Protein AF-A0AAV5S4E2-F1 (afdb_monomer)

Solvent-accessible surface area (backbone atoms only — not comparable to full-atom values): 51949 Å² total; per-residue (Å²): 134,86,86,81,71,77,62,58,62,45,56,47,41,71,68,62,41,45,55,89,54,76,78,53,89,58,90,81,35,42,43,43,52,42,36,33,56,82,84,68,98,81,70,82,84,75,89,74,95,70,59,86,61,48,67,49,74,45,70,17,78,45,73,65,52,38,49,52,53,42,41,76,73,70,52,75,87,80,59,80,82,68,71,47,86,80,34,68,69,59,52,52,50,50,53,57,74,32,44,63,43,75,67,48,48,54,52,50,57,47,51,57,46,53,70,68,73,47,63,91,88,56,83,52,55,38,62,50,51,54,49,30,51,55,49,24,51,52,38,46,56,45,59,77,77,42,55,67,65,62,48,30,50,46,32,49,57,47,53,51,60,60,63,78,73,47,89,86,52,73,70,40,51,52,51,51,53,53,50,57,61,73,47,78,50,70,90,65,62,56,46,58,43,44,54,49,43,46,50,51,44,48,55,52,69,72,40,91,83,68,44,52,83,86,46,61,48,49,60,66,58,39,51,52,44,29,58,52,17,71,64,37,85,54,65,68,63,17,36,49,27,26,33,37,31,42,51,56,47,51,71,60,74,78,61,79,74,57,74,70,60,44,50,54,32,34,54,21,27,54,74,69,62,41,41,65,62,31,46,52,58,46,59,76,40,59,88,79,51,94,49,68,48,59,52,51,50,46,41,44,46,21,60,70,60,46,22,44,34,55,27,54,53,50,50,54,53,45,48,70,73,40,55,90,50,59,75,66,68,63,56,68,54,51,56,51,47,39,53,52,33,50,63,47,66,40,60,66,63,27,50,52,52,50,49,39,51,53,50,44,39,72,75,67,42,62,34,72,69,84,75,79,79,64,70,85,78,81,66,94,46,70,67,58,44,49,52,61,60,61,52,85,75,67,48,35,58,67,58,56,50,50,54,43,51,52,32,38,74,69,59,39,60,72,60,36,45,51,50,54,37,52,60,43,60,45,82,71,91,45,64,59,62,65,63,51,34,64,77,66,50,55,67,45,42,67,53,63,65,47,54,48,60,54,56,58,79,59,94,76,50,75,67,30,54,52,42,48,48,56,47,47,54,52,46,51,55,59,43,65,73,46,69,65,84,41,67,68,54,50,68,67,33,25,82,35,67,69,55,45,40,71,41,48,72,59,47,53,51,48,45,62,63,52,50,50,63,53,48,66,74,73,50,97,78,70,85,76,73,52,66,67,64,49,40,54,49,55,37,46,51,40,46,50,31,51,73,70,71,37,55,69,61,32,50,53,55,48,50,56,25,51,60,46,54,76,48,94,62,95,59,97,64,44,62,64,52,36,67,52,58,27,45,56,43,45,49,54,39,51,51,44,72,71,39,94,59,70,76,61,66,70,61,56,52,55,54,48,49,53,51,50,54,39,58,76,67,67,53,67,87,39,36,69,28,51,27,32,50,42,48,37,33,51,77,67,59,38,52,31,64,37,30,53,54,52,35,69,75,53,77,59,86,85,59,83,58,93,73,65,82,90,68,94,61,89,69,80,55,79,66,45,78,71,52,50,60,67,49,70,41,66,66,29,52,52,43,52,48,46,52,53,28,53,52,27,47,35,56,43,51,62,75,70,60,81,60,92,43,75,68,54,45,55,53,38,54,52,37,43,52,44,57,70,60,38,85,56,73,56,91,72,53,75,65,55,55,48,31,44,40,50,64,72,54,56,43,80,69,32,65,72,49,46,55,44,51,54,48,27,35,61,45,67,63,46,65,50,47,45,56,41,55,52,44,46,38,37,62,31,51,48,46,75,62,46,55,68,58,46,31,52,50,43,50,48,49,53,52,52,51,31,50,55,38,26,51,50,46,39,70,77,38,77,82,61,53,72,68,58,33,43,52,51,23,50,50,52,51,53,49,37,35,74,71,64,76,42,82,63,47,66,71,65,71,55,78,43,92,78,79,56,69,78,85,60,50,64,65,61,55,46,44,55,54,50,49,52,49,35,70,75,38,73,84,56,81,80,43,61,65,36,52,51,36,17,54,73,62,74,44,82,63,71,85,45,52,65,50,52,54,50,44,53,67,65,54,77,79,113

Radius of gyration: 33.55 Å; Cα contacts (8 Å, |Δi|>4): 856; chains: 1; bounding box: 80×98×74 Å

Secondary structure (DSSP, 8-state):
-----SHHHHHHHTTT--EEE-----SS-EEEEEE----STTS---SSS--TT-EEEEEESSHHHHHHHHHHTT-----GGGGSTT-HHHHHHHHHHTTT-HHHHHHHHHHHHHHHHS-TTS--HHHHHHHHHHHHHHHHHHHHHS-HHHHHHHHHHHHHHHHTT--S-HHHHHHHHHHHHHTS-TTSTTSHHHHHHHHHHHHHHT-TT--TTTSSS-HHHHHHHHHHHHH-SSHHHHHHHHHHHHHHHHHTSS----HHHHHHHHHHHHHTT-HHHHHHHHHHHHTT---HHHHHHHHHHHHHTT-HHHHHHHHHHHHHH-GGGTT---HHHHHHHHHHHHHTT-HHHHHHHHHHHHHHHHHH--BS--GGG---PPPSSHHHHHHHHT--PPPBHHHHHHHHHHHHHTT-HHHHHHHHHHHHHS-GGG--HHHHHHHTTGGGBS-SHHHHHHHSSSPPPHHHHHHHHHHHHHHHHHHHTS-TTSHHHHHHSBSSHHHHHHTHHHHHHHHHHHHHHHHHHH-TT-----HHHHHHHHHHHHHHHHHTT-HHHHHHHHHHHHHHHS--S--SSPPP-HHHHHHHHHHHHHHHHH-S-TT-SHHHHHHHHHHHHHHHTTPPP-HHHHHHHHHHHHHTT-HHHHHHHHHHHS--TT--S----S---SS--HHHHHHGGGSS-HHHHHHHHHHHHHHHHHHHHHHH----SHHHHHHHHHHHHHHHT-----SS-HHHHHHIIIIIS-----HHHHHHHHHHHHHHT-TTTHHHHHHIIIIIS-----HHHHHHHHHHHHHHHHHHHHHHHHHH-TTS-HHHHHHHHHHHHHHHHHTTSS--TTTTTSPPTTSS-----HHHHHHHHHHHHHHH-TT-SS-HHHHHHHHHTT--GGGGHHHHHHHHHHHTT-

Structure (mmCIF, N/CA/C/O backbone):
data_AF-A0AAV5S4E2-F1
#
_entry.id   AF-A0AAV5S4E2-F1
#
loop_
_atom_site.group_PDB
_atom_site.id
_atom_site.type_symbol
_atom_site.label_atom_id
_atom_site.label_alt_id
_atom_site.label_comp_id
_atom_site.label_asym_id
_atom_site.label_entity_id
_atom_site.label_seq_id
_atom_site.pdbx_PDB_ins_code
_atom_site.Cartn_x
_atom_site.Cartn_y
_atom_site.Cartn_z
_atom_site.occupancy
_atom_site.B_iso_or_equiv
_atom_site.auth_seq_id
_atom_site.auth_comp_id
_atom_site.auth_asym_id
_atom_site.auth_atom_id
_atom_site.pdbx_PDB_model_num
ATOM 1 N N . MET A 1 1 ? 26.839 -37.043 15.439 1.00 21.19 1 MET A N 1
ATOM 2 C CA . MET A 1 1 ? 26.049 -38.052 16.176 1.00 21.19 1 MET A CA 1
ATOM 3 C C . MET A 1 1 ? 24.711 -38.191 15.480 1.00 21.19 1 MET A C 1
ATOM 5 O O . MET A 1 1 ? 24.064 -37.178 15.251 1.00 21.19 1 MET A O 1
ATOM 9 N N . GLY A 1 2 ? 24.405 -39.407 15.029 1.00 21.52 2 GLY A N 1
ATOM 10 C CA . GLY A 1 2 ? 23.417 -39.700 13.992 1.00 21.52 2 GLY A CA 1
ATOM 11 C C . GLY A 1 2 ? 21.989 -39.297 14.348 1.00 21.52 2 GLY A C 1
ATOM 12 O O . GLY A 1 2 ? 21.433 -39.737 15.350 1.00 21.52 2 GLY A O 1
ATOM 13 N N . ILE A 1 3 ? 21.404 -38.477 13.479 1.00 23.69 3 ILE A N 1
ATOM 14 C CA . ILE A 1 3 ? 19.978 -38.171 13.435 1.00 23.69 3 ILE A CA 1
ATOM 15 C C . ILE A 1 3 ? 19.310 -39.372 12.754 1.00 23.69 3 ILE A C 1
ATOM 17 O O . ILE A 1 3 ? 19.273 -39.459 11.531 1.00 23.69 3 ILE A O 1
ATOM 21 N N . LEU A 1 4 ? 18.852 -40.343 13.545 1.00 21.78 4 LEU A N 1
ATOM 22 C CA . LEU A 1 4 ? 18.107 -41.499 13.045 1.00 21.78 4 LEU A CA 1
ATOM 23 C C . LEU A 1 4 ? 16.629 -41.129 12.800 1.00 21.78 4 LEU A C 1
ATOM 25 O O . LEU A 1 4 ? 15.895 -40.775 13.719 1.00 21.78 4 LEU A O 1
ATOM 29 N N . ASN A 1 5 ? 16.254 -41.206 11.519 1.00 27.94 5 ASN A N 1
ATOM 30 C CA . ASN A 1 5 ? 14.957 -41.499 10.892 1.00 27.94 5 ASN A CA 1
ATOM 31 C C . ASN A 1 5 ? 13.654 -40.914 11.477 1.00 27.94 5 ASN A C 1
ATOM 33 O O . ASN A 1 5 ? 12.935 -41.524 12.264 1.00 27.94 5 ASN A O 1
ATOM 37 N N . SER A 1 6 ? 13.252 -39.782 10.889 1.00 29.53 6 SER A N 1
ATOM 38 C CA . SER A 1 6 ? 11.929 -39.147 10.980 1.00 29.53 6 SER A CA 1
ATOM 39 C C . SER A 1 6 ? 10.834 -39.803 10.109 1.00 29.53 6 SER A C 1
ATOM 41 O O . SER A 1 6 ? 9.699 -39.322 10.095 1.00 29.53 6 SER A O 1
ATOM 43 N N . SER A 1 7 ? 11.137 -40.886 9.379 1.00 28.62 7 SER A N 1
ATOM 44 C CA . SER A 1 7 ? 10.218 -41.502 8.403 1.00 28.62 7 SER A CA 1
ATOM 45 C C . SER A 1 7 ? 9.237 -42.518 9.011 1.00 28.62 7 SER A C 1
ATOM 47 O O . SER A 1 7 ? 8.111 -42.640 8.535 1.00 28.62 7 SER A O 1
ATOM 49 N N . GLN A 1 8 ? 9.597 -43.187 10.111 1.00 31.80 8 GLN A N 1
ATOM 50 C CA . GLN A 1 8 ? 8.744 -44.214 10.738 1.00 31.80 8 GLN A CA 1
ATOM 51 C C . GLN A 1 8 ? 7.649 -43.622 11.629 1.00 31.80 8 GLN A C 1
ATOM 53 O O . GLN A 1 8 ? 6.510 -44.080 11.602 1.00 31.80 8 GLN A O 1
ATOM 58 N N . ALA A 1 9 ? 7.941 -42.519 12.325 1.00 30.23 9 ALA A N 1
ATOM 59 C CA . ALA A 1 9 ? 6.919 -41.744 13.031 1.00 30.23 9 ALA A CA 1
ATOM 60 C C . ALA A 1 9 ? 5.942 -41.056 12.059 1.00 30.23 9 ALA A C 1
ATOM 62 O O . ALA A 1 9 ? 4.775 -40.868 12.394 1.00 30.23 9 ALA A O 1
ATOM 63 N N . LYS A 1 10 ? 6.402 -40.725 10.839 1.00 32.44 10 LYS A N 1
ATOM 64 C CA . LYS A 1 10 ? 5.538 -40.227 9.763 1.00 32.44 10 LYS A CA 1
ATOM 65 C C . LYS A 1 10 ? 4.538 -41.296 9.331 1.00 32.44 10 LYS A C 1
ATOM 67 O O . LYS A 1 10 ? 3.357 -40.999 9.354 1.00 32.44 10 LYS A O 1
ATOM 72 N N . ARG A 1 11 ? 4.951 -42.541 9.063 1.00 31.02 11 ARG A N 1
ATOM 73 C CA . ARG A 1 11 ? 4.005 -43.624 8.713 1.00 31.02 11 ARG A CA 1
ATOM 74 C C . ARG A 1 11 ? 2.972 -43.924 9.812 1.00 31.02 11 ARG A C 1
ATOM 76 O O . ARG A 1 11 ? 1.813 -44.155 9.499 1.00 31.02 11 ARG A O 1
ATOM 83 N N . ALA A 1 12 ? 3.349 -43.843 11.089 1.00 30.33 12 ALA A N 1
ATOM 84 C CA . ALA A 1 12 ? 2.431 -44.104 12.203 1.00 30.33 12 ALA A CA 1
ATOM 85 C C . ALA A 1 12 ? 1.429 -42.954 12.468 1.00 30.33 12 ALA A C 1
ATOM 87 O O . ALA A 1 12 ? 0.270 -43.201 12.800 1.00 30.33 12 ALA A O 1
ATOM 88 N N . ALA A 1 13 ? 1.846 -41.697 12.266 1.00 30.14 13 ALA A N 1
ATOM 89 C CA . ALA A 1 13 ? 0.947 -40.537 12.273 1.00 30.14 13 ALA A CA 1
ATOM 90 C C . ALA A 1 13 ? 0.055 -40.484 11.012 1.00 30.14 13 ALA A C 1
ATOM 92 O O . ALA A 1 13 ? -1.091 -40.049 11.087 1.00 30.14 13 ALA A O 1
ATOM 93 N N . MET A 1 14 ? 0.552 -40.992 9.878 1.00 32.03 14 MET A N 1
ATOM 94 C CA . MET A 1 14 ? -0.181 -41.143 8.612 1.00 32.03 14 MET A CA 1
ATOM 95 C C . MET A 1 14 ? -1.263 -42.244 8.653 1.00 32.03 14 MET A C 1
ATOM 97 O O . MET A 1 14 ? -2.122 -42.269 7.789 1.00 32.03 14 MET A O 1
ATOM 101 N N . LEU A 1 15 ? -1.301 -43.121 9.661 1.00 30.95 15 LEU A N 1
ATOM 102 C CA . LEU A 1 15 ? -2.371 -44.125 9.821 1.00 30.95 15 LEU A CA 1
ATOM 103 C C . LEU A 1 15 ? -3.511 -43.673 10.758 1.00 30.95 15 LEU A C 1
ATOM 105 O O . LEU A 1 15 ? -4.390 -44.463 11.084 1.00 30.95 15 LEU A O 1
ATOM 109 N N . GLY A 1 16 ? -3.526 -42.411 11.212 1.00 31.41 16 GLY A N 1
ATOM 110 C CA . GLY A 1 16 ? -4.605 -41.880 12.060 1.00 31.41 16 GLY A CA 1
ATOM 111 C C . GLY A 1 16 ? -4.628 -42.426 13.495 1.00 31.41 16 GLY A C 1
ATOM 112 O O . GLY A 1 16 ? -5.639 -42.308 14.185 1.00 31.41 16 GLY A O 1
ATOM 113 N N . VAL A 1 17 ? -3.518 -43.007 13.961 1.00 34.06 17 VAL A N 1
ATOM 114 C CA . VAL A 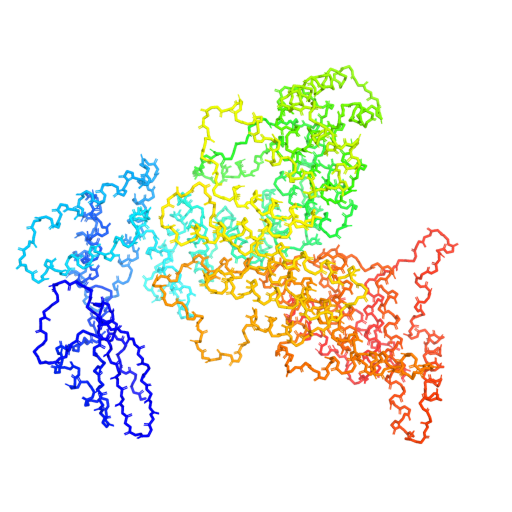1 17 ? -3.426 -43.669 15.273 1.00 34.06 17 VAL A CA 1
ATOM 115 C C . VAL A 1 17 ? -2.584 -42.868 16.279 1.00 34.06 17 VAL A C 1
ATOM 117 O O . VAL A 1 17 ? -2.474 -43.277 17.425 1.00 34.06 17 VAL A O 1
ATOM 120 N N . LEU A 1 18 ? -2.006 -41.712 15.927 1.00 31.20 18 LEU A N 1
ATOM 121 C CA . LEU A 1 18 ? -0.985 -41.085 16.777 1.00 31.20 18 LEU A CA 1
ATOM 122 C C . LEU A 1 18 ? -0.973 -39.548 16.799 1.00 31.20 18 LEU A C 1
ATOM 124 O O . LEU A 1 18 ? -0.667 -38.909 15.796 1.00 31.20 18 LEU A O 1
ATOM 128 N N . GLU A 1 19 ? -1.195 -38.960 17.981 1.00 32.97 19 GLU A N 1
ATOM 129 C CA . GLU A 1 19 ? -0.878 -37.554 18.289 1.00 32.97 19 GLU A CA 1
ATOM 130 C C . GLU A 1 19 ? 0.534 -37.468 18.913 1.00 32.97 19 GLU A C 1
ATOM 132 O O . GLU A 1 19 ? 0.843 -38.173 19.876 1.00 32.97 19 GLU A O 1
ATOM 137 N N . ARG A 1 20 ? 1.430 -36.639 18.353 1.00 34.19 20 ARG A N 1
ATOM 138 C CA . ARG A 1 20 ? 2.840 -36.532 18.783 1.00 34.19 20 ARG A CA 1
ATOM 139 C C . ARG A 1 20 ? 2.975 -35.614 20.005 1.00 34.19 20 ARG A C 1
ATOM 141 O O . ARG A 1 20 ? 2.672 -34.429 19.913 1.00 34.19 20 ARG A O 1
ATOM 148 N N . ARG A 1 21 ? 3.582 -36.096 21.098 1.00 31.56 21 ARG A N 1
ATOM 149 C CA . ARG A 1 21 ? 4.269 -35.235 22.084 1.00 31.56 21 ARG A CA 1
ATOM 150 C C . ARG A 1 21 ? 5.774 -35.520 22.100 1.00 31.56 21 ARG A C 1
ATOM 152 O O . ARG A 1 21 ? 6.224 -36.648 21.938 1.00 31.56 21 ARG A O 1
ATOM 159 N N . VAL A 1 22 ? 6.530 -34.430 22.197 1.00 32.72 22 VAL A N 1
ATOM 160 C CA . VAL A 1 22 ? 7.982 -34.267 21.999 1.00 32.72 22 VAL A CA 1
ATOM 161 C C . VAL A 1 22 ? 8.839 -35.345 22.692 1.00 32.72 22 VAL A C 1
ATOM 163 O O . VAL A 1 22 ? 8.600 -35.674 23.851 1.00 32.72 22 VAL A O 1
ATOM 166 N N . MET A 1 23 ? 9.900 -35.824 22.017 1.00 33.72 23 MET A N 1
ATOM 167 C CA . MET A 1 23 ? 11.026 -36.503 22.681 1.00 33.72 23 MET A CA 1
ATOM 168 C C . MET A 1 23 ? 11.745 -35.487 23.571 1.00 33.72 23 MET A C 1
ATOM 170 O O . MET A 1 23 ? 12.460 -34.622 23.069 1.00 33.72 23 MET A O 1
ATOM 174 N N . VAL A 1 24 ? 11.560 -35.574 24.886 1.00 35.94 24 VAL A N 1
ATOM 175 C CA . VAL A 1 24 ? 12.278 -34.721 25.840 1.00 35.94 24 VAL A CA 1
ATOM 176 C C . VAL A 1 24 ? 13.417 -35.525 26.454 1.00 35.94 24 VAL A C 1
ATOM 178 O O . VAL A 1 24 ? 13.184 -36.461 27.218 1.00 35.94 24 VAL A O 1
ATOM 181 N N . ALA A 1 25 ? 14.658 -35.142 26.150 1.00 36.12 25 ALA A N 1
ATOM 182 C CA . ALA A 1 25 ? 15.826 -35.608 26.887 1.00 36.12 25 ALA A CA 1
ATOM 183 C C . ALA A 1 25 ? 15.843 -34.922 28.263 1.00 36.12 25 ALA A C 1
ATOM 185 O O . ALA A 1 25 ? 16.375 -33.829 28.432 1.00 36.12 25 ALA A O 1
ATOM 186 N N . GLY A 1 26 ? 15.211 -35.549 29.254 1.00 36.84 26 GLY A N 1
ATOM 187 C CA . GLY A 1 26 ? 15.205 -35.082 30.638 1.00 36.84 26 GLY A CA 1
ATOM 188 C C . GLY A 1 26 ? 15.738 -36.161 31.573 1.00 36.84 26 GLY A C 1
ATOM 189 O O . GLY A 1 26 ? 15.101 -37.196 31.741 1.00 36.84 26 GLY A O 1
ATOM 190 N N . ARG A 1 27 ? 16.889 -35.909 32.215 1.00 39.75 27 ARG A N 1
ATOM 191 C CA . ARG A 1 27 ? 17.503 -36.772 33.252 1.00 39.75 27 ARG A CA 1
ATOM 192 C C . ARG A 1 27 ? 17.800 -38.222 32.808 1.00 39.75 27 ARG A C 1
ATOM 194 O O . ARG A 1 27 ? 17.419 -39.169 33.491 1.00 39.75 27 ARG A O 1
ATOM 201 N N . GLY A 1 28 ? 18.491 -38.404 31.680 1.00 41.38 28 GLY A N 1
ATOM 202 C CA . GLY A 1 28 ? 19.087 -39.701 31.305 1.00 41.38 28 GLY A CA 1
ATOM 203 C C . GLY A 1 28 ? 18.100 -40.821 30.940 1.00 41.38 28 GLY A C 1
ATOM 204 O O . GLY A 1 28 ? 18.446 -41.993 31.064 1.00 41.38 28 GLY A O 1
ATOM 205 N N . LYS A 1 29 ? 16.871 -40.486 30.521 1.00 45.72 29 LYS A N 1
ATOM 206 C CA . LYS A 1 29 ? 15.878 -41.444 30.007 1.00 45.72 29 LYS A CA 1
ATOM 207 C C . LYS A 1 29 ? 15.198 -40.894 28.754 1.00 45.72 29 LYS A C 1
ATOM 209 O O . LYS A 1 29 ? 14.803 -39.730 28.733 1.00 45.72 29 LYS A O 1
ATOM 214 N N . TRP A 1 30 ? 15.027 -41.747 27.750 1.00 44.38 30 TRP A N 1
ATOM 215 C CA . TRP A 1 30 ? 14.264 -41.482 26.532 1.00 44.38 30 TRP A CA 1
ATOM 216 C C . TRP A 1 30 ? 12.804 -41.868 26.763 1.00 44.38 30 TRP A C 1
ATOM 218 O O . TRP A 1 30 ? 12.528 -42.934 27.313 1.00 44.38 30 TRP A O 1
ATOM 228 N N . ARG A 1 31 ? 11.864 -40.995 26.389 1.00 48.47 31 ARG A N 1
ATOM 229 C CA . ARG A 1 31 ? 10.422 -41.247 26.516 1.00 48.47 31 ARG A CA 1
ATOM 230 C C . ARG A 1 31 ? 9.691 -40.854 25.239 1.00 48.47 31 ARG A C 1
ATOM 232 O O . ARG A 1 31 ? 9.937 -39.772 24.707 1.00 48.47 31 ARG A O 1
ATOM 239 N N . LEU A 1 32 ? 8.772 -41.710 24.805 1.00 42.84 32 LEU A N 1
ATOM 240 C CA . LEU A 1 32 ? 7.829 -41.457 23.722 1.00 42.84 32 LEU A CA 1
ATOM 241 C C . LEU A 1 32 ? 6.406 -41.709 24.236 1.00 42.84 32 LEU A C 1
ATOM 243 O O . LEU A 1 32 ? 6.106 -42.812 24.691 1.00 42.84 32 LEU A O 1
ATOM 247 N N . GLY A 1 33 ? 5.556 -40.682 24.182 1.00 39.75 33 GLY A N 1
ATOM 248 C CA . GLY A 1 33 ? 4.124 -40.796 24.461 1.00 39.75 33 GLY A CA 1
ATOM 249 C C . GLY A 1 33 ? 3.349 -40.997 23.163 1.00 39.75 33 GLY A C 1
ATOM 250 O O . GLY A 1 33 ? 3.493 -40.203 22.232 1.00 39.75 33 GLY A O 1
ATOM 251 N N . VAL A 1 34 ? 2.565 -42.071 23.102 1.00 43.47 34 VAL A N 1
ATOM 252 C CA . VAL A 1 34 ? 1.756 -42.477 21.946 1.00 43.47 34 VAL A CA 1
ATOM 253 C C . VAL A 1 34 ? 0.289 -42.443 22.370 1.00 43.47 34 VAL A C 1
ATOM 255 O O . VAL A 1 34 ? -0.125 -43.273 23.177 1.00 43.47 34 VAL A O 1
ATOM 258 N N . ARG A 1 35 ? -0.507 -41.500 21.849 1.00 36.81 35 ARG A N 1
ATOM 259 C CA . ARG A 1 35 ? -1.954 -41.429 22.119 1.00 36.81 35 ARG A CA 1
ATOM 260 C C . ARG A 1 35 ? -2.752 -41.932 20.920 1.00 36.81 35 ARG A C 1
ATOM 262 O O . ARG A 1 35 ? -2.645 -41.340 19.848 1.00 36.81 35 ARG A O 1
ATOM 269 N N . MET A 1 36 ? -3.555 -42.983 21.118 1.00 43.16 36 MET A N 1
ATOM 270 C CA . MET A 1 36 ? -4.347 -43.603 20.049 1.00 43.16 36 MET A CA 1
ATOM 271 C C . MET A 1 36 ? -5.818 -43.180 20.050 1.00 43.16 36 MET A C 1
ATOM 273 O O . MET A 1 36 ? -6.499 -43.274 21.073 1.00 43.16 36 MET A O 1
ATOM 277 N N . TYR A 1 37 ? -6.329 -42.776 18.882 1.00 39.88 37 TYR A N 1
ATOM 278 C CA . TYR A 1 37 ? -7.743 -42.462 18.665 1.00 39.88 37 TYR A CA 1
ATOM 279 C C . TYR A 1 37 ? -8.432 -43.549 17.838 1.00 39.88 37 TYR A C 1
ATOM 281 O O . TYR A 1 37 ? -7.941 -43.978 16.799 1.00 39.88 37 TYR A O 1
ATOM 289 N N . ARG A 1 38 ? -9.620 -43.969 18.283 1.00 35.72 38 ARG A N 1
ATOM 290 C CA . ARG A 1 38 ? -10.481 -44.901 17.549 1.00 35.72 38 ARG A CA 1
ATOM 291 C C . ARG A 1 38 ? -11.335 -44.101 16.560 1.00 35.72 38 ARG A C 1
ATOM 293 O O . ARG A 1 38 ? -12.368 -43.560 16.946 1.00 35.72 38 ARG A O 1
ATOM 300 N N . ARG A 1 39 ? -10.921 -44.000 15.295 1.00 33.25 39 ARG A N 1
ATOM 301 C CA . ARG A 1 39 ? -11.796 -43.541 14.200 1.00 33.25 39 ARG A CA 1
ATOM 302 C C . ARG A 1 39 ? -11.965 -44.672 13.189 1.00 33.25 39 ARG A C 1
ATOM 304 O O . ARG A 1 39 ? -11.147 -44.840 12.300 1.00 33.25 39 ARG A O 1
ATOM 311 N N . GLY A 1 40 ? -13.035 -45.443 13.371 1.00 33.88 40 GLY A N 1
ATOM 312 C CA . GLY A 1 40 ? -13.475 -46.492 12.446 1.00 33.88 40 GLY A CA 1
ATOM 313 C C . GLY A 1 40 ? -13.525 -47.896 13.078 1.00 33.88 40 GLY A C 1
ATOM 314 O O . GLY A 1 40 ? -12.628 -48.250 13.844 1.00 33.88 40 GLY A O 1
ATOM 315 N N . PRO A 1 41 ? -14.558 -48.713 12.793 1.00 31.98 41 PRO A N 1
ATOM 316 C CA . PRO A 1 41 ? -14.681 -50.095 13.281 1.00 31.98 41 PRO A CA 1
ATOM 317 C C . PRO A 1 41 ? -13.705 -51.120 12.656 1.00 31.98 41 PRO A C 1
ATOM 319 O O . PRO A 1 41 ? -13.833 -52.303 12.949 1.00 31.98 41 PRO A O 1
ATOM 322 N N . HIS A 1 42 ? -12.745 -50.701 11.823 1.00 38.69 42 HIS A N 1
ATOM 323 C CA . HIS A 1 42 ? -11.963 -51.574 10.921 1.00 38.69 42 HIS A CA 1
ATOM 324 C C . HIS A 1 42 ? -10.448 -51.663 11.217 1.00 38.69 42 HIS A C 1
ATOM 326 O O . HIS A 1 42 ? -9.704 -52.216 10.415 1.00 38.69 42 HIS A O 1
ATOM 332 N N . LEU A 1 43 ? -9.967 -51.158 12.359 1.00 33.84 43 LEU A N 1
ATOM 333 C CA . LEU A 1 43 ? -8.570 -51.353 12.789 1.00 33.84 43 LEU A CA 1
ATOM 334 C C . LEU A 1 43 ? -8.400 -52.711 13.515 1.00 33.84 43 LEU A C 1
ATOM 336 O O . LEU A 1 43 ? -9.230 -53.017 14.379 1.00 33.84 43 LEU A O 1
ATOM 340 N N . PRO A 1 44 ? -7.3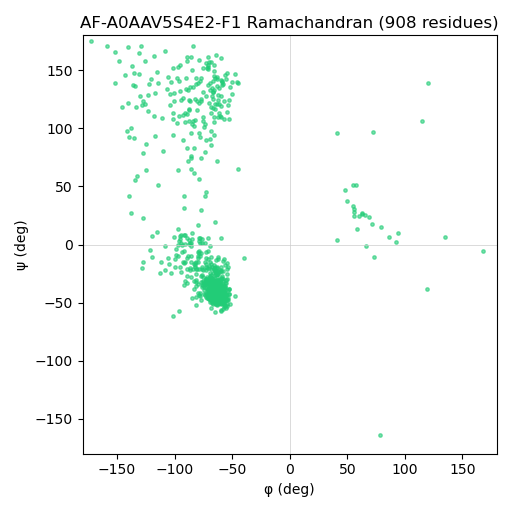47 -53.510 13.227 1.00 34.12 44 PRO A N 1
ATOM 341 C CA . PRO A 1 44 ? -7.087 -54.776 13.915 1.00 34.12 44 PRO A CA 1
ATOM 342 C C . PRO A 1 44 ? -6.922 -54.582 15.428 1.00 34.12 44 PRO A C 1
ATOM 344 O O . PRO A 1 44 ? -6.298 -53.620 15.880 1.00 34.12 44 PRO A O 1
ATOM 347 N N . GLN A 1 45 ? -7.465 -55.507 16.223 1.00 35.78 45 GLN A N 1
ATOM 348 C CA . GLN A 1 45 ? -7.252 -55.533 17.670 1.00 35.78 45 GLN A CA 1
ATOM 349 C C . GLN A 1 45 ? -5.774 -55.828 17.963 1.00 35.78 45 GLN A C 1
ATOM 351 O O . GLN A 1 45 ? -5.313 -56.952 17.771 1.00 35.78 45 GLN A O 1
ATOM 356 N N . LEU A 1 46 ? -5.030 -54.834 18.452 1.00 39.56 46 LEU A N 1
ATOM 357 C CA . LEU A 1 46 ? -3.751 -55.087 19.113 1.00 39.56 46 LEU A CA 1
ATOM 358 C C . LEU A 1 46 ? -4.037 -55.836 20.423 1.00 39.56 46 LEU A C 1
ATOM 360 O O . LEU A 1 46 ? -4.852 -55.395 21.234 1.00 39.56 46 LEU A O 1
ATOM 364 N N . GLY A 1 47 ? -3.408 -56.997 20.602 1.00 37.12 47 GLY A N 1
ATOM 365 C CA . GLY A 1 47 ? -3.604 -57.840 21.778 1.00 37.12 47 GLY A CA 1
ATOM 366 C C . GLY A 1 47 ? -3.154 -57.149 23.070 1.00 37.12 47 GLY A C 1
ATOM 367 O O . GLY A 1 47 ? -1.979 -56.819 23.212 1.00 37.12 47 GLY A O 1
ATOM 368 N N . GLY A 1 48 ? -4.087 -56.992 24.016 1.00 38.53 48 GLY A N 1
ATOM 369 C CA . GLY A 1 48 ? -3.829 -56.647 25.421 1.00 38.53 48 GLY A CA 1
ATOM 370 C C . GLY A 1 48 ? -4.361 -55.279 25.880 1.00 38.53 48 GLY A C 1
ATOM 371 O O . GLY A 1 48 ? -3.773 -54.252 25.563 1.00 38.53 48 GLY A O 1
ATOM 372 N N . ASP A 1 49 ? -5.450 -55.303 26.664 1.00 39.22 49 ASP A N 1
ATOM 373 C CA . ASP A 1 49 ? -5.954 -54.367 27.702 1.00 39.22 49 ASP A CA 1
ATOM 374 C C . ASP A 1 49 ? -5.912 -52.826 27.548 1.00 39.22 49 ASP A C 1
ATOM 376 O O . ASP A 1 49 ? -6.353 -52.112 28.452 1.00 39.22 49 ASP A O 1
ATOM 380 N N . ALA A 1 50 ? -5.475 -52.254 26.427 1.00 40.62 50 ALA A N 1
ATOM 381 C CA . ALA A 1 50 ? -5.492 -50.803 26.234 1.00 40.62 50 ALA A CA 1
ATOM 382 C C . ALA A 1 50 ? -6.809 -50.330 25.587 1.00 40.62 50 ALA A C 1
ATOM 384 O O . ALA A 1 50 ? -7.040 -50.497 24.390 1.00 40.62 50 ALA A O 1
ATOM 385 N N . GLY A 1 51 ? -7.687 -49.713 26.385 1.00 42.16 51 GLY A N 1
ATOM 386 C CA . GLY A 1 51 ? -8.911 -49.069 25.896 1.00 42.16 51 GLY A CA 1
ATOM 387 C C . GLY A 1 51 ? -8.653 -47.867 24.961 1.00 42.16 51 GLY A C 1
ATOM 388 O O . GLY A 1 51 ? -7.551 -47.310 24.938 1.00 42.16 51 GLY A O 1
ATOM 389 N N . PRO A 1 52 ? -9.667 -47.422 24.190 1.00 41.19 52 PRO A N 1
ATOM 390 C CA . PRO A 1 52 ? -9.543 -46.279 23.284 1.00 41.19 52 PRO A CA 1
ATOM 391 C C . PRO A 1 52 ? -9.163 -44.999 24.047 1.00 41.19 52 PRO A C 1
ATOM 393 O O . PRO A 1 52 ? -9.826 -44.630 25.013 1.00 41.19 52 PRO A O 1
ATOM 396 N N . GLY A 1 53 ? -8.103 -44.314 23.605 1.00 44.81 53 GLY A N 1
ATOM 397 C CA . GLY A 1 53 ? -7.574 -43.108 24.254 1.00 44.81 53 GLY A CA 1
ATOM 398 C C . GLY A 1 53 ? -6.466 -43.344 25.288 1.00 44.81 53 GLY A C 1
ATOM 399 O O . GLY A 1 53 ? -5.999 -42.368 25.880 1.00 44.81 53 GLY A O 1
ATOM 400 N N . ALA A 1 54 ? -6.027 -44.592 25.498 1.00 41.78 54 ALA A N 1
ATOM 401 C CA . ALA A 1 54 ? -4.892 -44.900 26.363 1.00 41.78 54 ALA A CA 1
ATOM 402 C C . ALA A 1 54 ? -3.577 -44.351 25.779 1.00 41.78 54 ALA A C 1
ATOM 404 O O . ALA A 1 54 ? -3.267 -44.533 24.600 1.00 41.78 54 ALA A O 1
ATOM 405 N N . GLU A 1 55 ? -2.809 -43.655 26.617 1.00 47.00 55 GLU A N 1
ATOM 406 C CA . GLU A 1 55 ? -1.486 -43.135 26.276 1.00 47.00 55 GLU A CA 1
ATOM 407 C C . GLU A 1 55 ? -0.442 -44.210 26.613 1.00 47.00 55 GLU A C 1
ATOM 409 O O . GLU A 1 55 ? -0.237 -44.547 27.781 1.00 47.00 55 GLU A O 1
ATOM 414 N N . ILE A 1 56 ? 0.199 -44.785 25.594 1.00 51.31 56 ILE A N 1
ATOM 415 C CA . ILE A 1 56 ? 1.271 -45.765 25.786 1.00 51.31 56 ILE A CA 1
ATOM 416 C C . ILE A 1 56 ? 2.582 -44.996 25.912 1.00 51.31 56 ILE A C 1
ATOM 418 O O . ILE A 1 56 ? 3.026 -44.323 24.980 1.00 51.31 56 ILE A O 1
ATOM 422 N N . MET A 1 57 ? 3.202 -45.094 27.085 1.00 51.78 57 MET A N 1
ATOM 423 C CA . MET A 1 57 ? 4.484 -44.461 27.379 1.00 51.78 57 MET A CA 1
ATOM 424 C C . MET A 1 57 ? 5.609 -45.477 27.199 1.00 51.78 57 MET A C 1
ATOM 426 O O . MET A 1 57 ? 5.822 -46.339 28.052 1.00 51.78 57 MET A O 1
ATOM 430 N N . LEU A 1 58 ? 6.358 -45.358 26.104 1.00 55.56 58 LEU A N 1
ATOM 431 C CA . LEU A 1 58 ? 7.574 -46.139 25.887 1.00 55.56 58 LEU A CA 1
ATOM 432 C C . LEU A 1 58 ? 8.756 -45.393 26.510 1.00 55.56 58 LEU A C 1
ATOM 434 O O . LEU A 1 58 ? 9.076 -44.275 26.108 1.00 55.56 58 LEU A O 1
ATOM 438 N N . GLY A 1 59 ? 9.383 -45.998 27.518 1.00 53.12 59 GLY A N 1
ATOM 439 C CA . GLY A 1 59 ? 10.571 -45.467 28.181 1.00 53.12 59 GLY A CA 1
ATOM 440 C C . GLY A 1 59 ? 11.771 -46.390 27.994 1.00 53.12 59 GLY A C 1
ATOM 441 O O . GLY A 1 59 ? 11.658 -47.578 28.277 1.00 53.12 59 GLY A O 1
ATOM 442 N N . GLY A 1 60 ? 12.910 -45.841 27.573 1.00 59.81 60 GLY A N 1
ATOM 443 C CA . GLY A 1 60 ? 14.175 -46.567 27.415 1.00 59.81 60 GLY A CA 1
ATOM 444 C C . GLY A 1 60 ? 15.360 -45.767 27.952 1.00 59.81 60 GLY A C 1
ATOM 445 O O . GLY A 1 60 ? 15.311 -44.535 28.036 1.00 59.81 60 GLY A O 1
ATOM 446 N N . LYS A 1 61 ? 16.427 -46.448 28.370 1.00 54.53 61 LYS A N 1
ATOM 447 C CA . LYS A 1 61 ? 17.697 -45.800 28.745 1.00 54.53 61 LYS A CA 1
ATOM 448 C C . LYS A 1 61 ? 18.485 -45.361 27.513 1.00 54.53 61 LYS A C 1
ATOM 450 O O . LYS A 1 61 ? 19.217 -44.376 27.586 1.00 54.53 61 LYS A O 1
ATOM 455 N N . ASP A 1 62 ? 18.267 -46.024 26.383 1.00 56.69 62 ASP A N 1
ATOM 456 C CA . ASP A 1 62 ? 18.828 -45.680 25.084 1.00 56.69 62 ASP A CA 1
ATOM 457 C C . ASP A 1 62 ? 17.735 -45.650 23.985 1.00 56.69 62 ASP A C 1
ATOM 459 O O . ASP A 1 62 ? 16.610 -46.121 24.195 1.00 56.69 62 ASP A O 1
ATOM 463 N N . PRO A 1 63 ? 18.027 -45.059 22.813 1.00 50.62 63 PRO A N 1
ATOM 464 C CA . PRO A 1 63 ? 17.102 -45.038 21.680 1.00 50.62 63 PRO A CA 1
ATOM 465 C C . PRO A 1 63 ? 16.762 -46.433 21.131 1.00 50.62 63 PRO A C 1
ATOM 467 O O . PRO A 1 63 ? 15.686 -46.614 20.564 1.00 50.62 63 PRO A O 1
ATOM 470 N N . GLN A 1 64 ? 17.646 -47.419 21.315 1.00 61.09 64 GLN A N 1
ATOM 471 C CA . GLN A 1 64 ? 17.468 -48.778 20.799 1.00 61.09 64 GLN A CA 1
ATOM 472 C C . GLN A 1 64 ? 16.409 -49.555 21.595 1.00 61.09 64 GLN A C 1
ATOM 474 O O . GLN A 1 64 ? 15.654 -50.332 21.018 1.00 61.09 64 GLN A O 1
ATOM 479 N N . GLU A 1 65 ? 16.281 -49.316 22.901 1.00 57.97 65 GLU A N 1
ATOM 480 C CA . GLU A 1 65 ? 15.215 -49.862 23.745 1.00 57.97 65 GLU A CA 1
ATOM 481 C C . GLU A 1 65 ? 13.843 -49.302 23.355 1.00 57.97 65 GLU A C 1
ATOM 483 O O . GLU A 1 65 ? 12.860 -50.047 23.317 1.00 57.97 65 GLU A O 1
ATOM 488 N N . VAL A 1 66 ? 13.773 -48.009 23.014 1.00 58.03 66 VAL A N 1
ATOM 489 C CA . VAL A 1 66 ? 12.539 -47.382 22.512 1.00 58.03 66 VAL A CA 1
ATOM 490 C C . VAL A 1 66 ? 12.177 -47.946 21.134 1.00 58.03 66 VAL A C 1
ATOM 492 O O . VAL A 1 66 ? 11.018 -48.287 20.903 1.00 58.03 66 VAL A O 1
ATOM 495 N N . GLU A 1 67 ? 13.160 -48.134 20.249 1.00 54.81 67 GLU A N 1
ATOM 496 C CA . GLU A 1 67 ? 12.970 -48.772 18.940 1.00 54.81 67 GLU A CA 1
ATOM 497 C C . GLU A 1 67 ? 12.499 -50.229 19.071 1.00 54.81 67 GLU A C 1
ATOM 499 O O . GLU A 1 67 ? 11.566 -50.654 18.393 1.00 54.81 67 GLU A O 1
ATOM 504 N N . LYS A 1 68 ? 13.070 -50.994 20.005 1.00 64.31 68 LYS A N 1
ATOM 505 C CA . LYS A 1 68 ? 12.646 -52.369 20.300 1.00 64.31 68 LYS A CA 1
ATOM 506 C C . LYS A 1 68 ? 11.222 -52.417 20.868 1.00 64.31 68 LYS A C 1
ATOM 508 O O . LYS A 1 68 ? 10.480 -53.355 20.579 1.00 64.31 68 LYS A O 1
ATOM 513 N N . GLY A 1 69 ? 10.830 -51.400 21.640 1.00 60.88 69 GLY A N 1
ATOM 514 C CA . GLY A 1 69 ? 9.457 -51.192 22.108 1.00 60.88 69 GLY A CA 1
ATOM 515 C C . GLY A 1 69 ? 8.476 -50.899 20.970 1.00 60.88 69 GLY A C 1
ATOM 516 O O . GLY A 1 69 ? 7.387 -51.463 20.949 1.00 60.88 69 GLY A O 1
ATOM 517 N N . LEU A 1 70 ? 8.887 -50.097 19.985 1.00 53.88 70 LEU A N 1
ATOM 518 C CA . LEU A 1 70 ? 8.107 -49.832 18.772 1.00 53.88 70 LEU A CA 1
ATOM 519 C C . LEU A 1 70 ? 7.979 -51.082 17.887 1.00 53.88 70 LEU A C 1
ATOM 521 O O . LEU A 1 70 ? 6.881 -51.398 17.439 1.00 53.88 70 LEU A O 1
ATOM 525 N N . ARG A 1 71 ? 9.052 -51.864 17.716 1.00 59.00 71 ARG A N 1
ATOM 526 C CA . ARG A 1 71 ? 8.997 -53.141 16.980 1.00 59.00 71 ARG A CA 1
ATOM 527 C C . ARG A 1 71 ? 8.059 -54.157 17.632 1.00 59.00 71 ARG A C 1
ATOM 529 O O . ARG A 1 71 ? 7.337 -54.858 16.936 1.00 59.00 71 ARG A O 1
ATOM 536 N N . ARG A 1 72 ? 8.005 -54.206 18.969 1.00 58.03 72 ARG A N 1
ATOM 537 C CA . ARG A 1 72 ? 7.036 -55.044 19.706 1.00 58.03 72 ARG A CA 1
ATOM 538 C C . ARG A 1 72 ? 5.578 -54.627 19.494 1.00 58.03 72 ARG A C 1
ATOM 540 O O . ARG A 1 72 ? 4.702 -55.465 19.659 1.00 58.03 72 ARG A O 1
ATOM 547 N N . LEU A 1 73 ? 5.328 -53.369 19.133 1.00 52.28 73 LEU A N 1
ATOM 548 C CA . LEU A 1 73 ? 4.000 -52.857 18.777 1.00 52.28 73 LEU A CA 1
ATOM 549 C C . LEU A 1 73 ? 3.665 -53.050 17.284 1.00 52.28 73 LEU A C 1
ATOM 551 O O . LEU A 1 73 ? 2.612 -52.597 16.848 1.00 52.28 73 LEU A O 1
ATOM 555 N N . GLY A 1 74 ? 4.539 -53.712 16.513 1.00 41.22 74 GLY A N 1
ATOM 556 C CA . GLY A 1 74 ? 4.322 -54.026 15.097 1.00 41.22 74 GLY A CA 1
ATOM 557 C C . GLY A 1 74 ? 4.903 -53.015 14.104 1.00 41.22 74 GLY A C 1
ATOM 558 O O . GLY A 1 74 ? 4.604 -53.102 12.919 1.00 41.22 74 GLY A O 1
ATOM 559 N N . PHE A 1 75 ? 5.726 -52.054 14.541 1.00 45.31 75 PHE A N 1
ATOM 560 C CA . PHE A 1 75 ? 6.349 -51.080 13.635 1.00 45.31 75 PHE A CA 1
ATOM 561 C C . PHE A 1 75 ? 7.677 -51.601 13.064 1.00 45.31 75 PHE A C 1
ATOM 563 O O . PHE A 1 75 ? 8.599 -51.914 13.819 1.00 45.31 75 PHE A O 1
ATOM 570 N N . GLU A 1 76 ? 7.806 -51.638 11.736 1.00 42.94 76 GLU A N 1
ATOM 571 C CA . GLU A 1 76 ? 9.034 -52.056 11.045 1.00 42.94 76 GLU A CA 1
ATOM 572 C C . GLU A 1 76 ? 9.921 -50.884 10.603 1.00 42.94 76 GLU A C 1
ATOM 574 O O . GLU A 1 76 ? 9.465 -49.762 10.349 1.00 42.94 76 GLU A O 1
ATOM 579 N N . GLN A 1 77 ? 11.227 -51.161 10.504 1.00 39.28 77 GLN A N 1
ATOM 580 C CA . GLN A 1 77 ? 12.229 -50.165 10.161 1.00 39.28 77 GLN A CA 1
ATOM 581 C C . GLN A 1 77 ? 12.299 -49.970 8.637 1.00 39.28 77 GLN A C 1
ATOM 583 O O . GLN A 1 77 ? 12.820 -50.821 7.930 1.00 39.28 77 GLN A O 1
ATOM 588 N N . VAL A 1 78 ? 11.805 -48.845 8.113 1.00 40.16 78 VAL A N 1
ATOM 589 C CA . VAL A 1 78 ? 12.017 -48.468 6.702 1.00 40.16 78 VAL A CA 1
ATOM 590 C C . VAL A 1 78 ? 13.455 -47.969 6.530 1.00 40.16 78 VAL A C 1
ATOM 592 O O . VAL A 1 78 ? 13.794 -46.899 7.047 1.00 40.16 78 VAL A O 1
ATOM 595 N N . GLU A 1 79 ? 14.301 -48.744 5.851 1.00 35.56 79 GLU A N 1
ATOM 596 C CA . GLU A 1 79 ? 15.673 -48.354 5.506 1.00 35.56 79 GLU A CA 1
ATOM 597 C C . GLU A 1 79 ? 15.678 -47.208 4.480 1.00 35.56 79 GLU A C 1
ATOM 599 O O . GLU A 1 79 ? 14.932 -47.213 3.501 1.00 35.56 79 GLU A O 1
ATOM 604 N N . GLY A 1 80 ? 16.524 -46.200 4.715 1.00 35.59 80 GLY A N 1
ATOM 605 C CA . GLY A 1 80 ? 16.517 -44.910 4.014 1.00 35.59 80 GLY A CA 1
ATOM 606 C C . GLY A 1 80 ? 16.790 -44.949 2.505 1.00 35.59 80 GLY A C 1
ATOM 607 O O . GLY A 1 80 ? 16.516 -43.959 1.836 1.00 35.59 80 GLY A O 1
ATOM 608 N N . GLU A 1 81 ? 17.256 -46.066 1.946 1.00 38.28 81 GLU A N 1
ATOM 609 C CA . GLU A 1 81 ? 17.477 -46.214 0.497 1.00 38.28 81 GLU A CA 1
ATOM 610 C C . GLU A 1 81 ? 16.187 -46.547 -0.273 1.00 38.28 81 GLU A C 1
ATOM 612 O O . GLU A 1 81 ? 16.065 -46.247 -1.458 1.00 38.28 81 GLU A O 1
ATOM 617 N N . SER A 1 82 ? 15.167 -47.071 0.413 1.00 37.00 82 SER A N 1
ATOM 618 C CA . SER A 1 82 ? 13.859 -47.392 -0.176 1.00 37.00 82 SER A CA 1
ATOM 619 C C . SER A 1 82 ? 12.822 -46.272 -0.009 1.00 37.00 82 SER A C 1
ATOM 621 O O . SER A 1 82 ? 11.665 -46.446 -0.370 1.00 37.00 82 SER A O 1
ATOM 623 N N . ALA A 1 83 ? 13.222 -45.095 0.485 1.00 40.56 83 ALA A N 1
ATOM 624 C CA . ALA A 1 83 ? 12.376 -43.899 0.602 1.00 40.56 83 ALA A CA 1
ATOM 625 C C . ALA A 1 83 ? 12.551 -42.904 -0.568 1.00 40.56 83 ALA A C 1
ATOM 627 O O . ALA A 1 83 ? 12.122 -41.753 -0.473 1.00 40.56 83 ALA A O 1
ATOM 628 N N . GLY A 1 84 ? 13.201 -43.326 -1.657 1.00 44.66 84 GLY A N 1
ATOM 629 C CA . GLY A 1 84 ? 13.344 -42.536 -2.878 1.00 44.66 84 GLY A CA 1
ATOM 630 C C . GLY A 1 84 ? 12.028 -42.390 -3.648 1.00 44.66 84 GLY A C 1
ATOM 631 O O . GLY A 1 84 ? 11.108 -43.203 -3.530 1.00 44.66 84 GLY A O 1
ATOM 632 N N . ALA A 1 85 ? 11.944 -41.343 -4.466 1.00 42.81 85 ALA A N 1
ATOM 633 C CA . ALA A 1 85 ? 10.855 -41.155 -5.411 1.00 42.81 85 ALA A CA 1
ATOM 634 C C . ALA A 1 85 ? 10.829 -42.361 -6.377 1.00 42.81 85 ALA A C 1
ATOM 636 O O . ALA A 1 85 ? 11.768 -42.565 -7.144 1.00 42.81 85 ALA A O 1
ATOM 637 N N . GLY A 1 86 ? 9.809 -43.221 -6.250 1.00 49.09 86 GLY A N 1
ATOM 638 C CA . GLY A 1 86 ? 9.759 -44.548 -6.888 1.00 49.09 86 GLY A CA 1
ATOM 639 C C . GLY A 1 86 ? 9.301 -45.704 -5.998 1.00 49.09 86 GLY A C 1
ATOM 640 O O . GLY A 1 86 ? 9.345 -46.850 -6.441 1.00 49.09 86 GLY A O 1
ATOM 641 N N . THR A 1 87 ? 8.857 -45.437 -4.767 1.00 57.41 87 THR A N 1
ATOM 642 C CA . THR A 1 87 ? 8.172 -46.447 -3.952 1.00 57.41 87 THR A CA 1
ATOM 643 C C . THR A 1 87 ? 6.858 -46.892 -4.607 1.00 57.41 87 THR A C 1
ATOM 645 O O . THR A 1 87 ? 6.159 -46.052 -5.182 1.00 57.41 87 THR A O 1
ATOM 648 N N . PRO A 1 88 ? 6.480 -48.181 -4.500 1.00 58.75 88 PRO A N 1
ATOM 649 C CA . PRO A 1 88 ? 5.211 -48.689 -5.029 1.00 58.75 88 PRO A CA 1
ATOM 650 C C . PRO A 1 88 ? 4.014 -47.874 -4.517 1.00 58.75 88 PRO A C 1
ATOM 652 O O . PRO A 1 88 ? 3.183 -47.459 -5.312 1.00 58.75 88 PRO A O 1
ATOM 655 N N . LEU A 1 89 ? 4.042 -47.469 -3.243 1.00 60.41 89 LEU A N 1
ATOM 656 C CA . LEU A 1 89 ? 3.030 -46.613 -2.613 1.00 60.41 89 LEU A CA 1
ATOM 657 C C . LEU A 1 89 ? 2.835 -45.247 -3.304 1.00 60.41 89 LEU A C 1
ATOM 659 O O . LEU A 1 89 ? 1.716 -44.753 -3.417 1.00 60.41 89 LEU A O 1
ATOM 663 N N . PHE A 1 90 ? 3.918 -44.613 -3.769 1.00 64.88 90 PHE A N 1
ATOM 664 C CA . PHE A 1 90 ? 3.831 -43.337 -4.487 1.00 64.88 90 PHE A CA 1
ATOM 665 C C . PHE A 1 90 ? 3.272 -43.522 -5.902 1.00 64.88 90 PHE A C 1
ATOM 667 O O . PHE A 1 90 ? 2.484 -42.702 -6.369 1.00 64.88 90 PHE A O 1
ATOM 674 N N . LEU A 1 91 ? 3.642 -44.615 -6.575 1.00 69.62 91 LEU A N 1
ATOM 675 C CA . LEU A 1 91 ? 3.071 -44.966 -7.875 1.00 69.62 91 LEU A CA 1
ATOM 676 C C . LEU A 1 91 ? 1.583 -45.319 -7.749 1.00 69.62 91 LEU A C 1
ATOM 678 O O . LEU A 1 91 ? 0.796 -44.894 -8.589 1.00 69.62 91 LEU A O 1
ATOM 682 N N . ASP A 1 92 ? 1.175 -45.997 -6.676 1.00 65.31 92 ASP A N 1
ATOM 683 C CA . ASP A 1 92 ? -0.229 -46.310 -6.397 1.00 65.31 92 ASP A CA 1
ATOM 684 C C . ASP A 1 92 ? -1.054 -45.055 -6.069 1.00 65.31 92 ASP A C 1
ATOM 686 O O . ASP A 1 92 ? -2.186 -44.916 -6.537 1.00 65.31 92 ASP A O 1
ATOM 690 N N . TYR A 1 93 ? -0.462 -44.068 -5.389 1.00 68.62 93 TYR A N 1
ATOM 691 C CA . TYR A 1 93 ? -1.066 -42.741 -5.251 1.00 68.62 93 TYR A CA 1
ATOM 692 C C . TYR A 1 93 ? -1.279 -42.059 -6.618 1.00 68.62 93 TYR A C 1
ATOM 694 O O . TYR A 1 93 ? -2.377 -41.581 -6.908 1.00 68.62 93 TYR A O 1
ATOM 702 N N . LEU A 1 94 ? -0.281 -42.078 -7.514 1.00 70.69 94 LEU A N 1
ATOM 703 C CA . LEU A 1 94 ? -0.423 -41.530 -8.873 1.00 70.69 94 LEU A CA 1
ATOM 704 C C . LEU A 1 94 ? -1.441 -42.305 -9.730 1.00 70.69 94 LEU A C 1
ATOM 706 O O . LEU A 1 94 ? -2.144 -41.701 -10.548 1.00 70.69 94 LEU A O 1
ATOM 710 N N . ARG A 1 95 ? -1.576 -43.625 -9.537 1.00 71.56 95 ARG A N 1
ATOM 711 C CA . ARG A 1 95 ? -2.635 -44.441 -10.170 1.00 71.56 95 ARG A CA 1
ATOM 712 C C . ARG A 1 95 ? -4.016 -43.955 -9.775 1.00 71.56 95 ARG A C 1
ATOM 714 O O . ARG A 1 95 ? -4.910 -43.914 -10.620 1.00 71.56 95 ARG A O 1
ATOM 721 N N . HIS A 1 96 ? -4.177 -43.548 -8.523 1.00 67.44 96 HIS A N 1
ATOM 722 C CA . HIS A 1 96 ? -5.435 -42.999 -8.059 1.00 67.44 96 HIS A CA 1
ATOM 723 C C . HIS A 1 96 ? -5.704 -41.602 -8.640 1.00 67.44 96 HIS A C 1
ATOM 725 O O . HIS A 1 96 ? -6.781 -41.368 -9.185 1.00 67.44 96 HIS A O 1
ATOM 731 N N . CYS A 1 97 ? -4.711 -40.706 -8.650 1.00 66.94 97 CYS A N 1
ATOM 732 C CA . CYS A 1 97 ? -4.850 -39.367 -9.242 1.00 66.94 97 CYS A CA 1
ATOM 733 C C . CYS A 1 97 ? -5.114 -39.386 -10.761 1.00 66.94 97 CYS A C 1
ATOM 735 O O . CYS A 1 97 ? -5.701 -38.452 -11.303 1.00 66.94 97 CYS A O 1
ATOM 737 N N . SER A 1 98 ? -4.687 -40.441 -11.459 1.00 65.94 98 SER A N 1
ATOM 738 C CA . SER A 1 98 ? -4.886 -40.632 -12.904 1.00 65.94 98 SER A CA 1
ATOM 739 C C . SER A 1 98 ? -6.145 -41.444 -13.262 1.00 65.94 98 SER A C 1
ATOM 741 O O . SER A 1 98 ? -6.441 -41.646 -14.451 1.00 65.94 98 SER A O 1
ATOM 743 N N . ALA A 1 99 ? -6.918 -41.893 -12.265 1.00 62.16 99 ALA A N 1
ATOM 744 C CA . ALA A 1 99 ? -8.203 -42.552 -12.476 1.00 62.16 99 ALA A CA 1
ATOM 745 C C . ALA A 1 99 ? -9.195 -41.584 -13.152 1.00 62.16 99 ALA A C 1
ATOM 747 O O . ALA A 1 99 ? -9.257 -40.403 -12.828 1.00 62.16 99 ALA A O 1
ATOM 748 N N . GLY A 1 100 ? -9.951 -42.054 -14.148 1.00 64.69 100 GLY A N 1
ATOM 749 C CA . GLY A 1 100 ? -10.833 -41.207 -14.965 1.00 64.69 100 GLY A CA 1
ATOM 750 C C . GLY A 1 100 ? -10.485 -41.203 -16.454 1.00 64.69 100 GLY A C 1
ATOM 751 O O . GLY A 1 100 ? -11.382 -41.234 -17.300 1.00 64.69 100 GLY A O 1
ATOM 752 N N . PHE A 1 101 ? -9.190 -41.209 -16.802 1.00 75.44 101 PHE A N 1
ATOM 753 C CA . PHE A 1 101 ? -8.732 -40.830 -18.147 1.00 75.44 101 PHE A CA 1
ATOM 754 C C . PHE A 1 101 ? -7.775 -41.849 -18.786 1.00 75.44 101 PHE A C 1
ATOM 756 O O . PHE A 1 101 ? -6.742 -42.209 -18.225 1.00 75.44 101 PHE A O 1
ATOM 763 N N . LYS A 1 102 ? -8.080 -42.285 -20.020 1.00 75.19 102 LYS A N 1
ATOM 764 C CA . LYS A 1 102 ? -7.270 -43.281 -20.757 1.00 75.19 102 LYS A CA 1
ATOM 765 C C . LYS A 1 102 ? -5.845 -42.798 -21.066 1.00 75.19 102 LYS A C 1
ATOM 767 O O . LYS A 1 102 ? -4.920 -43.602 -21.028 1.00 75.19 102 LYS A O 1
ATOM 772 N N . SER A 1 103 ? -5.668 -41.508 -21.368 1.00 77.44 103 SER A N 1
ATOM 773 C CA . SER A 1 103 ? -4.350 -40.928 -21.666 1.00 77.44 103 SER A CA 1
ATOM 774 C C . SER A 1 103 ? -3.439 -40.932 -20.435 1.00 77.44 103 SER A C 1
ATOM 776 O O . SER A 1 103 ? -2.319 -41.417 -20.525 1.00 77.44 103 SER A O 1
ATOM 778 N N . SER A 1 104 ? -3.956 -40.512 -19.276 1.00 76.75 104 SER A N 1
ATOM 779 C CA . SER A 1 104 ? -3.203 -40.488 -18.014 1.00 76.75 104 SER A CA 1
ATOM 780 C C . SER A 1 104 ? -2.788 -41.891 -17.563 1.00 76.75 104 SER A C 1
ATOM 782 O O . SER A 1 104 ? -1.643 -42.101 -17.176 1.00 76.75 104 SER A O 1
ATOM 784 N N . LYS A 1 105 ? -3.659 -42.900 -17.731 1.00 78.44 105 LYS A N 1
ATOM 785 C CA . LYS A 1 105 ? -3.300 -44.310 -17.478 1.00 78.44 105 LYS A CA 1
ATOM 786 C C . LYS A 1 105 ? -2.157 -44.804 -18.376 1.00 78.44 105 LYS A C 1
ATOM 788 O O . LYS A 1 105 ? -1.280 -45.530 -17.915 1.00 78.44 105 LYS A O 1
ATOM 793 N N . ARG A 1 106 ? -2.148 -44.413 -19.657 1.00 81.62 106 ARG A N 1
ATOM 794 C CA . ARG A 1 106 ? -1.070 -44.764 -20.601 1.00 81.62 106 ARG A CA 1
ATOM 795 C C . ARG A 1 106 ? 0.257 -44.110 -20.208 1.00 81.62 106 ARG A C 1
ATOM 797 O O . ARG A 1 106 ? 1.291 -44.770 -20.283 1.00 81.62 106 ARG A O 1
ATOM 804 N N . ASN A 1 107 ? 0.215 -42.847 -19.795 1.00 81.00 107 ASN A N 1
ATOM 805 C CA . ASN A 1 107 ? 1.389 -42.080 -19.386 1.00 81.00 107 ASN A CA 1
ATOM 806 C C . ASN A 1 107 ? 1.994 -42.624 -18.090 1.00 81.00 107 ASN A C 1
ATOM 808 O O . ASN A 1 107 ? 3.201 -42.844 -18.022 1.00 81.00 107 ASN A O 1
ATOM 812 N N . LEU A 1 108 ? 1.156 -42.957 -17.107 1.00 81.44 108 LEU A N 1
ATOM 813 C CA . LEU A 1 108 ? 1.605 -43.609 -15.882 1.00 81.44 108 LEU A CA 1
ATOM 814 C C . LEU A 1 108 ? 2.221 -44.988 -16.160 1.00 81.44 108 LEU A C 1
ATOM 816 O O . LEU A 1 108 ? 3.288 -45.301 -15.645 1.00 81.44 108 LEU A O 1
ATOM 820 N N . GLY A 1 109 ? 1.629 -45.780 -17.060 1.00 78.38 109 GLY A N 1
ATOM 821 C CA . GLY A 1 109 ? 2.219 -47.050 -17.497 1.00 78.38 109 GLY A CA 1
ATOM 822 C C . GLY A 1 109 ? 3.537 -46.899 -18.275 1.00 78.38 109 GLY A C 1
ATOM 823 O O . GLY A 1 109 ? 4.310 -47.853 -18.369 1.00 78.38 109 GLY A O 1
ATOM 824 N N . ALA A 1 110 ? 3.816 -45.730 -18.860 1.00 80.81 110 ALA A N 1
ATOM 825 C CA . ALA A 1 110 ? 5.124 -45.414 -19.435 1.00 80.81 110 ALA A CA 1
ATOM 826 C C . ALA A 1 110 ? 6.140 -45.036 -18.346 1.00 80.81 110 ALA A C 1
ATOM 828 O O . ALA A 1 110 ? 7.263 -45.535 -18.382 1.00 80.81 110 ALA A O 1
ATOM 829 N N . LEU A 1 111 ? 5.725 -44.250 -17.347 1.00 81.62 111 LEU A N 1
ATOM 830 C CA . LEU A 1 111 ? 6.540 -43.923 -16.174 1.00 81.62 111 LEU A CA 1
ATOM 831 C C . LEU A 1 111 ? 6.940 -45.187 -15.401 1.00 81.62 111 LEU A C 1
ATOM 833 O O . LEU A 1 111 ? 8.112 -45.384 -15.103 1.00 81.62 111 LEU A O 1
ATOM 837 N N . GLU A 1 112 ? 5.988 -46.083 -15.134 1.00 80.75 112 GLU A N 1
ATOM 838 C CA . GLU A 1 112 ? 6.240 -47.346 -14.431 1.00 80.75 112 GLU A CA 1
ATOM 839 C C . GLU A 1 112 ? 7.243 -48.242 -15.163 1.00 80.75 112 GLU A C 1
ATOM 841 O O . GLU A 1 112 ? 8.042 -48.920 -14.518 1.00 80.75 112 GLU A O 1
ATOM 846 N N . ARG A 1 113 ? 7.218 -48.253 -16.502 1.00 80.31 113 ARG A N 1
ATOM 847 C CA . ARG A 1 113 ? 8.203 -48.985 -17.310 1.00 80.31 113 ARG A CA 1
ATOM 848 C C . ARG A 1 113 ? 9.574 -48.327 -17.241 1.00 80.31 113 ARG A C 1
ATOM 850 O O . ARG A 1 113 ? 10.532 -49.015 -16.919 1.00 80.31 113 ARG A O 1
ATOM 857 N N . ALA A 1 114 ? 9.655 -47.007 -17.402 1.00 77.00 114 ALA A N 1
ATOM 858 C CA . ALA A 1 114 ? 10.913 -46.268 -17.273 1.00 77.00 114 ALA A CA 1
ATOM 859 C C . ALA A 1 114 ? 11.558 -46.442 -15.882 1.00 77.00 114 ALA A C 1
ATOM 861 O O . ALA A 1 114 ? 12.771 -46.578 -15.766 1.00 77.00 114 ALA A O 1
ATOM 862 N N . PHE A 1 115 ? 10.746 -46.526 -14.824 1.00 75.25 115 PHE A N 1
ATOM 863 C CA . PHE A 1 115 ? 11.206 -46.781 -13.454 1.00 75.25 115 PHE A CA 1
ATOM 864 C C . PHE A 1 115 ? 11.743 -48.199 -13.226 1.00 75.25 115 PHE A C 1
ATOM 866 O O . PHE A 1 115 ? 12.538 -48.393 -12.301 1.00 75.25 115 PHE A O 1
ATOM 873 N N . LYS A 1 116 ? 11.270 -49.172 -14.018 1.00 73.56 116 LYS A N 1
ATOM 874 C CA . LYS A 1 116 ? 11.674 -50.587 -13.975 1.00 73.56 116 LYS A CA 1
ATOM 875 C C . LYS A 1 116 ? 12.846 -50.898 -14.910 1.00 73.56 116 LYS A C 1
ATOM 877 O O . LYS A 1 116 ? 13.609 -51.808 -14.612 1.00 73.56 116 LYS A O 1
ATOM 882 N N . GLU A 1 117 ? 12.954 -50.184 -16.028 1.00 70.31 117 GLU A N 1
ATOM 883 C CA . GLU A 1 117 ? 13.962 -50.394 -17.076 1.00 70.31 117 GLU A CA 1
ATOM 884 C C . GLU A 1 117 ? 15.264 -49.595 -16.840 1.00 70.31 117 GLU A C 1
ATOM 886 O O . GLU A 1 117 ? 16.300 -49.979 -17.375 1.00 70.31 117 GLU A O 1
ATOM 891 N N . GLY A 1 118 ? 15.238 -48.517 -16.040 1.00 62.94 118 GLY A N 1
ATOM 892 C CA . GLY A 1 118 ? 16.419 -47.696 -15.712 1.00 62.94 118 GLY A CA 1
ATOM 893 C C . GLY A 1 118 ? 17.351 -48.296 -14.645 1.00 62.94 118 GLY A C 1
ATOM 894 O O . GLY A 1 118 ? 16.932 -49.131 -13.839 1.00 62.94 118 GLY A O 1
ATOM 895 N N . ASP A 1 119 ? 18.616 -47.849 -14.608 1.00 63.69 119 ASP A N 1
ATOM 896 C CA . ASP A 1 119 ? 19.583 -48.268 -13.578 1.00 63.69 119 ASP A CA 1
ATOM 897 C C . ASP A 1 119 ? 19.072 -47.821 -12.189 1.00 63.69 119 ASP A C 1
ATOM 899 O O . ASP A 1 119 ? 18.728 -46.650 -12.010 1.00 63.69 119 ASP A O 1
ATOM 903 N N . PRO A 1 120 ? 19.000 -48.704 -11.173 1.00 61.03 120 PRO A N 1
ATOM 904 C CA . PRO A 1 120 ? 18.595 -48.327 -9.817 1.00 61.03 120 PRO A CA 1
ATOM 905 C C . PRO A 1 120 ? 19.439 -47.202 -9.192 1.00 61.03 120 PRO A C 1
ATOM 907 O O . PRO A 1 120 ? 18.985 -46.595 -8.222 1.00 61.03 120 PRO A O 1
ATOM 910 N N . LYS A 1 121 ? 20.635 -46.916 -9.728 1.00 56.38 121 LYS A N 1
ATOM 911 C CA . LYS A 1 121 ? 21.507 -45.806 -9.306 1.00 56.38 121 LYS A CA 1
ATOM 912 C C . LYS A 1 121 ? 21.240 -44.477 -10.021 1.00 56.38 121 LYS A C 1
ATOM 914 O O . LYS A 1 121 ? 21.810 -43.464 -9.620 1.00 56.38 121 LYS A O 1
ATOM 919 N N . GLU A 1 122 ? 20.426 -44.469 -11.072 1.00 63.53 122 GLU A N 1
ATOM 920 C CA . GLU A 1 122 ? 20.111 -43.268 -11.843 1.00 63.53 122 GLU A CA 1
ATOM 921 C C . GLU A 1 122 ? 19.082 -42.397 -11.105 1.00 63.53 122 GLU A C 1
ATOM 923 O O . GLU A 1 122 ? 18.152 -42.895 -10.463 1.00 63.53 122 GLU A O 1
ATOM 928 N N . ASP A 1 123 ? 19.251 -41.074 -11.161 1.00 65.69 123 ASP A N 1
ATOM 929 C CA . ASP A 1 123 ? 18.326 -40.146 -10.517 1.00 65.69 123 ASP A CA 1
ATOM 930 C C . ASP A 1 123 ? 16.957 -40.196 -11.210 1.00 65.69 123 ASP A C 1
ATOM 932 O O . ASP A 1 123 ? 16.826 -39.871 -12.386 1.00 65.69 123 ASP A O 1
ATOM 936 N N . LYS A 1 124 ? 15.917 -40.594 -10.469 1.00 72.88 124 LYS A N 1
ATOM 937 C CA . LYS A 1 124 ? 14.543 -40.765 -10.979 1.00 72.88 124 LYS A CA 1
ATOM 938 C C . LYS A 1 124 ? 13.722 -39.474 -10.971 1.00 72.88 124 LYS A C 1
ATOM 940 O O . LYS A 1 124 ? 12.627 -39.422 -11.533 1.00 72.88 124 LYS A O 1
ATOM 945 N N . ARG A 1 125 ? 14.227 -38.415 -10.332 1.00 72.38 125 ARG A N 1
ATOM 946 C CA . ARG A 1 125 ? 13.547 -37.116 -10.217 1.00 72.38 125 ARG A CA 1
ATOM 947 C C . ARG A 1 125 ? 13.284 -36.413 -11.573 1.00 72.38 125 ARG A C 1
ATOM 949 O O . ARG A 1 125 ? 12.179 -35.885 -11.710 1.00 72.38 125 ARG A O 1
ATOM 956 N N . PRO A 1 126 ? 14.171 -36.456 -12.594 1.00 74.25 126 PRO A N 1
ATOM 957 C CA . PRO A 1 126 ? 13.889 -35.907 -13.928 1.00 74.25 126 PRO A CA 1
ATOM 958 C C . PRO A 1 126 ? 12.684 -36.556 -14.615 1.00 74.25 126 PRO A C 1
ATOM 960 O O . PRO A 1 126 ? 11.867 -35.864 -15.220 1.00 74.25 126 PRO A O 1
ATOM 963 N N . LEU A 1 127 ? 12.539 -37.880 -14.482 1.00 75.81 127 LEU A N 1
ATOM 964 C CA . LEU A 1 127 ? 11.424 -38.640 -15.060 1.00 75.81 127 LEU A CA 1
ATOM 965 C C . LEU A 1 127 ? 10.085 -38.292 -14.397 1.00 75.81 127 LEU A C 1
ATOM 967 O O . LEU A 1 127 ? 9.049 -38.256 -15.054 1.00 75.81 127 LEU A O 1
ATOM 971 N N . LEU A 1 128 ? 10.095 -38.011 -13.091 1.00 77.00 128 LEU A N 1
ATOM 972 C CA . LEU A 1 128 ? 8.899 -37.548 -12.382 1.00 77.00 128 LEU A CA 1
ATOM 973 C C . LEU A 1 128 ? 8.526 -36.128 -12.766 1.00 77.00 128 LEU A C 1
ATOM 975 O O . LEU A 1 128 ? 7.346 -35.831 -12.931 1.00 77.00 128 LEU A O 1
ATOM 979 N N . PHE A 1 129 ? 9.521 -35.256 -12.915 1.00 81.00 129 PHE A N 1
ATOM 980 C CA . PHE A 1 129 ? 9.283 -33.884 -13.331 1.00 81.00 129 PHE A CA 1
ATOM 981 C C . PHE A 1 129 ? 8.649 -33.832 -14.728 1.00 81.00 129 PHE A C 1
ATOM 983 O O . PHE A 1 129 ? 7.629 -33.168 -14.903 1.00 81.00 129 PHE A O 1
ATOM 990 N N . SER A 1 130 ? 9.181 -34.592 -15.694 1.00 81.62 130 SER A N 1
ATOM 991 C CA . SER A 1 130 ? 8.609 -34.670 -17.045 1.00 81.62 130 SER A CA 1
ATOM 992 C C . SER A 1 130 ? 7.209 -35.294 -17.059 1.00 81.62 130 SER A C 1
ATOM 994 O O . SER A 1 130 ? 6.328 -34.806 -17.770 1.00 81.62 130 SER A O 1
ATOM 996 N N . TYR A 1 131 ? 6.958 -36.309 -16.224 1.00 84.31 131 TYR A N 1
ATOM 997 C CA . TYR A 1 131 ? 5.619 -36.874 -16.044 1.00 84.31 131 TYR A CA 1
ATOM 998 C C . TYR A 1 131 ? 4.617 -35.836 -15.526 1.00 84.31 131 TYR A C 1
ATOM 1000 O O . TYR A 1 131 ? 3.552 -35.664 -16.120 1.00 84.31 131 TYR A O 1
ATOM 1008 N N . PHE A 1 132 ? 4.953 -35.111 -14.452 1.00 84.31 132 PHE A N 1
ATOM 1009 C CA . PHE A 1 132 ? 4.065 -34.086 -13.899 1.00 84.31 132 PHE A CA 1
ATOM 1010 C C . PHE A 1 132 ? 3.804 -32.953 -14.884 1.00 84.31 132 PHE A C 1
ATOM 1012 O O . PHE A 1 132 ? 2.680 -32.462 -14.952 1.00 84.31 132 PHE A O 1
ATOM 1019 N N . LEU A 1 133 ? 4.811 -32.564 -15.663 1.00 84.56 133 LEU A N 1
ATOM 1020 C CA . LEU A 1 133 ? 4.678 -31.541 -16.692 1.00 84.56 133 LEU A CA 1
ATOM 1021 C C . LEU A 1 133 ? 3.684 -31.969 -17.780 1.00 84.56 133 LEU A C 1
ATOM 1023 O O . LEU A 1 133 ? 2.761 -31.220 -18.104 1.00 84.56 133 LEU A O 1
ATOM 1027 N N . HIS A 1 134 ? 3.808 -33.201 -18.278 1.00 85.88 134 HIS A N 1
ATOM 1028 C CA . HIS A 1 134 ? 2.908 -33.725 -19.302 1.00 85.88 134 HIS A CA 1
ATOM 1029 C C . HIS A 1 134 ? 1.474 -33.945 -18.785 1.00 85.88 134 HIS A C 1
ATOM 1031 O O . HIS A 1 134 ? 0.505 -33.618 -19.472 1.00 85.88 134 HIS A O 1
ATOM 1037 N N . GLU A 1 135 ? 1.302 -34.448 -17.558 1.00 84.81 135 GLU A N 1
ATOM 1038 C CA . GLU A 1 135 ? -0.034 -34.599 -16.965 1.00 84.81 135 GLU A CA 1
ATOM 1039 C C . GLU A 1 135 ? -0.694 -33.250 -16.661 1.00 84.81 135 GLU A C 1
ATOM 1041 O O . GLU A 1 135 ? -1.883 -33.078 -16.935 1.00 84.81 135 GLU A O 1
ATOM 1046 N N . ALA A 1 136 ? 0.062 -32.266 -16.169 1.00 85.00 136 ALA A N 1
ATOM 1047 C CA . ALA A 1 136 ? -0.450 -30.919 -15.940 1.00 85.00 136 ALA A CA 1
ATOM 1048 C C . ALA A 1 136 ? -0.889 -30.244 -17.256 1.00 85.00 136 ALA A C 1
ATOM 1050 O O . ALA A 1 136 ? -1.923 -29.574 -17.292 1.00 85.00 136 ALA A O 1
ATOM 1051 N N . GLU A 1 137 ? -0.186 -30.478 -18.367 1.00 86.12 137 GLU A N 1
ATOM 1052 C CA . GLU A 1 137 ? -0.627 -30.036 -19.695 1.00 86.12 137 GLU A CA 1
ATOM 1053 C C . GLU A 1 137 ? -1.983 -30.643 -20.090 1.00 86.12 137 GLU A C 1
ATOM 1055 O O . GLU A 1 137 ? -2.884 -29.938 -20.561 1.00 86.12 137 GLU A O 1
ATOM 1060 N N . LEU A 1 138 ? -2.171 -31.945 -19.859 1.00 84.88 138 LEU A N 1
ATOM 1061 C CA . LEU A 1 138 ? -3.441 -32.618 -20.124 1.00 84.88 138 LEU A CA 1
ATOM 1062 C C . LEU A 1 138 ? -4.571 -32.102 -19.223 1.00 84.88 138 LEU A C 1
ATOM 1064 O O . LEU A 1 138 ? -5.688 -31.917 -19.710 1.00 84.88 138 LEU A O 1
ATOM 1068 N N . GLU A 1 139 ? -4.306 -31.839 -17.941 1.00 84.62 139 GLU A N 1
ATOM 1069 C CA . GLU A 1 139 ? -5.270 -31.225 -17.016 1.00 84.62 139 GLU A CA 1
ATOM 1070 C C . GLU A 1 139 ? -5.710 -29.837 -17.494 1.00 84.62 139 GLU A C 1
ATOM 1072 O O . GLU A 1 139 ? -6.908 -29.550 -17.566 1.00 84.62 139 GLU A O 1
ATOM 1077 N N . VAL A 1 140 ? -4.758 -28.993 -17.898 1.00 82.31 140 VAL A N 1
ATOM 1078 C CA . VAL A 1 140 ? -5.059 -27.663 -18.434 1.00 82.31 140 VAL A CA 1
ATOM 1079 C C . VAL A 1 140 ? -5.892 -27.766 -19.713 1.00 82.31 140 VAL A C 1
ATOM 1081 O O . VAL A 1 140 ? -6.904 -27.074 -19.834 1.00 82.31 140 VAL A O 1
ATOM 1084 N N . ARG A 1 141 ? -5.550 -28.659 -20.651 1.00 83.62 141 ARG A N 1
ATOM 1085 C CA . ARG A 1 141 ? -6.349 -28.882 -21.874 1.00 83.62 141 ARG A CA 1
ATOM 1086 C C . ARG A 1 141 ? -7.771 -29.371 -21.564 1.00 83.62 141 ARG A C 1
ATOM 1088 O O . ARG A 1 141 ? -8.723 -28.936 -22.213 1.00 83.62 141 ARG A O 1
ATOM 1095 N N . ARG A 1 142 ? -7.949 -30.227 -20.551 1.00 82.75 142 ARG A N 1
ATOM 1096 C CA . ARG A 1 142 ? -9.283 -30.672 -20.098 1.00 82.75 142 ARG A CA 1
ATOM 1097 C C . ARG A 1 142 ? -10.113 -29.505 -19.579 1.00 82.75 142 ARG A C 1
ATOM 1099 O O . ARG A 1 142 ? -11.280 -29.408 -19.928 1.00 82.75 142 ARG A O 1
ATOM 1106 N N . LEU A 1 143 ? -9.517 -28.579 -18.834 1.00 80.25 143 LEU A N 1
ATOM 1107 C CA . LEU A 1 143 ? -10.231 -27.402 -18.326 1.00 80.25 143 LEU A CA 1
ATOM 1108 C C . LEU A 1 143 ? -10.663 -26.406 -19.403 1.00 80.25 143 LEU A C 1
ATOM 1110 O O . LEU A 1 143 ? -11.565 -25.608 -19.167 1.00 80.25 143 LEU A O 1
ATOM 1114 N N . HIS A 1 144 ? -10.049 -26.449 -20.585 1.00 76.25 144 HIS A N 1
ATOM 1115 C CA . HIS A 1 144 ? -10.518 -25.667 -21.729 1.00 76.25 144 HIS A CA 1
ATOM 1116 C C . HIS A 1 144 ? -11.766 -26.275 -22.391 1.00 76.25 144 HIS A C 1
ATOM 1118 O O . HIS A 1 144 ? -12.465 -25.573 -23.117 1.00 76.25 144 HIS A O 1
ATOM 1124 N N . SER A 1 145 ? -12.044 -27.564 -22.160 1.00 77.88 145 SER A N 1
ATOM 1125 C CA . SER A 1 145 ? -13.139 -28.311 -22.800 1.00 77.88 145 SER A CA 1
ATOM 1126 C C . SER A 1 145 ? -14.256 -28.734 -21.842 1.00 77.88 145 SER A C 1
ATOM 1128 O O . SER A 1 145 ? -15.385 -28.919 -22.287 1.00 77.88 145 SER A O 1
ATOM 1130 N N . HIS A 1 146 ? -13.965 -28.861 -20.549 1.00 77.50 146 HIS A N 1
ATOM 1131 C CA . HIS A 1 146 ? -14.877 -29.353 -19.520 1.00 77.50 146 HIS A CA 1
ATOM 1132 C C . HIS A 1 146 ? -14.899 -28.430 -18.305 1.00 77.50 146 HIS A C 1
ATOM 1134 O O . HIS A 1 146 ? -13.874 -27.858 -17.922 1.00 77.50 146 HIS A O 1
ATOM 1140 N N . SER A 1 147 ? -16.061 -28.323 -17.657 1.00 75.75 147 SER A N 1
ATOM 1141 C CA . SER A 1 147 ? -16.163 -27.604 -16.387 1.00 75.75 147 SER A CA 1
ATOM 1142 C C . SER A 1 147 ? -15.468 -28.377 -15.247 1.00 75.75 147 SER A C 1
ATOM 1144 O O . SER A 1 147 ? -15.402 -29.610 -15.279 1.00 75.75 147 SER A O 1
ATOM 1146 N N . PRO A 1 148 ? -14.963 -27.697 -14.196 1.00 74.50 148 PRO A N 1
ATOM 1147 C CA . PRO A 1 148 ? -14.369 -28.370 -13.036 1.00 74.50 148 PRO A CA 1
ATOM 1148 C C . PRO A 1 148 ? -15.301 -29.398 -12.371 1.00 74.50 148 PRO A C 1
ATOM 1150 O O . PRO A 1 148 ? -14.832 -30.423 -11.882 1.00 74.50 148 PRO A O 1
ATOM 1153 N N . ALA A 1 149 ? -16.617 -29.147 -12.387 1.00 72.94 149 ALA A N 1
ATOM 1154 C CA . ALA A 1 149 ? -17.624 -30.062 -11.853 1.00 72.94 149 ALA A CA 1
ATOM 1155 C C . ALA A 1 149 ? -17.700 -31.366 -12.665 1.00 72.94 149 ALA A C 1
ATOM 1157 O O . ALA A 1 149 ? -17.599 -32.442 -12.084 1.00 72.94 149 ALA A O 1
ATOM 1158 N N . GLU A 1 150 ? -17.760 -31.278 -13.998 1.00 76.38 150 GLU A N 1
ATOM 1159 C CA . GLU A 1 150 ? -17.757 -32.450 -14.890 1.00 76.38 150 GLU A CA 1
ATOM 1160 C C . GLU A 1 150 ? -16.491 -33.305 -14.737 1.00 76.38 150 GLU A C 1
ATOM 1162 O O . GLU A 1 150 ? -16.540 -34.534 -14.821 1.00 76.38 150 GLU A O 1
ATOM 1167 N N . ILE A 1 151 ? -15.337 -32.662 -14.528 1.00 74.06 151 ILE A N 1
ATOM 1168 C CA . ILE A 1 151 ? -14.064 -33.361 -14.319 1.00 74.06 151 ILE A CA 1
ATOM 1169 C C . ILE A 1 151 ? -14.097 -34.119 -12.989 1.00 74.06 151 ILE A C 1
ATOM 1171 O O . ILE A 1 151 ? -13.793 -35.312 -12.964 1.00 74.06 151 ILE A O 1
ATOM 1175 N N . ASN A 1 152 ? -14.509 -33.456 -11.906 1.00 73.56 152 ASN A N 1
ATOM 1176 C CA . ASN A 1 152 ? -14.604 -34.075 -10.585 1.00 73.56 152 ASN A CA 1
ATOM 1177 C C . ASN A 1 152 ? -15.619 -35.228 -10.561 1.00 73.56 152 ASN A C 1
ATOM 1179 O O . ASN A 1 152 ? -15.333 -36.264 -9.968 1.00 73.56 152 ASN A O 1
ATOM 1183 N N . GLU A 1 153 ? -16.762 -35.100 -11.242 1.00 71.56 153 GLU A N 1
ATOM 1184 C CA . GLU A 1 153 ? -17.750 -36.181 -11.368 1.00 71.56 153 GLU A CA 1
ATOM 1185 C C . GLU A 1 153 ? -17.176 -37.407 -12.086 1.00 71.56 153 GLU A C 1
ATOM 1187 O O . GLU A 1 153 ? -17.373 -38.535 -11.638 1.00 71.56 153 GLU A O 1
ATOM 1192 N N . ARG A 1 154 ? -16.408 -37.212 -13.166 1.00 72.25 154 ARG A N 1
ATOM 1193 C CA . ARG A 1 154 ? -15.755 -38.318 -13.889 1.00 72.25 154 ARG A CA 1
ATOM 1194 C C . ARG A 1 154 ? -14.691 -39.029 -13.056 1.00 72.25 154 ARG A C 1
ATOM 1196 O O . ARG A 1 154 ? -14.580 -40.253 -13.139 1.00 72.25 154 ARG A O 1
ATOM 1203 N N . VAL A 1 155 ? -13.919 -38.276 -12.274 1.00 70.31 155 VAL A N 1
ATOM 1204 C CA . VAL A 1 155 ? -12.917 -38.827 -11.348 1.00 70.31 155 VAL A CA 1
ATOM 1205 C C . VAL A 1 155 ? -13.616 -39.586 -10.216 1.00 70.31 155 VAL A C 1
ATOM 1207 O O . VAL A 1 155 ? -13.272 -40.734 -9.948 1.00 70.31 155 VAL A O 1
ATOM 1210 N N . ALA A 1 156 ? -14.659 -39.007 -9.615 1.00 67.31 156 ALA A N 1
ATOM 1211 C CA . ALA A 1 156 ? -15.432 -39.635 -8.544 1.00 67.31 156 ALA A CA 1
ATOM 1212 C C . ALA A 1 156 ? -16.151 -40.917 -9.003 1.00 67.31 156 ALA A C 1
ATOM 1214 O O . ALA A 1 156 ? -16.106 -41.924 -8.300 1.00 67.31 156 ALA A O 1
ATOM 1215 N N . ALA A 1 157 ? -16.753 -40.916 -10.198 1.00 66.94 157 ALA A N 1
ATOM 1216 C CA . ALA A 1 157 ? -17.471 -42.068 -10.744 1.00 66.94 157 ALA A CA 1
ATOM 1217 C C . ALA A 1 157 ? -16.559 -43.284 -10.988 1.00 66.94 157 ALA A C 1
ATOM 1219 O O . ALA A 1 157 ? -16.968 -44.419 -10.750 1.00 66.94 157 ALA A O 1
ATOM 1220 N N . GLN A 1 158 ? -15.313 -43.074 -11.432 1.00 63.47 158 GLN A N 1
ATOM 1221 C CA . GLN A 1 158 ? -14.356 -44.174 -11.615 1.00 63.47 158 GLN A CA 1
ATOM 1222 C C . GLN A 1 158 ? -13.673 -44.603 -10.313 1.00 63.47 158 GLN A C 1
ATOM 1224 O O . GLN A 1 158 ? -13.384 -45.787 -10.152 1.00 63.47 158 GLN A O 1
ATOM 1229 N N . SER A 1 159 ? -13.445 -43.676 -9.381 1.00 58.06 159 SER A N 1
ATOM 1230 C CA . SER A 1 159 ? -12.915 -43.990 -8.050 1.00 58.06 159 SER A CA 1
ATOM 1231 C C . SER A 1 159 ? -13.920 -44.774 -7.200 1.00 58.06 159 SER A C 1
ATOM 1233 O O . SER A 1 159 ? -13.527 -45.710 -6.512 1.00 58.06 159 SER A O 1
ATOM 1235 N N . GLY A 1 160 ? -15.220 -44.468 -7.303 1.00 57.03 160 GLY A N 1
ATOM 1236 C CA . GLY A 1 160 ? -16.290 -45.239 -6.657 1.00 57.03 160 GLY A CA 1
ATOM 1237 C C . GLY A 1 160 ? -16.393 -46.677 -7.179 1.00 57.03 160 GLY A C 1
ATOM 1238 O O . GLY A 1 160 ? -16.516 -47.609 -6.389 1.00 57.03 160 GLY A O 1
ATOM 1239 N N . ALA A 1 161 ? -16.223 -46.879 -8.490 1.00 54.88 161 ALA A N 1
ATOM 1240 C CA . ALA A 1 161 ? -16.248 -48.209 -9.108 1.00 54.88 161 ALA A CA 1
ATOM 1241 C C . ALA A 1 161 ? -15.075 -49.122 -8.681 1.00 54.88 161 ALA A C 1
ATOM 1243 O O . ALA A 1 161 ? -15.204 -50.343 -8.725 1.00 54.88 161 ALA A O 1
ATOM 1244 N N . LEU A 1 162 ? -13.937 -48.555 -8.256 1.00 52.09 162 LEU A N 1
ATOM 1245 C CA . LEU A 1 162 ? -12.806 -49.316 -7.699 1.00 52.09 162 LEU A CA 1
ATOM 1246 C C . LEU A 1 162 ? -13.072 -49.796 -6.259 1.00 52.09 162 LEU A C 1
ATOM 1248 O O . LEU A 1 162 ? -12.551 -50.833 -5.860 1.00 52.09 162 LEU A O 1
ATOM 1252 N N . VAL A 1 163 ? -13.902 -49.076 -5.493 1.00 52.09 163 VAL A N 1
ATOM 1253 C CA . VAL A 1 163 ? -14.210 -49.378 -4.080 1.00 52.09 163 VAL A CA 1
ATOM 1254 C C . VAL A 1 163 ? -15.300 -50.446 -3.936 1.00 52.09 163 VAL A C 1
ATOM 1256 O O . VAL A 1 163 ? -15.270 -51.233 -2.992 1.00 52.09 163 VAL A O 1
ATOM 1259 N N . GLU A 1 164 ? -16.248 -50.530 -4.871 1.00 48.38 164 GLU A N 1
ATOM 1260 C CA . GLU A 1 164 ? -17.339 -51.519 -4.810 1.00 48.38 164 GLU A CA 1
ATOM 1261 C C . GLU A 1 164 ? -16.889 -52.962 -5.129 1.00 48.38 164 GLU A C 1
ATOM 1263 O O . GLU A 1 164 ? -17.600 -53.909 -4.803 1.00 48.38 164 GLU A O 1
ATOM 1268 N N . GLY A 1 165 ? -15.700 -53.159 -5.713 1.00 50.03 165 GLY A N 1
ATOM 1269 C CA . GLY A 1 165 ? -15.239 -54.468 -6.202 1.00 50.03 165 GLY A CA 1
ATOM 1270 C C . GLY A 1 165 ? -14.290 -55.271 -5.299 1.00 50.03 165 GLY A C 1
ATOM 1271 O O . GLY A 1 165 ? -14.008 -56.421 -5.624 1.00 50.03 165 GLY A O 1
ATOM 1272 N N . ALA A 1 166 ? -13.769 -54.713 -4.199 1.00 46.28 166 ALA A N 1
ATOM 1273 C CA . ALA A 1 166 ? -12.600 -55.284 -3.510 1.00 46.28 166 ALA A CA 1
ATOM 1274 C C . ALA A 1 166 ? -12.743 -55.365 -1.978 1.00 46.28 166 ALA A C 1
ATOM 1276 O O . ALA A 1 166 ? -11.918 -54.859 -1.230 1.00 46.28 166 ALA A O 1
ATOM 1277 N N . TRP A 1 167 ? -13.792 -56.006 -1.467 1.00 48.94 167 TRP A N 1
ATOM 1278 C CA . TRP A 1 167 ? -13.970 -56.165 -0.019 1.00 48.94 167 TRP A CA 1
ATOM 1279 C C . TRP A 1 167 ? -13.354 -57.503 0.416 1.00 48.94 167 TRP A C 1
ATOM 1281 O O . TRP A 1 167 ? -14.032 -58.526 0.379 1.00 48.94 167 TRP A O 1
ATOM 1291 N N . GLY A 1 168 ? -12.062 -57.522 0.785 1.00 50.28 168 GLY A N 1
ATOM 1292 C CA . GLY A 1 168 ? -11.453 -58.749 1.330 1.00 50.28 168 GLY A CA 1
ATOM 1293 C C . GLY A 1 168 ? -9.927 -58.862 1.483 1.00 50.28 168 GLY A C 1
ATOM 1294 O O . GLY A 1 168 ? -9.498 -59.866 2.044 1.00 50.28 168 GLY A O 1
ATOM 1295 N N . SER A 1 169 ? -9.098 -57.909 1.034 1.00 56.12 169 SER A N 1
ATOM 1296 C CA . SER A 1 169 ? -7.625 -57.986 1.166 1.00 56.12 169 SER A CA 1
ATOM 1297 C C . SER A 1 169 ? -7.007 -56.759 1.851 1.00 56.12 169 SER A C 1
ATOM 1299 O O . SER A 1 169 ? -7.601 -55.682 1.872 1.00 56.12 169 SER A O 1
ATOM 1301 N N . GLU A 1 170 ? -5.803 -56.925 2.409 1.00 50.69 170 GLU A N 1
ATOM 1302 C CA . GLU A 1 170 ? -4.998 -55.845 3.009 1.00 50.69 170 GLU A CA 1
ATOM 1303 C C . GLU A 1 170 ? -4.675 -54.744 1.981 1.00 50.69 170 GLU A C 1
ATOM 1305 O O . GLU A 1 170 ? -4.879 -53.564 2.264 1.00 50.69 170 GLU A O 1
ATOM 1310 N N . ASP A 1 171 ? -4.352 -55.133 0.743 1.00 51.75 171 ASP A N 1
ATOM 1311 C CA . ASP A 1 171 ? -4.170 -54.220 -0.396 1.00 51.75 171 ASP A CA 1
ATOM 1312 C C . ASP A 1 171 ? -5.422 -53.373 -0.685 1.00 51.75 171 ASP A C 1
ATOM 1314 O O . ASP A 1 171 ? -5.334 -52.205 -1.066 1.00 51.75 171 ASP A O 1
ATOM 1318 N N . ALA A 1 172 ? -6.618 -53.938 -0.499 1.00 55.72 172 ALA A N 1
ATOM 1319 C CA . ALA A 1 172 ? -7.861 -53.210 -0.722 1.00 55.72 172 ALA A CA 1
ATOM 1320 C C . ALA A 1 172 ? -8.161 -52.204 0.400 1.00 55.72 172 ALA A C 1
ATOM 1322 O O . ALA A 1 172 ? -8.737 -51.142 0.149 1.00 55.72 172 ALA A O 1
ATOM 1323 N N . LEU A 1 173 ? -7.735 -52.506 1.631 1.00 55.03 173 LEU A N 1
ATOM 1324 C CA . LEU A 1 173 ? -7.789 -51.564 2.746 1.00 55.03 173 LEU A CA 1
ATOM 1325 C C . LEU A 1 173 ? -6.832 -50.390 2.499 1.00 55.03 173 LEU A C 1
ATOM 1327 O O . LEU A 1 173 ? -7.223 -49.238 2.682 1.00 55.03 173 LEU A O 1
ATOM 1331 N N . GLU A 1 174 ? -5.616 -50.673 2.024 1.00 56.38 174 GLU A N 1
ATOM 1332 C CA . GLU A 1 174 ? -4.624 -49.660 1.655 1.00 56.38 174 GLU A CA 1
ATOM 1333 C C . GLU A 1 174 ? -5.145 -48.738 0.540 1.00 56.38 174 GLU A C 1
ATOM 1335 O O . GLU A 1 174 ? -5.086 -47.513 0.669 1.00 56.38 174 GLU A O 1
ATOM 1340 N N . GLN A 1 175 ? -5.775 -49.298 -0.499 1.00 55.59 175 GLN A N 1
ATOM 1341 C CA . GLN A 1 175 ? -6.433 -48.509 -1.547 1.00 55.59 175 GLN A CA 1
ATOM 1342 C C . GLN A 1 175 ? -7.597 -47.659 -1.018 1.00 55.59 175 GLN A C 1
ATOM 1344 O O . GLN A 1 175 ? -7.776 -46.521 -1.446 1.00 55.59 175 GLN A O 1
ATOM 1349 N N . CYS A 1 176 ? -8.375 -48.161 -0.058 1.00 55.41 176 CYS A N 1
ATOM 1350 C CA . CYS A 1 176 ? -9.478 -47.409 0.541 1.00 55.41 176 CYS A CA 1
ATOM 1351 C C . CYS A 1 176 ? -8.975 -46.231 1.401 1.00 55.41 176 CYS A C 1
ATOM 1353 O O . CYS A 1 176 ? -9.532 -45.131 1.345 1.00 55.41 176 CYS A O 1
ATOM 1355 N N . VAL A 1 177 ? -7.873 -46.426 2.136 1.00 57.59 177 VAL A N 1
ATOM 1356 C CA . VAL A 1 177 ? -7.192 -45.357 2.885 1.00 57.59 177 VAL A CA 1
ATOM 1357 C C . VAL A 1 177 ? -6.637 -44.297 1.929 1.00 57.59 177 VAL A C 1
ATOM 1359 O O . VAL A 1 177 ? -6.919 -43.112 2.121 1.00 57.59 177 VAL A O 1
ATOM 1362 N N . LEU A 1 178 ? -5.946 -44.698 0.857 1.00 55.75 178 LEU A N 1
ATOM 1363 C CA . LEU A 1 178 ? -5.443 -43.778 -0.172 1.00 55.75 178 LEU A CA 1
ATOM 1364 C C . LEU A 1 178 ? -6.576 -42.998 -0.866 1.00 55.75 178 LEU A C 1
ATOM 1366 O O . LEU A 1 178 ? -6.434 -41.797 -1.106 1.00 55.75 178 LEU A O 1
ATOM 1370 N N . ASN A 1 179 ? -7.723 -43.640 -1.110 1.00 55.53 179 ASN A N 1
ATOM 1371 C CA . ASN A 1 179 ? -8.911 -42.985 -1.662 1.00 55.53 179 ASN A CA 1
ATOM 1372 C C . ASN A 1 179 ? -9.499 -41.948 -0.697 1.00 55.53 179 ASN A C 1
ATOM 1374 O O . ASN A 1 179 ? -9.844 -40.843 -1.108 1.00 55.53 179 ASN A O 1
ATOM 1378 N N . SER A 1 180 ? -9.583 -42.266 0.598 1.00 52.69 180 SER A N 1
ATOM 1379 C CA . SER A 1 180 ? -10.058 -41.305 1.601 1.00 52.69 180 SER A CA 1
ATOM 1380 C C . SER A 1 180 ? -9.161 -40.061 1.699 1.00 52.69 180 SER A C 1
ATOM 1382 O O . SER A 1 180 ? -9.656 -38.965 1.951 1.00 52.69 180 SER A O 1
ATOM 1384 N N . TRP A 1 181 ? -7.862 -40.218 1.426 1.00 53.84 181 TRP A N 1
ATOM 1385 C CA . TRP A 1 181 ? -6.863 -39.148 1.461 1.00 53.84 181 TRP A CA 1
ATOM 1386 C C . TRP A 1 181 ? -6.902 -38.244 0.232 1.00 53.84 181 TRP A C 1
ATOM 1388 O O . TRP A 1 181 ? -6.871 -37.022 0.350 1.00 53.84 181 TRP A O 1
ATOM 1398 N N . ALA A 1 182 ? -7.006 -38.822 -0.963 1.00 50.34 182 ALA A N 1
ATOM 1399 C CA . ALA A 1 182 ? -7.104 -38.040 -2.193 1.00 50.34 182 ALA A CA 1
ATOM 1400 C C . ALA A 1 182 ? -8.432 -37.265 -2.312 1.00 50.34 182 ALA A C 1
ATOM 1402 O O . ALA A 1 182 ? -8.535 -36.345 -3.121 1.00 50.34 182 ALA A O 1
ATOM 1403 N N . VAL A 1 183 ? -9.451 -37.621 -1.519 1.00 49.72 183 VAL A N 1
ATOM 1404 C CA . VAL A 1 183 ? -10.805 -37.039 -1.554 1.00 49.72 183 VAL A CA 1
ATOM 1405 C C . VAL A 1 183 ? -11.038 -35.996 -0.444 1.00 49.72 183 VAL A C 1
ATOM 1407 O O . VAL A 1 183 ? -12.136 -35.453 -0.352 1.00 49.72 183 VAL A O 1
ATOM 1410 N N . GLU A 1 184 ? -10.024 -35.610 0.347 1.00 43.94 184 GLU A N 1
ATOM 1411 C CA . GLU A 1 184 ? -10.173 -34.622 1.442 1.00 43.94 184 GLU A CA 1
ATOM 1412 C C . GLU A 1 184 ? -10.795 -33.273 1.005 1.00 43.94 184 GLU A C 1
ATOM 1414 O O . GLU A 1 184 ? -11.364 -32.562 1.833 1.00 43.94 184 GLU A O 1
ATOM 1419 N N . ASN A 1 185 ? -10.779 -32.935 -0.294 1.00 48.56 185 ASN A N 1
ATOM 1420 C CA . ASN A 1 185 ? -11.589 -31.855 -0.870 1.00 48.56 185 ASN A CA 1
ATOM 1421 C C . ASN A 1 185 ? -12.182 -32.231 -2.249 1.00 48.56 185 ASN A C 1
ATOM 1423 O O . ASN A 1 185 ? -11.575 -31.931 -3.284 1.00 48.56 185 ASN A O 1
ATOM 1427 N N . PRO A 1 186 ? -13.411 -32.783 -2.311 1.00 48.28 186 PRO A N 1
ATOM 1428 C CA . PRO A 1 186 ? -14.055 -33.202 -3.564 1.00 48.28 186 PRO A CA 1
ATOM 1429 C C . PRO A 1 186 ? -14.219 -32.068 -4.588 1.00 48.28 186 PRO A C 1
ATOM 1431 O O . PRO A 1 186 ? -14.322 -32.311 -5.785 1.00 48.28 186 PRO A O 1
ATOM 1434 N N . GLN A 1 187 ? -14.233 -30.812 -4.128 1.00 47.97 187 GLN A N 1
ATOM 1435 C CA . GLN A 1 187 ? -14.417 -29.634 -4.978 1.00 47.97 187 GLN A CA 1
ATOM 1436 C C . GLN A 1 187 ? -13.143 -29.197 -5.728 1.00 47.97 187 GLN A C 1
ATOM 1438 O O . GLN A 1 187 ? -13.251 -28.429 -6.682 1.00 47.97 187 GLN A O 1
ATOM 1443 N N . ASN A 1 188 ? -11.950 -29.679 -5.352 1.00 53.69 188 ASN A N 1
ATOM 1444 C CA . ASN A 1 188 ? -10.668 -29.191 -5.890 1.00 53.69 188 ASN A CA 1
ATOM 1445 C C . ASN A 1 188 ? -9.819 -30.245 -6.619 1.00 53.69 188 ASN A C 1
ATOM 1447 O O . ASN A 1 188 ? -8.700 -29.935 -7.025 1.00 53.69 188 ASN A O 1
ATOM 1451 N N . ASN A 1 189 ? -10.346 -31.448 -6.847 1.00 63.69 189 ASN A N 1
ATOM 1452 C CA . ASN A 1 189 ? -9.575 -32.589 -7.355 1.00 63.69 189 ASN A CA 1
ATOM 1453 C C . ASN A 1 189 ? -9.315 -32.585 -8.880 1.00 63.69 189 ASN A C 1
ATOM 1455 O O . ASN A 1 189 ? -8.973 -33.610 -9.460 1.00 63.69 189 ASN A O 1
ATOM 1459 N N . TYR A 1 190 ? -9.478 -31.442 -9.551 1.00 70.69 190 TYR A N 1
ATOM 1460 C CA . TYR A 1 190 ? -9.423 -31.330 -11.014 1.00 70.69 190 TYR A CA 1
ATOM 1461 C C . TYR A 1 190 ? -8.065 -30.840 -11.568 1.00 70.69 190 TYR A C 1
ATOM 1463 O O . TYR A 1 190 ? -7.911 -30.764 -12.786 1.00 70.69 190 TYR A O 1
ATOM 1471 N N . MET A 1 191 ? -7.094 -30.483 -10.710 1.00 74.25 191 MET A N 1
ATOM 1472 C CA . MET A 1 191 ? -5.734 -30.030 -11.094 1.00 74.25 191 MET A CA 1
ATOM 1473 C C . MET A 1 191 ? -4.634 -30.605 -10.181 1.00 74.25 191 MET A C 1
ATOM 1475 O O . MET A 1 191 ? -3.742 -29.880 -9.735 1.00 74.25 191 MET A O 1
ATOM 1479 N N . VAL A 1 192 ? -4.732 -31.887 -9.832 1.00 76.56 192 VAL A N 1
ATOM 1480 C CA . VAL A 1 192 ? -3.854 -32.518 -8.832 1.00 76.56 192 VAL A CA 1
ATOM 1481 C C . VAL A 1 192 ? -2.397 -32.540 -9.297 1.00 76.56 192 VAL A C 1
ATOM 1483 O O . VAL A 1 192 ? -1.498 -32.198 -8.529 1.00 76.56 192 VAL A O 1
ATOM 1486 N N . HIS A 1 193 ? -2.148 -32.878 -10.565 1.00 80.62 193 HIS A N 1
ATOM 1487 C CA . HIS A 1 193 ? -0.789 -32.936 -11.111 1.00 80.62 193 HIS A CA 1
ATOM 1488 C C . HIS A 1 193 ? -0.205 -31.537 -11.306 1.00 80.62 193 HIS A C 1
ATOM 1490 O O . HIS A 1 193 ? 0.987 -31.328 -11.081 1.00 80.62 193 HIS A O 1
ATOM 1496 N N . THR A 1 194 ? -1.044 -30.555 -11.647 1.00 79.88 194 THR A N 1
ATOM 1497 C CA . THR A 1 194 ? -0.624 -29.152 -11.701 1.00 79.88 194 THR A CA 1
ATOM 1498 C C . THR A 1 194 ? -0.198 -28.645 -10.319 1.00 79.88 194 THR A C 1
ATOM 1500 O O . THR A 1 194 ? 0.849 -28.014 -10.197 1.00 79.88 194 THR A O 1
ATOM 1503 N N . ASP A 1 195 ? -0.958 -28.943 -9.260 1.00 77.38 195 ASP A N 1
ATOM 1504 C CA . ASP A 1 195 ? -0.598 -28.557 -7.888 1.00 77.38 195 ASP A CA 1
ATOM 1505 C C . ASP A 1 195 ? 0.675 -29.281 -7.404 1.00 77.38 195 ASP A C 1
ATOM 1507 O O . ASP A 1 195 ? 1.526 -28.673 -6.742 1.00 77.38 195 ASP A O 1
ATOM 1511 N N . ALA A 1 196 ? 0.867 -30.546 -7.796 1.00 78.12 196 ALA A N 1
ATOM 1512 C CA . ALA A 1 196 ? 2.100 -31.289 -7.540 1.00 78.12 196 ALA A CA 1
ATOM 1513 C C . ALA A 1 196 ? 3.313 -30.647 -8.236 1.00 78.12 196 ALA A C 1
ATOM 1515 O O . ALA A 1 196 ? 4.330 -30.404 -7.584 1.00 78.12 196 ALA A O 1
ATOM 1516 N N . LEU A 1 197 ? 3.196 -30.287 -9.520 1.00 80.81 197 LEU A N 1
ATOM 1517 C CA . LEU A 1 197 ? 4.247 -29.589 -10.270 1.00 80.81 197 LEU A CA 1
ATOM 1518 C C . LEU A 1 197 ? 4.632 -28.262 -9.599 1.00 80.81 197 LEU A C 1
ATOM 1520 O O . LEU A 1 197 ? 5.815 -27.985 -9.400 1.00 80.81 197 LEU A O 1
ATOM 1524 N N . LEU A 1 198 ? 3.644 -27.457 -9.195 1.00 78.50 198 LEU A N 1
ATOM 1525 C CA . LEU A 1 198 ? 3.881 -26.193 -8.488 1.00 78.50 198 LEU A CA 1
ATOM 1526 C C . LEU A 1 198 ? 4.587 -26.407 -7.143 1.00 78.50 198 LEU A C 1
ATOM 1528 O O . LEU A 1 198 ? 5.458 -25.619 -6.768 1.00 78.50 198 LEU A O 1
ATOM 1532 N N . THR A 1 199 ? 4.243 -27.481 -6.434 1.00 78.81 199 THR A N 1
ATOM 1533 C CA . THR A 1 199 ? 4.882 -27.855 -5.166 1.00 78.81 199 THR A CA 1
ATOM 1534 C C . THR A 1 199 ? 6.338 -28.270 -5.375 1.00 78.81 199 THR A C 1
ATOM 1536 O O . THR A 1 199 ? 7.208 -27.860 -4.603 1.00 78.81 199 THR A O 1
ATOM 1539 N N . VAL A 1 200 ? 6.631 -29.023 -6.439 1.00 79.06 200 VAL A N 1
ATOM 1540 C CA . VAL A 1 200 ? 8.006 -29.386 -6.814 1.00 79.06 200 VAL A CA 1
ATOM 1541 C C . VAL A 1 200 ? 8.820 -28.135 -7.136 1.00 79.06 200 VAL A C 1
ATOM 1543 O O . VAL A 1 200 ? 9.871 -27.933 -6.533 1.00 79.06 200 VAL A O 1
ATOM 1546 N N . LEU A 1 201 ? 8.316 -27.248 -8.001 1.00 78.56 201 LEU A N 1
ATOM 1547 C CA . LEU A 1 201 ? 8.998 -25.992 -8.345 1.00 78.56 201 LEU A CA 1
ATOM 1548 C C . LEU A 1 201 ? 9.283 -25.129 -7.108 1.00 78.56 201 LEU A C 1
ATOM 1550 O O . LEU A 1 201 ? 10.364 -24.559 -6.979 1.00 78.56 201 LEU A O 1
ATOM 1554 N N . HIS A 1 202 ? 8.332 -25.040 -6.177 1.00 76.38 202 HIS A N 1
ATOM 1555 C CA . HIS A 1 202 ? 8.533 -24.311 -4.929 1.00 76.38 202 HIS A CA 1
ATOM 1556 C C . HIS A 1 202 ? 9.573 -24.974 -4.017 1.00 76.38 202 HIS A C 1
ATOM 1558 O O . HIS A 1 202 ? 10.398 -24.282 -3.428 1.00 76.38 202 HIS A O 1
ATOM 1564 N N . SER A 1 203 ? 9.575 -26.305 -3.935 1.00 73.56 203 SER A N 1
ATOM 1565 C CA . SER A 1 203 ? 10.551 -27.049 -3.131 1.00 73.56 203 SER A CA 1
ATOM 1566 C C . SER A 1 203 ? 11.976 -26.843 -3.648 1.00 73.56 203 SER A C 1
ATOM 1568 O O . SER A 1 203 ? 12.885 -26.652 -2.848 1.00 73.56 203 SER A O 1
ATOM 1570 N N . LEU A 1 204 ? 12.156 -26.799 -4.972 1.00 76.06 204 LEU A N 1
ATOM 1571 C CA . LEU A 1 204 ? 13.448 -26.498 -5.599 1.00 76.06 204 LEU A CA 1
ATOM 1572 C C . LEU A 1 204 ? 13.913 -25.065 -5.318 1.00 76.06 204 LEU A C 1
ATOM 1574 O O . LEU A 1 204 ? 15.099 -24.833 -5.139 1.00 76.06 204 LEU A O 1
ATOM 1578 N N . LEU A 1 205 ? 12.990 -24.101 -5.240 1.00 74.50 205 LEU A N 1
ATOM 1579 C CA . LEU A 1 205 ? 13.330 -22.717 -4.894 1.00 74.50 205 LEU A CA 1
ATOM 1580 C C . LEU A 1 205 ? 13.827 -22.545 -3.458 1.00 74.50 205 LEU A C 1
ATOM 1582 O O . LEU A 1 205 ? 14.593 -21.622 -3.189 1.00 74.50 205 LEU A O 1
ATOM 1586 N N . LEU A 1 206 ? 13.338 -23.372 -2.533 1.00 71.25 206 LEU A N 1
ATOM 1587 C CA . LEU A 1 206 ? 13.750 -23.334 -1.131 1.00 71.25 206 LEU A CA 1
ATOM 1588 C C . LEU A 1 206 ? 15.090 -24.038 -0.894 1.00 71.25 206 LEU A C 1
ATOM 1590 O O . LEU A 1 206 ? 15.645 -23.899 0.195 1.00 71.25 206 LEU A O 1
ATOM 1594 N N . ASP A 1 207 ? 15.599 -24.779 -1.879 1.00 69.38 207 ASP A N 1
ATOM 1595 C CA . ASP A 1 207 ? 16.892 -25.443 -1.803 1.00 69.38 207 ASP A CA 1
ATOM 1596 C C . ASP A 1 207 ? 18.011 -24.495 -2.279 1.00 69.38 207 ASP A C 1
ATOM 1598 O O . ASP A 1 207 ? 18.158 -24.257 -3.481 1.00 69.38 207 ASP A O 1
ATOM 1602 N N . PRO A 1 208 ? 18.839 -23.949 -1.367 1.00 61.72 208 PRO A N 1
ATOM 1603 C CA . PRO A 1 208 ? 19.917 -23.032 -1.731 1.00 61.72 208 PRO A CA 1
ATOM 1604 C C . PRO A 1 208 ? 21.053 -23.708 -2.517 1.00 61.72 208 PRO A C 1
ATOM 1606 O O . PRO A 1 208 ? 21.934 -23.010 -3.018 1.00 61.72 208 PRO A O 1
ATOM 1609 N N . SER A 1 209 ? 21.069 -25.044 -2.606 1.00 62.31 209 SER A N 1
ATOM 1610 C CA . SER A 1 209 ? 22.078 -25.810 -3.344 1.00 62.31 209 SER A CA 1
ATOM 1611 C C . SER A 1 209 ? 21.674 -26.153 -4.781 1.00 62.31 209 SER A C 1
ATOM 1613 O O . SER A 1 209 ? 22.521 -26.634 -5.535 1.00 62.31 209 SER A O 1
ATOM 1615 N N . PHE A 1 210 ? 20.433 -25.846 -5.180 1.00 66.50 210 PHE A N 1
ATOM 1616 C CA . PHE A 1 210 ? 19.900 -26.223 -6.485 1.00 66.50 210 PHE A CA 1
ATOM 1617 C C . PHE A 1 210 ? 20.594 -25.516 -7.662 1.00 66.50 210 PHE A C 1
ATOM 1619 O O . PHE A 1 210 ? 20.704 -24.287 -7.722 1.00 66.50 210 PHE A O 1
ATOM 1626 N N . LYS A 1 211 ? 20.991 -26.301 -8.664 1.00 64.75 211 LYS A N 1
ATOM 1627 C CA . LYS A 1 211 ? 21.586 -25.884 -9.933 1.00 64.75 211 LYS A CA 1
ATOM 1628 C C . LYS A 1 211 ? 20.914 -26.621 -11.112 1.00 64.75 211 LYS A C 1
ATOM 1630 O O . LYS A 1 211 ? 21.132 -27.822 -11.273 1.00 64.75 211 LYS A O 1
ATOM 1635 N N . PRO A 1 212 ? 20.250 -25.913 -12.055 1.00 58.09 212 PRO A N 1
ATOM 1636 C CA . PRO A 1 212 ? 19.483 -26.480 -13.193 1.00 58.09 212 PRO A CA 1
ATOM 1637 C C . PRO A 1 212 ? 20.226 -27.367 -14.222 1.00 58.09 212 PRO A C 1
ATOM 1639 O O . PRO A 1 212 ? 19.686 -27.683 -15.281 1.00 58.09 212 PRO A O 1
ATOM 1642 N N . ARG A 1 213 ? 21.504 -27.689 -13.990 1.00 53.44 213 ARG A N 1
ATOM 1643 C CA . ARG A 1 213 ? 22.324 -28.587 -14.826 1.00 53.44 213 ARG A CA 1
ATOM 1644 C C . ARG A 1 213 ? 23.022 -29.696 -14.037 1.00 53.44 213 ARG A C 1
ATOM 1646 O O . ARG A 1 213 ? 23.464 -30.654 -14.658 1.00 53.44 213 ARG A O 1
ATOM 1653 N N . GLU A 1 214 ? 23.177 -29.535 -12.724 1.00 53.62 214 GLU A N 1
ATOM 1654 C CA . GLU A 1 214 ? 23.781 -30.541 -11.837 1.00 53.62 214 GLU A CA 1
ATOM 1655 C C . GLU A 1 214 ? 22.691 -31.342 -11.100 1.00 53.62 214 GLU A C 1
ATOM 1657 O O . GLU A 1 214 ? 22.947 -32.463 -10.674 1.00 53.62 214 GLU A O 1
ATOM 1662 N N . ASP A 1 215 ? 21.466 -30.807 -11.032 1.00 57.09 215 ASP A N 1
ATOM 1663 C CA . ASP A 1 215 ? 20.322 -31.421 -10.366 1.00 57.09 215 ASP A CA 1
ATOM 1664 C C . ASP A 1 215 ? 19.251 -31.950 -11.327 1.00 57.09 215 ASP A C 1
ATOM 1666 O O . ASP A 1 215 ? 19.191 -31.610 -12.506 1.00 57.09 215 ASP A O 1
ATOM 1670 N N . ALA A 1 216 ? 18.358 -32.751 -10.749 1.00 60.75 216 ALA A N 1
ATOM 1671 C CA . ALA A 1 216 ? 17.213 -33.465 -11.308 1.00 60.75 216 ALA A CA 1
ATOM 1672 C C . ALA A 1 216 ? 16.314 -32.783 -12.365 1.00 60.75 216 ALA A C 1
ATOM 1674 O O . ALA A 1 216 ? 15.453 -33.454 -12.926 1.00 60.75 216 ALA A O 1
ATOM 1675 N N . VAL A 1 217 ? 16.414 -31.477 -12.611 1.00 71.31 217 VAL A N 1
ATOM 1676 C CA . VAL A 1 217 ? 15.520 -30.757 -13.532 1.00 71.31 217 VAL A CA 1
ATOM 1677 C C . VAL A 1 217 ? 16.347 -29.958 -14.529 1.00 71.31 217 VAL A C 1
ATOM 1679 O O . VAL A 1 217 ? 17.109 -29.074 -14.140 1.00 71.31 217 VAL A O 1
ATOM 1682 N N . SER A 1 218 ? 16.172 -30.264 -15.817 1.00 78.50 218 SER A N 1
ATOM 1683 C CA . SER A 1 218 ? 16.865 -29.579 -16.906 1.00 78.50 218 SER A CA 1
ATOM 1684 C C . SER A 1 218 ? 16.330 -28.162 -17.123 1.00 78.50 218 SER A C 1
ATOM 1686 O O . SER A 1 218 ? 15.175 -27.845 -16.829 1.00 78.50 218 SER A O 1
ATOM 1688 N N . MET A 1 219 ? 17.172 -27.309 -17.709 1.00 80.38 219 MET A N 1
ATOM 1689 C CA . MET A 1 219 ? 16.782 -25.957 -18.107 1.00 80.38 219 MET A CA 1
ATOM 1690 C C . MET A 1 219 ? 15.583 -25.953 -19.069 1.00 80.38 219 MET A C 1
ATOM 1692 O O . MET A 1 219 ? 14.679 -25.137 -18.905 1.00 80.38 219 MET A O 1
ATOM 1696 N N . ASP A 1 220 ? 15.552 -26.883 -20.025 1.00 82.19 220 ASP A N 1
ATOM 1697 C CA . ASP A 1 220 ? 14.451 -27.008 -20.986 1.00 82.19 220 ASP A CA 1
ATOM 1698 C C . ASP A 1 220 ? 13.144 -27.390 -20.279 1.00 82.19 220 ASP A C 1
ATOM 1700 O O . ASP A 1 220 ? 12.109 -26.782 -20.536 1.00 82.19 220 ASP A O 1
ATOM 1704 N N . GLY A 1 221 ? 13.203 -28.282 -19.281 1.00 82.69 221 GLY A N 1
ATOM 1705 C CA . GLY A 1 221 ? 12.044 -28.621 -18.451 1.00 82.69 221 GLY A CA 1
ATOM 1706 C C . GLY A 1 221 ? 11.514 -27.430 -17.642 1.00 82.69 221 GLY A C 1
ATOM 1707 O O . GLY A 1 221 ? 10.305 -27.285 -17.470 1.00 82.69 221 GLY A O 1
ATOM 1708 N N . LEU A 1 222 ? 12.388 -26.530 -17.174 1.00 85.19 222 LEU A N 1
ATOM 1709 C CA . LEU A 1 222 ? 11.954 -25.290 -16.517 1.00 85.19 222 LEU A CA 1
ATOM 1710 C C . LEU A 1 222 ? 11.278 -24.321 -17.496 1.00 85.19 222 LEU A C 1
ATOM 1712 O O . LEU A 1 222 ? 10.303 -23.668 -17.121 1.00 85.19 222 LEU A O 1
ATOM 1716 N N . VAL A 1 223 ? 11.777 -24.223 -18.732 1.00 86.56 223 VAL A N 1
ATOM 1717 C CA . VAL A 1 223 ? 11.162 -23.402 -19.789 1.00 86.56 223 VAL A CA 1
ATOM 1718 C C . VAL A 1 223 ? 9.792 -23.961 -20.164 1.00 86.56 223 VAL A C 1
ATOM 1720 O O . VAL A 1 223 ? 8.820 -23.210 -20.194 1.00 86.56 223 VAL A O 1
ATOM 1723 N N . GLU A 1 224 ? 9.672 -25.275 -20.351 1.00 85.31 224 GLU A N 1
ATOM 1724 C CA . GLU A 1 224 ? 8.386 -25.935 -20.592 1.00 85.31 224 GLU A CA 1
ATOM 1725 C C . GLU A 1 224 ? 7.406 -25.713 -19.431 1.00 85.31 224 GLU A C 1
ATOM 1727 O O . GLU A 1 224 ? 6.235 -25.408 -19.655 1.00 85.31 224 GLU A O 1
ATOM 1732 N N . ALA A 1 225 ? 7.878 -25.780 -18.181 1.00 87.25 225 ALA A N 1
ATOM 1733 C CA . ALA A 1 225 ? 7.047 -25.504 -17.012 1.00 87.25 225 ALA A CA 1
ATOM 1734 C C . ALA A 1 225 ? 6.581 -24.038 -16.971 1.00 87.25 225 ALA A C 1
ATOM 1736 O O . ALA A 1 225 ? 5.447 -23.759 -16.574 1.00 87.25 225 ALA A O 1
ATOM 1737 N N . PHE A 1 226 ? 7.429 -23.097 -17.400 1.00 89.06 226 PHE A N 1
ATOM 1738 C CA . PHE A 1 226 ? 7.077 -21.683 -17.525 1.00 89.06 226 PHE A CA 1
ATOM 1739 C C . PHE A 1 226 ? 6.005 -21.457 -18.603 1.00 89.06 226 PHE A C 1
ATOM 1741 O O . PHE A 1 226 ? 5.010 -20.771 -18.357 1.00 89.06 226 PHE A O 1
ATOM 1748 N N . GLU A 1 227 ? 6.174 -22.067 -19.777 1.00 87.69 227 GLU A N 1
ATOM 1749 C CA . GLU A 1 227 ? 5.220 -22.010 -20.889 1.00 87.69 227 GLU A CA 1
ATOM 1750 C C . GLU A 1 227 ? 3.867 -22.625 -20.510 1.00 87.69 227 GLU A C 1
ATOM 1752 O O . GLU A 1 227 ? 2.818 -21.993 -20.672 1.00 87.69 227 GLU A O 1
ATOM 1757 N N . LEU A 1 228 ? 3.891 -23.805 -19.887 1.00 87.50 228 LEU A N 1
ATOM 1758 C CA . LEU A 1 228 ? 2.705 -24.463 -19.354 1.00 87.50 228 LEU A CA 1
ATOM 1759 C C . LEU A 1 228 ? 2.000 -23.584 -18.315 1.00 87.50 228 LEU A C 1
ATOM 1761 O O . LEU A 1 228 ? 0.778 -23.427 -18.370 1.00 87.50 228 LEU A O 1
ATOM 1765 N N . ALA A 1 229 ? 2.746 -22.958 -17.400 1.00 87.81 229 ALA A N 1
ATOM 1766 C CA . ALA A 1 229 ? 2.162 -22.118 -16.363 1.00 87.81 229 ALA A CA 1
ATOM 1767 C C . ALA A 1 229 ? 1.319 -20.974 -16.948 1.00 87.81 229 ALA A C 1
ATOM 1769 O O . ALA A 1 229 ? 0.243 -20.695 -16.414 1.00 87.81 229 ALA A O 1
ATOM 1770 N N . LYS A 1 230 ? 1.736 -20.361 -18.069 1.00 86.88 230 LYS A N 1
ATOM 1771 C CA . LYS A 1 230 ? 0.968 -19.301 -18.756 1.00 86.88 230 LYS A CA 1
ATOM 1772 C C . LYS A 1 230 ? -0.430 -19.760 -19.180 1.00 86.88 230 LYS A C 1
ATOM 1774 O O . LYS A 1 230 ? -1.371 -18.965 -19.112 1.00 86.88 230 LYS A O 1
ATOM 1779 N N . SER A 1 231 ? -0.573 -21.032 -19.551 1.00 83.06 231 SER A N 1
ATOM 1780 C CA . SER A 1 231 ? -1.834 -21.625 -20.012 1.00 83.06 231 SER A CA 1
ATOM 1781 C C . SER A 1 231 ? -2.811 -21.998 -18.886 1.00 83.06 231 SER A C 1
ATOM 1783 O O . SER A 1 231 ? -3.977 -22.284 -19.156 1.00 83.06 231 SER A O 1
ATOM 1785 N N . ILE A 1 232 ? -2.384 -21.953 -17.615 1.00 81.44 232 ILE A N 1
ATOM 1786 C CA . ILE A 1 232 ? -3.237 -22.296 -16.469 1.00 81.44 232 ILE A CA 1
ATOM 1787 C C . ILE A 1 232 ? -4.403 -21.284 -16.350 1.00 81.44 232 ILE A C 1
ATOM 1789 O O . ILE A 1 232 ? -4.160 -20.091 -16.124 1.00 81.44 232 ILE A O 1
ATOM 1793 N N . PRO A 1 233 ? -5.680 -21.724 -16.404 1.00 72.94 233 PRO A N 1
ATOM 1794 C CA . PRO A 1 233 ? -6.833 -20.817 -16.329 1.00 72.94 233 PRO A CA 1
ATOM 1795 C C . PRO A 1 233 ? -6.958 -20.115 -14.969 1.00 72.94 233 PRO A C 1
ATOM 1797 O O . PRO A 1 233 ? -7.361 -18.954 -14.869 1.00 72.94 233 PRO A O 1
ATOM 1800 N N . HIS A 1 234 ? -6.579 -20.809 -13.892 1.00 74.25 234 HIS A N 1
ATOM 1801 C CA . HIS A 1 234 ? -6.660 -20.274 -12.540 1.00 74.25 234 HIS A CA 1
ATOM 1802 C C . HIS A 1 234 ? -5.539 -19.253 -12.276 1.00 74.25 234 HIS A C 1
ATOM 1804 O O . HIS A 1 234 ? -4.393 -19.617 -12.007 1.00 74.25 234 HIS A O 1
ATOM 1810 N N . ARG A 1 235 ? -5.886 -17.957 -12.233 1.00 76.25 235 ARG A N 1
ATOM 1811 C CA . ARG A 1 235 ? -4.933 -16.833 -12.106 1.00 76.25 235 ARG A CA 1
ATOM 1812 C C . ARG A 1 235 ? -3.870 -16.997 -11.009 1.00 76.25 235 ARG A C 1
ATOM 1814 O O . ARG A 1 235 ? -2.716 -16.678 -11.268 1.00 76.25 235 ARG A O 1
ATOM 1821 N N . ALA A 1 236 ? -4.234 -17.444 -9.801 1.00 73.06 236 ALA A N 1
ATOM 1822 C CA . ALA A 1 236 ? -3.260 -17.571 -8.704 1.00 73.06 236 ALA A CA 1
ATOM 1823 C C . ALA A 1 236 ? -2.207 -18.664 -8.977 1.00 73.06 236 ALA A C 1
ATOM 1825 O O . ALA A 1 236 ? -1.018 -18.366 -8.951 1.00 73.06 236 ALA A O 1
ATOM 1826 N N . ARG A 1 237 ? -2.649 -19.884 -9.325 1.00 77.19 237 ARG A N 1
ATOM 1827 C CA . ARG A 1 237 ? -1.795 -21.005 -9.759 1.00 77.19 237 ARG A CA 1
ATOM 1828 C C . ARG A 1 237 ? -0.905 -20.626 -10.948 1.00 77.19 237 ARG A C 1
ATOM 1830 O O . ARG A 1 237 ? 0.290 -20.885 -10.917 1.00 77.19 237 ARG A O 1
ATOM 1837 N N . ARG A 1 238 ? -1.461 -19.929 -11.949 1.00 83.12 238 ARG A N 1
ATOM 1838 C CA . ARG A 1 238 ? -0.698 -19.392 -13.089 1.00 83.12 238 ARG A CA 1
ATOM 1839 C C . ARG A 1 238 ? 0.455 -18.499 -12.644 1.00 83.12 238 ARG A C 1
ATOM 1841 O O . ARG A 1 238 ? 1.593 -18.722 -13.036 1.00 83.12 238 ARG A O 1
ATOM 1848 N N . LEU A 1 239 ? 0.165 -17.477 -11.835 1.00 78.81 239 LEU A N 1
ATOM 1849 C CA . LEU A 1 239 ? 1.194 -16.545 -11.369 1.00 78.81 239 LEU A CA 1
ATOM 1850 C C . LEU A 1 239 ? 2.250 -17.264 -10.525 1.00 78.81 239 LEU A C 1
ATOM 1852 O O . LEU A 1 239 ? 3.430 -16.969 -10.681 1.00 78.81 239 LEU A O 1
ATOM 1856 N N . GLN A 1 240 ? 1.841 -18.212 -9.677 1.00 81.38 240 GLN A N 1
ATOM 1857 C CA . GLN A 1 240 ? 2.756 -19.033 -8.886 1.00 81.38 240 GLN A CA 1
ATOM 1858 C C . GLN A 1 240 ? 3.707 -19.830 -9.781 1.00 81.38 240 GLN A C 1
ATOM 1860 O O . GLN A 1 240 ? 4.913 -19.746 -9.587 1.00 81.38 240 GLN A O 1
ATOM 1865 N N . GLY A 1 241 ? 3.191 -20.533 -10.793 1.00 82.56 241 GLY A N 1
ATOM 1866 C CA . GLY A 1 241 ? 4.023 -21.289 -11.732 1.00 82.56 241 GLY A CA 1
ATOM 1867 C C . GLY A 1 241 ? 5.006 -20.401 -12.494 1.00 82.56 241 GLY A C 1
ATOM 1868 O O . GLY A 1 241 ? 6.198 -20.698 -12.521 1.00 82.56 241 GLY A O 1
ATOM 1869 N N . ILE A 1 242 ? 4.532 -19.265 -13.021 1.00 86.19 242 ILE A N 1
ATOM 1870 C CA . ILE A 1 242 ? 5.369 -18.278 -13.727 1.00 86.19 242 ILE A CA 1
ATOM 1871 C C . ILE A 1 242 ? 6.469 -17.736 -12.805 1.00 86.19 242 ILE A C 1
ATOM 1873 O O . ILE A 1 242 ? 7.627 -17.660 -13.210 1.00 86.19 242 ILE A O 1
ATOM 1877 N N . MET A 1 243 ? 6.130 -17.361 -11.566 1.00 86.62 243 MET A N 1
ATOM 1878 C CA . MET A 1 243 ? 7.114 -16.865 -10.602 1.00 86.62 243 MET A CA 1
ATOM 1879 C C . MET A 1 243 ? 8.133 -17.952 -10.261 1.00 86.62 243 MET A C 1
ATOM 1881 O O . MET A 1 243 ? 9.330 -17.675 -10.260 1.00 86.62 243 MET A O 1
ATOM 1885 N N . SER A 1 244 ? 7.672 -19.166 -9.956 1.00 83.75 244 SER A N 1
ATOM 1886 C CA . SER A 1 244 ? 8.543 -20.232 -9.477 1.00 83.75 244 SER A CA 1
ATOM 1887 C C . SER A 1 244 ? 9.512 -20.706 -10.550 1.00 83.75 244 SER A C 1
ATOM 1889 O O . SER A 1 244 ? 10.720 -20.706 -10.319 1.00 83.75 244 SER A O 1
ATOM 1891 N N . ALA A 1 245 ? 9.005 -21.019 -11.745 1.00 88.12 245 ALA A N 1
ATOM 1892 C CA . ALA A 1 245 ? 9.847 -21.374 -12.880 1.00 88.12 245 ALA A CA 1
ATOM 1893 C C . ALA A 1 245 ? 10.762 -20.203 -13.275 1.00 88.12 245 ALA A C 1
ATOM 1895 O O . ALA A 1 245 ? 11.961 -20.394 -13.453 1.00 88.12 245 ALA A O 1
ATOM 1896 N N . GLY A 1 246 ? 10.242 -18.970 -13.316 1.00 87.81 246 GLY A N 1
ATOM 1897 C CA . GLY A 1 246 ? 11.031 -17.781 -13.637 1.00 87.81 246 GLY A CA 1
ATOM 1898 C C . GLY A 1 246 ? 12.194 -17.539 -12.669 1.00 87.81 246 GLY A C 1
ATOM 1899 O O . GLY A 1 246 ? 13.321 -17.331 -13.118 1.00 87.81 246 GLY A O 1
ATOM 1900 N N . LYS A 1 247 ? 11.976 -17.640 -11.351 1.00 85.94 247 LYS A N 1
ATOM 1901 C CA . LYS A 1 247 ? 13.052 -17.497 -10.353 1.00 85.94 247 LYS A CA 1
ATOM 1902 C C . LYS A 1 247 ? 14.131 -18.570 -10.519 1.00 85.94 247 LYS A C 1
ATOM 1904 O O . LYS A 1 247 ? 15.307 -18.233 -10.446 1.00 85.94 247 LYS A O 1
ATOM 1909 N N . LEU A 1 248 ? 13.760 -19.821 -10.804 1.00 85.19 248 LEU A N 1
ATOM 1910 C CA . LEU A 1 248 ? 14.728 -20.897 -11.072 1.00 85.19 248 LEU A CA 1
ATOM 1911 C C . LEU A 1 248 ? 15.531 -20.633 -12.359 1.00 85.19 248 LEU A C 1
ATOM 1913 O O . LEU A 1 248 ? 16.749 -20.809 -12.384 1.00 85.19 248 LEU A O 1
ATOM 1917 N N . ILE A 1 249 ? 14.866 -20.145 -13.410 1.00 86.50 249 ILE A N 1
ATOM 1918 C CA . ILE A 1 249 ? 15.483 -19.804 -14.700 1.00 86.50 249 ILE A CA 1
ATOM 1919 C C . ILE A 1 249 ? 16.510 -18.678 -14.539 1.00 86.50 249 ILE A C 1
ATOM 1921 O O . ILE A 1 249 ? 17.666 -18.840 -14.935 1.00 86.50 249 ILE A O 1
ATOM 1925 N N . TYR A 1 250 ? 16.124 -17.559 -13.921 1.00 83.31 250 TYR A N 1
ATOM 1926 C CA . TYR A 1 250 ? 17.029 -16.425 -13.694 1.00 83.31 250 TYR A CA 1
ATOM 1927 C C . TYR A 1 250 ? 18.089 -16.724 -12.624 1.00 83.31 250 TYR A C 1
ATOM 1929 O O . TYR A 1 250 ? 19.219 -16.253 -12.747 1.00 83.31 250 TYR A O 1
ATOM 1937 N N . GLY A 1 251 ? 17.771 -17.559 -11.628 1.00 77.19 251 GLY A N 1
ATOM 1938 C CA . GLY A 1 251 ? 18.715 -18.039 -10.613 1.00 77.19 251 GLY A CA 1
ATOM 1939 C C . GLY A 1 251 ? 19.881 -18.843 -11.196 1.00 77.19 251 GLY A C 1
ATOM 1940 O O . GLY A 1 251 ? 20.968 -18.847 -10.628 1.00 77.19 251 GLY A O 1
ATOM 1941 N N . SER A 1 252 ? 19.708 -19.440 -12.382 1.00 75.00 252 SER A N 1
ATOM 1942 C CA . SER A 1 252 ? 20.797 -20.111 -13.109 1.00 75.00 252 SER A CA 1
ATOM 1943 C C . SER A 1 252 ? 21.921 -19.167 -13.563 1.00 75.00 252 SER A C 1
ATOM 1945 O O . SER A 1 252 ? 23.019 -19.630 -13.878 1.00 75.00 252 SER A O 1
ATOM 1947 N N . GLY A 1 253 ? 21.637 -17.861 -13.678 1.00 70.12 253 GLY A N 1
ATOM 1948 C CA . GLY A 1 253 ? 22.557 -16.828 -14.166 1.00 70.12 253 GLY A CA 1
ATOM 1949 C C . GLY A 1 253 ? 22.964 -16.939 -15.644 1.00 70.12 253 GLY A C 1
ATOM 1950 O O . GLY A 1 253 ? 23.723 -16.100 -16.123 1.00 70.12 253 GLY A O 1
ATOM 1951 N N . LYS A 1 254 ? 22.491 -17.960 -16.376 1.00 70.06 254 LYS A N 1
ATOM 1952 C CA . LYS A 1 254 ? 22.955 -18.291 -17.739 1.00 70.06 254 LYS A CA 1
ATOM 1953 C C . LYS A 1 254 ? 21.947 -17.976 -18.838 1.00 70.06 254 LYS A C 1
ATOM 1955 O O . LYS A 1 254 ? 22.345 -17.840 -19.992 1.00 70.06 254 LYS A O 1
ATOM 1960 N N . VAL A 1 255 ? 20.662 -17.882 -18.503 1.00 77.00 255 VAL A N 1
ATOM 1961 C CA . VAL A 1 255 ? 19.578 -17.740 -19.481 1.00 77.00 255 VAL A CA 1
ATOM 1962 C C . VAL A 1 255 ? 18.792 -16.469 -19.210 1.00 77.00 255 VAL A C 1
ATOM 1964 O O . VAL A 1 255 ? 18.493 -16.137 -18.065 1.00 77.00 255 VAL A O 1
ATOM 1967 N N . ARG A 1 256 ? 18.447 -15.762 -20.287 1.00 82.12 256 ARG A N 1
ATOM 1968 C CA . ARG A 1 256 ? 17.560 -14.605 -20.252 1.00 82.12 256 ARG A CA 1
ATOM 1969 C C . ARG A 1 256 ? 16.383 -14.851 -21.183 1.00 82.12 256 ARG A C 1
ATOM 1971 O O . ARG A 1 256 ? 16.594 -15.171 -22.348 1.00 82.12 256 ARG A O 1
ATOM 1978 N N . MET A 1 257 ? 15.171 -14.663 -20.671 1.00 85.44 257 MET A N 1
ATOM 1979 C CA . MET A 1 257 ? 13.947 -14.802 -21.460 1.00 85.44 257 MET A CA 1
ATOM 1980 C C . MET A 1 257 ? 13.826 -13.689 -22.510 1.00 85.44 257 MET A C 1
ATOM 1982 O O . MET A 1 257 ? 14.394 -12.595 -22.359 1.00 85.44 257 MET A O 1
ATOM 1986 N N . ASP A 1 258 ? 13.059 -13.943 -23.565 1.00 85.44 258 ASP A N 1
ATOM 1987 C CA . ASP A 1 258 ? 12.598 -12.915 -24.498 1.00 85.44 258 ASP A CA 1
ATOM 1988 C C . ASP A 1 258 ? 11.756 -11.841 -23.768 1.00 85.44 258 ASP A C 1
ATOM 1990 O O . ASP A 1 258 ? 11.305 -12.058 -22.637 1.00 85.44 258 ASP A O 1
ATOM 1994 N N . PRO A 1 259 ? 11.582 -10.640 -24.349 1.00 85.25 259 PRO A N 1
ATOM 1995 C CA . PRO A 1 259 ? 10.862 -9.551 -23.690 1.00 85.25 259 PRO A CA 1
ATOM 1996 C C . PRO A 1 259 ? 9.419 -9.905 -23.308 1.00 85.25 259 PRO A C 1
ATOM 1998 O O . PRO A 1 259 ? 8.948 -9.473 -22.256 1.00 85.25 259 PRO A O 1
ATOM 2001 N N . VAL A 1 260 ? 8.716 -10.700 -24.116 1.00 84.38 260 VAL A N 1
ATOM 2002 C CA . VAL A 1 260 ? 7.315 -11.056 -23.863 1.00 84.38 260 VAL A CA 1
ATOM 2003 C C . VAL A 1 260 ? 7.227 -11.964 -22.636 1.00 84.38 260 VAL A C 1
ATOM 2005 O O . VAL A 1 260 ? 6.497 -11.651 -21.692 1.00 84.38 260 VAL A O 1
ATOM 2008 N N . ASN A 1 261 ? 8.037 -13.018 -22.571 1.00 87.19 261 ASN A N 1
ATOM 2009 C CA . ASN A 1 261 ? 8.118 -13.898 -21.405 1.00 87.19 261 ASN A CA 1
ATOM 2010 C C . ASN A 1 261 ? 8.652 -13.191 -20.152 1.00 87.19 261 ASN A C 1
ATOM 2012 O O . ASN A 1 261 ? 8.089 -13.353 -19.064 1.00 87.19 261 ASN A O 1
ATOM 2016 N N . GLU A 1 262 ? 9.655 -12.320 -20.296 1.00 89.44 262 GLU A N 1
ATOM 2017 C CA . GLU A 1 262 ? 10.161 -11.493 -19.192 1.00 89.44 262 GLU A CA 1
ATOM 2018 C C . GLU A 1 262 ? 9.056 -10.566 -18.645 1.00 89.44 262 GLU A C 1
ATOM 2020 O O . GLU A 1 262 ? 8.977 -10.354 -17.435 1.00 89.44 262 GLU A O 1
ATOM 2025 N N . SER A 1 263 ? 8.133 -10.085 -19.488 1.00 88.44 263 SER A N 1
ATOM 2026 C CA . SER A 1 263 ? 6.989 -9.274 -19.046 1.00 88.44 263 SER A CA 1
ATOM 2027 C C . SER A 1 263 ? 5.992 -10.053 -18.175 1.00 88.44 263 SER A C 1
ATOM 2029 O O . SER A 1 263 ? 5.502 -9.528 -17.168 1.00 88.44 263 SER A O 1
ATOM 2031 N N . PHE A 1 264 ? 5.717 -11.321 -18.503 1.00 88.19 264 PHE A N 1
ATOM 2032 C CA . PHE A 1 264 ? 4.873 -12.193 -17.681 1.00 88.19 264 PHE A CA 1
ATOM 2033 C C . PHE A 1 264 ? 5.531 -12.479 -16.334 1.00 88.19 264 PHE A C 1
ATOM 2035 O O . PHE A 1 264 ? 4.864 -12.420 -15.297 1.00 88.19 264 PHE A O 1
ATOM 2042 N N . TYR A 1 265 ? 6.843 -12.710 -16.343 1.00 91.19 265 TYR A N 1
ATOM 2043 C CA . TYR A 1 265 ? 7.614 -12.918 -15.127 1.00 91.19 265 TYR A CA 1
ATOM 2044 C C . TYR A 1 265 ? 7.645 -11.668 -14.234 1.00 91.19 265 TYR A C 1
ATOM 2046 O O . TYR A 1 265 ? 7.344 -11.769 -13.045 1.00 91.19 265 TYR A O 1
ATOM 2054 N N . ILE A 1 266 ? 7.881 -10.476 -14.796 1.00 89.81 266 ILE A N 1
ATOM 2055 C CA . ILE A 1 266 ? 7.800 -9.196 -14.068 1.00 89.81 266 ILE A CA 1
ATOM 2056 C C . ILE A 1 266 ? 6.421 -9.031 -13.416 1.00 89.81 266 ILE A C 1
ATOM 2058 O O . ILE A 1 266 ? 6.327 -8.696 -12.235 1.00 89.81 266 ILE A O 1
ATOM 2062 N N . ASN A 1 267 ? 5.337 -9.305 -14.145 1.00 86.19 267 ASN A N 1
ATOM 2063 C CA . ASN A 1 267 ? 3.984 -9.224 -13.593 1.00 86.19 267 ASN A CA 1
ATOM 2064 C C . ASN A 1 267 ? 3.744 -10.227 -12.453 1.00 86.19 267 ASN A C 1
ATOM 2066 O O . ASN A 1 267 ? 3.037 -9.902 -11.495 1.00 86.19 267 ASN A O 1
ATOM 2070 N N . ALA A 1 268 ? 4.331 -11.425 -12.530 1.00 83.94 268 ALA A N 1
ATOM 2071 C CA . ALA A 1 268 ? 4.290 -12.397 -11.445 1.00 83.94 268 ALA A CA 1
ATOM 2072 C C . ALA A 1 268 ? 5.062 -11.892 -10.217 1.00 83.94 268 ALA A C 1
ATOM 2074 O O . ALA A 1 268 ? 4.488 -11.849 -9.132 1.00 83.94 268 ALA A O 1
ATOM 2075 N N . LEU A 1 269 ? 6.291 -11.395 -10.385 1.00 84.00 269 LEU A N 1
ATOM 2076 C CA . LEU A 1 269 ? 7.079 -10.789 -9.302 1.00 84.00 269 LEU A CA 1
ATOM 2077 C C . LEU A 1 269 ? 6.312 -9.665 -8.591 1.00 84.00 269 LEU A C 1
ATOM 2079 O O . LEU A 1 269 ? 6.212 -9.656 -7.365 1.00 84.00 269 LEU A O 1
ATOM 2083 N N . LEU A 1 270 ? 5.675 -8.765 -9.350 1.00 82.69 270 LEU A N 1
ATOM 2084 C CA . LEU A 1 270 ? 4.831 -7.707 -8.786 1.00 82.69 270 LEU A CA 1
ATOM 2085 C C . LEU A 1 270 ? 3.644 -8.252 -7.980 1.00 82.69 270 LEU A C 1
ATOM 2087 O O . LEU A 1 270 ? 3.262 -7.646 -6.978 1.00 82.69 270 LEU A O 1
ATOM 2091 N N . ALA A 1 271 ? 3.043 -9.366 -8.407 1.00 78.50 271 ALA A N 1
ATOM 2092 C CA . ALA A 1 271 ? 1.917 -9.980 -7.709 1.00 78.50 271 ALA A CA 1
ATOM 2093 C C . ALA A 1 271 ? 2.317 -10.594 -6.356 1.00 78.50 271 ALA A C 1
ATOM 2095 O O . ALA A 1 271 ? 1.488 -10.606 -5.443 1.00 78.50 271 ALA A O 1
ATOM 2096 N N . PHE A 1 272 ? 3.567 -11.053 -6.237 1.00 74.44 272 PHE A N 1
ATOM 2097 C CA . PHE A 1 272 ? 4.149 -11.642 -5.026 1.00 74.44 272 PHE A CA 1
ATOM 2098 C C . PHE A 1 272 ? 4.956 -10.653 -4.166 1.00 74.44 272 PHE A C 1
ATOM 2100 O O . PHE A 1 272 ? 5.498 -11.043 -3.137 1.00 74.44 272 PHE A O 1
ATOM 2107 N N . GLY A 1 273 ? 5.001 -9.370 -4.539 1.00 71.94 273 GLY A N 1
ATOM 2108 C CA . GLY A 1 273 ? 5.665 -8.321 -3.755 1.00 71.94 273 GLY A CA 1
ATOM 2109 C C . GLY A 1 273 ? 7.166 -8.161 -4.020 1.00 71.94 273 GLY A C 1
ATOM 2110 O O . GLY A 1 273 ? 7.813 -7.354 -3.362 1.00 71.94 273 GLY A O 1
ATOM 2111 N N . GLU A 1 274 ? 7.721 -8.862 -5.010 1.00 80.06 274 GLU A N 1
ATOM 2112 C CA . GLU A 1 274 ? 9.147 -8.823 -5.373 1.00 80.06 274 GLU A CA 1
ATOM 2113 C C . GLU A 1 274 ? 9.453 -7.621 -6.282 1.00 80.06 274 GLU A C 1
ATOM 2115 O O . GLU A 1 274 ? 9.823 -7.729 -7.454 1.00 80.06 274 GLU A O 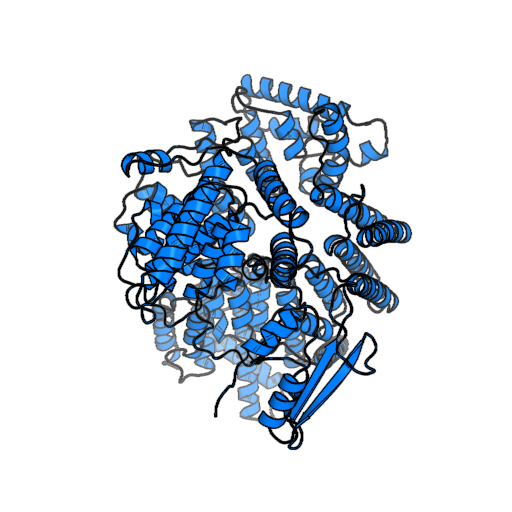1
ATOM 2120 N N . HIS A 1 275 ? 9.211 -6.422 -5.753 1.00 84.06 275 HIS A N 1
ATOM 2121 C CA . HIS A 1 275 ? 9.218 -5.180 -6.524 1.00 84.06 275 HIS A CA 1
ATOM 2122 C C . HIS A 1 275 ? 10.608 -4.760 -7.011 1.00 84.06 275 HIS A C 1
ATOM 2124 O O . HIS A 1 275 ? 10.732 -4.174 -8.091 1.00 84.06 275 HIS A O 1
ATOM 2130 N N . ARG A 1 276 ? 11.649 -5.052 -6.225 1.00 81.94 276 ARG A N 1
ATOM 2131 C CA . ARG A 1 276 ? 13.037 -4.705 -6.547 1.00 81.94 276 ARG A CA 1
ATOM 2132 C C . ARG A 1 276 ? 13.542 -5.506 -7.743 1.00 81.94 276 ARG A C 1
ATOM 2134 O O . ARG A 1 276 ? 14.048 -4.910 -8.693 1.00 81.94 276 ARG A O 1
ATOM 2141 N N . ASP A 1 277 ? 13.328 -6.818 -7.727 1.00 84.38 277 ASP A N 1
ATOM 2142 C CA . ASP A 1 277 ? 13.709 -7.715 -8.819 1.00 84.38 277 ASP A CA 1
ATOM 2143 C C . ASP A 1 277 ? 12.959 -7.359 -10.105 1.00 84.38 277 ASP A C 1
ATOM 2145 O O . ASP A 1 277 ? 13.563 -7.233 -11.171 1.00 84.38 277 ASP A O 1
ATOM 2149 N N . ALA A 1 278 ? 11.655 -7.079 -9.996 1.00 89.00 278 ALA A N 1
ATOM 2150 C CA . ALA A 1 278 ? 10.843 -6.610 -11.115 1.00 89.00 278 ALA A CA 1
ATOM 2151 C C . ALA A 1 278 ? 11.400 -5.316 -11.742 1.00 89.00 278 ALA A C 1
ATOM 2153 O O . ALA A 1 278 ? 11.500 -5.203 -12.967 1.00 89.00 278 ALA A O 1
ATOM 2154 N N . TYR A 1 279 ? 11.793 -4.340 -10.915 1.00 88.75 279 TYR A N 1
ATOM 2155 C CA . TYR A 1 279 ? 12.371 -3.081 -11.391 1.00 88.75 279 TYR A CA 1
ATOM 2156 C C . TYR A 1 279 ? 13.762 -3.266 -12.006 1.00 88.75 279 TYR A C 1
ATOM 2158 O O . TYR A 1 279 ? 14.051 -2.667 -13.044 1.00 88.75 279 TYR A O 1
ATOM 2166 N N . ALA A 1 280 ? 14.606 -4.115 -11.416 1.00 87.81 280 ALA A N 1
ATOM 2167 C CA . ALA A 1 280 ? 15.931 -4.427 -11.944 1.00 87.81 280 ALA A CA 1
ATOM 2168 C C . ALA A 1 280 ? 15.848 -5.084 -13.332 1.00 87.81 280 ALA A C 1
ATOM 2170 O O . ALA A 1 280 ? 16.538 -4.653 -14.262 1.00 87.81 280 ALA A O 1
ATOM 2171 N N . LEU A 1 281 ? 14.949 -6.061 -13.502 1.00 89.19 281 LEU A N 1
ATOM 2172 C CA . LEU A 1 281 ? 14.704 -6.720 -14.787 1.00 89.19 281 LEU A CA 1
ATOM 2173 C C . LEU A 1 281 ? 14.240 -5.722 -15.847 1.00 89.19 281 LEU A C 1
ATOM 2175 O O . LEU A 1 281 ? 14.861 -5.633 -16.909 1.00 89.19 281 LEU A O 1
ATOM 2179 N N . PHE A 1 282 ? 13.235 -4.900 -15.530 1.00 91.81 282 PHE A N 1
ATOM 2180 C CA . PHE A 1 282 ? 12.775 -3.828 -16.414 1.00 91.81 282 PHE A CA 1
ATOM 2181 C C . PHE A 1 282 ? 13.925 -2.893 -16.826 1.00 91.81 282 PHE A C 1
ATOM 2183 O O . PHE A 1 282 ? 14.161 -2.667 -18.021 1.00 91.81 282 PHE A O 1
ATOM 2190 N N . ARG A 1 283 ? 14.674 -2.367 -15.846 1.00 88.56 283 ARG A N 1
ATOM 2191 C CA . ARG A 1 283 ? 15.723 -1.369 -16.090 1.00 88.56 283 ARG A CA 1
ATOM 2192 C C . ARG A 1 283 ? 16.856 -1.932 -16.943 1.00 88.56 283 ARG A C 1
ATOM 2194 O O . ARG A 1 283 ? 17.354 -1.223 -17.809 1.00 88.56 283 ARG A O 1
ATOM 2201 N N . SER A 1 284 ? 17.199 -3.209 -16.771 1.00 87.19 284 SER A N 1
ATOM 2202 C CA . SER A 1 284 ? 18.254 -3.882 -17.542 1.00 87.19 284 SER A CA 1
ATOM 2203 C C . SER A 1 284 ? 18.003 -3.926 -19.060 1.00 87.19 284 SER A C 1
ATOM 2205 O O . SER A 1 284 ? 18.947 -4.119 -19.831 1.00 87.19 284 SER A O 1
ATOM 2207 N N . ARG A 1 285 ? 16.740 -3.787 -19.500 1.00 86.38 285 ARG A N 1
ATOM 2208 C CA . ARG A 1 285 ? 16.336 -3.801 -20.920 1.00 86.38 285 ARG A CA 1
ATOM 2209 C C . ARG A 1 285 ? 15.830 -2.459 -21.440 1.00 86.38 285 ARG A C 1
ATOM 2211 O O . ARG A 1 285 ? 15.760 -2.283 -22.651 1.00 86.38 285 ARG A O 1
ATOM 2218 N N . CYS A 1 286 ? 15.514 -1.522 -20.547 1.00 85.19 286 CYS A N 1
ATOM 2219 C CA . CYS A 1 286 ? 14.859 -0.249 -20.863 1.00 85.19 286 CYS A CA 1
ATOM 2220 C C . CYS A 1 286 ? 15.593 0.598 -21.919 1.00 85.19 286 CYS A C 1
ATOM 2222 O O . CYS A 1 286 ? 14.953 1.340 -22.662 1.00 85.19 286 CYS A O 1
ATOM 2224 N N . ASP A 1 287 ? 16.921 0.506 -21.991 1.00 81.88 287 ASP A N 1
ATOM 2225 C CA . ASP A 1 287 ? 17.716 1.275 -22.958 1.00 81.88 287 ASP A CA 1
ATOM 2226 C C . ASP A 1 287 ? 17.951 0.538 -24.282 1.00 81.88 287 ASP A C 1
ATOM 2228 O O . ASP A 1 287 ? 18.341 1.165 -25.259 1.00 81.88 287 ASP A O 1
ATOM 2232 N N . LYS A 1 288 ? 17.704 -0.779 -24.328 1.00 82.81 288 LYS A N 1
ATOM 2233 C CA . LYS A 1 288 ? 17.958 -1.631 -25.504 1.00 82.81 288 LYS A CA 1
ATOM 2234 C C . LYS A 1 288 ? 16.691 -1.986 -26.281 1.00 82.81 288 LYS A C 1
ATOM 2236 O O . LYS A 1 288 ? 16.779 -2.333 -27.451 1.00 82.81 288 LYS A O 1
ATOM 2241 N N . PHE A 1 289 ? 15.534 -1.969 -25.620 1.00 81.94 289 PHE A N 1
ATOM 2242 C CA . PHE A 1 289 ? 14.263 -2.396 -26.195 1.00 81.94 289 PHE A CA 1
ATOM 2243 C C . PHE A 1 289 ? 13.336 -1.191 -26.379 1.00 81.94 289 PHE A C 1
ATOM 2245 O O . PHE A 1 289 ? 12.849 -0.604 -25.409 1.00 81.94 289 PHE A O 1
ATOM 2252 N N . HIS A 1 290 ? 13.125 -0.804 -27.636 1.00 82.50 290 HIS A N 1
ATOM 2253 C CA . HIS A 1 290 ? 12.469 0.448 -28.023 1.00 82.50 290 HIS A CA 1
ATOM 2254 C C . HIS A 1 290 ? 10.955 0.312 -28.223 1.00 82.50 290 HIS A C 1
ATOM 2256 O O . HIS A 1 290 ? 10.386 0.919 -29.120 1.00 82.50 290 HIS A O 1
ATOM 2262 N N . GLU A 1 291 ? 10.290 -0.432 -27.342 1.00 86.19 291 GLU A N 1
ATOM 2263 C CA . GLU A 1 291 ? 8.838 -0.606 -27.387 1.00 86.19 291 GLU A CA 1
ATOM 2264 C C . GLU A 1 291 ? 8.119 0.230 -26.326 1.00 86.19 291 GLU A C 1
ATOM 2266 O O . GLU A 1 291 ? 8.539 0.326 -25.161 1.00 86.19 291 GLU A O 1
ATOM 2271 N N . LYS A 1 292 ? 6.979 0.812 -26.710 1.00 85.88 292 LYS A N 1
ATOM 2272 C CA . LYS A 1 292 ? 6.154 1.619 -25.801 1.00 85.88 292 LYS A CA 1
ATOM 2273 C C . LYS A 1 292 ? 5.526 0.765 -24.704 1.00 85.88 292 LYS A C 1
ATOM 2275 O O . LYS A 1 292 ? 5.470 1.191 -23.544 1.00 85.88 292 LYS A O 1
ATOM 2280 N N . TRP A 1 293 ? 5.049 -0.433 -25.040 1.00 88.62 293 TRP A N 1
ATOM 2281 C CA . TRP A 1 293 ? 4.446 -1.333 -24.059 1.00 88.62 293 TRP A CA 1
ATOM 2282 C C . TRP A 1 293 ? 5.446 -1.723 -22.954 1.00 88.62 293 TRP A C 1
ATOM 2284 O O . TRP A 1 293 ? 5.058 -1.825 -21.791 1.00 88.62 293 TRP A O 1
ATOM 2294 N N . TRP A 1 294 ? 6.747 -1.814 -23.264 1.00 91.31 294 TRP A N 1
ATOM 2295 C CA . TRP A 1 294 ? 7.798 -2.059 -22.266 1.00 91.31 294 TRP A CA 1
ATOM 2296 C C . TRP A 1 294 ? 7.960 -0.895 -21.284 1.00 91.31 294 TRP A C 1
ATOM 2298 O O . TRP A 1 294 ? 8.074 -1.090 -20.074 1.00 91.31 294 TRP A O 1
ATOM 2308 N N . HIS A 1 295 ? 7.906 0.341 -21.783 1.00 91.31 295 HIS A N 1
ATOM 2309 C CA . HIS A 1 295 ? 7.912 1.528 -20.925 1.00 91.31 295 HIS A CA 1
ATOM 2310 C C . HIS A 1 295 ? 6.635 1.602 -20.077 1.00 91.31 295 HIS A C 1
ATOM 2312 O O . HIS A 1 295 ? 6.688 1.942 -18.896 1.00 91.31 295 HIS A O 1
ATOM 2318 N N . THR A 1 296 ? 5.497 1.196 -20.642 1.00 90.62 296 THR A N 1
ATOM 2319 C CA . THR A 1 296 ? 4.214 1.091 -19.930 1.00 90.62 296 THR A CA 1
ATOM 2320 C C . THR A 1 296 ? 4.275 0.051 -18.805 1.00 90.62 296 THR A C 1
ATOM 2322 O O . THR A 1 296 ? 3.803 0.317 -17.696 1.00 90.62 296 THR A O 1
ATOM 2325 N N . LEU A 1 297 ? 4.932 -1.092 -19.03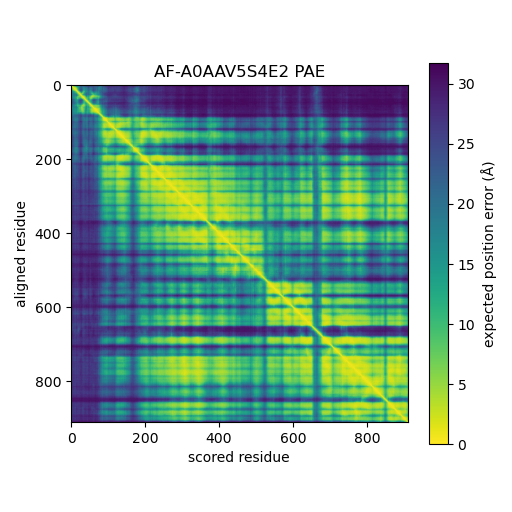8 1.00 91.69 297 LEU A N 1
ATOM 2326 C CA . LEU A 1 297 ? 5.242 -2.079 -18.003 1.00 91.69 297 LEU A CA 1
ATOM 2327 C C . LEU A 1 297 ? 6.100 -1.458 -16.894 1.00 91.69 297 LEU A C 1
ATOM 2329 O O . LEU A 1 297 ? 5.757 -1.583 -15.721 1.00 91.69 297 LEU A O 1
ATOM 2333 N N . GLY A 1 298 ? 7.158 -0.724 -17.249 1.00 92.62 298 GLY A N 1
ATOM 2334 C CA . GLY A 1 298 ? 8.000 -0.005 -16.289 1.00 92.62 298 GLY A CA 1
ATOM 2335 C C . GLY A 1 298 ? 7.233 1.018 -15.446 1.00 92.62 298 GLY A C 1
ATOM 2336 O O . GLY A 1 298 ? 7.422 1.095 -14.232 1.00 92.62 298 GLY A O 1
ATOM 2337 N N . LEU A 1 299 ? 6.305 1.764 -16.054 1.00 94.19 299 LEU A N 1
ATOM 2338 C CA . LEU A 1 299 ? 5.415 2.680 -15.335 1.00 94.19 299 LEU A CA 1
ATOM 2339 C C . LEU A 1 299 ? 4.552 1.924 -14.318 1.00 94.19 299 LEU A C 1
ATOM 2341 O O . LEU A 1 299 ? 4.422 2.365 -13.175 1.00 94.19 299 LEU A O 1
ATOM 2345 N N . ASN A 1 300 ? 4.007 0.764 -14.695 1.00 92.00 300 ASN A N 1
ATOM 2346 C CA . ASN A 1 300 ? 3.248 -0.085 -13.780 1.00 92.00 300 ASN A CA 1
ATOM 2347 C C . ASN A 1 300 ? 4.123 -0.642 -12.642 1.00 92.00 300 ASN A C 1
ATOM 2349 O O . ASN A 1 300 ? 3.693 -0.623 -11.490 1.00 92.00 300 ASN A O 1
ATOM 2353 N N . VAL A 1 301 ? 5.361 -1.061 -12.934 1.00 92.94 301 VAL A N 1
ATOM 2354 C CA . VAL A 1 301 ? 6.340 -1.493 -11.921 1.00 92.94 301 VAL A CA 1
ATOM 2355 C C . VAL A 1 301 ? 6.584 -0.376 -10.905 1.00 92.94 301 VAL A C 1
ATOM 2357 O O . VAL A 1 301 ? 6.462 -0.624 -9.708 1.00 92.94 301 VAL A O 1
ATOM 2360 N N . CYS A 1 302 ? 6.838 0.859 -11.354 1.00 93.19 302 CYS A N 1
ATOM 2361 C CA . CYS A 1 302 ? 7.027 2.017 -10.472 1.00 93.19 302 CYS A CA 1
ATOM 2362 C C . CYS A 1 302 ? 5.796 2.311 -9.596 1.00 93.19 302 CYS A C 1
ATOM 2364 O O . CYS A 1 302 ? 5.928 2.638 -8.418 1.00 93.19 302 CYS A O 1
ATOM 2366 N N . LEU A 1 303 ? 4.579 2.194 -10.138 1.00 92.88 303 LEU A N 1
ATOM 2367 C CA . LEU A 1 303 ? 3.350 2.402 -9.360 1.00 92.88 303 LEU A CA 1
ATOM 2368 C C . LEU A 1 303 ? 3.095 1.277 -8.350 1.00 92.88 303 LEU A C 1
ATOM 2370 O O . LEU A 1 303 ? 2.607 1.532 -7.240 1.00 92.88 303 LEU A O 1
ATOM 2374 N N . ALA A 1 304 ? 3.400 0.039 -8.740 1.00 89.06 304 ALA A N 1
ATOM 2375 C CA . ALA A 1 304 ? 3.287 -1.132 -7.888 1.00 89.06 304 ALA A CA 1
ATOM 2376 C C . ALA A 1 304 ? 4.281 -1.048 -6.726 1.00 89.06 304 ALA A C 1
ATOM 2378 O O . ALA A 1 304 ? 3.856 -1.212 -5.589 1.00 89.06 304 ALA A O 1
ATOM 2379 N N . SER A 1 305 ? 5.535 -0.671 -6.984 1.00 87.50 305 SER A N 1
ATOM 2380 C CA . SER A 1 305 ? 6.600 -0.489 -5.984 1.00 87.50 305 SER A CA 1
ATOM 2381 C C . SER A 1 305 ? 6.525 0.821 -5.190 1.00 87.50 305 SER A C 1
ATOM 2383 O O . SER A 1 305 ? 7.442 1.141 -4.443 1.00 87.50 305 SER A O 1
ATOM 2385 N N . ASN A 1 306 ? 5.465 1.620 -5.375 1.00 90.75 306 ASN A N 1
ATOM 2386 C CA . ASN A 1 306 ? 5.308 2.949 -4.773 1.00 90.75 306 ASN A CA 1
ATOM 2387 C C . ASN A 1 306 ? 6.414 3.970 -5.113 1.00 90.75 306 ASN A C 1
ATOM 2389 O O . ASN A 1 306 ? 6.440 5.048 -4.516 1.00 90.75 306 ASN A O 1
ATOM 2393 N N . ASN A 1 307 ? 7.261 3.705 -6.109 1.00 91.50 307 ASN A N 1
ATOM 2394 C CA . ASN A 1 307 ? 8.263 4.643 -6.608 1.00 91.50 307 ASN A CA 1
ATOM 2395 C C . ASN A 1 307 ? 7.621 5.716 -7.512 1.00 91.50 307 ASN A C 1
ATOM 2397 O O . ASN A 1 307 ? 7.730 5.697 -8.742 1.00 91.50 307 ASN A O 1
ATOM 2401 N N . LEU A 1 308 ? 6.909 6.664 -6.898 1.00 93.94 308 LEU A N 1
ATOM 2402 C CA . LEU A 1 308 ? 6.168 7.713 -7.603 1.00 93.94 308 LEU A CA 1
ATOM 2403 C C . LEU A 1 308 ? 7.083 8.721 -8.308 1.00 93.94 308 LEU A C 1
ATOM 2405 O O . LEU A 1 308 ? 6.710 9.257 -9.356 1.00 93.94 308 LEU A O 1
ATOM 2409 N N . ARG A 1 309 ? 8.282 8.985 -7.773 1.00 90.44 309 ARG A N 1
ATOM 2410 C CA . ARG A 1 309 ? 9.251 9.857 -8.455 1.00 90.44 309 ARG A CA 1
ATOM 2411 C C . ARG A 1 309 ? 9.845 9.169 -9.680 1.00 90.44 309 ARG A C 1
ATOM 2413 O O . ARG A 1 309 ? 9.917 9.792 -10.739 1.00 90.44 309 ARG A O 1
ATOM 2420 N N . GLY A 1 310 ? 10.190 7.886 -9.558 1.00 91.00 310 GLY A N 1
ATOM 2421 C CA . GLY A 1 310 ? 10.600 7.041 -10.678 1.00 91.00 310 GLY A CA 1
ATOM 2422 C C . GLY A 1 310 ? 9.528 6.971 -11.762 1.00 91.00 310 GLY A C 1
ATOM 2423 O O . GLY A 1 310 ? 9.847 7.136 -12.934 1.00 91.00 310 GLY A O 1
ATOM 2424 N N . PHE A 1 311 ? 8.249 6.850 -11.381 1.00 95.12 311 PHE A N 1
ATOM 2425 C CA . PHE A 1 311 ? 7.128 6.944 -12.322 1.00 95.12 311 PHE A CA 1
ATOM 2426 C C . PHE A 1 311 ? 7.123 8.276 -13.079 1.00 95.12 311 PHE A C 1
ATOM 2428 O O . PHE A 1 311 ? 7.029 8.272 -14.301 1.00 95.12 311 PHE A O 1
ATOM 2435 N N . LYS A 1 312 ? 7.244 9.417 -12.383 1.00 93.38 312 LYS A N 1
ATOM 2436 C CA . LYS A 1 312 ? 7.242 10.736 -13.037 1.00 93.38 312 LYS A CA 1
ATOM 2437 C C . LYS A 1 312 ? 8.394 10.865 -14.035 1.00 93.38 312 LYS A C 1
ATOM 2439 O O . LYS A 1 312 ? 8.173 11.318 -15.154 1.00 93.38 312 LYS A O 1
ATOM 2444 N N . ARG A 1 313 ? 9.602 10.451 -13.638 1.00 92.50 313 ARG A N 1
ATOM 2445 C CA . ARG A 1 313 ? 10.787 10.499 -14.502 1.00 92.50 313 ARG A CA 1
ATOM 2446 C C . ARG A 1 313 ? 10.610 9.604 -15.726 1.00 92.50 313 ARG A C 1
ATOM 2448 O O . ARG A 1 313 ? 10.795 10.063 -16.845 1.00 92.50 313 ARG A O 1
ATOM 2455 N N . LEU A 1 314 ? 10.170 8.364 -15.515 1.00 93.19 314 LEU A N 1
ATOM 2456 C CA . LEU A 1 314 ? 9.935 7.414 -16.596 1.00 93.19 314 LEU A CA 1
ATOM 2457 C C . LEU A 1 314 ? 8.809 7.873 -17.530 1.00 93.19 314 LEU A C 1
ATOM 2459 O O . LEU A 1 314 ? 8.897 7.647 -18.730 1.00 93.19 314 LEU A O 1
ATOM 2463 N N . LEU A 1 315 ? 7.771 8.542 -17.020 1.00 93.56 315 LEU A N 1
ATOM 2464 C CA . LEU A 1 315 ? 6.691 9.079 -17.849 1.00 93.56 315 LEU A CA 1
ATOM 2465 C C . LEU A 1 315 ? 7.211 10.175 -18.783 1.00 93.56 315 LEU A C 1
ATOM 2467 O O . LEU A 1 315 ? 6.918 10.142 -19.972 1.00 93.56 315 LEU A O 1
ATOM 2471 N N . GLN A 1 316 ? 8.035 11.087 -18.263 1.00 92.31 316 GLN A N 1
ATOM 2472 C CA . GLN A 1 316 ? 8.695 12.121 -19.065 1.00 92.31 316 GLN A CA 1
ATOM 2473 C C . GLN A 1 316 ? 9.645 11.511 -20.105 1.00 92.31 316 GLN A C 1
ATOM 2475 O O . GLN A 1 316 ? 9.617 11.913 -21.264 1.00 92.31 316 GLN A O 1
ATOM 2480 N N . GLU A 1 317 ? 10.442 10.510 -19.711 1.00 91.38 317 GLU A N 1
ATOM 2481 C CA . GLU A 1 317 ? 11.302 9.745 -20.628 1.00 91.38 317 GLU A CA 1
ATOM 2482 C C . GLU A 1 317 ? 10.469 9.056 -21.728 1.00 91.38 317 GLU A C 1
ATOM 2484 O O . GLU A 1 317 ? 10.848 9.077 -22.897 1.00 91.38 317 GLU A O 1
ATOM 2489 N N . THR A 1 318 ? 9.312 8.488 -21.375 1.00 91.06 318 THR A N 1
ATOM 2490 C CA . THR A 1 318 ? 8.405 7.800 -22.308 1.00 91.06 318 THR A CA 1
ATOM 2491 C C . THR A 1 318 ? 7.772 8.779 -23.291 1.00 91.06 318 THR A C 1
ATOM 2493 O O . THR A 1 318 ? 7.778 8.523 -24.491 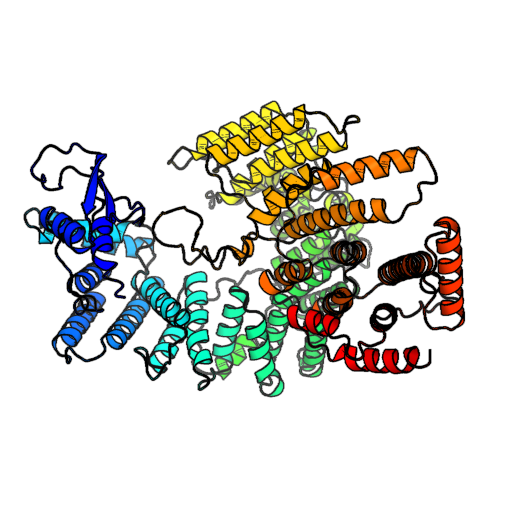1.00 91.06 318 THR A O 1
ATOM 2496 N N . ASP A 1 319 ? 7.258 9.911 -22.812 1.00 90.88 319 ASP A N 1
ATOM 2497 C CA . ASP A 1 319 ? 6.633 10.922 -23.670 1.00 90.88 319 ASP A CA 1
ATOM 2498 C C . ASP A 1 319 ? 7.658 11.566 -24.621 1.00 90.88 319 ASP A C 1
ATOM 2500 O O . ASP A 1 319 ? 7.332 11.848 -25.771 1.00 90.88 319 ASP A O 1
ATOM 2504 N N . ALA A 1 320 ? 8.909 11.742 -24.176 1.00 90.88 320 ALA A N 1
ATOM 2505 C CA . ALA A 1 320 ? 9.997 12.232 -25.022 1.00 90.88 320 ALA A CA 1
ATOM 2506 C C . ALA A 1 320 ? 10.441 11.207 -26.081 1.00 90.88 320 ALA A C 1
ATOM 2508 O O . ALA A 1 320 ? 10.775 11.592 -27.199 1.00 90.88 320 ALA A O 1
ATOM 2509 N N . ARG A 1 321 ? 10.452 9.909 -25.742 1.00 88.88 321 ARG A N 1
ATOM 2510 C CA . ARG A 1 321 ? 10.832 8.824 -26.667 1.00 88.88 321 ARG A CA 1
ATOM 2511 C C . ARG A 1 321 ? 9.732 8.482 -27.676 1.00 88.88 321 ARG A C 1
ATOM 2513 O O . ARG A 1 321 ? 10.058 8.098 -28.793 1.00 88.88 321 ARG A O 1
ATOM 2520 N N . PHE A 1 322 ? 8.458 8.618 -27.306 1.00 88.81 322 PHE A N 1
ATOM 2521 C CA . PHE A 1 322 ? 7.309 8.248 -28.144 1.00 88.81 322 PHE A CA 1
ATOM 2522 C C . PHE A 1 322 ? 6.336 9.429 -28.341 1.00 88.81 322 PHE A C 1
ATOM 2524 O O . PHE A 1 322 ? 5.178 9.348 -27.910 1.00 88.81 322 PHE A O 1
ATOM 2531 N N . PRO A 1 323 ? 6.767 10.524 -28.996 1.00 86.25 323 PRO A N 1
ATOM 2532 C CA . PRO A 1 323 ? 5.953 11.731 -29.143 1.00 86.25 323 PRO A CA 1
ATOM 2533 C C . PRO A 1 323 ? 4.666 11.484 -29.945 1.00 86.25 323 PRO A C 1
ATOM 2535 O O . PRO A 1 323 ? 3.612 11.995 -29.572 1.00 86.25 323 PRO A O 1
ATOM 2538 N N . ASP A 1 324 ? 4.709 10.623 -30.967 1.00 83.50 324 ASP A N 1
ATOM 2539 C CA . ASP A 1 324 ? 3.555 10.304 -31.832 1.00 83.50 324 ASP A CA 1
ATOM 2540 C C . ASP A 1 324 ? 2.428 9.575 -31.091 1.00 83.50 324 ASP A C 1
ATOM 2542 O O . ASP A 1 324 ? 1.270 9.549 -31.506 1.00 83.50 324 ASP A O 1
ATOM 2546 N N . SER A 1 325 ? 2.772 8.964 -29.960 1.00 80.81 325 SER A N 1
ATOM 2547 C CA . SER A 1 325 ? 1.838 8.277 -29.085 1.00 80.81 325 SER A CA 1
ATOM 2548 C C . SER A 1 325 ? 1.166 9.200 -28.074 1.00 80.81 325 SER A C 1
ATOM 2550 O O . SER A 1 325 ? 0.188 8.783 -27.450 1.00 80.81 325 SER A O 1
ATOM 2552 N N . ALA A 1 326 ? 1.673 10.413 -27.852 1.00 78.81 326 ALA A N 1
ATOM 2553 C CA . ALA A 1 326 ? 1.080 11.350 -26.908 1.00 78.81 326 ALA A CA 1
ATOM 2554 C C . ALA A 1 326 ? -0.254 11.893 -27.465 1.00 78.81 326 ALA A C 1
ATOM 2556 O O . ALA A 1 326 ? -0.349 12.202 -28.650 1.00 78.81 326 ALA A O 1
ATOM 2557 N N . PRO A 1 327 ? -1.320 12.015 -26.649 1.00 84.56 327 PRO A N 1
ATOM 2558 C CA . PRO A 1 327 ? -1.371 11.873 -25.191 1.00 84.56 327 PRO A CA 1
ATOM 2559 C C . PRO A 1 327 ? -1.700 10.451 -24.688 1.00 84.56 327 PRO A C 1
ATOM 2561 O O . PRO A 1 327 ? -1.940 10.271 -23.493 1.00 84.56 327 PRO A O 1
ATOM 2564 N N . TYR A 1 328 ? -1.751 9.432 -25.550 1.00 88.38 328 TYR A N 1
ATOM 2565 C CA . TYR A 1 328 ? -2.220 8.097 -25.174 1.00 88.38 328 TYR A CA 1
ATOM 2566 C C . TYR A 1 328 ? -1.281 7.381 -24.186 1.00 88.38 328 TYR A C 1
ATOM 2568 O O . TYR A 1 328 ? -0.082 7.222 -24.429 1.00 88.38 328 TYR A O 1
ATOM 2576 N N . LEU A 1 329 ? -1.861 6.901 -23.085 1.00 89.88 329 LEU A N 1
ATOM 2577 C CA . LEU A 1 329 ? -1.263 6.017 -22.085 1.00 89.88 329 LEU A CA 1
ATOM 2578 C C . LEU A 1 329 ? -2.289 4.929 -21.756 1.00 89.88 329 LEU A C 1
ATOM 2580 O O . LEU A 1 329 ? -3.488 5.212 -21.769 1.00 89.88 329 LEU A O 1
ATOM 2584 N N . ASP A 1 330 ? -1.822 3.723 -21.432 1.00 89.19 330 ASP A N 1
ATOM 2585 C CA . ASP A 1 330 ? -2.686 2.638 -20.965 1.00 89.19 330 ASP A CA 1
ATOM 2586 C C . ASP A 1 330 ? -3.612 3.115 -19.826 1.00 89.19 330 ASP A C 1
ATOM 2588 O O . ASP A 1 330 ? -3.181 3.741 -18.846 1.00 89.19 330 ASP A O 1
ATOM 2592 N N . ILE A 1 331 ? -4.910 2.833 -19.971 1.00 90.56 331 ILE A N 1
ATOM 2593 C CA . ILE A 1 331 ? -5.957 3.353 -19.085 1.00 90.56 331 ILE A CA 1
ATOM 2594 C C . ILE A 1 331 ? -5.843 2.765 -17.678 1.00 90.56 331 ILE A C 1
ATOM 2596 O O . ILE A 1 331 ? -6.084 3.473 -16.695 1.00 90.56 331 ILE A O 1
ATOM 2600 N N . LYS A 1 332 ? -5.415 1.504 -17.547 1.00 89.62 332 LYS A N 1
ATOM 2601 C CA . LYS A 1 332 ? -5.208 0.848 -16.250 1.00 89.62 332 LYS A CA 1
ATOM 2602 C C . LYS A 1 332 ? -4.049 1.511 -15.512 1.00 89.62 332 LYS A C 1
ATOM 2604 O O . LYS A 1 332 ? -4.199 1.813 -14.323 1.00 89.62 332 LYS A O 1
ATOM 2609 N N . VAL A 1 333 ? -2.948 1.808 -16.209 1.00 92.19 333 VAL A N 1
ATOM 2610 C CA . VAL A 1 333 ? -1.798 2.545 -15.649 1.00 92.19 333 VAL A CA 1
ATOM 2611 C C . VAL A 1 333 ? -2.216 3.950 -15.224 1.00 92.19 333 VAL A C 1
ATOM 2613 O O . VAL A 1 333 ? -1.949 4.358 -14.092 1.00 92.19 333 VAL A O 1
ATOM 2616 N N . LEU A 1 334 ? -2.937 4.675 -16.080 1.00 93.25 334 LEU A N 1
ATOM 2617 C CA . LEU A 1 334 ? -3.376 6.041 -15.800 1.00 93.25 334 LEU A CA 1
ATOM 2618 C C . LEU A 1 334 ? -4.325 6.107 -14.594 1.00 93.25 334 LEU A C 1
ATOM 2620 O O . LEU A 1 334 ? -4.130 6.910 -13.678 1.00 93.25 334 LEU A O 1
ATOM 2624 N N . ARG A 1 335 ? -5.310 5.204 -14.538 1.00 93.06 335 ARG A N 1
ATOM 2625 C CA . ARG A 1 335 ? -6.238 5.049 -13.409 1.00 93.06 335 ARG A CA 1
ATOM 2626 C C . ARG A 1 335 ? -5.496 4.714 -12.114 1.00 93.06 335 ARG A C 1
ATOM 2628 O O . ARG A 1 335 ? -5.823 5.261 -11.057 1.00 93.06 335 ARG A O 1
ATOM 2635 N N . PHE A 1 336 ? -4.496 3.832 -12.178 1.00 93.00 336 PHE A N 1
ATOM 2636 C CA . PHE A 1 336 ? -3.697 3.451 -11.015 1.00 93.00 336 PHE A CA 1
ATOM 2637 C C . PHE A 1 336 ? -2.814 4.605 -10.519 1.00 93.00 336 PHE A C 1
ATOM 2639 O O . PHE A 1 336 ? -2.771 4.865 -9.312 1.00 93.00 336 PHE A O 1
ATOM 2646 N N . ALA A 1 337 ? -2.200 5.355 -11.438 1.00 94.69 337 ALA A N 1
ATOM 2647 C CA . ALA A 1 337 ? -1.404 6.538 -11.134 1.00 94.69 337 ALA A CA 1
ATOM 2648 C C . ALA A 1 337 ? -2.246 7.625 -10.454 1.00 94.69 337 ALA A C 1
ATOM 2650 O O . ALA A 1 337 ? -1.885 8.079 -9.367 1.00 94.69 337 ALA A O 1
ATOM 2651 N N . ILE A 1 338 ? -3.408 7.980 -11.020 1.00 94.62 338 ILE A N 1
ATOM 2652 C CA . ILE A 1 338 ? -4.332 8.967 -10.431 1.00 94.62 338 ILE A CA 1
ATOM 2653 C C . ILE A 1 338 ? -4.691 8.572 -8.993 1.00 94.62 338 ILE A C 1
ATOM 2655 O O . ILE A 1 338 ? -4.590 9.394 -8.083 1.00 94.62 338 ILE A O 1
ATOM 2659 N N . LYS A 1 339 ? -5.034 7.298 -8.752 1.00 93.00 339 LYS A N 1
ATOM 2660 C CA . LYS A 1 339 ? -5.342 6.784 -7.407 1.00 93.00 339 LYS A CA 1
ATOM 2661 C C . LYS A 1 339 ? -4.170 6.955 -6.430 1.00 93.00 339 LYS A C 1
ATOM 2663 O O . LYS A 1 339 ? -4.386 7.353 -5.283 1.00 93.00 339 LYS A O 1
ATOM 2668 N N . LYS A 1 340 ? -2.940 6.640 -6.852 1.00 91.94 340 LYS A N 1
ATOM 2669 C CA . LYS A 1 340 ? -1.729 6.721 -6.013 1.00 91.94 340 LYS A CA 1
ATOM 2670 C C . LYS A 1 340 ? -1.334 8.170 -5.713 1.00 91.94 340 LYS A C 1
ATOM 2672 O O . LYS A 1 340 ? -1.137 8.495 -4.543 1.00 91.94 340 LYS A O 1
ATOM 2677 N N . PHE A 1 341 ? -1.301 9.049 -6.717 1.00 92.38 341 PHE A N 1
ATOM 2678 C CA . PHE A 1 341 ? -0.983 10.471 -6.524 1.00 92.38 341 PHE A CA 1
ATOM 2679 C C . PHE A 1 341 ? -2.046 11.204 -5.698 1.00 92.38 341 PHE A C 1
ATOM 2681 O O . PHE A 1 341 ? -1.695 12.018 -4.842 1.00 92.38 341 PHE A O 1
ATOM 2688 N N . LEU A 1 342 ? -3.326 10.844 -5.852 1.00 90.31 342 LEU A N 1
ATOM 2689 C CA . LEU A 1 342 ? -4.381 11.304 -4.949 1.00 90.31 342 LEU A CA 1
ATOM 2690 C C . LEU A 1 342 ? -4.135 10.835 -3.517 1.00 90.31 342 LEU A C 1
ATOM 2692 O O . LEU A 1 342 ? -4.329 11.614 -2.588 1.00 90.31 342 LEU A O 1
ATOM 2696 N N . LYS A 1 343 ? -3.710 9.580 -3.303 1.00 87.56 343 LYS A N 1
ATOM 2697 C CA . LYS A 1 343 ? -3.454 9.041 -1.956 1.00 87.56 343 LYS A CA 1
ATOM 2698 C C . LYS A 1 343 ? -2.435 9.892 -1.191 1.00 87.56 343 LYS A C 1
ATOM 2700 O O . LYS A 1 343 ? -2.696 10.169 -0.021 1.00 87.56 343 LYS A O 1
ATOM 2705 N N . VAL A 1 344 ? -1.356 10.322 -1.847 1.00 88.12 344 VAL A N 1
ATOM 2706 C CA . VAL A 1 344 ? -0.284 11.159 -1.266 1.00 88.12 344 VAL A CA 1
ATOM 2707 C C . VAL A 1 344 ? -0.571 12.666 -1.293 1.00 88.12 344 VAL A C 1
ATOM 2709 O O . VAL A 1 344 ? 0.283 13.449 -0.893 1.00 88.12 344 VAL A O 1
ATOM 2712 N N . ASP A 1 345 ? -1.766 13.072 -1.733 1.00 85.56 345 ASP A N 1
ATOM 2713 C CA . ASP A 1 345 ? -2.212 14.469 -1.835 1.00 85.56 345 ASP A CA 1
ATOM 2714 C C . ASP A 1 345 ? -1.385 15.332 -2.816 1.00 85.56 345 ASP A C 1
ATOM 2716 O O . ASP A 1 345 ? -1.340 16.559 -2.710 1.00 85.56 345 ASP A O 1
ATOM 2720 N N . ASN A 1 346 ? -0.775 14.712 -3.835 1.00 87.56 346 ASN A N 1
ATOM 2721 C CA . ASN A 1 346 ? -0.103 15.430 -4.920 1.00 87.56 346 ASN A CA 1
ATOM 2722 C C . ASN A 1 346 ? -1.127 15.868 -5.982 1.00 87.56 346 ASN A C 1
ATOM 2724 O O . ASN A 1 346 ? -1.346 15.203 -7.001 1.00 87.56 346 ASN A O 1
ATOM 2728 N N . MET A 1 347 ? -1.780 17.000 -5.721 1.00 87.75 347 MET A N 1
ATOM 2729 C CA . MET A 1 347 ? -2.857 17.526 -6.566 1.00 87.75 347 MET A CA 1
ATOM 2730 C C . MET A 1 347 ? -2.388 18.006 -7.944 1.00 87.75 347 MET A C 1
ATOM 2732 O O . MET A 1 347 ? -3.164 17.925 -8.898 1.00 87.75 347 MET A O 1
ATOM 2736 N N . ALA A 1 348 ? -1.142 18.471 -8.065 1.00 88.75 348 ALA A N 1
ATOM 2737 C CA . ALA A 1 348 ? -0.580 18.944 -9.329 1.00 88.75 348 ALA A CA 1
ATOM 2738 C C . ALA A 1 348 ? -0.478 17.796 -10.344 1.00 88.75 348 ALA A C 1
ATOM 2740 O O . ALA A 1 348 ? -1.145 17.831 -11.378 1.00 88.75 348 ALA A O 1
ATOM 2741 N N . MET A 1 349 ? 0.244 16.727 -9.986 1.00 90.19 349 MET A N 1
ATOM 2742 C CA . MET A 1 349 ? 0.399 15.544 -10.841 1.00 90.19 349 MET A CA 1
ATOM 2743 C C . MET A 1 349 ? -0.943 14.853 -11.100 1.00 90.19 349 MET A C 1
ATOM 2745 O O . MET A 1 349 ? -1.246 14.426 -12.209 1.00 90.19 349 MET A O 1
ATOM 2749 N N . THR A 1 350 ? -1.794 14.780 -10.076 1.00 92.00 350 THR A N 1
ATOM 2750 C CA . THR A 1 350 ? -3.146 14.233 -10.217 1.00 92.00 350 THR A CA 1
ATOM 2751 C C . THR A 1 350 ? -3.950 14.980 -11.285 1.00 92.00 350 THR A C 1
ATOM 2753 O O . THR A 1 350 ? -4.638 14.357 -12.096 1.00 92.00 350 THR A O 1
ATOM 2756 N N . THR A 1 351 ? -3.884 16.314 -11.289 1.00 92.06 351 THR A N 1
ATOM 2757 C CA . THR A 1 351 ? -4.607 17.151 -12.254 1.00 92.06 351 THR A CA 1
ATOM 2758 C C . THR A 1 351 ? -4.045 16.977 -13.660 1.00 92.06 351 THR A C 1
ATOM 2760 O O . THR A 1 351 ? -4.824 16.842 -14.600 1.00 92.06 351 THR A O 1
ATOM 2763 N N . GLU A 1 352 ? -2.721 16.914 -13.797 1.00 93.12 352 GLU A N 1
ATOM 2764 C CA . GLU A 1 352 ? -2.025 16.634 -15.058 1.00 93.12 352 GLU A CA 1
ATOM 2765 C C . GLU A 1 352 ? -2.473 15.297 -15.668 1.00 93.12 352 GLU A C 1
ATOM 2767 O O . GLU A 1 352 ? -2.987 15.263 -16.787 1.00 93.12 352 GLU A O 1
ATOM 2772 N N . LEU A 1 353 ? -2.400 14.209 -14.896 1.00 94.31 353 LEU A N 1
ATOM 2773 C CA . LEU A 1 353 ? -2.821 12.873 -15.331 1.00 94.31 353 LEU A CA 1
ATOM 2774 C C . LEU A 1 353 ? -4.323 12.808 -15.645 1.00 94.31 353 LEU A C 1
ATOM 2776 O O . LEU A 1 353 ? -4.735 12.181 -16.618 1.00 94.31 353 LEU A O 1
ATOM 2780 N N . THR A 1 354 ? -5.157 13.494 -14.861 1.00 93.94 354 THR A N 1
ATOM 2781 C CA . THR A 1 354 ? -6.603 13.561 -15.126 1.00 93.94 354 THR A CA 1
ATOM 2782 C C . THR A 1 354 ? -6.896 14.342 -16.406 1.00 93.94 354 THR A C 1
ATOM 2784 O O . THR A 1 354 ? -7.763 13.949 -17.179 1.00 93.94 354 THR A O 1
ATOM 2787 N N . ASN A 1 355 ? -6.169 15.428 -16.675 1.00 93.81 355 ASN A N 1
ATOM 2788 C CA . ASN A 1 355 ? -6.293 16.159 -17.935 1.00 93.81 355 ASN A CA 1
ATOM 2789 C C . ASN A 1 355 ? -5.881 15.277 -19.120 1.00 93.81 355 ASN A C 1
ATOM 2791 O O . ASN A 1 355 ? -6.594 15.259 -20.121 1.00 93.81 355 ASN A O 1
ATOM 2795 N N . ARG A 1 356 ? -4.796 14.501 -18.983 1.00 93.50 356 ARG A N 1
ATOM 2796 C CA . ARG A 1 356 ? -4.368 13.514 -19.985 1.00 93.50 356 ARG A CA 1
ATOM 2797 C C . ARG A 1 356 ? -5.453 12.464 -20.240 1.00 93.50 356 ARG A C 1
ATOM 2799 O O . ARG A 1 356 ? -5.791 12.212 -21.391 1.00 93.50 356 ARG A O 1
ATOM 2806 N N . PHE A 1 357 ? -6.079 11.928 -19.189 1.00 94.12 357 PHE A N 1
ATOM 2807 C CA . PHE A 1 357 ? -7.221 11.012 -19.319 1.00 94.12 357 PHE A CA 1
ATOM 2808 C C . PHE A 1 357 ? -8.374 11.644 -20.112 1.00 94.12 357 PHE A C 1
ATOM 2810 O O . PHE A 1 357 ? -8.867 11.057 -21.072 1.00 94.12 357 PHE A O 1
ATOM 2817 N N . LEU A 1 358 ? -8.768 12.872 -19.763 1.00 91.94 358 LEU A N 1
ATOM 2818 C CA . LEU A 1 358 ? -9.840 13.583 -20.461 1.00 91.94 358 LEU A CA 1
ATOM 2819 C C . LEU A 1 358 ? -9.495 13.885 -21.927 1.00 91.94 358 LEU A C 1
ATOM 2821 O O . LEU A 1 358 ? -10.394 13.889 -22.764 1.00 91.94 358 LEU A O 1
ATOM 2825 N N . GLN A 1 359 ? -8.224 14.125 -22.259 1.00 91.31 359 GLN A N 1
ATOM 2826 C CA . GLN A 1 359 ? -7.784 14.264 -23.651 1.00 91.31 359 GLN A CA 1
ATOM 2827 C C . GLN A 1 359 ? -7.949 12.953 -24.425 1.00 91.31 359 GLN A C 1
ATOM 2829 O O . GLN A 1 359 ? -8.479 12.977 -25.532 1.00 91.31 359 GLN A O 1
ATOM 2834 N N . ILE A 1 360 ? -7.576 11.812 -23.836 1.00 91.12 360 ILE A N 1
ATOM 2835 C CA . ILE A 1 360 ? -7.766 10.495 -24.464 1.00 91.12 360 ILE A CA 1
ATOM 2836 C C . ILE A 1 360 ? -9.255 10.234 -24.721 1.00 91.12 360 ILE A C 1
ATOM 2838 O O . ILE A 1 360 ? -9.625 9.863 -25.833 1.00 91.12 360 ILE A O 1
ATOM 2842 N N . VAL A 1 361 ? -10.116 10.497 -23.732 1.00 89.94 361 VAL A N 1
ATOM 2843 C CA . VAL A 1 361 ? -11.574 10.337 -23.870 1.00 89.94 361 VAL A CA 1
ATOM 2844 C C . VAL A 1 361 ? -12.138 11.239 -24.974 1.00 89.94 361 VAL A C 1
ATOM 2846 O O . VAL A 1 361 ? -12.974 10.797 -25.754 1.00 89.94 361 VAL A O 1
ATOM 2849 N N . LYS A 1 362 ? -11.662 12.485 -25.095 1.00 87.44 362 LYS A N 1
ATOM 2850 C CA . LYS A 1 362 ? -12.076 13.392 -26.181 1.00 87.44 362 LYS A CA 1
ATOM 2851 C C . LYS A 1 362 ? -11.658 12.896 -27.567 1.00 87.44 362 LYS A C 1
ATOM 2853 O O . LYS A 1 362 ? -12.408 13.091 -28.514 1.00 87.44 362 LYS A O 1
ATOM 2858 N N . LEU A 1 363 ? -10.476 12.291 -27.687 1.00 86.94 363 LEU A N 1
ATOM 2859 C CA . LEU A 1 363 ? -9.936 11.814 -28.964 1.00 86.94 363 LEU A CA 1
ATOM 2860 C C . LEU A 1 363 ? -10.526 10.468 -29.405 1.00 86.94 363 LEU A C 1
ATOM 2862 O O . LEU A 1 363 ? -10.634 10.219 -30.601 1.00 86.94 363 LEU A O 1
ATOM 2866 N N . ARG A 1 364 ? -10.848 9.578 -28.458 1.00 84.56 364 ARG A N 1
ATOM 2867 C CA . ARG A 1 364 ? -11.176 8.167 -28.740 1.00 84.56 364 ARG A CA 1
ATOM 2868 C C . ARG A 1 364 ? -12.580 7.738 -28.300 1.00 84.56 364 ARG A C 1
ATOM 2870 O O . ARG A 1 364 ? -13.014 6.659 -28.683 1.00 84.56 364 ARG A O 1
ATOM 2877 N N . GLY A 1 365 ? -13.295 8.558 -27.530 1.00 83.56 365 GLY A N 1
ATOM 2878 C CA . GLY A 1 365 ? -14.621 8.230 -27.001 1.00 83.56 365 GLY A CA 1
ATOM 2879 C C . GLY A 1 365 ? -14.593 7.286 -25.791 1.00 83.56 365 GLY A C 1
ATOM 2880 O O . GLY A 1 365 ? -13.564 7.126 -25.132 1.00 83.56 365 GLY A O 1
ATOM 2881 N N . LEU A 1 366 ? -15.755 6.697 -25.483 1.00 84.75 366 LEU A N 1
ATOM 2882 C CA . LEU A 1 366 ? -15.955 5.708 -24.416 1.00 84.75 366 LEU A CA 1
ATOM 2883 C C . LEU A 1 366 ? -16.478 4.389 -24.994 1.00 84.75 366 LEU A C 1
ATOM 2885 O O . LEU A 1 366 ? -17.321 4.400 -25.895 1.00 84.75 366 LEU A O 1
ATOM 2889 N N . SER A 1 367 ? -16.009 3.273 -24.438 1.00 81.44 367 SER A N 1
ATOM 2890 C CA . SER A 1 367 ? -16.542 1.931 -24.705 1.00 81.44 367 SER A CA 1
ATOM 2891 C C . SER A 1 367 ? -17.560 1.511 -23.636 1.00 81.44 367 SER A C 1
ATOM 2893 O O . SER A 1 367 ? -17.351 1.764 -22.444 1.00 81.44 367 SER A O 1
ATOM 2895 N N . ALA A 1 368 ? -18.636 0.842 -24.069 1.00 64.25 368 ALA A N 1
ATOM 2896 C CA . ALA A 1 368 ? -19.675 0.271 -23.205 1.00 64.25 368 ALA A CA 1
ATOM 2897 C C . ALA A 1 368 ? -19.314 -1.128 -22.660 1.00 64.25 368 ALA A C 1
ATOM 2899 O O . ALA A 1 368 ? -19.857 -1.555 -21.645 1.00 64.25 368 ALA A O 1
ATOM 2900 N N . VAL A 1 369 ? -18.391 -1.851 -23.308 1.00 59.75 369 VAL A N 1
ATOM 2901 C CA . VAL A 1 369 ? -18.089 -3.254 -22.981 1.00 59.75 369 VAL A CA 1
ATOM 2902 C C . VAL A 1 369 ? -16.824 -3.349 -22.131 1.00 59.75 369 VAL A C 1
ATOM 2904 O O . VAL A 1 369 ? -15.745 -2.937 -22.560 1.00 59.75 369 VAL A O 1
ATOM 2907 N N . ASN A 1 370 ? -16.938 -3.970 -20.953 1.00 51.62 370 ASN A N 1
ATOM 2908 C CA . ASN A 1 370 ? -15.791 -4.555 -20.260 1.00 51.62 370 ASN A CA 1
ATOM 2909 C C . ASN A 1 370 ? -15.330 -5.775 -21.068 1.00 51.62 370 ASN A C 1
ATOM 2911 O O . ASN A 1 370 ? -15.792 -6.893 -20.847 1.00 51.62 370 ASN A O 1
ATOM 2915 N N . THR A 1 371 ? -14.407 -5.591 -22.007 1.00 48.72 371 THR A N 1
ATOM 2916 C CA . THR A 1 371 ? -13.706 -6.695 -22.684 1.00 48.72 371 THR A CA 1
ATOM 2917 C C . THR A 1 371 ? -12.693 -7.364 -21.742 1.00 48.72 371 THR A C 1
ATOM 2919 O O . THR A 1 371 ? -11.547 -7.603 -22.108 1.00 48.72 371 THR A O 1
ATOM 2922 N N . GLU A 1 372 ? -13.083 -7.651 -20.496 1.00 44.50 372 GLU A N 1
ATOM 2923 C CA . GLU A 1 372 ? -12.251 -8.404 -19.547 1.00 44.50 372 GLU A CA 1
ATOM 2924 C C . GLU A 1 372 ? -12.282 -9.919 -19.825 1.00 44.50 372 GLU A C 1
ATOM 2926 O O . GLU A 1 372 ? -11.432 -10.645 -19.320 1.00 44.50 372 GLU A O 1
ATOM 2931 N N . ASN A 1 373 ? -13.170 -10.385 -20.714 1.00 37.97 373 ASN A N 1
ATOM 2932 C CA . ASN A 1 373 ? -13.207 -11.767 -21.210 1.00 37.97 373 ASN A CA 1
ATOM 2933 C C . ASN A 1 373 ? -12.389 -11.971 -22.499 1.00 37.97 373 ASN A C 1
ATOM 2935 O O . ASN A 1 373 ? -12.741 -12.810 -23.330 1.00 37.97 373 ASN A O 1
ATOM 2939 N N . ALA A 1 374 ? -11.304 -11.216 -22.695 1.00 43.81 374 ALA A N 1
ATOM 2940 C CA . ALA A 1 374 ? -10.351 -11.548 -23.747 1.00 43.81 374 ALA A CA 1
ATOM 2941 C C . ALA A 1 374 ? -9.750 -12.927 -23.426 1.00 43.81 374 ALA A C 1
ATOM 2943 O O . ALA A 1 374 ? -9.010 -13.086 -22.451 1.00 43.81 374 ALA A O 1
ATOM 2944 N N . ARG A 1 375 ? -10.123 -13.936 -24.222 1.00 48.97 375 ARG A N 1
ATOM 2945 C CA . ARG A 1 375 ? -9.436 -15.230 -24.255 1.00 48.97 375 ARG A CA 1
ATOM 2946 C C . ARG A 1 375 ? -7.940 -14.952 -24.410 1.00 48.97 375 ARG A C 1
ATOM 2948 O O . ARG A 1 375 ? -7.560 -14.020 -25.111 1.00 48.97 375 ARG A O 1
ATOM 2955 N N . PHE A 1 376 ? -7.108 -15.715 -23.710 1.00 51.62 376 PHE A N 1
ATOM 2956 C CA . PHE A 1 376 ? -5.662 -15.589 -23.847 1.00 51.62 376 PHE A CA 1
ATOM 2957 C C . PHE A 1 376 ? -5.304 -15.915 -25.304 1.00 51.62 376 PHE A C 1
ATOM 2959 O O . PHE A 1 376 ? -5.538 -17.038 -25.747 1.00 51.62 376 PHE A O 1
ATOM 2966 N N . GLU A 1 377 ? -4.823 -14.929 -26.058 1.00 56.84 377 GLU A N 1
ATOM 2967 C CA . GLU A 1 377 ? -4.324 -15.148 -27.415 1.00 56.84 377 GLU A CA 1
ATOM 2968 C C . GLU A 1 377 ? -2.916 -15.741 -27.297 1.00 56.84 377 GLU A C 1
ATOM 2970 O O . GLU A 1 377 ? -2.044 -15.178 -26.633 1.00 56.84 377 GLU A O 1
ATOM 2975 N N . MET A 1 378 ? -2.717 -16.933 -27.863 1.00 57.03 378 MET A N 1
ATOM 2976 C CA . MET A 1 378 ? -1.373 -17.466 -28.069 1.00 57.03 378 MET A CA 1
ATOM 2977 C C . MET A 1 378 ? -0.782 -16.753 -29.281 1.00 57.03 378 MET A C 1
ATOM 2979 O O . MET A 1 378 ? -1.393 -16.766 -30.344 1.00 57.03 378 MET A O 1
ATOM 2983 N N . PHE A 1 379 ? 0.389 -16.144 -29.113 1.00 66.75 379 PHE A N 1
ATOM 2984 C CA . PHE A 1 379 ? 1.109 -15.493 -30.204 1.00 66.75 379 PHE A CA 1
ATOM 2985 C C . PHE A 1 379 ? 1.979 -16.517 -30.927 1.00 66.75 379 PHE A C 1
ATOM 2987 O O . PHE A 1 379 ? 2.663 -17.313 -30.279 1.00 66.75 379 PHE A O 1
ATOM 2994 N N . HIS A 1 380 ? 1.977 -16.493 -32.257 1.00 62.66 380 HIS A N 1
ATOM 2995 C CA . HIS A 1 380 ? 2.823 -17.370 -33.067 1.00 62.66 380 HIS A CA 1
ATOM 2996 C C . HIS A 1 380 ? 4.164 -16.724 -33.444 1.00 62.66 380 HIS A C 1
ATOM 2998 O O . HIS A 1 380 ? 5.083 -17.430 -33.859 1.00 62.66 380 HIS A O 1
ATOM 3004 N N . ASN A 1 381 ? 4.295 -15.402 -33.291 1.00 71.56 381 ASN A N 1
ATOM 3005 C CA . ASN A 1 381 ? 5.539 -14.658 -33.490 1.00 71.56 381 ASN A CA 1
ATOM 3006 C C . ASN A 1 381 ? 5.602 -13.383 -32.618 1.00 71.56 381 ASN A C 1
ATOM 3008 O O . ASN A 1 381 ? 4.595 -12.930 -32.067 1.00 71.56 381 ASN A O 1
ATOM 3012 N N . ASP A 1 382 ? 6.801 -12.804 -32.505 1.00 69.19 382 ASP A N 1
ATOM 3013 C CA . ASP A 1 382 ? 7.059 -11.605 -31.693 1.00 69.19 382 ASP A CA 1
ATOM 3014 C C . ASP A 1 382 ? 6.324 -10.361 -32.219 1.00 69.19 382 ASP A C 1
ATOM 3016 O O . ASP A 1 382 ? 5.919 -9.504 -31.434 1.00 69.19 382 ASP A O 1
ATOM 3020 N N . ASP A 1 383 ? 6.106 -10.258 -33.532 1.00 76.38 383 ASP A N 1
ATOM 3021 C CA . ASP A 1 383 ? 5.439 -9.110 -34.159 1.00 76.38 383 ASP A CA 1
ATOM 3022 C C . ASP A 1 383 ? 3.939 -9.066 -33.836 1.00 76.38 383 ASP A C 1
ATOM 3024 O O . ASP A 1 383 ? 3.378 -7.998 -33.576 1.00 76.38 383 ASP A O 1
ATOM 3028 N N . GLU A 1 384 ? 3.287 -10.226 -33.790 1.00 77.06 384 GLU A N 1
ATOM 3029 C CA . GLU A 1 384 ? 1.899 -10.403 -33.368 1.00 77.06 384 GLU A CA 1
ATOM 3030 C C . GLU A 1 384 ? 1.749 -10.042 -31.886 1.00 77.06 384 GLU A C 1
ATOM 3032 O O . GLU A 1 384 ? 0.860 -9.267 -31.523 1.00 77.06 384 GLU A O 1
ATOM 3037 N N . ALA A 1 385 ? 2.683 -10.501 -31.044 1.00 73.75 385 ALA A N 1
ATOM 3038 C CA . ALA A 1 385 ? 2.733 -10.133 -29.633 1.00 73.75 385 ALA A CA 1
ATOM 3039 C C . ALA A 1 385 ? 2.943 -8.620 -29.442 1.00 73.75 385 ALA A C 1
ATOM 3041 O O . ALA A 1 385 ? 2.229 -7.989 -28.661 1.00 73.75 385 ALA A O 1
ATOM 3042 N N . ASN A 1 386 ? 3.871 -8.006 -30.181 1.00 78.62 386 ASN A N 1
ATOM 3043 C CA . ASN A 1 386 ? 4.128 -6.565 -30.121 1.00 78.62 386 ASN A CA 1
ATOM 3044 C C . ASN A 1 386 ? 2.926 -5.748 -30.608 1.00 78.62 386 ASN A C 1
ATOM 3046 O O . ASN A 1 386 ? 2.569 -4.747 -29.985 1.00 78.62 386 ASN A O 1
ATOM 3050 N N . THR A 1 387 ? 2.265 -6.183 -31.681 1.00 80.69 387 THR A N 1
ATOM 3051 C CA . THR A 1 387 ? 1.058 -5.532 -32.210 1.00 80.69 387 THR A CA 1
ATOM 3052 C C . THR A 1 387 ? -0.080 -5.594 -31.196 1.00 80.69 387 THR A C 1
ATOM 3054 O O . THR A 1 387 ? -0.734 -4.583 -30.926 1.00 80.69 387 THR A O 1
ATOM 3057 N N . 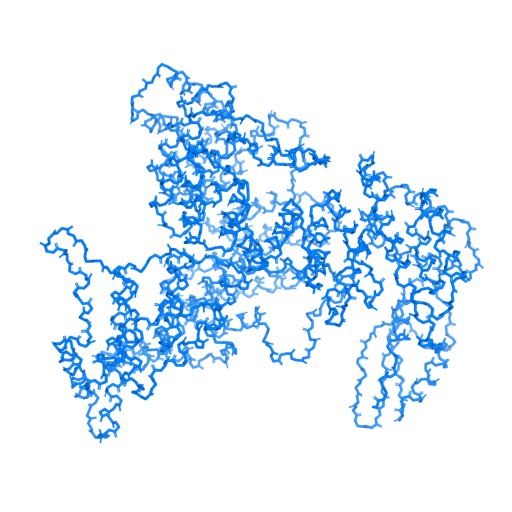TYR A 1 388 ? -0.278 -6.757 -30.574 1.00 79.94 388 TYR A N 1
ATOM 3058 C CA . TYR A 1 388 ? -1.264 -6.936 -29.517 1.00 79.94 388 TYR A CA 1
ATOM 3059 C C . TYR A 1 388 ? -0.951 -6.075 -28.286 1.00 79.94 388 TYR A C 1
ATOM 3061 O O . TYR A 1 388 ? -1.834 -5.396 -27.766 1.00 79.94 388 TYR A O 1
ATOM 3069 N N . LEU A 1 389 ? 0.299 -6.060 -27.817 1.00 79.19 389 LEU A N 1
ATOM 3070 C CA . LEU A 1 389 ? 0.703 -5.327 -26.611 1.00 79.19 389 LEU A CA 1
ATOM 3071 C C . LEU A 1 389 ? 0.716 -3.805 -26.807 1.00 79.19 389 LEU A C 1
ATOM 3073 O O . LEU A 1 389 ? 0.477 -3.065 -25.852 1.00 79.19 389 LEU A O 1
ATOM 3077 N N . ASN A 1 390 ? 0.948 -3.326 -28.030 1.00 81.00 390 ASN A N 1
ATOM 3078 C CA . ASN A 1 390 ? 0.871 -1.905 -28.375 1.00 81.00 390 ASN A CA 1
ATOM 3079 C C . ASN A 1 390 ? -0.551 -1.443 -28.747 1.00 81.00 390 ASN A C 1
ATOM 3081 O O . ASN A 1 390 ? -0.743 -0.262 -29.063 1.00 81.00 390 ASN A O 1
ATOM 3085 N N . ARG A 1 391 ? -1.558 -2.329 -28.707 1.00 82.62 391 ARG A N 1
ATOM 3086 C CA . ARG A 1 391 ? -2.935 -1.972 -29.064 1.00 82.62 391 ARG A CA 1
ATOM 3087 C C . ARG A 1 391 ? -3.461 -0.839 -28.181 1.00 82.62 391 ARG A C 1
ATOM 3089 O O . ARG A 1 391 ? -3.267 -0.802 -26.966 1.00 82.62 391 ARG A O 1
ATOM 3096 N N . VAL A 1 392 ? -4.187 0.082 -28.802 1.00 83.38 392 VAL A N 1
ATOM 3097 C CA . VAL A 1 392 ? -4.794 1.216 -28.104 1.00 83.38 392 VAL A CA 1
ATOM 3098 C C . VAL A 1 392 ? -6.118 0.771 -27.478 1.00 83.38 392 VAL A C 1
ATOM 3100 O O . VAL A 1 392 ? -7.132 0.663 -28.161 1.00 83.38 392 VAL A O 1
ATOM 3103 N N . GLU A 1 393 ? -6.118 0.529 -26.168 1.00 84.06 393 GLU A N 1
ATOM 3104 C CA . GLU A 1 393 ? -7.335 0.296 -25.379 1.00 84.06 393 GLU A CA 1
ATOM 3105 C C . GLU A 1 393 ? -8.121 1.610 -25.181 1.00 84.06 393 GLU A C 1
ATOM 3107 O O . GLU A 1 393 ? -7.568 2.622 -24.732 1.00 84.06 393 GLU A O 1
ATOM 3112 N N . VAL A 1 394 ? -9.419 1.591 -25.506 1.00 85.88 394 VAL A N 1
ATOM 3113 C CA . VAL A 1 394 ? -10.346 2.724 -25.332 1.00 85.88 394 VAL A CA 1
ATOM 3114 C C . VAL A 1 394 ? -10.834 2.779 -23.876 1.00 85.88 394 VAL A C 1
ATOM 3116 O O . VAL A 1 394 ? -11.157 1.730 -23.316 1.00 85.88 394 VAL A O 1
ATOM 3119 N N . PRO A 1 395 ? -10.937 3.968 -23.245 1.00 88.12 395 PRO A N 1
ATOM 3120 C CA . PRO A 1 395 ? -11.474 4.083 -21.891 1.00 88.12 395 PRO A CA 1
ATOM 3121 C C . PRO A 1 395 ? -12.907 3.549 -21.779 1.00 88.12 395 PRO A C 1
ATOM 3123 O O . PRO A 1 395 ? -13.764 3.861 -22.610 1.00 88.12 395 PRO A O 1
ATOM 3126 N N . THR A 1 396 ? -13.195 2.801 -20.715 1.00 87.19 396 THR A N 1
ATOM 3127 C CA . THR A 1 396 ? -14.559 2.335 -20.424 1.00 87.19 396 THR A CA 1
ATOM 3128 C C . THR A 1 396 ? -15.330 3.344 -19.568 1.00 87.19 396 THR A C 1
ATOM 3130 O O . THR A 1 396 ? -14.747 4.180 -18.864 1.00 87.19 396 THR A O 1
ATOM 3133 N N . GLN A 1 397 ? -16.662 3.238 -19.553 1.00 85.56 397 GLN A N 1
ATOM 3134 C CA . GLN A 1 397 ? -17.495 3.963 -18.584 1.00 85.56 397 GLN A CA 1
ATOM 3135 C C . GLN A 1 397 ? -17.098 3.650 -17.129 1.00 85.56 397 GLN A C 1
ATOM 3137 O O . GLN A 1 397 ? -17.109 4.538 -16.266 1.00 85.56 397 GLN A O 1
ATOM 3142 N N . HIS A 1 398 ? -16.702 2.404 -16.856 1.00 85.94 398 HIS A N 1
ATOM 3143 C CA . HIS A 1 398 ? -16.240 1.991 -15.537 1.00 85.94 398 HIS A CA 1
ATOM 3144 C C . HIS A 1 398 ? -14.971 2.747 -15.118 1.00 85.94 398 HIS A C 1
ATOM 3146 O O . HIS A 1 398 ? -14.891 3.231 -13.988 1.00 85.94 398 HIS A O 1
ATOM 3152 N N . ASP A 1 399 ? -14.007 2.920 -16.027 1.00 88.62 399 ASP A N 1
ATOM 3153 C CA . ASP A 1 399 ? -12.777 3.674 -15.755 1.00 88.62 399 ASP A CA 1
ATOM 3154 C C . ASP A 1 399 ? -13.058 5.140 -15.434 1.00 88.62 399 ASP A C 1
ATOM 3156 O O . ASP A 1 399 ? -12.513 5.685 -14.468 1.00 88.62 399 ASP A O 1
ATOM 3160 N N . PHE A 1 400 ? -13.953 5.765 -16.203 1.00 90.56 400 PHE A N 1
ATOM 3161 C CA . PHE A 1 400 ? -14.363 7.149 -15.977 1.00 90.56 400 PHE A CA 1
ATOM 3162 C C . PHE A 1 400 ? -15.021 7.312 -14.599 1.00 90.56 400 PHE A C 1
ATOM 3164 O O . PHE A 1 400 ? -14.667 8.203 -13.821 1.00 90.56 400 PHE A O 1
ATOM 3171 N N . THR A 1 401 ? -15.930 6.397 -14.261 1.00 87.75 401 THR A N 1
ATOM 3172 C CA . THR A 1 401 ? -16.646 6.382 -12.980 1.00 87.75 401 THR A CA 1
ATOM 3173 C C . THR A 1 401 ? -15.707 6.119 -11.801 1.00 87.75 401 THR A C 1
ATOM 3175 O O . THR A 1 401 ? -15.814 6.761 -10.755 1.00 87.75 401 THR A O 1
ATOM 3178 N N . ALA A 1 402 ? -14.723 5.231 -11.966 1.00 88.88 402 ALA A N 1
ATOM 3179 C CA . ALA A 1 402 ? -13.706 4.970 -10.954 1.00 88.88 402 ALA A CA 1
ATOM 3180 C C . ALA A 1 402 ? -12.880 6.228 -10.637 1.00 88.88 402 ALA A C 1
ATOM 3182 O O . ALA A 1 402 ? -12.633 6.518 -9.464 1.00 88.88 402 ALA A O 1
ATOM 3183 N N . ILE A 1 403 ? -12.500 7.008 -11.657 1.00 91.69 403 ILE A N 1
ATOM 3184 C CA . ILE A 1 403 ? -11.773 8.273 -11.472 1.00 91.69 403 ILE A CA 1
ATOM 3185 C C . ILE A 1 403 ? -12.632 9.291 -10.713 1.00 91.69 403 ILE A C 1
ATOM 3187 O O . ILE A 1 403 ? -12.133 9.895 -9.760 1.00 91.69 403 ILE A O 1
ATOM 3191 N N . ILE A 1 404 ? -13.920 9.439 -11.055 1.00 89.38 404 ILE A N 1
ATOM 3192 C CA . ILE A 1 404 ? -14.860 10.278 -10.286 1.00 89.38 404 ILE A CA 1
ATOM 3193 C C . ILE A 1 404 ? -14.862 9.847 -8.817 1.00 89.38 404 ILE A C 1
ATOM 3195 O O . ILE A 1 404 ? -14.623 10.668 -7.928 1.00 89.38 404 ILE A O 1
ATOM 3199 N N . ASN A 1 405 ? -15.033 8.551 -8.559 1.00 86.00 405 ASN A N 1
ATOM 3200 C CA . ASN A 1 405 ? -15.084 8.000 -7.208 1.00 86.00 405 ASN A CA 1
ATOM 3201 C C . ASN A 1 405 ? -13.780 8.221 -6.417 1.00 86.00 405 ASN A C 1
ATOM 3203 O O . ASN A 1 405 ? -13.828 8.420 -5.199 1.00 86.00 405 ASN A O 1
ATOM 3207 N N . TYR A 1 406 ? -12.614 8.269 -7.072 1.00 89.69 406 TYR A N 1
ATOM 3208 C CA . TYR A 1 406 ? -11.356 8.643 -6.414 1.00 89.69 406 TYR A CA 1
ATOM 3209 C C . TYR A 1 406 ? -11.351 10.101 -5.932 1.00 89.69 406 TYR A C 1
ATOM 3211 O O . TYR A 1 406 ? -10.909 10.373 -4.812 1.00 89.69 406 TYR A O 1
ATOM 3219 N N . PHE A 1 407 ? -11.878 11.040 -6.723 1.00 88.81 407 PHE A N 1
ATOM 3220 C CA . PHE A 1 407 ? -11.985 12.443 -6.309 1.00 88.81 407 PHE A CA 1
ATOM 3221 C C . PHE A 1 407 ? -13.092 12.676 -5.276 1.00 88.81 407 PHE A C 1
ATOM 3223 O O . PHE A 1 407 ? -12.891 13.468 -4.351 1.00 88.81 407 PHE A O 1
ATOM 3230 N N . VAL A 1 408 ? -14.204 11.936 -5.363 1.00 82.88 408 VAL A N 1
ATOM 3231 C CA . VAL A 1 408 ? -15.249 11.901 -4.325 1.00 82.88 408 VAL A CA 1
ATOM 3232 C C . VAL A 1 408 ? -14.649 11.429 -3.000 1.00 82.88 408 VAL A C 1
ATOM 3234 O O . VAL A 1 408 ? -14.809 12.090 -1.975 1.00 82.88 408 VAL A O 1
ATOM 3237 N N . HIS A 1 409 ? -13.858 10.349 -3.010 1.00 80.44 409 HIS A N 1
ATOM 3238 C CA . HIS A 1 409 ? -13.151 9.862 -1.820 1.00 80.44 409 HIS A CA 1
ATOM 3239 C C . HIS A 1 409 ? -12.251 10.940 -1.196 1.00 80.44 409 HIS A C 1
ATOM 3241 O O . HIS A 1 409 ? -12.106 11.003 0.028 1.00 80.44 409 HIS A O 1
ATOM 3247 N N . LYS A 1 410 ? -11.623 11.778 -2.021 1.00 82.19 410 LYS A N 1
ATOM 3248 C CA . LYS A 1 410 ? -10.736 12.862 -1.579 1.00 82.19 410 LYS A CA 1
ATOM 3249 C C . LYS A 1 410 ? -11.455 14.188 -1.324 1.00 82.19 410 LYS A C 1
ATOM 3251 O O . LYS A 1 410 ? -10.794 15.166 -0.994 1.00 82.19 410 LYS A O 1
ATOM 3256 N N . LYS A 1 411 ? -12.790 14.214 -1.414 1.00 82.50 41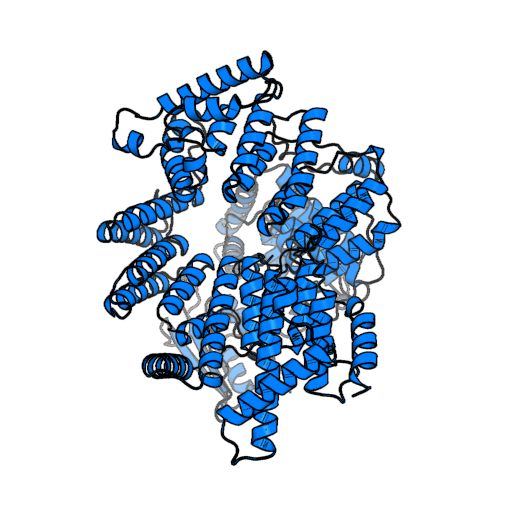1 LYS A N 1
ATOM 3257 C CA . LYS A 1 411 ? -13.638 15.394 -1.193 1.00 82.50 411 LYS A CA 1
ATOM 3258 C C . LYS A 1 411 ? -13.275 16.595 -2.079 1.00 82.50 411 LYS A C 1
ATOM 3260 O O . LYS A 1 411 ? -13.466 17.740 -1.681 1.00 82.50 411 LYS A O 1
ATOM 3265 N N . ASN A 1 412 ? -12.759 16.349 -3.285 1.00 84.25 412 ASN A N 1
ATOM 3266 C CA . ASN A 1 412 ? -12.453 17.413 -4.242 1.00 84.25 412 ASN A CA 1
ATOM 3267 C C . ASN A 1 412 ? -13.675 17.707 -5.120 1.00 84.25 412 ASN A C 1
ATOM 3269 O O . ASN A 1 412 ? -13.797 17.203 -6.236 1.00 84.25 412 ASN A O 1
ATOM 3273 N N . THR A 1 413 ? -14.580 18.526 -4.594 1.00 82.12 413 THR A N 1
ATOM 3274 C CA . THR A 1 413 ? -15.861 18.863 -5.228 1.00 82.12 413 THR A CA 1
ATOM 3275 C C . THR A 1 413 ? -15.678 19.524 -6.596 1.00 82.12 413 THR A C 1
ATOM 3277 O O . THR A 1 413 ? -16.311 19.110 -7.562 1.00 82.12 413 THR A O 1
ATOM 3280 N N . ALA A 1 414 ? -14.736 20.462 -6.729 1.00 84.75 414 ALA A N 1
ATOM 3281 C CA . ALA A 1 414 ? -14.483 21.183 -7.979 1.00 84.75 414 ALA A CA 1
ATOM 3282 C C . ALA A 1 414 ? -14.072 20.257 -9.140 1.00 84.75 414 ALA A C 1
ATOM 3284 O O . ALA A 1 414 ? -14.548 20.408 -10.269 1.00 84.75 414 ALA A O 1
ATOM 3285 N N . MET A 1 415 ? -13.198 19.280 -8.875 1.00 87.06 415 MET A N 1
ATOM 3286 C CA . MET A 1 415 ? -12.791 18.310 -9.894 1.00 87.06 415 MET A CA 1
ATOM 3287 C C . MET A 1 415 ? -13.929 17.348 -10.242 1.00 87.06 415 MET A C 1
ATOM 3289 O O . MET A 1 415 ? -14.129 17.046 -11.416 1.00 87.06 415 MET A O 1
ATOM 3293 N N . VAL A 1 416 ? -14.699 16.906 -9.244 1.00 86.38 416 VAL A N 1
ATOM 3294 C CA . VAL A 1 416 ? -15.871 16.043 -9.447 1.00 86.38 416 VAL A CA 1
ATOM 3295 C C . VAL A 1 416 ? -16.908 16.733 -10.340 1.00 86.38 416 VAL A C 1
ATOM 3297 O O . VAL A 1 416 ? -17.321 16.157 -11.343 1.00 86.38 416 VAL A O 1
ATOM 3300 N N . GLU A 1 417 ? -17.243 17.999 -10.071 1.00 83.69 417 GLU A N 1
ATOM 3301 C CA . GLU A 1 417 ? -18.140 18.800 -10.921 1.00 83.69 417 GLU A CA 1
ATOM 3302 C C . GLU A 1 417 ? -17.612 18.936 -12.360 1.00 83.69 417 GLU A C 1
ATOM 3304 O O . GLU A 1 417 ? -18.375 18.916 -13.328 1.00 83.69 417 GLU A O 1
ATOM 3309 N N . ARG A 1 418 ? -16.292 19.081 -12.539 1.00 86.81 418 ARG A N 1
ATOM 3310 C CA . ARG A 1 418 ? -15.668 19.129 -13.872 1.00 86.81 418 ARG A CA 1
ATOM 3311 C C . ARG A 1 418 ? -15.794 17.794 -14.611 1.00 86.81 418 ARG A C 1
ATOM 3313 O O . ARG A 1 418 ? -16.083 17.792 -15.808 1.00 86.81 418 ARG A O 1
ATOM 3320 N N . LEU A 1 419 ? -15.579 16.677 -13.919 1.00 88.50 419 LEU A N 1
ATOM 3321 C CA . LEU A 1 419 ? -15.681 15.337 -14.498 1.00 88.50 419 LEU A CA 1
ATOM 3322 C C . LEU A 1 419 ? -17.125 14.998 -14.880 1.00 88.50 419 LEU A C 1
ATOM 3324 O O . LEU A 1 419 ? -17.336 14.534 -15.997 1.00 88.50 419 LEU A O 1
ATOM 3328 N N . PHE A 1 420 ? -18.107 15.313 -14.028 1.00 87.12 420 PHE A N 1
ATOM 3329 C CA . PHE A 1 420 ? -19.530 15.139 -14.344 1.00 87.12 420 PHE A CA 1
ATOM 3330 C C . PHE A 1 420 ? -19.942 15.921 -15.592 1.00 87.12 420 PHE A C 1
ATOM 3332 O O . PHE A 1 420 ? -20.503 15.346 -16.521 1.00 87.12 420 PHE A O 1
ATOM 3339 N N . ARG A 1 421 ? -19.582 17.208 -15.670 1.00 84.31 421 ARG A N 1
ATOM 3340 C CA . ARG A 1 421 ? -19.840 18.029 -16.865 1.00 84.31 421 ARG A CA 1
ATOM 3341 C C . ARG A 1 421 ? -19.211 17.439 -18.119 1.00 84.31 421 ARG A C 1
ATOM 3343 O O . ARG A 1 421 ? -19.847 17.385 -19.165 1.00 84.31 421 ARG A O 1
ATOM 3350 N N . THR A 1 422 ? -17.964 16.986 -18.005 1.00 86.31 422 THR A N 1
ATOM 3351 C CA . THR A 1 422 ? -17.258 16.399 -19.147 1.00 86.31 422 THR A CA 1
ATOM 3352 C C . THR A 1 422 ? -17.931 15.109 -19.598 1.00 86.31 422 THR A C 1
ATOM 3354 O O . THR A 1 422 ? -18.084 14.919 -20.795 1.00 86.31 422 THR A O 1
ATOM 3357 N N . TYR A 1 423 ? -18.387 14.264 -18.668 1.00 86.94 423 TYR A N 1
ATOM 3358 C CA . TYR A 1 423 ? -19.117 13.041 -18.994 1.00 86.94 423 TYR A CA 1
ATOM 3359 C C . TYR A 1 423 ? -20.417 13.339 -19.748 1.00 86.94 423 TYR A C 1
ATOM 3361 O O . TYR A 1 423 ? -20.649 12.759 -20.804 1.00 86.94 423 TYR A O 1
ATOM 3369 N N . VAL A 1 424 ? -21.235 14.286 -19.273 1.00 84.75 424 VAL A N 1
ATOM 3370 C CA . VAL A 1 424 ? -22.504 14.661 -19.930 1.00 84.75 424 VAL A CA 1
ATOM 3371 C C . VAL A 1 424 ? -22.272 15.232 -21.334 1.00 84.75 424 VAL A C 1
ATOM 3373 O O . VAL A 1 424 ? -23.014 14.896 -22.253 1.00 84.75 424 VAL A O 1
ATOM 3376 N N . ALA A 1 425 ? -21.198 15.997 -21.540 1.00 83.50 425 ALA A N 1
ATOM 3377 C CA . ALA A 1 425 ? -20.864 16.579 -22.842 1.00 83.50 425 ALA A CA 1
ATOM 3378 C C . ALA A 1 425 ? -20.422 15.556 -23.916 1.00 83.50 425 ALA A C 1
ATOM 3380 O O . ALA A 1 425 ? -20.365 15.903 -25.094 1.00 83.50 425 ALA A O 1
ATOM 3381 N N . LEU A 1 426 ? -20.086 14.311 -23.549 1.00 83.25 426 LEU A N 1
ATOM 3382 C CA . LEU A 1 426 ? -19.685 13.276 -24.517 1.00 83.25 426 LEU A CA 1
ATOM 3383 C C . LEU A 1 426 ? -20.876 12.778 -25.364 1.00 83.25 426 LEU A C 1
ATOM 3385 O O . LEU A 1 426 ? -22.008 12.811 -24.884 1.00 83.25 426 LEU A O 1
ATOM 3389 N N . PRO A 1 427 ? -20.658 12.254 -26.584 1.00 79.25 427 PRO A N 1
ATOM 3390 C CA . PRO A 1 427 ? -21.720 11.633 -27.383 1.00 79.25 427 PRO A CA 1
ATOM 3391 C C . PRO A 1 427 ? -22.433 10.488 -26.642 1.00 79.25 427 PRO A C 1
ATOM 3393 O O . PRO A 1 427 ? -21.806 9.761 -25.871 1.00 79.25 427 PRO A O 1
ATOM 3396 N N . ASN A 1 428 ? -23.738 10.316 -26.883 1.00 72.25 428 ASN A N 1
ATOM 3397 C CA . ASN A 1 428 ? -24.578 9.362 -26.143 1.00 72.25 428 ASN A CA 1
ATOM 3398 C C . ASN A 1 428 ? -24.448 7.890 -26.589 1.00 72.25 428 ASN A C 1
ATOM 3400 O O . ASN A 1 428 ? -25.031 7.003 -25.983 1.00 72.25 428 ASN A O 1
ATOM 3404 N N . VAL A 1 429 ? -23.694 7.609 -27.652 1.00 63.09 429 VAL A N 1
ATOM 3405 C CA . VAL A 1 429 ? -23.764 6.332 -28.390 1.00 63.09 429 VAL A CA 1
ATOM 3406 C C . VAL A 1 429 ? -23.361 5.101 -27.555 1.00 63.09 429 VAL A C 1
ATOM 3408 O O . VAL A 1 429 ? -23.764 3.998 -27.889 1.00 63.09 429 VAL A O 1
ATOM 3411 N N . ASN A 1 430 ? -22.643 5.276 -26.438 1.00 66.19 430 ASN A N 1
ATOM 3412 C CA . ASN A 1 430 ? -22.125 4.183 -25.600 1.00 66.19 430 ASN A CA 1
ATOM 3413 C C . ASN A 1 430 ? -22.273 4.442 -24.086 1.00 66.19 430 ASN A C 1
ATOM 3415 O O . ASN A 1 430 ? -21.437 3.986 -23.302 1.00 66.19 430 ASN A O 1
ATOM 3419 N N . LYS A 1 431 ? -23.262 5.239 -23.663 1.00 78.00 431 LYS A N 1
ATOM 3420 C CA . LYS A 1 431 ? -23.450 5.575 -22.244 1.00 78.00 431 LYS A CA 1
ATOM 3421 C C . LYS A 1 431 ? -24.607 4.802 -21.635 1.00 78.00 431 LYS A C 1
ATOM 3423 O O . LYS A 1 431 ? -25.726 4.861 -22.130 1.00 78.00 431 LYS A O 1
ATOM 3428 N N . ASP A 1 432 ? -24.337 4.169 -20.504 1.00 81.69 432 ASP A N 1
ATOM 3429 C CA . ASP A 1 432 ? -25.361 3.622 -19.625 1.00 81.69 432 ASP A CA 1
ATOM 3430 C C . ASP A 1 432 ? -25.562 4.589 -18.450 1.00 81.69 432 ASP A C 1
ATOM 3432 O O . ASP A 1 432 ? -24.822 4.563 -17.461 1.00 81.69 432 ASP A O 1
ATOM 3436 N N . TYR A 1 433 ? -26.537 5.495 -18.569 1.00 82.06 433 TYR A N 1
ATOM 3437 C CA . TYR A 1 433 ? -26.820 6.462 -17.506 1.00 82.06 433 TYR A CA 1
ATOM 3438 C C . TYR A 1 433 ? -27.312 5.806 -16.212 1.00 82.06 433 TYR A C 1
ATOM 3440 O O . TYR A 1 433 ? -27.068 6.362 -15.141 1.00 82.06 433 TYR A O 1
ATOM 3448 N N . ASN A 1 434 ? -27.930 4.625 -16.283 1.00 81.12 434 ASN A N 1
ATOM 3449 C CA . ASN A 1 434 ? -28.404 3.901 -15.109 1.00 81.12 434 ASN A CA 1
ATOM 3450 C C . ASN A 1 434 ? -27.217 3.395 -14.272 1.00 81.12 434 ASN A C 1
ATOM 3452 O O . ASN A 1 434 ? -27.072 3.772 -13.104 1.00 81.12 434 ASN A O 1
ATOM 3456 N N . ASP A 1 435 ? -26.298 2.651 -14.900 1.00 78.75 435 ASP A N 1
ATOM 3457 C CA . ASP A 1 435 ? -25.067 2.171 -14.257 1.00 78.75 435 ASP A CA 1
ATOM 3458 C C . ASP A 1 435 ? -24.227 3.341 -13.720 1.00 78.75 435 ASP A C 1
ATOM 3460 O O . ASP A 1 435 ? -23.708 3.290 -12.600 1.00 78.75 435 ASP A O 1
ATOM 3464 N N . PHE A 1 436 ? -24.153 4.442 -14.472 1.00 82.00 436 PHE A N 1
ATOM 3465 C CA . PHE A 1 436 ? -23.452 5.648 -14.047 1.00 82.00 436 PHE A CA 1
ATOM 3466 C C . PHE A 1 436 ? -24.046 6.257 -12.769 1.00 82.00 436 PHE A C 1
ATOM 3468 O O . PHE A 1 436 ? -23.301 6.524 -11.819 1.00 82.00 436 PHE A O 1
ATOM 3475 N N . ILE A 1 437 ? -25.370 6.456 -12.717 1.00 81.44 437 ILE A N 1
ATOM 3476 C CA . ILE A 1 437 ? -26.085 7.022 -11.561 1.00 81.44 437 ILE A CA 1
ATOM 3477 C C . ILE A 1 437 ? -25.886 6.144 -10.323 1.00 81.44 437 ILE A C 1
ATOM 3479 O O . ILE A 1 437 ? -25.544 6.662 -9.256 1.00 81.44 437 ILE A O 1
ATOM 3483 N N . LEU A 1 438 ? -26.042 4.825 -10.466 1.00 78.44 438 LEU A N 1
ATOM 3484 C CA . LEU A 1 438 ? -25.923 3.882 -9.354 1.00 78.44 438 LEU A CA 1
ATOM 3485 C C . LEU A 1 438 ? -24.486 3.786 -8.826 1.00 78.44 438 LEU A C 1
ATOM 3487 O O . LEU A 1 438 ? -24.279 3.795 -7.615 1.00 78.44 438 LEU A O 1
ATOM 3491 N N . ARG A 1 439 ? -23.471 3.741 -9.701 1.00 75.88 439 ARG A N 1
ATOM 3492 C CA . ARG A 1 439 ? -22.055 3.643 -9.284 1.00 75.88 439 ARG A CA 1
ATOM 3493 C C . ARG A 1 439 ? -21.486 4.926 -8.685 1.00 75.88 439 ARG A C 1
ATOM 3495 O O . ARG A 1 439 ? -20.464 4.872 -7.992 1.00 75.88 439 ARG A O 1
ATOM 3502 N N . THR A 1 440 ? -22.089 6.071 -8.991 1.00 77.94 440 THR A N 1
ATOM 3503 C CA . THR A 1 440 ? -21.718 7.378 -8.426 1.00 77.94 440 THR A CA 1
ATOM 3504 C C . THR A 1 440 ? -22.608 7.785 -7.248 1.00 77.94 440 THR A C 1
ATOM 3506 O O . THR A 1 440 ? -22.364 8.827 -6.639 1.00 77.94 440 THR A O 1
ATOM 3509 N N . ASN A 1 441 ? -23.592 6.951 -6.885 1.00 75.81 441 ASN A N 1
ATOM 3510 C CA . ASN A 1 441 ? -24.596 7.194 -5.846 1.00 75.81 441 ASN A CA 1
ATOM 3511 C C . ASN A 1 441 ? -25.404 8.489 -6.057 1.00 75.81 441 ASN A C 1
ATOM 3513 O O . ASN A 1 441 ? -25.861 9.102 -5.087 1.00 75.81 441 ASN A O 1
ATOM 3517 N N . LEU A 1 442 ? -25.568 8.936 -7.308 1.00 79.69 442 LEU A N 1
ATOM 3518 C CA . LEU A 1 442 ? -26.314 10.161 -7.609 1.00 79.69 442 LEU A CA 1
ATOM 3519 C C . LEU A 1 442 ? -27.785 10.029 -7.223 1.00 79.69 442 LEU A C 1
ATOM 3521 O O . LEU A 1 442 ? -28.372 11.008 -6.783 1.00 79.69 442 LEU A O 1
ATOM 3525 N N . ASN A 1 443 ? -28.339 8.818 -7.285 1.00 75.94 443 ASN A N 1
ATOM 3526 C CA . ASN A 1 443 ? -29.699 8.470 -6.867 1.00 75.94 443 ASN A CA 1
ATOM 3527 C C . ASN A 1 443 ? -30.030 8.804 -5.400 1.00 75.94 443 ASN A C 1
ATOM 3529 O O . ASN A 1 443 ? -31.192 8.748 -5.017 1.00 75.94 443 ASN A O 1
ATOM 3533 N N . LEU A 1 444 ? -29.032 9.132 -4.573 1.00 75.38 444 LEU A N 1
ATOM 3534 C CA . LEU A 1 444 ? -29.235 9.552 -3.186 1.00 75.38 444 LEU A CA 1
ATOM 3535 C C . LEU A 1 444 ? -29.489 11.059 -3.032 1.00 75.38 444 LEU A C 1
ATOM 3537 O O . LEU A 1 444 ? -29.598 11.546 -1.906 1.00 75.38 444 LEU A O 1
ATOM 3541 N N . LEU A 1 445 ? -29.526 11.818 -4.127 1.00 77.62 445 LEU A N 1
ATOM 3542 C CA . LEU A 1 445 ? -29.886 13.233 -4.116 1.00 77.62 445 LEU A CA 1
ATOM 3543 C C . LEU A 1 445 ? -31.407 13.404 -3.994 1.00 77.62 445 LEU A C 1
ATOM 3545 O O . LEU A 1 445 ? -32.173 12.638 -4.570 1.00 77.62 445 LEU A O 1
ATOM 3549 N N . ARG A 1 446 ? -31.847 14.434 -3.260 1.00 73.31 446 ARG A N 1
ATOM 3550 C CA . ARG A 1 446 ? -33.274 14.769 -3.086 1.00 73.31 446 ARG A CA 1
ATOM 3551 C C . ARG A 1 446 ? -33.953 15.179 -4.386 1.00 73.31 446 ARG A C 1
ATOM 3553 O O . ARG A 1 446 ? -35.126 14.883 -4.574 1.00 73.31 446 ARG A O 1
ATOM 3560 N N . ASP A 1 447 ? -33.233 15.903 -5.233 1.00 74.56 447 ASP A N 1
ATOM 3561 C CA . ASP A 1 447 ? -33.729 16.388 -6.510 1.00 74.56 447 ASP A CA 1
ATOM 3562 C C . ASP A 1 447 ? -32.598 16.479 -7.542 1.00 74.56 447 ASP A C 1
ATOM 3564 O O . ASP A 1 447 ? -31.412 16.585 -7.205 1.00 74.56 447 ASP A O 1
ATOM 3568 N N . PHE A 1 448 ? -32.982 16.461 -8.819 1.00 80.06 448 PHE A N 1
ATOM 3569 C CA . PHE A 1 448 ? -32.050 16.672 -9.923 1.00 80.06 448 PHE A CA 1
ATOM 3570 C C . PHE A 1 448 ? -31.605 18.138 -10.030 1.00 80.06 448 PHE A C 1
ATOM 3572 O O . PHE A 1 448 ? -30.559 18.433 -10.607 1.00 80.06 448 PHE A O 1
ATOM 3579 N N . THR A 1 449 ? -32.343 19.084 -9.437 1.00 76.25 449 THR A N 1
ATOM 3580 C CA . THR A 1 449 ? -32.046 20.522 -9.547 1.00 76.25 449 THR A CA 1
ATOM 3581 C C . THR A 1 449 ? -30.670 20.872 -8.977 1.00 76.25 449 THR A C 1
ATOM 3583 O O . THR A 1 449 ? -29.958 21.720 -9.526 1.00 76.25 449 THR A O 1
ATOM 3586 N N . ALA A 1 450 ? -30.246 20.175 -7.920 1.00 66.25 450 ALA A N 1
ATOM 3587 C CA . ALA A 1 450 ? -28.921 20.320 -7.334 1.00 66.25 450 ALA A CA 1
ATOM 3588 C C . ALA A 1 450 ? -27.794 19.841 -8.270 1.00 66.25 450 ALA A C 1
ATOM 3590 O O . ALA A 1 450 ? -26.730 20.465 -8.317 1.00 66.25 450 ALA A O 1
ATOM 3591 N N . LEU A 1 451 ? -28.028 18.767 -9.033 1.00 72.62 451 LEU A N 1
ATOM 3592 C CA . LEU A 1 451 ? -27.101 18.255 -10.047 1.00 72.62 451 LEU A CA 1
ATOM 3593 C C . LEU A 1 451 ? -27.098 19.157 -11.293 1.00 72.62 451 LEU A C 1
ATOM 3595 O O . LEU A 1 451 ? -26.033 19.527 -11.785 1.00 72.62 451 LEU A O 1
ATOM 3599 N N . SER A 1 452 ? -28.274 19.607 -11.728 1.00 75.12 452 SER A N 1
ATOM 3600 C CA . SER A 1 452 ? -28.468 20.520 -12.858 1.00 75.12 452 SER A CA 1
ATOM 3601 C C . SER A 1 452 ? -27.701 21.838 -12.678 1.00 75.12 452 SER A C 1
ATOM 3603 O O . SER A 1 452 ? -26.942 22.239 -13.562 1.00 75.12 452 SER A O 1
ATOM 3605 N N . LYS A 1 453 ? -27.746 22.453 -11.485 1.00 72.06 453 LYS A N 1
ATOM 3606 C CA . LYS A 1 453 ? -26.944 23.655 -11.166 1.00 72.06 453 LYS A CA 1
ATOM 3607 C C . LYS A 1 453 ? -25.432 23.427 -11.277 1.00 72.06 453 LYS A C 1
ATOM 3609 O O . LYS A 1 453 ? -24.706 24.347 -11.653 1.00 72.06 453 LYS A O 1
ATOM 3614 N N . ALA A 1 454 ? -24.939 22.233 -10.943 1.00 66.50 454 ALA A N 1
ATOM 3615 C CA . ALA A 1 454 ? -23.523 21.889 -11.086 1.00 66.50 454 ALA A CA 1
ATOM 3616 C C . ALA A 1 454 ? -23.137 21.640 -12.557 1.00 66.50 454 ALA A C 1
ATOM 3618 O O . ALA A 1 454 ? -22.028 21.986 -12.976 1.00 66.50 454 ALA A O 1
ATOM 3619 N N . LEU A 1 455 ? -24.063 21.098 -13.354 1.00 70.38 455 LEU A N 1
ATOM 3620 C CA . LEU A 1 455 ? -23.885 20.840 -14.783 1.00 70.38 455 LEU A CA 1
ATOM 3621 C C . LEU A 1 455 ? -23.961 22.122 -15.642 1.00 70.38 455 LEU A C 1
ATOM 3623 O O . LEU A 1 455 ? -23.222 22.240 -16.617 1.00 70.38 455 LEU A O 1
ATOM 3627 N N . GLN A 1 456 ? -24.768 23.112 -15.243 1.00 66.75 456 GLN A N 1
ATOM 3628 C CA . GLN A 1 456 ? -25.026 24.365 -15.979 1.00 66.75 456 GLN A CA 1
ATOM 3629 C C . GLN A 1 456 ? -23.932 25.448 -15.867 1.00 66.75 456 GLN A C 1
ATOM 3631 O O . GLN A 1 456 ? -23.992 26.460 -16.560 1.00 66.75 456 GLN A O 1
ATOM 3636 N N . ARG A 1 457 ? -22.900 25.280 -15.027 1.00 62.12 457 ARG A N 1
ATOM 3637 C CA . ARG A 1 457 ? -21.829 26.287 -14.813 1.00 62.12 457 ARG A CA 1
ATOM 3638 C C . ARG A 1 457 ? -20.818 26.411 -15.981 1.00 62.12 457 ARG A C 1
ATOM 3640 O O . ARG A 1 457 ? -19.612 26.494 -15.745 1.00 62.12 457 ARG A O 1
ATOM 3647 N N . GLY A 1 458 ? -21.252 26.384 -17.242 1.00 56.59 458 GLY A N 1
ATOM 3648 C CA . GLY A 1 458 ? -20.386 26.480 -18.429 1.00 56.59 458 GLY A CA 1
ATOM 3649 C C . GLY A 1 458 ? -21.163 26.606 -19.747 1.00 56.59 458 GLY A C 1
ATOM 3650 O O . GLY A 1 458 ? -22.385 26.534 -19.745 1.00 56.59 458 GLY A O 1
ATOM 3651 N N . LYS A 1 459 ? -20.466 26.799 -20.881 1.00 54.59 459 LYS A N 1
ATOM 3652 C CA . LYS A 1 459 ? -21.100 26.863 -22.215 1.00 54.59 459 LYS A CA 1
ATOM 3653 C C . LYS A 1 459 ? -21.731 25.509 -22.564 1.00 54.59 459 LYS A C 1
ATOM 3655 O O . LYS A 1 459 ? -21.004 24.525 -22.688 1.00 54.59 459 LYS A O 1
ATOM 3660 N N . GLN A 1 460 ? -23.052 25.473 -22.723 1.00 59.59 460 GLN A N 1
ATOM 3661 C CA . GLN A 1 460 ? -23.804 24.277 -23.106 1.00 59.59 460 GLN A CA 1
ATOM 3662 C C . GLN A 1 460 ? -23.920 24.192 -24.634 1.00 59.59 460 GLN A C 1
ATOM 3664 O O . GLN A 1 460 ? -24.190 25.190 -25.299 1.00 59.59 460 GLN A O 1
ATOM 3669 N N . SER A 1 461 ? -23.661 23.012 -25.200 1.00 68.75 461 SER A N 1
ATOM 3670 C CA . SER A 1 461 ? -24.050 22.681 -26.576 1.00 68.75 461 SER A CA 1
ATOM 3671 C C . SER A 1 461 ? -25.455 22.076 -26.575 1.00 68.75 461 SER A C 1
ATOM 3673 O O . SER A 1 461 ? -25.850 21.475 -25.577 1.00 68.75 461 SER A O 1
ATOM 3675 N N . ALA A 1 462 ? -26.165 22.129 -27.706 1.00 66.00 462 ALA A N 1
ATOM 3676 C CA . ALA A 1 462 ? -27.475 21.480 -27.855 1.00 66.00 462 ALA A CA 1
ATOM 3677 C C . ALA A 1 462 ? -27.445 19.981 -27.466 1.00 66.00 462 ALA A C 1
ATOM 3679 O O . ALA A 1 462 ? -28.328 19.498 -26.767 1.00 66.00 462 ALA A O 1
ATOM 3680 N N . SER A 1 463 ? -26.362 19.270 -27.806 1.00 68.31 463 SER A N 1
ATOM 3681 C CA . SER A 1 463 ? -26.141 17.872 -27.400 1.00 68.31 463 SER A CA 1
ATOM 3682 C C . SER A 1 463 ? -25.930 17.678 -25.891 1.00 68.31 463 SER A C 1
ATOM 3684 O O . SER A 1 463 ? -26.262 16.629 -25.345 1.00 68.31 463 SER A O 1
ATOM 3686 N N . THR A 1 464 ? -25.378 18.675 -25.192 1.00 74.12 464 THR A N 1
ATOM 3687 C CA . THR A 1 464 ? -25.190 18.630 -23.733 1.00 74.12 464 THR A CA 1
ATOM 3688 C C . THR A 1 464 ? -26.524 18.820 -23.014 1.00 74.12 464 THR A C 1
ATOM 3690 O O . THR A 1 464 ? -26.758 18.182 -21.989 1.00 74.12 464 THR A O 1
ATOM 3693 N N . GLU A 1 465 ? -27.403 19.674 -23.543 1.00 76.75 465 GLU A N 1
ATOM 3694 C CA . GLU A 1 465 ? -28.756 19.874 -23.013 1.00 76.75 465 GLU A CA 1
ATOM 3695 C C . GLU A 1 465 ? -29.616 18.620 -23.192 1.00 76.75 465 GLU A C 1
ATOM 3697 O O . GLU A 1 465 ? -30.260 18.182 -22.241 1.00 76.75 465 GLU A O 1
ATOM 3702 N N . GLU A 1 466 ? -29.561 17.992 -24.368 1.00 79.12 466 GLU A N 1
ATOM 3703 C CA . GLU A 1 466 ? -30.246 16.726 -24.645 1.00 79.12 466 GLU A CA 1
ATOM 3704 C C . GLU A 1 466 ? -29.764 15.598 -23.720 1.00 79.12 466 GLU A C 1
ATOM 3706 O O . GLU A 1 466 ? -30.568 14.972 -23.033 1.00 79.12 466 GLU A O 1
ATOM 3711 N N . ASN A 1 467 ? -28.447 15.401 -23.594 1.00 81.94 467 ASN A N 1
ATOM 3712 C CA . ASN A 1 467 ? -27.885 14.409 -22.671 1.00 81.94 467 ASN A CA 1
ATOM 3713 C C . ASN A 1 467 ? -28.232 14.690 -21.202 1.00 81.94 467 ASN A C 1
ATOM 3715 O O . ASN A 1 467 ? -28.379 13.755 -20.417 1.00 81.94 467 ASN A O 1
ATOM 3719 N N . SER A 1 468 ? -28.346 15.966 -20.816 1.00 81.25 468 SER A N 1
ATOM 3720 C CA . SER A 1 468 ? -28.749 16.345 -19.457 1.00 81.25 468 SER A CA 1
ATOM 3721 C C . SER A 1 468 ? -30.201 15.961 -19.180 1.00 81.25 468 SER A C 1
ATOM 3723 O O . SER A 1 468 ? -30.479 15.486 -18.084 1.00 81.25 468 SER A O 1
ATOM 3725 N N . LYS A 1 469 ? -31.096 16.109 -20.167 1.00 82.75 469 LYS A N 1
ATOM 3726 C CA . LYS A 1 469 ? -32.494 15.660 -20.061 1.00 82.75 469 LYS A CA 1
ATOM 3727 C C . LYS A 1 469 ? -32.598 14.142 -19.949 1.00 82.75 469 LYS A C 1
ATOM 3729 O O . LYS A 1 469 ? -33.283 13.653 -19.066 1.00 82.75 469 LYS A O 1
ATOM 3734 N N . ILE A 1 470 ? -31.851 13.394 -20.765 1.00 83.38 470 ILE A N 1
ATOM 3735 C CA . ILE A 1 470 ? -31.832 11.922 -20.684 1.00 83.38 470 ILE A CA 1
ATOM 3736 C C . ILE A 1 470 ? -31.340 11.456 -19.302 1.00 83.38 470 ILE A C 1
ATOM 3738 O O . ILE A 1 470 ? -31.902 10.534 -18.714 1.00 83.38 470 ILE A O 1
ATOM 3742 N N . LEU A 1 471 ? -30.307 12.110 -18.761 1.00 84.00 471 LEU A N 1
ATOM 3743 C CA . LEU A 1 471 ? -29.815 11.836 -17.410 1.00 84.00 471 LEU A CA 1
ATOM 3744 C C . LEU A 1 471 ? -30.864 12.173 -16.333 1.00 84.00 471 LEU A C 1
ATOM 3746 O O . LEU A 1 471 ? -30.970 11.445 -15.349 1.00 84.00 471 LEU A O 1
ATOM 3750 N N . GLU A 1 472 ? -31.613 13.265 -16.504 1.00 86.19 472 GLU A N 1
ATOM 3751 C CA . GLU A 1 472 ? -32.701 13.675 -15.608 1.00 86.19 472 GLU A CA 1
ATOM 3752 C C . GLU A 1 472 ? -33.851 12.662 -15.607 1.00 86.19 472 GLU A C 1
ATOM 3754 O O . GLU A 1 472 ? -34.301 12.248 -14.539 1.00 86.19 472 GLU A O 1
ATOM 3759 N N . ASP A 1 473 ? -34.274 12.201 -16.784 1.00 85.06 473 ASP A N 1
ATOM 3760 C CA . ASP A 1 473 ? -35.332 11.201 -16.934 1.00 85.06 473 ASP A CA 1
ATOM 3761 C C . ASP A 1 473 ? -34.944 9.869 -16.274 1.00 85.06 473 ASP A C 1
ATOM 3763 O O . ASP A 1 473 ? -35.738 9.279 -15.535 1.00 85.06 473 ASP A O 1
ATOM 3767 N N . GLU A 1 474 ? -33.701 9.415 -16.472 1.00 83.06 474 GLU A N 1
ATOM 3768 C CA . GLU A 1 474 ? -33.204 8.176 -15.862 1.00 83.06 474 GLU A CA 1
ATOM 3769 C C . GLU A 1 474 ? -33.023 8.315 -14.343 1.00 83.06 474 GLU A C 1
ATOM 3771 O O . GLU A 1 474 ? -33.359 7.407 -13.581 1.00 83.06 474 GLU A O 1
ATOM 3776 N N . PHE A 1 475 ? -32.558 9.477 -13.874 1.00 84.81 475 PHE A N 1
ATOM 3777 C CA . PHE A 1 475 ? -32.502 9.793 -12.448 1.00 84.81 475 PHE A CA 1
ATOM 3778 C C . PHE A 1 475 ? -33.893 9.731 -11.811 1.00 84.81 475 PHE A C 1
ATOM 3780 O O . PHE A 1 475 ? -34.069 9.065 -10.790 1.00 84.81 475 PHE A O 1
ATOM 3787 N N . ASN A 1 476 ? -34.886 10.372 -12.428 1.00 84.00 476 ASN A N 1
ATOM 3788 C CA . ASN A 1 476 ? -36.256 10.390 -11.928 1.00 84.00 476 ASN A CA 1
ATOM 3789 C C . ASN A 1 476 ? -36.872 8.985 -11.924 1.00 84.00 476 ASN A C 1
ATOM 3791 O O . ASN A 1 476 ? -37.549 8.627 -10.962 1.00 84.00 476 ASN A O 1
ATOM 3795 N N . ARG A 1 477 ? -36.580 8.156 -12.936 1.00 82.56 477 ARG A N 1
ATOM 3796 C CA . ARG A 1 477 ? -36.995 6.746 -12.983 1.00 82.56 477 ARG A CA 1
ATOM 3797 C C . ARG A 1 477 ? -36.428 5.940 -11.812 1.00 82.56 477 ARG A C 1
ATOM 3799 O O . ARG A 1 477 ? -37.176 5.230 -11.146 1.00 82.56 477 ARG A O 1
ATOM 3806 N N . ILE A 1 478 ? -35.129 6.072 -11.529 1.00 77.44 478 ILE A N 1
ATOM 3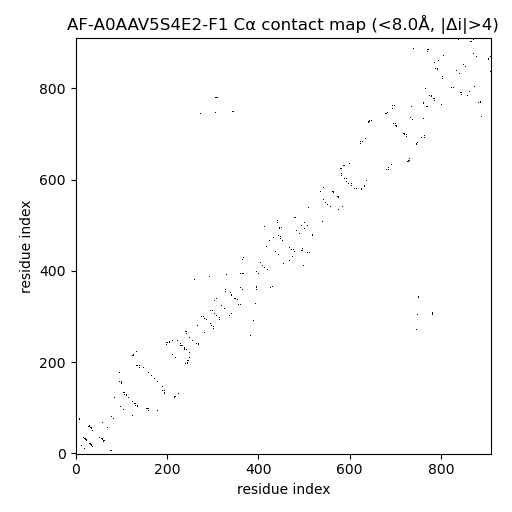807 C CA . ILE A 1 478 ? -34.489 5.379 -10.400 1.00 77.44 478 ILE A CA 1
ATOM 3808 C C . ILE A 1 478 ? -35.048 5.894 -9.070 1.00 77.44 478 ILE A C 1
ATOM 3810 O O . ILE A 1 478 ? -35.335 5.097 -8.184 1.00 77.44 478 ILE A O 1
ATOM 3814 N N . VAL A 1 479 ? -35.236 7.204 -8.906 1.00 75.94 479 VAL A N 1
ATOM 3815 C CA . VAL A 1 479 ? -35.764 7.767 -7.654 1.00 75.94 479 VAL A CA 1
ATOM 3816 C C . VAL A 1 479 ? -37.225 7.376 -7.415 1.00 75.94 479 VAL A C 1
ATOM 3818 O O . VAL A 1 479 ? -37.594 7.113 -6.273 1.00 75.94 479 VAL A O 1
ATOM 3821 N N . ALA A 1 480 ? -38.034 7.263 -8.470 1.00 75.56 480 ALA A N 1
ATOM 3822 C CA . ALA A 1 480 ? -39.424 6.811 -8.386 1.00 75.56 480 ALA A CA 1
ATOM 3823 C C . ALA A 1 480 ? -39.568 5.355 -7.906 1.00 75.56 480 ALA A C 1
ATOM 3825 O O . ALA A 1 480 ? -40.613 4.999 -7.369 1.00 75.56 480 ALA A O 1
ATOM 3826 N N . SER A 1 481 ? -38.526 4.526 -8.052 1.00 69.94 481 SER A N 1
ATOM 3827 C CA . SER A 1 481 ? -38.495 3.171 -7.475 1.00 69.94 481 SER A CA 1
ATOM 3828 C C . SER A 1 481 ? -38.309 3.160 -5.946 1.00 69.94 481 SER A C 1
ATOM 3830 O O . SER A 1 481 ? -38.500 2.131 -5.295 1.00 69.94 481 SER A O 1
ATOM 3832 N N . TYR A 1 482 ? -37.956 4.298 -5.335 1.00 69.12 482 TYR A N 1
ATOM 3833 C CA . TYR A 1 482 ? -37.943 4.455 -3.882 1.00 69.12 482 TYR A CA 1
ATOM 3834 C C . TYR A 1 482 ? -39.293 4.966 -3.381 1.00 69.12 482 TYR A C 1
ATOM 3836 O O . TYR A 1 482 ? -39.896 5.859 -3.975 1.00 69.12 482 TYR A O 1
ATOM 3844 N N . ASP A 1 483 ? -39.720 4.481 -2.213 1.00 64.88 483 ASP A N 1
ATOM 3845 C CA . ASP A 1 483 ? -40.859 5.060 -1.503 1.00 64.88 483 ASP A CA 1
ATOM 3846 C C . ASP A 1 483 ? -40.464 6.406 -0.871 1.00 64.88 483 ASP A C 1
ATOM 3848 O O . ASP A 1 483 ? -40.133 6.514 0.308 1.00 64.88 483 ASP A O 1
ATOM 3852 N N . THR A 1 484 ? -40.437 7.449 -1.698 1.00 62.69 484 THR A N 1
ATOM 3853 C CA . THR A 1 484 ? -40.134 8.831 -1.296 1.00 62.69 484 THR A CA 1
ATOM 3854 C C . THR A 1 484 ? -41.248 9.476 -0.463 1.00 62.69 484 THR A C 1
ATOM 3856 O O . THR A 1 484 ? -41.067 10.595 0.031 1.00 62.69 484 THR A O 1
ATOM 3859 N N . SER A 1 485 ? -42.384 8.786 -0.287 1.00 59.41 485 SER A N 1
ATOM 3860 C CA . SER A 1 485 ? -43.466 9.203 0.607 1.00 59.41 485 SER A CA 1
ATOM 3861 C C . SER A 1 485 ? -43.163 8.894 2.078 1.00 59.41 485 SER A C 1
ATOM 3863 O O . SER A 1 485 ? -43.681 9.578 2.963 1.00 59.41 485 SER A O 1
ATOM 3865 N N . ASP A 1 486 ? -42.249 7.952 2.340 1.00 60.28 486 ASP A N 1
ATOM 3866 C CA . ASP A 1 486 ? -41.722 7.682 3.674 1.00 60.28 486 ASP A CA 1
ATOM 3867 C C . ASP A 1 486 ? -40.843 8.865 4.152 1.00 60.28 486 ASP A C 1
ATOM 3869 O O . ASP A 1 486 ? -39.804 9.165 3.541 1.00 60.28 486 ASP A O 1
ATOM 3873 N N . PRO A 1 487 ? -41.213 9.553 5.253 1.00 55.09 487 PRO A N 1
ATOM 3874 C CA . PRO A 1 487 ? -40.431 10.663 5.795 1.00 55.09 487 PRO A CA 1
ATOM 3875 C C . PRO A 1 487 ? -38.996 10.255 6.158 1.00 55.09 487 PRO A C 1
ATOM 3877 O O . PRO A 1 487 ? -38.084 11.071 6.022 1.00 55.09 487 PRO A O 1
ATOM 3880 N N . VAL A 1 488 ? -38.765 8.992 6.534 1.00 53.47 488 VAL A N 1
ATOM 3881 C CA . VAL A 1 488 ? -37.433 8.462 6.851 1.00 53.47 488 VAL A CA 1
ATOM 3882 C C . VAL A 1 488 ? -36.557 8.427 5.601 1.00 53.47 488 VAL A C 1
ATOM 3884 O O . VAL A 1 488 ? -35.413 8.876 5.641 1.00 53.47 488 VAL A O 1
ATOM 3887 N N . VAL A 1 489 ? -37.089 7.955 4.469 1.00 59.56 489 VAL A N 1
ATOM 3888 C CA . VAL A 1 489 ? -36.366 7.912 3.185 1.00 59.56 489 VAL A CA 1
ATOM 3889 C C . VAL A 1 489 ? -36.071 9.329 2.691 1.00 59.56 489 VAL A C 1
ATOM 3891 O O . VAL A 1 489 ? -34.953 9.620 2.268 1.00 59.56 489 VAL A O 1
ATOM 3894 N N . LYS A 1 490 ? -37.035 10.244 2.809 1.00 65.25 490 LYS A N 1
ATOM 3895 C CA . LYS A 1 490 ? -36.876 11.645 2.396 1.00 65.25 490 LYS A CA 1
ATOM 3896 C C . LYS A 1 490 ? -35.828 12.403 3.219 1.00 65.25 490 LYS A C 1
ATOM 3898 O O . LYS A 1 490 ? -35.079 13.217 2.667 1.00 65.25 490 LYS A O 1
ATOM 3903 N N . ASP A 1 491 ? -35.752 12.141 4.522 1.00 61.34 491 ASP A N 1
ATOM 3904 C CA . ASP A 1 491 ? -34.757 12.757 5.405 1.00 61.34 491 ASP A CA 1
ATOM 3905 C C . ASP A 1 491 ? -33.349 12.206 5.193 1.00 61.34 491 ASP A C 1
ATOM 3907 O O . ASP A 1 491 ? -32.371 12.946 5.322 1.00 61.34 491 ASP A O 1
ATOM 3911 N N . LEU A 1 492 ? -33.266 10.945 4.781 1.00 62.31 492 LEU A N 1
ATOM 3912 C CA . LEU A 1 492 ? -32.042 10.249 4.425 1.00 62.31 492 LEU A CA 1
ATOM 3913 C C . LEU A 1 492 ? -31.383 10.847 3.156 1.00 62.31 492 LEU A C 1
ATOM 3915 O O . LEU A 1 492 ? -30.161 10.994 3.118 1.00 62.31 492 LEU A O 1
ATOM 3919 N N . LEU A 1 493 ? -32.149 11.258 2.141 1.00 71.19 493 LEU A N 1
ATOM 3920 C CA . LEU A 1 493 ? -31.604 11.807 0.887 1.00 71.19 493 LEU A CA 1
ATOM 3921 C C . LEU A 1 493 ? -30.813 13.123 1.071 1.00 71.19 493 LEU A C 1
ATOM 3923 O O . LEU A 1 493 ? -31.201 14.032 1.817 1.00 71.19 493 LEU A O 1
ATOM 3927 N N . PHE A 1 494 ? -29.726 13.270 0.308 1.00 73.88 494 PHE A N 1
ATOM 3928 C CA . PHE A 1 494 ? -28.814 14.415 0.355 1.00 73.88 494 PHE A CA 1
ATOM 3929 C C . PHE A 1 494 ? -29.358 15.627 -0.407 1.00 73.88 494 PHE A C 1
ATOM 3931 O O . PHE A 1 494 ? -29.872 15.514 -1.518 1.00 73.88 494 PHE A O 1
ATOM 3938 N N . LYS A 1 495 ? -29.193 16.825 0.164 1.00 70.81 495 LYS A N 1
ATOM 3939 C CA . LYS A 1 495 ? -29.700 18.077 -0.427 1.00 70.81 495 LYS A CA 1
ATOM 3940 C C . LYS A 1 495 ? -28.912 18.532 -1.655 1.00 70.81 495 LYS A C 1
ATOM 3942 O O . LYS A 1 495 ? -29.454 19.236 -2.496 1.00 70.81 495 LYS A O 1
ATOM 3947 N N . ASN A 1 496 ? -27.622 18.212 -1.729 1.00 73.69 496 ASN A N 1
ATOM 3948 C CA . ASN A 1 496 ? -26.754 18.620 -2.829 1.00 73.69 496 ASN A CA 1
ATOM 3949 C C . ASN A 1 496 ? -25.518 17.711 -2.948 1.00 73.69 496 ASN A C 1
ATOM 3951 O O . ASN A 1 496 ? -25.225 16.898 -2.069 1.00 73.69 496 ASN A O 1
ATOM 3955 N N . MET A 1 497 ? -24.765 17.896 -4.036 1.00 74.38 497 MET A N 1
ATOM 3956 C CA . MET A 1 497 ? -23.547 17.138 -4.337 1.00 74.38 497 MET A CA 1
ATOM 3957 C C . MET A 1 497 ? -22.463 17.274 -3.256 1.00 74.38 497 MET A C 1
ATOM 3959 O O . MET A 1 497 ? -21.768 16.307 -2.947 1.00 74.38 497 MET A O 1
ATOM 3963 N N . ASN A 1 498 ? -22.313 18.456 -2.650 1.00 74.94 498 ASN A N 1
ATOM 3964 C CA . ASN A 1 498 ? -21.314 18.665 -1.602 1.00 74.94 498 ASN A CA 1
ATOM 3965 C C . ASN A 1 498 ? -21.647 17.848 -0.352 1.00 74.94 498 ASN A C 1
ATOM 3967 O O . ASN A 1 498 ? -20.736 17.280 0.251 1.00 74.94 498 ASN A O 1
ATOM 3971 N N . ASP A 1 499 ? -22.926 17.736 0.007 1.00 67.75 499 ASP A N 1
ATOM 3972 C CA . ASP A 1 499 ? -23.383 16.935 1.142 1.00 67.75 499 ASP A CA 1
ATOM 3973 C C . ASP A 1 499 ? -23.173 15.436 0.892 1.00 67.75 499 ASP A C 1
ATOM 3975 O O . ASP A 1 499 ? -22.649 14.748 1.775 1.00 67.75 499 ASP A O 1
ATOM 3979 N N . LEU A 1 500 ? -23.483 14.961 -0.323 1.00 74.38 500 LEU A N 1
ATOM 3980 C CA . LEU A 1 500 ? -23.248 13.582 -0.774 1.00 74.38 500 LEU A CA 1
ATOM 3981 C C . LEU A 1 500 ? -21.757 13.208 -0.685 1.00 74.38 500 LEU A C 1
ATOM 3983 O O . LEU A 1 500 ? -21.388 12.192 -0.093 1.00 74.38 500 LEU A O 1
ATOM 3987 N N . ILE A 1 501 ? -20.879 14.068 -1.214 1.00 72.94 501 ILE A N 1
ATOM 3988 C CA . ILE A 1 501 ? -19.420 13.871 -1.193 1.00 72.94 501 ILE A CA 1
ATOM 3989 C C . ILE A 1 501 ? -18.868 13.959 0.242 1.00 72.94 501 ILE A C 1
ATOM 3991 O O . ILE A 1 501 ? -17.944 13.229 0.620 1.00 72.94 501 ILE A O 1
ATOM 3995 N N . SER A 1 502 ? -19.424 14.847 1.069 1.00 67.75 502 SER A N 1
ATOM 3996 C CA . SER A 1 502 ? -18.939 15.090 2.432 1.00 67.75 502 SER A CA 1
ATOM 3997 C C . SER A 1 502 ? -19.249 13.944 3.398 1.00 67.75 502 SER A C 1
ATOM 3999 O O . SER A 1 502 ? -18.434 13.693 4.296 1.00 67.75 502 SER A O 1
ATOM 4001 N N . HIS A 1 503 ? -20.348 13.211 3.178 1.00 64.50 503 HIS A N 1
ATOM 4002 C CA . HIS A 1 503 ? -20.866 12.150 4.054 1.00 64.50 503 HIS A CA 1
ATOM 4003 C C . HIS A 1 503 ? -20.812 10.760 3.399 1.00 64.50 503 HIS A C 1
ATOM 4005 O O . HIS A 1 503 ? -21.777 10.000 3.380 1.00 64.50 503 HIS A O 1
ATOM 4011 N N . ARG A 1 504 ? -19.636 10.394 2.885 1.00 64.75 504 ARG A N 1
ATOM 4012 C CA . ARG A 1 504 ? -19.422 9.160 2.115 1.00 64.75 504 ARG A CA 1
ATOM 4013 C C . ARG A 1 504 ? -19.848 7.856 2.804 1.00 64.75 504 ARG A C 1
ATOM 4015 O O . ARG A 1 504 ? -20.386 6.983 2.136 1.00 64.75 504 ARG A O 1
ATOM 4022 N N . SER A 1 505 ? -19.557 7.676 4.094 1.00 56.69 505 SER A N 1
ATOM 4023 C CA . SER A 1 505 ? -19.909 6.433 4.804 1.00 56.69 505 SER A CA 1
ATOM 4024 C C . SER A 1 505 ? -21.421 6.229 4.856 1.00 56.69 505 SER A C 1
ATOM 4026 O O . SER A 1 505 ? -21.896 5.118 4.648 1.00 56.69 505 SER A O 1
ATOM 4028 N N . LEU A 1 506 ? -22.154 7.325 5.058 1.00 60.25 506 LEU A N 1
ATOM 4029 C CA . LEU A 1 506 ? -23.608 7.359 5.032 1.00 60.25 506 LEU A CA 1
ATOM 4030 C C . LEU A 1 506 ? -24.134 7.114 3.608 1.00 60.25 506 LEU A C 1
ATOM 4032 O O . LEU A 1 506 ? -24.971 6.243 3.419 1.00 60.25 506 LEU A O 1
ATOM 4036 N N . SER A 1 507 ? -23.565 7.781 2.597 1.00 61.66 507 SER A N 1
ATOM 4037 C CA . SER A 1 507 ? -23.904 7.552 1.182 1.00 61.66 507 SER A CA 1
ATOM 4038 C C . SER A 1 507 ? -23.749 6.082 0.767 1.00 61.66 507 SER A C 1
ATOM 4040 O O . SER A 1 507 ? -24.668 5.502 0.201 1.00 61.66 507 SER A O 1
ATOM 4042 N N . HIS A 1 508 ? -22.626 5.439 1.099 1.00 61.38 508 HIS A N 1
ATOM 4043 C CA . HIS A 1 508 ? -22.395 4.026 0.764 1.00 61.38 508 HIS A CA 1
ATOM 4044 C C . HIS A 1 508 ? -23.367 3.084 1.488 1.00 61.38 508 HIS A C 1
ATOM 4046 O O . HIS A 1 508 ? -23.897 2.146 0.889 1.00 61.38 508 HIS A O 1
ATOM 4052 N N . ALA A 1 509 ? -23.639 3.359 2.768 1.00 57.41 509 ALA A N 1
ATOM 4053 C CA . ALA A 1 509 ? -24.603 2.606 3.563 1.00 57.41 509 ALA A CA 1
ATOM 4054 C C . ALA A 1 509 ? -26.010 2.661 2.951 1.00 57.41 509 ALA A C 1
ATOM 4056 O O . ALA A 1 509 ? -26.661 1.634 2.776 1.00 57.41 509 ALA A O 1
ATOM 4057 N N . MET A 1 510 ? -26.444 3.857 2.562 1.00 63.47 510 MET A N 1
ATOM 4058 C CA . MET A 1 510 ? -27.755 4.088 1.966 1.00 63.47 510 MET A CA 1
ATOM 4059 C C . MET A 1 510 ? -27.879 3.506 0.562 1.00 63.47 510 MET A C 1
ATOM 4061 O O . MET A 1 510 ? -28.879 2.859 0.275 1.00 63.47 510 MET A O 1
ATOM 4065 N N . ALA A 1 511 ? -26.861 3.674 -0.289 1.00 63.12 511 ALA A N 1
ATOM 4066 C CA . ALA A 1 511 ? -26.829 3.078 -1.624 1.00 63.12 511 ALA A CA 1
ATOM 4067 C C . ALA A 1 511 ? -26.992 1.554 -1.551 1.00 63.12 511 ALA A C 1
ATOM 4069 O O . ALA A 1 511 ? -27.752 0.970 -2.313 1.00 63.12 511 ALA A O 1
ATOM 4070 N N . THR A 1 512 ? -26.346 0.903 -0.580 1.00 61.91 512 THR A N 1
ATOM 4071 C CA . THR A 1 512 ? -26.449 -0.554 -0.393 1.00 61.91 512 THR A CA 1
ATOM 4072 C C . THR A 1 512 ? -27.866 -1.002 -0.010 1.00 61.91 512 THR A C 1
ATOM 4074 O O . THR A 1 512 ? -28.303 -2.079 -0.417 1.00 61.91 512 THR A O 1
ATOM 4077 N N . ILE A 1 513 ? -28.584 -0.191 0.770 1.00 58.59 513 ILE A N 1
ATOM 4078 C CA . ILE A 1 513 ? -29.954 -0.479 1.223 1.00 58.59 513 ILE A CA 1
ATOM 4079 C C . ILE A 1 513 ? -30.968 -0.191 0.107 1.00 58.59 513 ILE A C 1
ATOM 4081 O O . ILE A 1 513 ? -31.869 -0.993 -0.130 1.00 58.59 513 ILE A O 1
ATOM 4085 N N . LEU A 1 514 ? -30.804 0.933 -0.593 1.00 63.50 514 LEU A N 1
ATOM 4086 C CA . LEU A 1 514 ? -31.749 1.433 -1.591 1.00 63.50 514 LEU A CA 1
ATOM 4087 C C . LEU A 1 514 ? -31.573 0.752 -2.958 1.00 63.50 514 LEU A C 1
ATOM 4089 O O . LEU A 1 514 ? -32.551 0.266 -3.520 1.00 63.50 514 LEU A O 1
ATOM 4093 N N . ASN A 1 515 ? -30.340 0.592 -3.453 1.00 61.56 515 ASN A N 1
ATOM 4094 C CA . ASN A 1 515 ? -30.073 0.022 -4.785 1.00 61.56 515 ASN A CA 1
ATOM 4095 C C . ASN A 1 515 ? -30.494 -1.458 -4.899 1.00 61.56 515 ASN A C 1
ATOM 4097 O O . ASN A 1 515 ? -30.703 -1.959 -6.001 1.00 61.56 515 ASN A O 1
ATOM 4101 N N . LYS A 1 516 ? -30.657 -2.167 -3.772 1.00 54.78 516 LYS A N 1
ATOM 4102 C CA . LYS A 1 516 ? -31.165 -3.548 -3.735 1.00 54.78 516 LYS A CA 1
ATOM 4103 C C . LYS A 1 516 ? -32.642 -3.676 -4.101 1.00 54.78 516 LYS A C 1
ATOM 4105 O O . LYS A 1 516 ? -33.008 -4.701 -4.666 1.00 54.78 516 LYS A O 1
ATOM 4110 N N . LYS A 1 517 ? -33.472 -2.674 -3.785 1.00 52.25 517 LYS A N 1
ATOM 4111 C CA . LYS A 1 517 ? -34.886 -2.669 -4.195 1.00 52.25 517 LYS A CA 1
ATOM 4112 C C . LYS A 1 517 ? -34.998 -2.530 -5.717 1.00 52.25 517 LYS A C 1
ATOM 4114 O O . LYS A 1 517 ? -35.721 -3.288 -6.342 1.00 52.25 517 LYS A O 1
ATOM 4119 N N . VAL A 1 518 ? -34.162 -1.673 -6.303 1.00 50.50 518 VAL A N 1
ATOM 4120 C CA . VAL A 1 518 ? -34.112 -1.414 -7.753 1.00 50.50 518 VAL A CA 1
ATOM 4121 C C . VAL A 1 518 ? -33.556 -2.606 -8.539 1.00 50.50 518 VAL A C 1
ATOM 4123 O O . VAL A 1 518 ? -34.104 -2.985 -9.571 1.00 50.50 518 VAL A O 1
ATOM 4126 N N . ALA A 1 519 ? -32.485 -3.238 -8.042 1.00 47.62 519 ALA A N 1
ATOM 4127 C CA . ALA A 1 519 ? -31.856 -4.388 -8.698 1.00 47.62 519 ALA A CA 1
ATOM 4128 C C . ALA A 1 519 ? -32.733 -5.656 -8.681 1.00 47.62 519 ALA A C 1
ATOM 4130 O O . ALA A 1 519 ? -32.634 -6.474 -9.593 1.00 47.62 519 ALA A O 1
ATOM 4131 N N . ALA A 1 520 ? -33.600 -5.811 -7.673 1.00 49.03 520 ALA A N 1
ATOM 4132 C CA . ALA A 1 520 ? -34.557 -6.915 -7.598 1.00 49.03 520 ALA A CA 1
ATOM 4133 C C . ALA A 1 520 ? -35.668 -6.821 -8.663 1.00 49.03 520 ALA A C 1
ATOM 4135 O O . ALA A 1 520 ? -36.228 -7.845 -9.044 1.00 49.03 520 ALA A O 1
ATOM 4136 N N . GLU A 1 521 ? -35.959 -5.617 -9.164 1.00 43.53 521 GLU A N 1
ATOM 4137 C CA . GLU A 1 521 ? -37.000 -5.366 -10.171 1.00 43.53 521 GLU A CA 1
ATOM 4138 C C . GLU A 1 521 ? -36.461 -5.341 -11.612 1.00 43.53 521 GLU A C 1
ATOM 4140 O O . GLU A 1 521 ? -37.225 -5.534 -12.554 1.00 43.53 521 GLU A O 1
ATOM 4145 N N . THR A 1 522 ? -35.150 -5.142 -11.807 1.00 41.34 522 THR A N 1
ATOM 4146 C CA . THR A 1 522 ? -34.541 -4.946 -13.140 1.00 41.34 522 THR A CA 1
ATOM 4147 C C . THR A 1 522 ? -33.769 -6.147 -13.696 1.00 41.34 522 THR A C 1
ATOM 4149 O O . THR A 1 522 ? -33.560 -6.192 -14.903 1.00 41.34 522 THR A O 1
ATOM 4152 N N . ASN A 1 523 ? -33.385 -7.144 -12.885 1.00 39.75 523 ASN A N 1
ATOM 4153 C CA . ASN A 1 523 ? -32.692 -8.352 -13.362 1.00 39.75 523 ASN A CA 1
ATOM 4154 C C . ASN A 1 523 ? -33.169 -9.621 -12.632 1.00 39.75 523 ASN A C 1
ATOM 4156 O O . ASN A 1 523 ? -32.673 -9.973 -11.563 1.00 39.75 523 ASN A O 1
ATOM 4160 N N . SER A 1 524 ? -34.086 -10.368 -13.249 1.00 34.91 524 SER A N 1
ATOM 4161 C CA . SER A 1 524 ? -34.629 -11.652 -12.771 1.00 34.91 524 SER A CA 1
ATOM 4162 C C . SER A 1 524 ? -33.689 -12.860 -12.972 1.00 34.91 524 SER A C 1
ATOM 4164 O O . SER A 1 524 ? -34.157 -13.983 -13.150 1.00 34.91 524 SER A O 1
ATOM 4166 N N . GLY A 1 525 ? -32.365 -12.658 -12.949 1.00 35.72 525 GLY A N 1
ATOM 4167 C CA . GLY A 1 525 ? -31.388 -13.702 -13.298 1.00 35.72 525 GLY A CA 1
ATOM 4168 C C . GLY A 1 525 ? -30.276 -13.987 -12.287 1.00 35.72 525 GLY A C 1
ATOM 4169 O O . GLY A 1 525 ? -29.644 -15.030 -12.402 1.00 35.72 525 GLY A O 1
ATOM 4170 N N . ASP A 1 526 ? -30.026 -13.120 -11.300 1.00 34.03 526 ASP A N 1
ATOM 4171 C CA . ASP A 1 526 ? -28.789 -13.200 -10.500 1.00 34.03 526 ASP A CA 1
ATOM 4172 C C . ASP A 1 526 ? -29.060 -13.105 -8.985 1.00 34.03 526 ASP A C 1
ATOM 4174 O O . ASP A 1 526 ? -28.600 -12.220 -8.264 1.00 34.03 526 ASP A O 1
ATOM 4178 N N . THR A 1 527 ? -29.869 -14.033 -8.464 1.00 34.81 527 THR A N 1
ATOM 4179 C CA . THR A 1 527 ? -30.202 -14.119 -7.028 1.00 34.81 527 THR A CA 1
ATOM 4180 C C . THR A 1 527 ? -29.091 -14.697 -6.147 1.00 34.81 527 THR A C 1
ATOM 4182 O O . THR A 1 527 ? -29.252 -14.767 -4.926 1.00 34.81 527 THR A O 1
ATOM 4185 N N . THR A 1 528 ? -27.924 -15.054 -6.685 1.00 38.91 528 THR A N 1
ATOM 4186 C CA . THR A 1 528 ? -26.776 -15.452 -5.855 1.00 38.91 528 THR A CA 1
ATOM 4187 C C . THR A 1 528 ? -25.978 -14.232 -5.406 1.00 38.91 528 THR A C 1
ATOM 4189 O O . THR A 1 528 ? -24.814 -14.055 -5.757 1.00 38.91 528 THR A O 1
ATOM 4192 N N . ALA A 1 529 ? -26.599 -13.373 -4.590 1.00 44.28 529 ALA A N 1
ATOM 4193 C CA . ALA A 1 529 ? -25.879 -12.317 -3.888 1.00 44.28 529 ALA A CA 1
ATOM 4194 C C . ALA A 1 529 ? -24.720 -12.944 -3.097 1.00 44.28 529 ALA A C 1
ATOM 4196 O O . ALA A 1 529 ? -24.947 -13.718 -2.159 1.00 44.28 529 ALA A O 1
ATOM 4197 N N . SER A 1 530 ? -23.487 -12.622 -3.495 1.00 47.53 530 SER A N 1
ATOM 4198 C CA . SER A 1 530 ? -22.289 -13.223 -2.913 1.00 47.53 530 SER A CA 1
ATOM 4199 C C . SER A 1 530 ? -22.256 -13.061 -1.377 1.00 47.53 530 SER A C 1
ATOM 4201 O O . SER A 1 530 ? -22.726 -12.044 -0.846 1.00 47.53 530 SER A O 1
ATOM 4203 N N . PRO A 1 531 ? -21.687 -14.025 -0.628 1.00 50.28 531 PRO A N 1
ATOM 4204 C CA . PRO A 1 531 ? -21.612 -13.968 0.836 1.00 50.28 531 PRO A CA 1
ATOM 4205 C C . PRO A 1 531 ? -20.955 -12.687 1.388 1.00 50.28 531 PRO A C 1
ATOM 4207 O O . PRO A 1 531 ? -21.315 -12.221 2.472 1.00 50.28 531 PRO A O 1
ATOM 4210 N N . SER A 1 532 ? -20.024 -12.082 0.639 1.00 50.94 532 SER A N 1
ATOM 4211 C CA . SER A 1 532 ? -19.314 -10.857 1.033 1.00 50.94 532 SER A CA 1
ATOM 4212 C C . SER A 1 532 ? -20.229 -9.628 1.049 1.00 50.94 532 SER A C 1
ATOM 4214 O O . SER A 1 532 ? -20.183 -8.839 1.993 1.00 50.94 532 SER A O 1
ATOM 4216 N N . THR A 1 533 ? -21.131 -9.507 0.071 1.00 57.94 533 THR A N 1
ATOM 4217 C CA . THR A 1 533 ? -22.112 -8.414 -0.017 1.00 57.94 533 THR A CA 1
ATOM 4218 C C . THR A 1 533 ? -23.108 -8.455 1.145 1.00 57.94 533 THR A C 1
ATOM 4220 O O . THR A 1 533 ? -23.518 -7.411 1.653 1.00 57.94 533 THR A O 1
ATOM 4223 N N . LYS A 1 534 ? -23.476 -9.657 1.614 1.00 63.84 534 LYS A N 1
ATOM 4224 C CA . LYS A 1 534 ? -24.330 -9.834 2.800 1.00 63.84 534 LYS A CA 1
ATOM 4225 C C . LYS A 1 534 ? -23.600 -9.442 4.088 1.00 63.84 534 LYS A C 1
ATOM 4227 O O . LYS A 1 534 ? -24.164 -8.720 4.902 1.00 63.84 534 LYS A O 1
ATOM 4232 N N . SER A 1 535 ? -22.342 -9.852 4.271 1.00 67.12 535 SER A N 1
ATOM 4233 C CA . SER A 1 535 ? -21.556 -9.456 5.454 1.00 67.12 535 SER A CA 1
ATOM 4234 C C . SER A 1 535 ? -21.390 -7.935 5.560 1.00 67.12 535 SER A C 1
ATOM 4236 O O . SER A 1 535 ? -21.542 -7.368 6.642 1.00 67.12 535 SER A O 1
ATOM 4238 N N . GLU A 1 536 ? -21.160 -7.239 4.444 1.00 66.50 536 GLU A N 1
ATOM 4239 C CA . GLU A 1 536 ? -21.037 -5.778 4.452 1.00 66.50 536 GLU A CA 1
ATOM 4240 C C . GLU A 1 536 ? -22.330 -5.069 4.896 1.00 66.50 536 GLU A C 1
ATOM 4242 O O . GLU A 1 536 ? -22.275 -4.040 5.578 1.00 66.50 536 GLU A O 1
ATOM 4247 N N . GLN A 1 537 ? -23.492 -5.645 4.584 1.00 63.41 537 GLN A N 1
ATOM 4248 C CA . GLN A 1 537 ? -24.790 -5.125 5.021 1.00 63.41 537 GLN A CA 1
ATOM 4249 C C . GLN A 1 537 ? -24.979 -5.260 6.523 1.00 63.41 537 GLN A C 1
ATOM 4251 O O . GLN A 1 537 ? -25.337 -4.281 7.169 1.00 63.41 537 GLN A O 1
ATOM 4256 N N . TYR A 1 538 ? -24.678 -6.429 7.092 1.00 68.38 538 TYR A N 1
ATOM 4257 C CA . TYR A 1 538 ? -24.754 -6.620 8.541 1.00 68.38 538 TYR A CA 1
ATOM 4258 C C . TYR A 1 538 ? -23.767 -5.716 9.282 1.00 68.38 538 TYR A C 1
ATOM 4260 O O . TYR A 1 538 ? -24.134 -5.104 10.280 1.00 68.38 538 TYR A O 1
ATOM 4268 N N . ARG A 1 539 ? -22.548 -5.530 8.756 1.00 77.31 539 ARG A N 1
ATOM 4269 C CA . ARG A 1 539 ? -21.595 -4.542 9.289 1.00 77.31 539 ARG A CA 1
ATOM 4270 C C . ARG A 1 539 ? -22.183 -3.128 9.314 1.00 77.31 539 ARG A C 1
ATOM 4272 O O . ARG A 1 539 ? -22.008 -2.407 10.290 1.00 77.31 539 ARG A O 1
ATOM 4279 N N . THR A 1 540 ? -22.848 -2.730 8.234 1.00 64.81 540 THR A N 1
ATOM 4280 C CA . THR A 1 540 ? -23.449 -1.398 8.089 1.00 64.81 540 THR A CA 1
ATOM 4281 C C . THR A 1 540 ? -24.664 -1.220 8.999 1.00 64.81 540 THR A C 1
ATOM 4283 O O . THR A 1 540 ? -24.808 -0.175 9.628 1.00 64.81 540 THR A O 1
ATOM 4286 N N . LEU A 1 541 ? -25.502 -2.252 9.124 1.00 65.50 541 LEU A N 1
ATOM 4287 C CA . LEU A 1 541 ? -26.627 -2.282 10.055 1.00 65.50 541 LEU A CA 1
ATOM 4288 C C . LEU A 1 541 ? -26.142 -2.110 11.499 1.00 65.50 541 LEU A C 1
ATOM 4290 O O . LEU A 1 541 ? -26.654 -1.251 12.211 1.00 65.50 541 LEU A O 1
ATOM 4294 N N . LEU A 1 542 ? -25.116 -2.867 11.902 1.00 74.38 542 LEU A N 1
ATOM 4295 C CA . LEU A 1 542 ? -24.494 -2.743 13.222 1.00 74.38 542 LEU A CA 1
ATOM 4296 C C . LEU A 1 542 ? -23.963 -1.322 13.466 1.00 74.38 542 LEU A C 1
ATOM 4298 O O . LEU A 1 542 ? -24.222 -0.749 14.519 1.00 74.38 542 LEU A O 1
ATOM 4302 N N . ASP A 1 543 ? -23.268 -0.726 12.490 1.00 73.94 543 ASP A N 1
ATOM 4303 C CA . ASP A 1 543 ? -22.737 0.643 12.606 1.00 73.94 543 ASP A CA 1
ATOM 4304 C C . ASP A 1 543 ? -23.855 1.682 12.746 1.00 73.94 543 ASP A C 1
ATOM 4306 O O . ASP A 1 543 ? -23.764 2.590 13.574 1.00 73.94 543 ASP A O 1
ATOM 4310 N N . SER A 1 544 ? -24.948 1.517 11.998 1.00 62.44 544 SER A N 1
ATOM 4311 C CA . SER A 1 544 ? -26.129 2.376 12.099 1.00 62.44 544 SER A CA 1
ATOM 4312 C C . SER A 1 544 ? -26.790 2.264 13.473 1.00 62.44 544 SER A C 1
ATOM 4314 O O . SER A 1 544 ? -26.987 3.286 14.128 1.00 62.44 544 SER A O 1
ATOM 4316 N N . LEU A 1 545 ? -27.079 1.043 13.944 1.00 62.91 545 LEU A N 1
ATOM 4317 C CA . LEU A 1 545 ? -27.718 0.801 15.245 1.00 62.91 545 LEU A CA 1
ATOM 4318 C C . LEU A 1 545 ? -26.891 1.393 16.394 1.00 62.91 545 LEU A C 1
ATOM 4320 O O . LEU A 1 545 ? -27.417 2.149 17.216 1.00 62.91 545 LEU A O 1
ATOM 4324 N N . LEU A 1 546 ? -25.578 1.145 16.383 1.00 74.25 546 LEU A N 1
ATOM 4325 C CA . LEU A 1 546 ? -24.635 1.677 17.368 1.00 74.25 546 LEU A CA 1
ATOM 4326 C C . LEU A 1 546 ? -24.487 3.204 17.283 1.00 74.25 546 LEU A C 1
ATOM 4328 O O . LEU A 1 546 ? -24.259 3.863 18.297 1.00 74.25 546 LEU A O 1
ATOM 4332 N N . THR A 1 547 ? -24.614 3.799 16.096 1.00 70.00 547 THR A N 1
ATOM 4333 C CA . THR A 1 547 ? -24.595 5.265 15.938 1.00 70.00 547 THR A CA 1
ATOM 4334 C C . THR A 1 547 ? -25.887 5.902 16.455 1.00 70.00 547 THR A C 1
ATOM 4336 O O . THR A 1 547 ? -25.844 7.000 17.001 1.00 70.00 547 THR A O 1
ATOM 4339 N N . THR A 1 548 ? -27.017 5.195 16.363 1.00 62.22 548 THR A N 1
ATOM 4340 C CA . THR A 1 548 ? -28.320 5.618 16.909 1.00 62.22 548 THR A CA 1
ATOM 4341 C C . THR A 1 548 ? -28.530 5.275 18.391 1.00 62.22 548 THR A C 1
ATOM 4343 O O . THR A 1 548 ? -29.640 5.421 18.888 1.00 62.22 548 THR A O 1
ATOM 4346 N N . HIS A 1 549 ? -27.487 4.834 19.107 1.00 66.88 549 HIS A N 1
ATOM 4347 C CA . HIS A 1 549 ? -27.536 4.451 20.529 1.00 66.88 549 HIS A CA 1
ATOM 4348 C C . HIS A 1 549 ? -28.458 3.259 20.865 1.00 66.88 549 HIS A C 1
ATOM 4350 O O . HIS A 1 549 ? -28.932 3.143 21.993 1.00 66.88 549 HIS A O 1
ATOM 4356 N N . ARG A 1 550 ? -28.694 2.350 19.908 1.00 63.50 550 ARG A N 1
ATOM 4357 C CA . ARG A 1 550 ? -29.488 1.119 20.091 1.00 63.50 550 ARG A CA 1
ATOM 4358 C C . ARG A 1 550 ? -28.565 -0.076 20.361 1.00 63.50 550 ARG A C 1
ATOM 4360 O O . ARG A 1 550 ? -28.456 -0.990 19.544 1.00 63.50 550 ARG A O 1
ATOM 4367 N N . ASP A 1 551 ? -27.853 -0.027 21.486 1.00 74.12 551 ASP A N 1
ATOM 4368 C CA . ASP A 1 551 ? -26.773 -0.974 21.815 1.00 74.12 551 ASP A CA 1
ATOM 4369 C C . ASP A 1 551 ? -27.282 -2.421 21.976 1.00 74.12 551 ASP A C 1
ATOM 4371 O O . ASP A 1 551 ? -26.671 -3.353 21.449 1.00 74.12 551 ASP A O 1
ATOM 4375 N N . ASP A 1 552 ? -28.422 -2.609 22.648 1.00 71.25 552 ASP A N 1
ATOM 4376 C CA . ASP A 1 552 ? -28.990 -3.936 22.929 1.00 71.25 552 ASP A CA 1
ATOM 4377 C C . ASP A 1 552 ? -29.405 -4.666 21.646 1.00 71.25 552 ASP A C 1
ATOM 4379 O O . ASP A 1 552 ? -29.138 -5.854 21.465 1.00 71.25 552 ASP A O 1
ATOM 4383 N N . GLU A 1 553 ? -30.000 -3.937 20.706 1.00 57.44 553 GLU A N 1
ATOM 4384 C CA . GLU A 1 553 ? -30.407 -4.479 19.412 1.00 57.44 553 GLU A CA 1
ATOM 4385 C C . GLU A 1 553 ? -29.205 -4.809 18.530 1.00 57.44 553 GLU A C 1
ATOM 4387 O O . GLU A 1 553 ? -29.184 -5.842 17.861 1.00 57.44 553 GLU A O 1
ATOM 4392 N N . ALA A 1 554 ? -28.162 -3.973 18.562 1.00 69.44 554 ALA A N 1
ATOM 4393 C CA . ALA A 1 554 ? -26.910 -4.283 17.885 1.00 69.44 554 ALA A CA 1
ATOM 4394 C C . ALA A 1 554 ? -26.287 -5.578 18.439 1.00 69.44 554 ALA A C 1
ATOM 4396 O O . ALA A 1 554 ? -25.814 -6.410 17.662 1.00 69.44 554 ALA A O 1
ATOM 4397 N N . MET A 1 555 ? -26.336 -5.794 19.760 1.00 80.50 555 MET A N 1
ATOM 4398 C CA . MET A 1 555 ? -25.864 -7.036 20.384 1.00 80.50 555 MET A CA 1
ATOM 4399 C C . MET A 1 555 ? -26.722 -8.251 20.016 1.00 80.50 555 MET A C 1
ATOM 4401 O O . MET A 1 555 ? -26.171 -9.329 19.800 1.00 80.50 555 MET A O 1
ATOM 4405 N N . GLN A 1 556 ? -28.041 -8.098 19.871 1.00 72.00 556 GLN A N 1
ATOM 4406 C CA . GLN A 1 556 ? -28.914 -9.171 19.373 1.00 72.00 556 GLN A CA 1
ATOM 4407 C C . GLN A 1 556 ? -28.577 -9.559 17.926 1.00 72.00 556 GLN A C 1
ATOM 4409 O O . GLN A 1 556 ? -28.485 -10.748 17.600 1.00 72.00 556 GLN A O 1
ATOM 4414 N N . VAL A 1 557 ? -28.327 -8.571 17.059 1.00 71.88 557 VAL A N 1
ATOM 4415 C CA . VAL A 1 557 ? -27.889 -8.809 15.674 1.00 71.88 557 VAL A CA 1
ATOM 4416 C C . VAL A 1 557 ? -26.536 -9.522 15.650 1.00 71.88 557 VAL A C 1
ATOM 4418 O O . VAL A 1 557 ? -26.374 -10.491 14.906 1.00 71.88 557 VAL A O 1
ATOM 4421 N N . LEU A 1 558 ? -25.579 -9.101 16.484 1.00 81.88 558 LEU A N 1
ATOM 4422 C CA . LEU A 1 558 ? -24.286 -9.778 16.611 1.00 81.88 558 LEU A CA 1
ATOM 4423 C C . LEU A 1 558 ? -24.456 -11.229 17.077 1.00 81.88 558 LEU A C 1
ATOM 4425 O O . LEU A 1 558 ? -23.897 -12.130 16.460 1.00 81.88 558 LEU A O 1
ATOM 4429 N N . HIS A 1 559 ? -25.276 -11.473 18.099 1.00 82.44 559 HIS A N 1
ATOM 4430 C CA . HIS A 1 559 ? -25.520 -12.819 18.610 1.00 82.44 559 HIS A CA 1
ATOM 4431 C C . HIS A 1 559 ? -26.138 -13.743 17.550 1.00 82.44 559 HIS A C 1
ATOM 4433 O O . HIS A 1 559 ? -25.749 -14.901 17.420 1.00 82.44 559 HIS A O 1
ATOM 4439 N N . THR A 1 560 ? -27.040 -13.214 16.722 1.00 75.50 560 THR A N 1
ATOM 4440 C CA . THR A 1 560 ? -27.627 -13.955 15.594 1.00 75.50 560 THR A CA 1
ATOM 4441 C C . THR A 1 560 ? -26.562 -14.348 14.560 1.00 75.50 560 THR A C 1
ATOM 4443 O O . THR A 1 560 ? -26.598 -15.450 14.008 1.00 75.50 560 THR A O 1
ATOM 4446 N N . LEU A 1 561 ? -25.580 -13.477 14.301 1.00 79.00 561 LEU A N 1
ATOM 4447 C CA . LEU A 1 561 ? -24.442 -13.784 13.423 1.00 79.00 561 LEU A CA 1
ATOM 4448 C C . LEU A 1 561 ? -23.515 -14.845 14.037 1.00 79.00 561 LEU A C 1
ATOM 4450 O O . LEU A 1 561 ? -23.020 -15.714 13.319 1.00 79.00 561 LEU A O 1
ATOM 4454 N N . GLU A 1 562 ? -23.294 -14.788 15.351 1.00 82.75 562 GLU A N 1
ATOM 4455 C CA . GLU A 1 562 ? -22.481 -15.750 16.108 1.00 82.75 562 GLU A CA 1
ATOM 4456 C C . GLU A 1 562 ? -23.106 -17.152 16.105 1.00 82.75 562 GLU A C 1
ATOM 4458 O O . GLU A 1 562 ? -22.417 -18.134 15.839 1.00 82.75 562 GLU A O 1
ATOM 4463 N N . GLN A 1 563 ? -24.423 -17.260 16.303 1.00 79.38 563 GLN A N 1
ATOM 4464 C CA . GLN A 1 563 ? -25.141 -18.541 16.255 1.00 79.38 563 GLN A CA 1
ATOM 4465 C C . GLN A 1 563 ? -25.043 -19.217 14.877 1.00 79.38 563 GLN A C 1
ATOM 4467 O O . GLN A 1 563 ? -24.872 -20.432 14.784 1.00 79.38 563 GLN A O 1
ATOM 4472 N N . ASN A 1 564 ? -25.082 -18.431 13.797 1.00 70.94 564 ASN A N 1
ATOM 4473 C CA . ASN A 1 564 ? -24.931 -18.942 12.431 1.00 70.94 564 ASN A CA 1
ATOM 4474 C C . ASN A 1 564 ? -23.492 -19.367 12.092 1.00 70.94 564 ASN A C 1
ATOM 4476 O O . ASN A 1 564 ? -23.288 -20.098 11.126 1.00 70.94 564 ASN A O 1
ATOM 4480 N N . PHE A 1 565 ? -22.487 -18.944 12.865 1.00 65.94 565 PHE A N 1
ATOM 4481 C CA . PHE A 1 565 ? -21.102 -19.376 12.665 1.00 65.94 565 PHE A CA 1
ATOM 4482 C C . PHE A 1 565 ? -20.909 -20.869 12.983 1.00 65.94 565 PHE A C 1
ATOM 4484 O O . PHE A 1 565 ? -20.112 -21.533 12.323 1.00 65.94 565 PHE A O 1
ATOM 4491 N N . ALA A 1 566 ? -21.669 -21.397 13.949 1.00 58.59 566 ALA A N 1
ATOM 4492 C CA . ALA A 1 566 ? -21.604 -22.791 14.387 1.00 58.59 566 ALA A CA 1
ATOM 4493 C C . ALA A 1 566 ? -22.409 -23.768 13.503 1.00 58.59 566 ALA A C 1
ATOM 4495 O O . ALA A 1 566 ? -22.176 -24.974 13.558 1.00 58.59 566 ALA A O 1
ATOM 4496 N N . ALA A 1 567 ? -23.345 -23.275 12.683 1.00 57.25 567 ALA A N 1
ATOM 4497 C CA . ALA A 1 567 ? -24.192 -24.113 11.836 1.00 57.25 567 ALA A CA 1
ATOM 4498 C C . ALA A 1 567 ? -23.514 -24.427 10.487 1.00 57.25 567 ALA A C 1
ATOM 4500 O O . ALA A 1 567 ? -23.158 -23.534 9.721 1.00 57.25 567 ALA A O 1
ATOM 4501 N N . THR A 1 568 ? -23.362 -25.713 10.161 1.00 47.62 568 THR A N 1
ATOM 4502 C CA . THR A 1 568 ? -22.697 -26.220 8.942 1.00 47.62 568 THR A CA 1
ATOM 4503 C C . THR A 1 568 ? -23.553 -26.157 7.664 1.00 47.62 568 THR A C 1
ATOM 4505 O O . THR A 1 568 ? -23.098 -26.591 6.608 1.00 47.62 568 THR A O 1
ATOM 4508 N N . GLY A 1 569 ? -24.773 -25.613 7.722 1.00 45.06 569 GLY A N 1
ATOM 4509 C CA . GLY A 1 569 ? -25.698 -25.513 6.584 1.00 45.06 569 GLY A CA 1
ATOM 4510 C C . GLY A 1 569 ? -25.741 -24.117 5.954 1.00 45.06 569 GLY A C 1
ATOM 4511 O O . GLY A 1 569 ? -25.513 -23.120 6.635 1.00 45.06 569 GLY A O 1
ATOM 4512 N N . GLY A 1 570 ? -26.054 -24.038 4.655 1.00 50.19 570 GLY A N 1
ATOM 4513 C CA . GLY A 1 570 ? -26.166 -22.800 3.868 1.00 50.19 570 GLY A CA 1
ATOM 4514 C C . GLY A 1 570 ? -27.282 -21.853 4.334 1.00 50.19 570 GLY A C 1
ATOM 4515 O O . GLY A 1 570 ? -28.303 -21.713 3.669 1.00 50.19 570 GLY A O 1
ATOM 4516 N N . SER A 1 571 ? -27.084 -21.204 5.482 1.00 52.88 571 SER A N 1
ATOM 4517 C CA . SER A 1 571 ? -27.976 -20.192 6.052 1.00 52.88 571 SER A CA 1
ATOM 4518 C C . SER A 1 571 ? -28.027 -18.927 5.186 1.00 52.88 571 SER A C 1
ATOM 4520 O O . SER A 1 571 ? -27.048 -18.529 4.550 1.00 52.88 571 SER A O 1
ATOM 4522 N N . ALA A 1 572 ? -29.179 -18.249 5.194 1.00 58.47 572 ALA A N 1
ATOM 4523 C CA . ALA A 1 572 ? -29.360 -16.950 4.549 1.00 58.47 572 ALA A CA 1
ATOM 4524 C C . ALA A 1 572 ? -28.478 -15.842 5.168 1.00 58.47 572 ALA A C 1
ATOM 4526 O O . ALA A 1 572 ? -28.218 -14.834 4.497 1.00 58.47 572 ALA A O 1
ATOM 4527 N N . VAL A 1 573 ? -28.012 -16.047 6.408 1.00 59.69 573 VAL A N 1
ATOM 4528 C CA . VAL A 1 573 ? -27.227 -15.118 7.234 1.00 59.69 573 VAL A CA 1
ATOM 4529 C C . VAL A 1 573 ? -25.720 -15.405 7.090 1.00 59.69 573 VAL A C 1
ATOM 4531 O O . VAL A 1 573 ? -25.308 -16.562 7.179 1.00 59.69 573 VAL A O 1
ATOM 4534 N N . PRO A 1 574 ? -24.866 -14.387 6.864 1.00 67.19 574 PRO A N 1
ATOM 4535 C CA . PRO A 1 574 ? -23.428 -14.586 6.691 1.00 67.19 574 PRO A CA 1
ATOM 4536 C C . PRO A 1 574 ? -22.728 -14.962 8.006 1.00 67.19 574 PRO A C 1
ATOM 4538 O O . PRO A 1 574 ? -23.123 -14.523 9.085 1.00 67.19 574 PRO A O 1
ATOM 4541 N N . LYS A 1 575 ? -21.620 -15.708 7.899 1.00 74.06 575 LYS A N 1
ATOM 4542 C CA . LYS A 1 575 ? -20.731 -16.013 9.031 1.00 74.06 575 LYS A CA 1
ATOM 4543 C C . LYS A 1 575 ? -20.167 -14.730 9.654 1.00 74.06 575 LYS A C 1
ATOM 4545 O O . LYS A 1 575 ? -19.820 -13.781 8.941 1.00 74.06 575 LYS A O 1
ATOM 4550 N N . VAL A 1 576 ? -20.044 -14.710 10.984 1.00 78.06 576 VAL A N 1
ATOM 4551 C CA . VAL A 1 576 ? -19.414 -13.596 11.703 1.00 78.06 576 VAL A CA 1
ATOM 4552 C C . VAL A 1 576 ? -17.925 -13.485 11.338 1.00 78.06 576 VAL A C 1
ATOM 4554 O O . VAL A 1 576 ? -17.250 -14.486 11.116 1.00 78.06 576 VAL A O 1
ATOM 4557 N N . ASN A 1 577 ? -17.409 -12.259 11.240 1.00 81.19 577 ASN A N 1
ATOM 4558 C CA . ASN A 1 577 ? -16.003 -11.980 10.966 1.00 81.19 577 ASN A CA 1
ATOM 4559 C C . ASN A 1 577 ? -15.514 -10.790 11.809 1.00 81.19 577 ASN A C 1
ATOM 4561 O O . ASN A 1 577 ? -16.307 -10.055 12.404 1.00 81.19 577 ASN A O 1
ATOM 4565 N N . ALA A 1 578 ? -14.200 -10.562 11.818 1.00 79.75 578 ALA A N 1
ATOM 4566 C CA . ALA A 1 578 ? -13.568 -9.489 12.587 1.00 79.75 578 ALA A CA 1
ATOM 4567 C C . ALA A 1 578 ? -14.056 -8.068 12.225 1.00 79.75 578 ALA A C 1
ATOM 4569 O O . ALA A 1 578 ? -13.983 -7.162 13.056 1.00 79.75 578 ALA A O 1
ATOM 4570 N N . HIS A 1 579 ? -14.599 -7.844 11.019 1.00 80.69 579 HIS A N 1
ATOM 4571 C CA . HIS A 1 579 ? -15.153 -6.537 10.654 1.00 80.69 579 HIS A CA 1
ATOM 4572 C C . HIS A 1 579 ? -16.441 -6.204 11.411 1.00 80.69 579 HIS A C 1
ATOM 4574 O O . HIS A 1 579 ? -16.667 -5.024 11.669 1.00 80.69 579 HIS A O 1
ATOM 4580 N N . HIS A 1 580 ? -17.259 -7.196 11.776 1.00 83.06 580 HIS A N 1
ATOM 4581 C CA . HIS A 1 580 ? -18.462 -6.974 12.584 1.00 83.06 580 HIS A CA 1
ATOM 4582 C C . HIS A 1 580 ? -18.086 -6.534 14.008 1.00 83.06 580 HIS A C 1
ATOM 4584 O O . HIS A 1 580 ? -18.567 -5.507 14.484 1.00 83.06 580 HIS A O 1
ATOM 4590 N N . TYR A 1 581 ? -17.138 -7.230 14.642 1.00 83.50 581 TYR A N 1
ATOM 4591 C CA . TYR A 1 581 ? -16.633 -6.872 15.973 1.00 83.50 581 TYR A CA 1
ATOM 4592 C C . TYR A 1 581 ? -15.924 -5.509 16.001 1.00 83.50 581 TYR A C 1
ATOM 4594 O O . TYR A 1 581 ? -16.031 -4.766 16.978 1.00 83.50 581 TYR A O 1
ATOM 4602 N N . ALA A 1 582 ? -15.238 -5.130 14.917 1.00 84.69 582 ALA A N 1
ATOM 4603 C CA . ALA A 1 582 ? -14.518 -3.857 14.838 1.00 84.69 582 ALA A CA 1
ATOM 4604 C C . ALA A 1 582 ? -15.435 -2.629 15.013 1.00 84.69 582 ALA A C 1
ATOM 4606 O O . ALA A 1 582 ? -14.979 -1.599 15.519 1.00 84.69 582 ALA A O 1
ATOM 4607 N N . VAL A 1 583 ? -16.711 -2.733 14.620 1.00 85.12 583 VAL A N 1
ATOM 4608 C CA . VAL A 1 583 ? -17.703 -1.652 14.755 1.00 85.12 583 VAL A CA 1
ATOM 4609 C C . VAL A 1 583 ? -18.003 -1.356 16.229 1.00 85.12 583 VAL A C 1
ATOM 4611 O O . VAL A 1 583 ? -18.030 -0.191 16.628 1.00 85.12 583 VAL A O 1
ATOM 4614 N N . PHE A 1 584 ? -18.125 -2.392 17.065 1.00 87.12 584 PHE A N 1
ATOM 4615 C CA . PHE A 1 584 ? -18.341 -2.244 18.509 1.00 87.12 584 PHE A CA 1
ATOM 4616 C C . PHE A 1 584 ? -17.164 -1.538 19.187 1.00 87.12 584 PHE A C 1
ATOM 4618 O O . PHE A 1 584 ? -17.354 -0.569 19.924 1.00 87.12 584 PHE A O 1
ATOM 4625 N N . ILE A 1 585 ? -15.930 -1.947 18.873 1.00 86.25 585 ILE A N 1
ATOM 4626 C CA . ILE A 1 585 ? -14.719 -1.303 19.409 1.00 86.25 585 ILE A CA 1
ATOM 4627 C C . ILE A 1 585 ? -14.659 0.180 19.017 1.00 86.25 585 ILE A C 1
ATOM 4629 O O . ILE A 1 585 ? -14.317 1.039 19.836 1.00 86.25 585 ILE A O 1
ATOM 4633 N N . GLU A 1 586 ? -15.017 0.512 17.773 1.00 85.81 586 GLU A N 1
ATOM 4634 C CA . GLU A 1 586 ? -15.098 1.901 17.324 1.00 85.81 586 GLU A CA 1
ATOM 4635 C C . GLU A 1 586 ? -16.164 2.701 18.087 1.00 85.81 586 GLU A C 1
ATOM 4637 O O . GLU A 1 586 ? -15.883 3.828 18.508 1.00 85.81 586 GLU A O 1
ATOM 4642 N N . HIS A 1 587 ? -17.353 2.134 18.287 1.00 85.75 587 HIS A N 1
ATOM 4643 C CA . HIS A 1 587 ? -18.428 2.764 19.048 1.00 85.75 587 HIS A CA 1
ATOM 4644 C C . HIS A 1 587 ? -17.998 3.061 20.496 1.00 85.75 587 HIS A C 1
ATOM 4646 O O . HIS A 1 587 ? -18.104 4.206 20.949 1.00 85.75 587 HIS A O 1
ATOM 4652 N N . TYR A 1 588 ? -17.417 2.085 21.202 1.00 84.19 588 TYR A N 1
ATOM 4653 C CA . TYR A 1 588 ? -16.939 2.292 22.574 1.00 84.19 588 TYR A CA 1
ATOM 4654 C C . TYR A 1 588 ? -15.788 3.304 22.644 1.00 84.19 588 TYR A C 1
ATOM 4656 O O . TYR A 1 588 ? -15.760 4.152 23.540 1.00 84.19 588 TYR A O 1
ATOM 4664 N N . CYS A 1 589 ? -14.888 3.309 21.654 1.00 83.19 589 CYS A N 1
ATOM 4665 C CA . CYS A 1 589 ? -13.857 4.341 21.536 1.00 83.19 589 CYS A CA 1
ATOM 4666 C C . CYS A 1 589 ? -14.471 5.747 21.375 1.00 83.19 589 CYS A C 1
ATOM 4668 O O . CYS A 1 589 ? -14.033 6.693 22.034 1.00 83.19 589 CYS A O 1
ATOM 4670 N N . LYS A 1 590 ? -15.506 5.911 20.534 1.00 82.25 590 LYS A N 1
ATOM 4671 C CA . LYS A 1 590 ? -16.223 7.192 20.382 1.00 82.25 590 LYS A CA 1
ATOM 4672 C C . LYS A 1 590 ? -16.863 7.619 21.709 1.00 82.25 590 LYS A C 1
ATOM 4674 O O . LYS A 1 590 ? -16.627 8.745 22.142 1.00 82.25 590 LYS A O 1
ATOM 4679 N N . ARG A 1 591 ? -17.584 6.729 22.401 1.00 79.12 591 ARG A N 1
ATOM 4680 C CA . ARG A 1 591 ? -18.230 7.035 23.696 1.00 79.12 591 ARG A CA 1
ATOM 4681 C C . ARG A 1 591 ? -17.252 7.505 24.768 1.00 79.12 591 ARG A C 1
ATOM 4683 O O . ARG A 1 591 ? -17.543 8.479 25.458 1.00 79.12 591 ARG A O 1
ATOM 4690 N N . ILE A 1 592 ? -16.073 6.892 24.868 1.00 76.88 592 ILE A N 1
ATOM 4691 C CA . ILE A 1 592 ? -15.026 7.336 25.806 1.00 76.88 592 ILE A CA 1
ATOM 4692 C C . ILE A 1 592 ? -14.551 8.755 25.485 1.00 76.88 592 ILE A C 1
ATOM 4694 O O . ILE A 1 592 ? -14.355 9.556 26.397 1.00 76.88 592 ILE A O 1
ATOM 4698 N N . ASN A 1 593 ? -14.375 9.077 24.201 1.00 73.31 593 ASN A N 1
ATOM 4699 C CA . ASN A 1 593 ? -13.897 10.395 23.785 1.00 73.31 593 ASN A CA 1
ATOM 4700 C C . ASN A 1 593 ? -14.916 11.513 24.058 1.00 73.31 593 ASN A C 1
ATOM 4702 O O . ASN A 1 593 ? -14.501 12.637 24.341 1.00 73.31 593 ASN A O 1
ATOM 4706 N N . TYR A 1 594 ? -16.218 11.210 23.997 1.00 71.56 594 TYR A N 1
ATOM 4707 C CA . TYR A 1 594 ? -17.298 12.157 24.310 1.00 71.56 594 TYR A CA 1
ATOM 4708 C C . TYR A 1 594 ? -17.665 12.206 25.801 1.00 71.56 594 TYR A C 1
ATOM 4710 O O . TYR A 1 594 ? -18.234 13.196 26.261 1.00 71.56 594 TYR A O 1
ATOM 4718 N N . SER A 1 595 ? -17.326 11.176 26.578 1.00 65.56 595 SER A N 1
ATOM 4719 C CA . SER A 1 595 ? -17.562 11.167 28.021 1.00 65.56 595 SER A CA 1
ATOM 4720 C C . SER A 1 595 ? -16.653 12.169 28.740 1.00 65.56 595 SER A C 1
ATOM 4722 O O . SER A 1 595 ? -15.432 12.175 28.566 1.00 65.56 595 SER A O 1
ATOM 4724 N N . ARG A 1 596 ? -17.237 12.979 29.637 1.00 56.53 596 ARG A N 1
ATOM 4725 C CA . ARG A 1 596 ? -16.474 13.840 30.563 1.00 56.53 596 ARG A CA 1
ATOM 4726 C C . ARG A 1 596 ? -15.547 13.025 31.474 1.00 56.53 596 ARG A C 1
ATOM 4728 O O . ARG A 1 596 ? -14.546 13.555 31.948 1.00 56.53 596 ARG A O 1
ATOM 4735 N N . ASN A 1 597 ? -15.848 11.741 31.686 1.00 57.94 597 ASN A N 1
ATOM 4736 C CA . ASN A 1 597 ? -15.116 10.852 32.578 1.00 57.94 597 ASN A CA 1
ATOM 4737 C C . ASN A 1 597 ? -14.345 9.784 31.783 1.00 57.94 597 ASN A C 1
ATOM 4739 O O . ASN A 1 597 ? -14.758 8.629 31.669 1.00 57.94 597 ASN A O 1
ATOM 4743 N N . ARG A 1 598 ? -13.173 10.164 31.253 1.00 57.31 598 ARG A N 1
ATOM 4744 C CA . ARG A 1 598 ? -12.294 9.282 30.452 1.00 57.31 598 ARG A CA 1
ATOM 4745 C C . ARG A 1 598 ? -11.839 8.006 31.174 1.00 57.31 598 ARG A C 1
ATOM 4747 O O . ARG A 1 598 ? -11.320 7.110 30.516 1.00 57.31 598 ARG A O 1
ATOM 4754 N N . LYS A 1 599 ? -12.015 7.923 32.499 1.00 55.00 599 LYS A N 1
ATOM 4755 C CA . LYS A 1 599 ? -11.581 6.814 33.367 1.00 55.00 599 LYS A CA 1
ATOM 4756 C C . LYS A 1 599 ? -12.646 5.744 33.643 1.00 55.00 599 LYS A C 1
ATOM 4758 O O . LYS A 1 599 ? -12.329 4.805 34.361 1.00 55.00 599 LYS A O 1
ATOM 4763 N N . SER A 1 600 ? -13.863 5.835 33.092 1.00 56.28 600 SER A N 1
ATOM 4764 C CA . SER A 1 600 ? -14.911 4.833 33.374 1.00 56.28 600 SER A CA 1
ATOM 4765 C C . SER A 1 600 ? -14.415 3.403 33.104 1.00 56.28 600 SER A C 1
ATOM 4767 O O . SER A 1 600 ? -13.926 3.131 32.007 1.00 56.28 600 SER A O 1
ATOM 4769 N N . LEU A 1 601 ? -14.500 2.522 34.109 1.00 59.62 601 LEU A N 1
ATOM 4770 C CA . LEU A 1 601 ? -14.099 1.103 34.050 1.00 59.62 601 LEU A CA 1
ATOM 4771 C C . LEU A 1 601 ? -15.114 0.240 33.280 1.00 59.62 601 LEU A C 1
ATOM 4773 O O . LEU A 1 601 ? -14.760 -0.806 32.747 1.00 59.62 601 LEU A O 1
ATOM 4777 N N . THR A 1 602 ? -16.362 0.699 33.167 1.00 63.19 602 THR A N 1
ATOM 4778 C CA . THR A 1 602 ? -17.454 -0.032 32.503 1.00 63.19 602 THR A CA 1
ATOM 4779 C C . THR A 1 602 ? -17.216 -0.267 31.012 1.00 63.19 602 THR A C 1
ATOM 4781 O O . THR A 1 602 ? -17.654 -1.276 30.480 1.00 63.19 602 THR A O 1
ATOM 4784 N N . HIS A 1 603 ? -16.504 0.623 30.314 1.00 69.50 603 HIS A N 1
ATOM 4785 C CA . HIS A 1 603 ? -16.236 0.452 28.879 1.00 69.50 603 HIS A CA 1
ATOM 4786 C C . HIS A 1 603 ? -15.133 -0.571 28.582 1.00 69.50 603 HIS A C 1
ATOM 4788 O O . HIS A 1 603 ? -15.189 -1.229 27.546 1.00 69.50 603 HIS A O 1
ATOM 4794 N N . ASP A 1 604 ? -14.194 -0.774 29.513 1.00 74.25 604 ASP A N 1
ATOM 4795 C CA . ASP A 1 604 ? -13.173 -1.816 29.370 1.00 74.25 604 ASP A CA 1
ATOM 4796 C C . ASP A 1 604 ? -13.798 -3.214 29.461 1.00 74.25 604 ASP A C 1
ATOM 4798 O O . ASP A 1 604 ? -13.391 -4.105 28.722 1.00 74.25 604 ASP A O 1
ATOM 4802 N N . GLN A 1 605 ? -14.830 -3.393 30.294 1.00 80.50 605 GLN A N 1
ATOM 4803 C CA . GLN A 1 605 ? -15.561 -4.660 30.404 1.00 80.50 605 GLN A CA 1
ATOM 4804 C C . GLN A 1 605 ? -16.250 -5.043 29.087 1.00 80.50 605 GLN A C 1
ATOM 4806 O O . GLN A 1 605 ? -16.119 -6.183 28.656 1.00 80.50 605 GLN A O 1
ATOM 4811 N N . TYR A 1 606 ? -16.896 -4.094 28.397 1.00 81.69 606 TYR A N 1
ATOM 4812 C CA . TYR A 1 606 ? -17.519 -4.363 27.092 1.00 81.69 606 TYR A CA 1
ATOM 4813 C C . TYR A 1 606 ? -16.498 -4.737 26.010 1.00 81.69 606 TYR A C 1
ATOM 4815 O O . TYR A 1 606 ? -16.751 -5.617 25.194 1.00 81.69 606 TYR A O 1
ATOM 4823 N N . VAL A 1 607 ? -15.322 -4.100 26.000 1.00 82.69 607 VAL A N 1
ATOM 4824 C CA . VAL A 1 607 ? -14.254 -4.464 25.053 1.00 82.69 607 VAL A CA 1
ATOM 4825 C C . VAL A 1 607 ? -13.687 -5.851 25.356 1.00 82.69 607 VAL A C 1
ATOM 4827 O O . VAL A 1 607 ? -13.430 -6.610 24.423 1.00 82.69 607 VAL A O 1
ATOM 4830 N N . GLN A 1 608 ? -13.520 -6.203 26.633 1.00 82.81 608 GLN A N 1
ATOM 4831 C CA . GLN A 1 608 ? -13.092 -7.547 27.030 1.00 82.81 608 GLN A CA 1
ATOM 4832 C C . GLN A 1 608 ? -14.136 -8.614 26.676 1.00 82.81 608 GLN A C 1
ATOM 4834 O O . GLN A 1 608 ? -13.749 -9.661 26.168 1.00 82.81 608 GLN A O 1
ATOM 4839 N N . ASP A 1 609 ? -15.435 -8.337 26.845 1.00 85.06 609 ASP A N 1
ATOM 4840 C CA . ASP A 1 609 ? -16.512 -9.250 26.423 1.00 85.06 609 ASP A CA 1
ATOM 4841 C C . ASP A 1 609 ? -16.459 -9.519 24.912 1.00 85.06 609 ASP A C 1
ATOM 4843 O O . ASP A 1 609 ? -16.453 -10.668 24.476 1.00 85.06 609 ASP A O 1
ATOM 4847 N N . ILE A 1 610 ? -16.305 -8.471 24.094 1.00 85.56 610 ILE A N 1
ATOM 4848 C CA . ILE A 1 610 ? -16.154 -8.618 22.638 1.00 85.56 610 ILE A CA 1
ATOM 4849 C C . ILE A 1 610 ? -14.917 -9.456 22.272 1.00 85.56 610 ILE A C 1
ATOM 4851 O O . ILE A 1 610 ? -15.002 -10.320 21.398 1.00 85.56 610 ILE A O 1
ATOM 4855 N N . LEU A 1 611 ? -13.777 -9.240 22.939 1.00 81.31 611 LEU A N 1
ATOM 4856 C CA . LEU A 1 611 ? -12.567 -10.046 22.723 1.00 81.31 611 LEU A CA 1
ATOM 4857 C C . LEU A 1 611 ? -12.777 -11.509 23.131 1.00 81.31 611 LEU A C 1
ATOM 4859 O O . LEU A 1 611 ? -12.360 -12.414 22.411 1.00 81.31 611 LEU A O 1
ATOM 4863 N N . GLN A 1 612 ? -13.438 -11.752 24.262 1.00 83.25 612 GLN A N 1
ATOM 4864 C CA . GLN A 1 612 ? -13.733 -13.094 24.751 1.00 83.25 612 GLN A CA 1
ATOM 4865 C C . GLN A 1 612 ? -14.665 -13.845 23.796 1.00 83.25 612 GLN A C 1
ATOM 4867 O O . GLN A 1 612 ? -14.377 -14.989 23.450 1.00 83.25 612 GLN A O 1
ATOM 4872 N N . ARG A 1 613 ? -15.726 -13.192 23.307 1.00 82.81 613 ARG A N 1
ATOM 4873 C CA . ARG A 1 613 ? -16.637 -13.745 22.292 1.00 82.81 613 ARG A CA 1
ATOM 4874 C C . ARG A 1 613 ? -15.893 -14.123 21.016 1.00 82.81 613 ARG A C 1
ATOM 4876 O O . ARG A 1 613 ? -16.000 -15.259 20.556 1.00 82.81 613 ARG A O 1
ATOM 4883 N N . MET A 1 614 ? -15.075 -13.211 20.492 1.00 78.88 614 MET A N 1
ATOM 4884 C CA . MET A 1 614 ? -14.302 -13.438 19.271 1.00 78.88 614 MET A CA 1
ATOM 4885 C C . MET A 1 614 ? -13.313 -14.609 19.416 1.00 78.88 614 MET A C 1
ATOM 4887 O O . MET A 1 614 ? -13.237 -15.460 18.529 1.00 78.88 614 MET A O 1
ATOM 4891 N N . ASN A 1 615 ? -12.617 -14.693 20.557 1.00 76.81 615 ASN A N 1
ATOM 4892 C CA . ASN A 1 615 ? -11.715 -15.803 20.877 1.00 76.81 615 ASN A CA 1
ATOM 4893 C C . ASN A 1 615 ? -12.464 -17.129 21.059 1.00 76.81 615 ASN A C 1
ATOM 4895 O O . ASN A 1 615 ? -11.991 -18.159 20.594 1.00 76.81 615 ASN A O 1
ATOM 4899 N N . SER A 1 616 ? -13.643 -17.121 21.692 1.00 79.69 616 SER A N 1
ATOM 4900 C CA . SER A 1 616 ? -14.435 -18.341 21.916 1.00 79.69 616 SER A CA 1
ATOM 4901 C C . SER A 1 616 ? -14.907 -19.002 20.617 1.00 79.69 616 SER A C 1
ATOM 4903 O O . SER A 1 616 ? -15.060 -20.219 20.559 1.00 79.69 616 SER A O 1
ATOM 4905 N N . LEU A 1 617 ? -15.087 -18.203 19.562 1.00 75.06 617 LEU A N 1
ATOM 4906 C CA . LEU A 1 617 ? -15.485 -18.655 18.231 1.00 75.06 617 LEU A CA 1
ATOM 4907 C C . LEU A 1 617 ? -14.288 -18.870 17.288 1.00 75.06 617 LEU A C 1
ATOM 4909 O O . LEU A 1 617 ? -14.498 -19.154 16.112 1.00 75.06 617 LEU A O 1
ATOM 4913 N N . ASN A 1 618 ? -13.044 -18.733 17.771 1.00 70.88 618 ASN A N 1
ATOM 4914 C CA . ASN A 1 618 ? -11.817 -18.817 16.966 1.00 70.88 618 ASN A CA 1
ATOM 4915 C C . ASN A 1 618 ? -11.853 -17.939 15.697 1.00 70.88 618 ASN A C 1
ATOM 4917 O O . ASN A 1 618 ? -11.358 -18.328 14.638 1.00 70.88 618 ASN A O 1
ATOM 4921 N N . VAL A 1 619 ? -12.455 -16.747 15.775 1.00 68.88 619 VAL A N 1
ATOM 4922 C CA . VAL A 1 619 ? -12.504 -15.828 14.630 1.00 68.88 619 VAL A CA 1
ATOM 4923 C C . VAL A 1 619 ? -11.137 -15.144 14.490 1.00 68.88 619 VAL A C 1
ATOM 4925 O O . VAL A 1 619 ? -10.699 -14.488 15.437 1.00 68.88 619 VAL A O 1
ATOM 4928 N N . PRO A 1 620 ? -10.458 -15.235 13.329 1.00 69.88 620 PRO A N 1
ATOM 4929 C CA . PRO A 1 620 ? -9.134 -14.650 13.154 1.00 69.88 620 PRO A CA 1
ATOM 4930 C C . PRO A 1 620 ? -9.185 -13.120 13.207 1.00 69.88 620 PRO A C 1
ATOM 4932 O O . PRO A 1 620 ? -10.100 -12.481 12.673 1.00 69.88 620 PRO A O 1
ATOM 4935 N N . TYR A 1 621 ? -8.179 -12.520 13.841 1.00 74.06 621 TYR A N 1
ATOM 4936 C CA . TYR A 1 621 ? -8.009 -11.071 13.873 1.00 74.06 621 TYR A CA 1
ATOM 4937 C C . TYR A 1 621 ? -7.623 -10.538 12.493 1.00 74.06 621 TYR A C 1
ATOM 4939 O O . TYR A 1 621 ? -6.791 -11.112 11.808 1.00 74.06 621 TYR A O 1
ATOM 4947 N N . ASN A 1 622 ? -8.199 -9.402 12.093 1.00 78.00 622 ASN A N 1
ATOM 4948 C CA . ASN A 1 622 ? -7.789 -8.691 10.882 1.00 78.00 622 ASN A CA 1
ATOM 4949 C C . ASN A 1 622 ? -7.250 -7.293 11.219 1.00 78.00 622 ASN A C 1
ATOM 4951 O O . ASN A 1 622 ? -7.544 -6.735 12.281 1.00 78.00 622 ASN A O 1
ATOM 4955 N N . ALA A 1 623 ? -6.509 -6.668 10.299 1.00 77.94 623 ALA A N 1
ATOM 4956 C CA . ALA A 1 623 ? -5.927 -5.348 10.556 1.00 77.94 623 ALA A CA 1
ATOM 4957 C C . ALA A 1 623 ? -6.943 -4.250 10.866 1.00 77.94 623 ALA A C 1
ATOM 4959 O O . ALA A 1 623 ? -6.622 -3.305 11.588 1.00 77.94 623 ALA A O 1
ATOM 4960 N N . VAL A 1 624 ? -8.168 -4.340 10.338 1.00 80.88 624 VAL A N 1
ATOM 4961 C CA . VAL A 1 624 ? -9.207 -3.355 10.659 1.00 80.88 624 VAL A CA 1
ATOM 4962 C C . VAL A 1 624 ? -9.555 -3.451 12.139 1.00 80.88 624 VAL A C 1
ATOM 4964 O O . VAL A 1 624 ? -9.488 -2.436 12.827 1.00 80.88 624 VAL A O 1
ATOM 4967 N N . PHE A 1 625 ? -9.840 -4.645 12.650 1.00 82.88 625 PHE A N 1
ATOM 4968 C CA . PHE A 1 625 ? -10.120 -4.872 14.062 1.00 82.88 625 PHE A CA 1
ATOM 4969 C C . PHE A 1 625 ? -8.948 -4.442 14.951 1.00 82.88 625 PHE A C 1
ATOM 4971 O O . PHE A 1 625 ? -9.130 -3.623 15.853 1.00 82.88 625 PHE A O 1
ATOM 4978 N N . ILE A 1 626 ? -7.733 -4.900 14.635 1.00 83.38 626 ILE A N 1
ATOM 4979 C CA . ILE A 1 626 ? -6.526 -4.596 15.416 1.00 83.38 626 ILE A CA 1
ATOM 4980 C C . ILE A 1 626 ? -6.266 -3.085 15.450 1.00 83.38 626 ILE A C 1
ATOM 4982 O O . ILE A 1 626 ? -5.999 -2.527 16.510 1.00 83.38 626 ILE A O 1
ATOM 4986 N N . SER A 1 627 ? -6.426 -2.379 14.325 1.00 84.31 627 SER A N 1
ATOM 4987 C CA . SER A 1 627 ? -6.267 -0.919 14.294 1.00 84.31 627 SER A CA 1
ATOM 4988 C C . SER A 1 627 ? -7.280 -0.195 15.193 1.00 84.31 627 SER A C 1
ATOM 4990 O O . SER A 1 627 ? -6.930 0.783 15.858 1.00 84.31 627 SER A O 1
ATOM 4992 N N . ARG A 1 628 ? -8.534 -0.675 15.266 1.00 86.06 628 ARG A N 1
ATOM 4993 C CA . ARG A 1 628 ? -9.556 -0.105 16.160 1.00 86.06 628 ARG A CA 1
ATOM 4994 C C . ARG A 1 628 ? -9.233 -0.393 17.619 1.00 86.06 628 ARG A C 1
ATOM 4996 O O . ARG A 1 628 ? -9.390 0.503 18.447 1.00 86.06 628 ARG A O 1
ATOM 5003 N N . LEU A 1 629 ? -8.727 -1.587 17.910 1.00 85.44 629 LEU A N 1
ATOM 5004 C CA . LEU A 1 629 ? -8.298 -1.985 19.244 1.00 85.44 629 LEU A CA 1
ATOM 5005 C C . LEU A 1 629 ? -7.088 -1.168 19.729 1.00 85.44 629 LEU A C 1
ATOM 5007 O O . LEU A 1 629 ? -7.110 -0.634 20.837 1.00 85.44 629 LEU A O 1
ATOM 5011 N N . LEU A 1 630 ? -6.075 -0.971 18.878 1.00 85.25 630 LEU A N 1
ATOM 5012 C CA . LEU A 1 630 ? -4.941 -0.086 19.166 1.00 85.25 630 LEU A CA 1
ATOM 5013 C C . LEU A 1 630 ? -5.406 1.350 19.414 1.00 85.25 630 LEU A C 1
ATOM 5015 O O . LEU A 1 630 ? -5.007 1.971 20.397 1.00 85.25 630 LEU A O 1
ATOM 5019 N N . LYS A 1 631 ? -6.304 1.874 18.571 1.00 89.06 631 LYS A N 1
ATOM 5020 C CA . LYS A 1 631 ? -6.880 3.212 18.756 1.00 89.06 631 LYS A CA 1
ATOM 5021 C C . LYS A 1 631 ? -7.617 3.335 20.095 1.00 89.06 631 LYS A C 1
ATOM 5023 O O . LYS A 1 631 ? -7.485 4.363 20.762 1.00 89.06 631 LYS A O 1
ATOM 5028 N N . TYR A 1 632 ? -8.365 2.305 20.493 1.00 88.38 632 TYR A N 1
ATOM 5029 C CA . TYR A 1 632 ? -9.048 2.241 21.784 1.00 88.38 632 TYR A CA 1
ATOM 5030 C C . TYR A 1 632 ? -8.048 2.330 22.946 1.00 88.38 632 TYR A C 1
ATOM 5032 O O . TYR A 1 632 ? -8.115 3.276 23.736 1.00 88.38 632 TYR A O 1
ATOM 5040 N N . TYR A 1 633 ? -7.066 1.426 23.015 1.00 86.31 633 TYR A N 1
ATOM 5041 C CA . TYR A 1 633 ? -6.085 1.415 24.108 1.00 86.31 633 TYR A CA 1
ATOM 5042 C C . TYR A 1 633 ? -5.215 2.675 24.141 1.00 86.31 633 TYR A C 1
ATOM 5044 O O . TYR A 1 633 ? -4.964 3.224 25.217 1.00 86.31 633 TYR A O 1
ATOM 5052 N N . ARG A 1 634 ? -4.844 3.211 22.973 1.00 88.00 634 ARG A N 1
ATOM 5053 C CA . ARG A 1 634 ? -4.127 4.484 22.855 1.00 88.00 634 ARG A CA 1
ATOM 5054 C C . ARG A 1 634 ? -4.944 5.652 23.404 1.00 88.00 634 ARG A C 1
ATOM 5056 O O . ARG A 1 634 ? -4.409 6.462 24.152 1.00 88.00 634 ARG A O 1
ATOM 5063 N N . SER A 1 635 ? -6.252 5.716 23.126 1.00 84.12 635 SER A N 1
ATOM 5064 C CA . SER A 1 635 ? -7.134 6.764 23.678 1.00 84.12 635 SER A CA 1
ATOM 5065 C C . SER A 1 635 ? -7.251 6.729 25.211 1.00 84.12 635 SER A C 1
ATOM 5067 O O . SER A 1 635 ? -7.527 7.753 25.839 1.00 84.12 635 SER A O 1
ATOM 5069 N N . ARG A 1 636 ? -6.973 5.568 25.816 1.00 81.44 636 ARG A N 1
ATOM 5070 C CA . ARG A 1 636 ? -6.907 5.338 27.268 1.00 81.44 636 ARG A CA 1
ATOM 5071 C C . ARG A 1 636 ? -5.502 5.535 27.854 1.00 81.44 636 ARG A C 1
ATOM 5073 O O . ARG A 1 636 ? -5.336 5.370 29.058 1.00 81.44 636 ARG A O 1
ATOM 5080 N N . ASN A 1 637 ? -4.506 5.886 27.035 1.00 80.50 637 ASN A N 1
ATOM 5081 C CA . ASN A 1 637 ? -3.082 5.899 27.393 1.00 80.50 637 ASN A CA 1
ATOM 5082 C C . ASN A 1 637 ? -2.566 4.544 27.923 1.00 80.50 637 ASN A C 1
ATOM 5084 O O . ASN A 1 637 ? -1.576 4.506 28.648 1.00 80.50 637 ASN A O 1
ATOM 5088 N N . ASN A 1 638 ? -3.207 3.424 27.568 1.00 83.38 638 ASN A N 1
ATOM 5089 C CA . ASN A 1 638 ? -2.734 2.088 27.933 1.00 83.38 638 ASN A CA 1
ATOM 5090 C C . ASN A 1 638 ? -1.718 1.604 26.887 1.00 83.38 638 ASN A C 1
ATOM 5092 O O . ASN A 1 638 ? -2.028 0.805 25.999 1.00 83.38 638 ASN A O 1
ATOM 5096 N N . LEU A 1 639 ? -0.504 2.154 26.968 1.00 84.88 639 LEU A N 1
ATOM 5097 C CA . LEU A 1 639 ? 0.577 1.847 26.031 1.00 84.88 639 LEU A CA 1
ATOM 5098 C C . LEU A 1 639 ? 1.110 0.414 26.195 1.00 84.88 639 LEU A C 1
ATOM 5100 O O . LEU A 1 639 ? 1.521 -0.169 25.198 1.00 84.88 639 LEU A O 1
ATOM 5104 N N . SER A 1 640 ? 1.032 -0.183 27.394 1.00 84.44 640 SER A N 1
ATOM 5105 C CA . SER A 1 640 ? 1.448 -1.580 27.633 1.00 84.44 640 SER A CA 1
ATOM 5106 C C . SER A 1 640 ? 0.657 -2.557 26.759 1.00 84.44 640 SER A C 1
ATOM 5108 O O . SER A 1 640 ? 1.241 -3.323 25.995 1.00 84.44 640 SER A O 1
ATOM 5110 N N . ASN A 1 641 ? -0.678 -2.463 26.761 1.00 81.94 641 ASN A N 1
ATOM 5111 C CA . ASN A 1 641 ? -1.503 -3.312 25.896 1.00 81.94 641 ASN A CA 1
ATOM 5112 C C . ASN A 1 641 ? -1.285 -3.017 24.407 1.00 81.94 641 ASN A C 1
ATOM 5114 O O . ASN A 1 641 ? -1.343 -3.935 23.592 1.00 81.94 641 ASN A O 1
ATOM 5118 N N . CYS A 1 642 ? -0.998 -1.763 24.040 1.00 84.50 642 CYS A N 1
ATOM 5119 C CA . CYS A 1 642 ? -0.673 -1.429 22.654 1.00 84.50 642 CYS A CA 1
ATOM 5120 C C . CYS A 1 642 ? 0.614 -2.128 22.198 1.00 84.50 642 CYS A C 1
ATOM 5122 O O . CYS A 1 642 ? 0.627 -2.722 21.125 1.00 84.50 642 CYS A O 1
ATOM 5124 N N . PHE A 1 643 ? 1.676 -2.091 23.006 1.00 84.75 643 PHE A N 1
ATOM 5125 C CA . PHE A 1 643 ? 2.941 -2.735 22.663 1.00 84.75 643 PHE A CA 1
ATOM 5126 C C . PHE A 1 643 ? 2.869 -4.263 22.701 1.00 84.75 643 PHE A C 1
ATOM 5128 O O . PHE A 1 643 ? 3.447 -4.886 21.819 1.00 84.75 643 PHE A O 1
ATOM 5135 N N . LYS A 1 644 ? 2.078 -4.865 23.602 1.00 81.44 644 LYS A N 1
ATOM 5136 C CA . LYS A 1 644 ? 1.789 -6.314 23.580 1.00 81.44 644 LYS A CA 1
ATOM 5137 C C . LYS A 1 644 ? 1.132 -6.744 22.265 1.00 81.44 644 LYS A C 1
ATOM 5139 O O . LYS A 1 644 ? 1.558 -7.719 21.654 1.00 81.44 644 LYS A O 1
ATOM 5144 N N . ILE A 1 645 ? 0.140 -5.980 21.795 1.00 80.75 645 ILE A N 1
ATOM 5145 C CA . ILE A 1 645 ? -0.491 -6.218 20.488 1.00 80.75 645 ILE A CA 1
ATOM 5146 C C . ILE A 1 645 ? 0.543 -6.053 19.371 1.00 80.75 645 ILE A C 1
ATOM 5148 O O . ILE A 1 645 ? 0.668 -6.935 18.534 1.00 80.75 645 ILE A O 1
ATOM 5152 N N . ILE A 1 646 ? 1.317 -4.965 19.365 1.00 81.56 646 ILE A N 1
ATOM 5153 C CA . ILE A 1 646 ? 2.329 -4.715 18.328 1.00 81.56 646 ILE A CA 1
ATOM 5154 C C . ILE A 1 646 ? 3.372 -5.839 18.274 1.00 81.56 646 ILE A C 1
ATOM 5156 O O . ILE A 1 646 ? 3.687 -6.316 17.192 1.00 81.56 646 ILE A O 1
ATOM 5160 N N . GLN A 1 647 ? 3.867 -6.303 19.420 1.00 78.94 647 GLN A N 1
ATOM 5161 C CA . GLN A 1 647 ? 4.840 -7.390 19.487 1.00 78.94 647 GLN A CA 1
ATOM 5162 C C . GLN A 1 647 ? 4.271 -8.712 18.956 1.00 78.94 647 GLN A C 1
ATOM 5164 O O . GLN A 1 647 ? 4.991 -9.464 18.311 1.00 78.94 647 GLN A O 1
ATOM 5169 N N . SER A 1 648 ? 2.974 -8.973 19.154 1.00 74.94 648 SER A N 1
ATOM 5170 C CA . SER A 1 648 ? 2.320 -10.152 18.568 1.00 74.94 648 SER A CA 1
ATOM 5171 C C . SER A 1 648 ? 2.185 -10.095 17.039 1.00 74.94 648 SER A C 1
ATOM 5173 O O . SER A 1 648 ? 2.043 -11.139 16.415 1.00 74.94 648 SER A O 1
ATOM 5175 N N . LEU A 1 649 ? 2.248 -8.900 16.432 1.00 75.50 649 LEU A N 1
ATOM 5176 C CA . LEU A 1 649 ? 2.191 -8.735 14.972 1.00 75.50 649 LEU A CA 1
ATOM 5177 C C . LEU A 1 649 ? 3.537 -8.991 14.293 1.00 75.50 649 LEU A C 1
ATOM 5179 O O . LEU A 1 649 ? 3.566 -9.329 13.116 1.00 75.50 649 LEU A O 1
ATOM 5183 N N . PHE A 1 650 ? 4.634 -8.810 15.027 1.00 73.88 650 PHE A N 1
ATOM 5184 C CA . PHE A 1 650 ? 5.997 -8.938 14.523 1.00 73.88 650 PHE A CA 1
ATOM 5185 C C . PHE A 1 650 ? 6.771 -9.905 15.433 1.00 73.88 650 PHE A C 1
ATOM 5187 O O . PHE A 1 650 ? 7.503 -9.454 16.321 1.00 73.88 650 PHE A O 1
ATOM 5194 N N . PRO A 1 651 ? 6.579 -11.231 15.291 1.00 55.72 651 PRO A N 1
ATOM 5195 C CA . PRO A 1 651 ? 7.361 -12.203 16.047 1.00 55.72 651 PRO A CA 1
ATOM 5196 C C . PRO A 1 651 ? 8.847 -12.007 15.714 1.00 55.72 651 PRO A C 1
ATOM 5198 O O . PRO A 1 651 ? 9.245 -12.069 14.555 1.00 55.72 651 PRO A O 1
ATOM 5201 N N . GLY A 1 652 ? 9.653 -11.680 16.727 1.00 48.25 652 GLY A N 1
ATOM 5202 C CA . GLY A 1 652 ? 11.051 -11.290 16.538 1.00 48.25 652 GLY A CA 1
ATOM 5203 C C . GLY A 1 652 ? 11.942 -12.418 16.006 1.00 48.25 652 GLY A C 1
ATOM 5204 O O . GLY A 1 652 ? 11.698 -13.599 16.273 1.00 48.25 652 GLY A O 1
ATOM 5205 N N . GLU A 1 653 ? 13.027 -12.029 15.329 1.00 39.88 653 GLU A N 1
ATOM 5206 C CA . GLU A 1 653 ? 14.097 -12.909 14.820 1.00 39.88 653 GLU A CA 1
ATOM 5207 C C . GLU A 1 653 ? 14.731 -13.802 15.909 1.00 39.88 653 GLU A C 1
ATOM 5209 O O . GLU A 1 653 ? 15.273 -14.861 15.607 1.00 39.88 653 GLU A O 1
ATOM 5214 N N . GLU A 1 654 ? 14.607 -13.439 17.191 1.00 36.34 654 GLU A N 1
ATOM 5215 C CA . GLU A 1 654 ? 15.104 -14.235 18.326 1.00 36.34 654 GLU A CA 1
ATOM 5216 C C . GLU A 1 654 ? 14.283 -15.504 18.614 1.00 36.34 654 GLU A C 1
ATOM 5218 O O . GLU A 1 654 ? 14.699 -16.351 19.408 1.00 36.34 654 GLU A O 1
ATOM 5223 N N . SER A 1 655 ? 13.157 -15.714 17.927 1.00 31.00 655 SER A N 1
ATOM 5224 C CA . SER A 1 655 ? 12.479 -17.014 17.898 1.00 31.00 655 SER A CA 1
ATOM 5225 C C . SER A 1 655 ? 13.175 -17.985 16.932 1.00 31.00 655 SER A C 1
ATOM 5227 O O . SER A 1 655 ? 12.570 -18.592 16.056 1.00 31.00 655 SER A O 1
ATOM 5229 N N . GLY A 1 656 ? 14.474 -18.212 17.158 1.00 32.34 656 GLY A N 1
ATOM 5230 C CA . GLY A 1 656 ? 15.298 -19.257 16.531 1.00 32.34 656 GLY A CA 1
ATOM 5231 C C . GLY A 1 656 ? 14.877 -20.694 16.880 1.00 32.34 656 GLY A C 1
ATOM 5232 O O . GLY A 1 656 ? 15.648 -21.638 16.735 1.00 32.34 656 GLY A O 1
ATOM 5233 N N . THR A 1 657 ? 13.645 -20.887 17.344 1.00 27.95 657 THR A N 1
ATOM 5234 C CA . THR A 1 657 ? 12.982 -22.183 17.398 1.00 27.95 657 THR A CA 1
ATOM 5235 C C . THR A 1 657 ? 11.644 -22.024 16.708 1.00 27.95 657 THR A C 1
ATOM 5237 O O . THR A 1 657 ? 10.846 -21.168 17.062 1.00 27.95 657 THR A O 1
ATOM 5240 N N . SER A 1 658 ? 11.452 -22.865 15.700 1.00 31.86 658 SER A N 1
ATOM 5241 C CA . SER A 1 658 ? 10.275 -23.092 14.869 1.00 31.86 658 SER A CA 1
ATOM 5242 C C . SER A 1 658 ? 8.944 -23.197 15.633 1.00 31.86 658 SER A C 1
ATOM 5244 O O . SER A 1 658 ? 8.294 -24.244 15.617 1.00 31.86 658 SER A O 1
ATOM 5246 N N . ALA A 1 659 ? 8.499 -22.133 16.285 1.00 26.27 659 ALA A N 1
ATOM 5247 C CA . ALA A 1 659 ? 7.141 -21.992 16.768 1.00 26.27 659 ALA A CA 1
ATOM 5248 C C . ALA A 1 659 ? 6.323 -21.368 15.638 1.00 26.27 659 ALA A C 1
ATOM 5250 O O . ALA A 1 659 ? 5.937 -20.202 15.675 1.00 26.27 659 ALA A O 1
ATOM 5251 N N . LYS A 1 660 ? 6.075 -22.190 14.609 1.00 29.66 660 LYS A N 1
ATOM 5252 C CA . LYS A 1 660 ? 4.898 -22.023 13.756 1.00 29.66 660 LYS A CA 1
ATOM 5253 C C . LYS A 1 660 ? 3.694 -21.767 14.673 1.00 29.66 660 LYS A C 1
ATOM 5255 O O . LYS A 1 660 ? 3.598 -22.445 15.703 1.00 29.66 660 LYS A O 1
ATOM 5260 N N . PRO A 1 661 ? 2.778 -20.842 14.339 1.00 28.77 661 PRO A N 1
ATOM 5261 C CA . PRO A 1 661 ? 1.506 -20.779 15.039 1.00 28.77 661 PRO A CA 1
ATOM 5262 C C . PRO A 1 661 ? 0.885 -22.175 14.975 1.00 28.77 661 PRO A C 1
ATOM 5264 O O . PRO A 1 661 ? 0.712 -22.748 13.899 1.00 28.77 661 PRO A O 1
ATOM 5267 N N . ALA A 1 662 ? 0.650 -22.759 16.147 1.00 27.30 662 ALA A N 1
ATOM 5268 C CA . ALA A 1 662 ? 0.029 -24.059 16.283 1.00 27.30 662 ALA A CA 1
ATOM 5269 C C . ALA A 1 662 ? -1.440 -23.950 15.849 1.00 27.30 662 ALA A C 1
ATOM 5271 O O . ALA A 1 662 ? -2.333 -23.739 16.663 1.00 27.30 662 ALA A O 1
ATOM 5272 N N . SER A 1 663 ? -1.678 -24.093 14.551 1.00 28.28 663 SER A N 1
ATOM 5273 C CA . SER A 1 663 ? -2.888 -24.712 14.028 1.00 28.28 663 SER A CA 1
ATOM 5274 C C . SER A 1 663 ? -2.439 -25.838 13.106 1.00 28.28 663 SER A C 1
ATOM 5276 O O . SER A 1 663 ? -2.241 -25.653 11.906 1.00 28.28 663 SER A O 1
ATOM 5278 N N . ASP A 1 664 ? -2.215 -27.006 13.701 1.00 25.95 664 ASP A N 1
ATOM 5279 C CA . ASP A 1 664 ? -2.078 -28.253 12.966 1.00 25.95 664 ASP A CA 1
ATOM 5280 C C . ASP A 1 664 ? -3.432 -28.566 12.319 1.00 25.95 664 ASP A C 1
ATOM 5282 O O . ASP A 1 664 ? -4.345 -29.132 12.920 1.00 25.95 664 ASP A O 1
ATOM 5286 N N . THR A 1 665 ? -3.587 -28.151 11.068 1.00 26.19 665 THR A N 1
ATOM 5287 C CA . THR A 1 665 ? -4.423 -28.860 10.107 1.00 26.19 665 THR A CA 1
ATOM 5288 C C . THR A 1 665 ? -3.693 -28.827 8.771 1.00 26.19 665 THR A C 1
ATOM 5290 O O . THR A 1 665 ? -3.250 -27.791 8.289 1.00 26.19 665 THR A O 1
ATOM 5293 N N . ILE A 1 666 ? -3.459 -30.042 8.301 1.00 31.48 666 ILE A N 1
ATOM 5294 C CA . ILE A 1 666 ? -2.681 -30.512 7.161 1.00 31.48 666 ILE A CA 1
ATOM 5295 C C . ILE A 1 666 ? -2.993 -29.719 5.878 1.00 31.48 666 ILE A C 1
ATOM 5297 O O . ILE A 1 666 ? -4.125 -29.306 5.659 1.00 31.48 666 ILE A O 1
ATOM 5301 N N . LEU A 1 667 ? -1.952 -29.560 5.048 1.00 24.89 667 LEU A N 1
ATOM 5302 C CA . LEU A 1 667 ? -1.764 -28.617 3.935 1.00 24.89 667 LEU A CA 1
ATOM 5303 C C . LEU A 1 667 ? -1.534 -27.175 4.412 1.00 24.89 667 LEU A C 1
ATOM 5305 O O . LEU A 1 667 ? -2.500 -26.451 4.647 1.00 24.89 667 LEU A O 1
ATOM 5309 N N . PRO A 1 668 ? -0.266 -26.711 4.522 1.00 29.53 668 PRO A N 1
ATOM 5310 C CA . PRO A 1 668 ? -0.027 -25.279 4.523 1.00 29.53 668 PRO A CA 1
ATOM 5311 C C . PRO A 1 668 ? -0.626 -24.790 3.213 1.00 29.53 668 PRO A C 1
ATOM 5313 O O . PRO A 1 668 ? -0.138 -25.134 2.138 1.00 29.53 668 PRO A O 1
ATOM 5316 N N . ASP A 1 669 ? -1.751 -24.089 3.306 1.00 33.91 669 ASP A N 1
ATOM 5317 C CA . ASP A 1 669 ? -2.349 -23.410 2.179 1.00 33.91 669 ASP A CA 1
ATOM 5318 C C . ASP A 1 669 ? -1.207 -22.561 1.614 1.00 33.91 669 ASP A C 1
ATOM 5320 O O . ASP A 1 669 ? -0.732 -21.625 2.252 1.00 33.91 669 ASP A O 1
ATOM 5324 N N . ILE A 1 670 ? -0.666 -22.949 0.459 1.00 36.16 670 ILE A N 1
ATOM 5325 C CA . ILE A 1 670 ? 0.450 -22.258 -0.208 1.00 36.16 670 ILE A CA 1
ATOM 5326 C C . ILE A 1 670 ? 0.004 -20.823 -0.577 1.00 36.16 670 ILE A C 1
ATOM 5328 O O . ILE A 1 670 ? 0.802 -19.939 -0.891 1.00 36.16 670 ILE A O 1
ATOM 5332 N N . LYS A 1 671 ? -1.306 -20.561 -0.448 1.00 35.44 671 LYS A N 1
ATOM 5333 C CA . LYS A 1 671 ? -1.947 -19.253 -0.479 1.00 35.44 671 LYS A CA 1
ATOM 5334 C C . LYS A 1 671 ? -1.896 -18.482 0.846 1.00 35.44 671 LYS A C 1
ATOM 5336 O O . LYS A 1 671 ? -2.164 -17.295 0.827 1.00 35.44 671 LYS A O 1
ATOM 5341 N N . ALA A 1 672 ? -1.580 -19.075 1.986 1.00 35.31 672 ALA A N 1
ATOM 5342 C CA . ALA A 1 672 ? -1.540 -18.372 3.264 1.00 35.31 672 ALA A CA 1
ATOM 5343 C C . ALA A 1 672 ? -0.219 -17.615 3.440 1.00 35.31 672 ALA A C 1
ATOM 5345 O O . ALA A 1 672 ? -0.263 -16.408 3.620 1.00 35.31 672 ALA A O 1
ATOM 5346 N N . ASP A 1 673 ? 0.950 -18.239 3.276 1.00 36.44 673 ASP A N 1
ATOM 5347 C CA . ASP A 1 673 ? 2.223 -17.578 3.633 1.00 36.44 673 ASP A CA 1
ATOM 5348 C C . ASP A 1 673 ? 2.613 -16.416 2.695 1.00 36.44 673 ASP A C 1
ATOM 5350 O O . ASP A 1 673 ? 3.116 -15.386 3.140 1.00 36.44 673 ASP A O 1
ATOM 5354 N N . MET A 1 674 ? 2.312 -16.510 1.392 1.00 31.83 674 MET A N 1
ATOM 5355 C CA . MET A 1 674 ? 2.580 -15.404 0.453 1.00 31.83 674 MET A CA 1
ATOM 5356 C C . MET A 1 674 ? 1.454 -14.362 0.381 1.00 31.83 674 MET A C 1
ATOM 5358 O O . MET A 1 674 ? 1.706 -13.220 -0.007 1.00 31.83 674 MET A O 1
ATOM 5362 N N . PHE A 1 675 ? 0.216 -14.707 0.761 1.00 33.22 675 PHE A N 1
ATOM 5363 C CA . PHE A 1 675 ? -0.907 -13.758 0.751 1.00 33.22 675 PHE A CA 1
ATOM 5364 C C . PHE A 1 675 ? -1.206 -13.163 2.139 1.00 33.22 675 PHE A C 1
ATOM 5366 O O . PHE A 1 675 ? -1.887 -12.138 2.201 1.00 33.22 675 PHE A O 1
ATOM 5373 N N . ALA A 1 676 ? -0.641 -13.712 3.222 1.00 39.31 676 ALA A N 1
ATOM 5374 C CA . ALA A 1 676 ? -0.706 -13.167 4.583 1.00 39.31 676 ALA A CA 1
ATOM 5375 C C . ALA A 1 676 ? 0.017 -11.820 4.721 1.00 39.31 676 ALA A C 1
ATOM 5377 O O . ALA A 1 676 ? -0.387 -11.003 5.543 1.00 39.31 676 ALA A O 1
ATOM 5378 N N . ARG A 1 677 ? 0.972 -11.491 3.830 1.00 42.09 677 ARG A N 1
ATOM 5379 C CA . ARG A 1 677 ? 1.543 -10.127 3.719 1.00 42.09 677 ARG A CA 1
ATOM 5380 C C . ARG A 1 677 ? 0.474 -9.036 3.516 1.00 42.09 677 ARG A C 1
ATOM 5382 O O . ARG A 1 677 ? 0.737 -7.858 3.712 1.00 42.09 677 ARG A O 1
ATOM 5389 N N . ARG A 1 678 ? -0.761 -9.399 3.135 1.00 48.00 678 ARG A N 1
ATOM 5390 C CA . ARG A 1 678 ? -1.899 -8.468 3.006 1.00 48.00 678 ARG A CA 1
ATOM 5391 C C . ARG A 1 678 ? -2.669 -8.223 4.306 1.00 48.00 678 ARG A C 1
ATOM 5393 O O . ARG A 1 678 ? -3.621 -7.437 4.283 1.00 48.00 678 ARG A O 1
ATOM 5400 N N . GLU A 1 679 ? -2.301 -8.863 5.414 1.00 58.44 679 GLU A N 1
ATOM 5401 C CA . GLU A 1 679 ? -2.916 -8.588 6.711 1.00 58.44 679 GLU A CA 1
ATOM 5402 C C . GLU A 1 679 ? -2.521 -7.205 7.223 1.00 58.44 679 GLU A C 1
ATOM 5404 O O . GLU A 1 679 ? -3.399 -6.449 7.631 1.00 58.44 679 GLU A O 1
ATOM 5409 N N . LEU A 1 680 ? -1.250 -6.810 7.125 1.00 71.25 680 LEU A N 1
ATOM 5410 C CA . LEU A 1 680 ? -0.783 -5.495 7.559 1.00 71.25 680 LEU A CA 1
ATOM 5411 C C . LEU A 1 680 ? -1.095 -4.433 6.492 1.00 71.25 680 LEU A C 1
ATOM 5413 O O . LEU A 1 680 ? -0.735 -4.537 5.324 1.00 71.25 680 LEU A O 1
ATOM 5417 N N . ASN A 1 681 ? -1.829 -3.385 6.876 1.00 79.19 681 ASN A N 1
ATOM 5418 C CA . ASN A 1 681 ? -2.274 -2.346 5.945 1.00 79.19 681 ASN A CA 1
ATOM 5419 C C . ASN A 1 681 ? -1.941 -0.936 6.448 1.00 79.19 681 ASN A C 1
ATOM 5421 O O . ASN A 1 681 ? -1.571 -0.720 7.603 1.00 79.19 681 ASN A O 1
ATOM 5425 N N . SER A 1 682 ? -2.136 0.072 5.588 1.00 83.31 682 SER A N 1
ATOM 5426 C CA . SER A 1 682 ? -1.821 1.466 5.936 1.00 83.31 682 SER A CA 1
ATOM 5427 C C . SER A 1 682 ? -2.571 1.993 7.160 1.00 83.31 682 SER A C 1
ATOM 5429 O O . SER A 1 682 ? -2.077 2.901 7.823 1.00 83.31 682 SER A O 1
ATOM 5431 N N . LEU A 1 683 ? -3.771 1.475 7.443 1.00 85.38 683 LEU A N 1
ATOM 5432 C CA . LEU A 1 683 ? -4.573 1.892 8.594 1.00 85.38 683 LEU A CA 1
ATOM 5433 C C . LEU A 1 683 ? -3.937 1.386 9.895 1.00 85.38 683 LEU A C 1
ATOM 5435 O O . LEU A 1 683 ? -3.774 2.164 10.833 1.00 85.38 683 LEU A O 1
ATOM 5439 N N . LEU A 1 684 ? -3.538 0.113 9.919 1.00 88.06 684 LEU A N 1
ATOM 5440 C CA . LEU A 1 684 ? -2.868 -0.502 11.056 1.00 88.06 684 LEU A CA 1
ATOM 5441 C C . LEU A 1 684 ? -1.512 0.158 11.322 1.00 88.06 684 LEU A C 1
ATOM 5443 O O . LEU A 1 684 ? -1.303 0.661 12.423 1.00 88.06 684 LEU A O 1
ATOM 5447 N N . TYR A 1 685 ? -0.658 0.294 10.302 1.00 91.88 685 TYR A N 1
ATOM 5448 C CA . TYR A 1 685 ? 0.621 1.001 10.438 1.00 91.88 685 TYR A CA 1
ATOM 5449 C C . TYR A 1 685 ? 0.463 2.437 10.936 1.00 91.88 685 TYR A C 1
ATOM 5451 O O . TYR A 1 685 ? 1.251 2.900 11.758 1.00 91.88 685 TYR A O 1
ATOM 5459 N N . SER A 1 686 ? -0.582 3.144 10.495 1.00 92.00 686 SER A N 1
ATOM 5460 C CA . SER A 1 686 ? -0.854 4.500 10.981 1.00 92.00 686 SER A CA 1
ATOM 5461 C C . SER A 1 686 ? -1.124 4.540 12.487 1.00 92.00 686 SER A C 1
ATOM 5463 O O . SER A 1 686 ? -0.694 5.485 13.146 1.00 92.00 686 SER A O 1
ATOM 5465 N N . GLU A 1 687 ? -1.831 3.553 13.047 1.00 91.12 687 GLU A N 1
ATOM 5466 C CA . GLU A 1 687 ? -2.044 3.479 14.498 1.00 91.12 687 GLU A CA 1
ATOM 5467 C C . GLU A 1 687 ? -0.796 2.984 15.238 1.00 91.12 687 GLU A C 1
ATOM 5469 O O . GLU A 1 687 ? -0.488 3.544 16.288 1.00 91.12 687 GLU A O 1
ATOM 5474 N N . ILE A 1 688 ? -0.020 2.047 14.676 1.00 92.06 688 ILE A N 1
ATOM 5475 C CA . ILE A 1 688 ? 1.275 1.620 15.241 1.00 92.06 688 ILE A CA 1
ATOM 5476 C C . ILE A 1 688 ? 2.204 2.833 15.401 1.00 92.06 688 ILE A C 1
ATOM 5478 O O . ILE A 1 688 ? 2.666 3.125 16.503 1.00 92.06 688 ILE A O 1
ATOM 5482 N N . TRP A 1 689 ? 2.397 3.623 14.340 1.00 95.00 689 TRP A N 1
ATOM 5483 C CA . TRP A 1 689 ? 3.219 4.838 14.394 1.00 95.00 689 TRP A CA 1
ATOM 5484 C C . TRP A 1 689 ? 2.702 5.872 15.399 1.00 95.00 689 TRP A C 1
ATOM 5486 O O . TRP A 1 689 ? 3.499 6.554 16.041 1.00 95.00 689 TRP A O 1
ATOM 5496 N N . ARG A 1 690 ? 1.380 5.986 15.589 1.00 94.31 690 ARG A N 1
ATOM 5497 C CA . ARG A 1 690 ? 0.803 6.867 16.619 1.00 94.31 690 ARG A CA 1
ATOM 5498 C C . ARG A 1 690 ? 1.123 6.393 18.034 1.00 94.31 690 ARG A C 1
ATOM 5500 O O . ARG A 1 690 ? 1.386 7.237 18.883 1.00 94.31 690 ARG A O 1
ATOM 5507 N N . VAL A 1 691 ? 1.129 5.083 18.287 1.00 91.88 691 VAL A N 1
ATOM 5508 C CA . VAL A 1 691 ? 1.527 4.520 19.590 1.00 91.88 691 VAL A CA 1
ATOM 5509 C C . VAL A 1 691 ? 2.981 4.883 19.901 1.00 91.88 691 VAL A C 1
ATOM 5511 O O . VAL A 1 691 ? 3.252 5.438 20.967 1.00 91.88 691 VAL A O 1
ATOM 5514 N N . TYR A 1 692 ? 3.903 4.664 18.957 1.00 92.81 692 TYR A N 1
ATOM 5515 C CA . TYR A 1 692 ? 5.308 5.054 19.127 1.00 92.81 692 TYR A CA 1
ATOM 5516 C C . TYR A 1 692 ? 5.470 6.568 19.308 1.00 92.81 692 TYR A C 1
ATOM 5518 O O . TYR A 1 692 ? 6.207 7.017 20.190 1.00 92.81 692 TYR A O 1
ATOM 5526 N N . TYR A 1 693 ? 4.747 7.372 18.525 1.00 92.75 693 TYR A N 1
ATOM 5527 C CA . TYR A 1 693 ? 4.748 8.825 18.669 1.00 92.75 693 TYR A CA 1
ATOM 5528 C C . TYR A 1 693 ? 4.300 9.268 20.068 1.00 92.75 693 TYR A C 1
ATOM 5530 O O . TYR A 1 693 ? 4.950 10.127 20.670 1.00 92.75 693 TYR A O 1
ATOM 5538 N N . ASP A 1 694 ? 3.211 8.701 20.595 1.00 89.69 694 ASP A N 1
ATOM 5539 C CA . ASP A 1 694 ? 2.674 9.027 21.920 1.00 89.69 694 ASP A CA 1
ATOM 5540 C C . ASP A 1 694 ? 3.664 8.601 23.024 1.00 89.69 694 ASP A C 1
ATOM 5542 O O . ASP A 1 694 ? 3.979 9.399 23.912 1.00 89.69 694 ASP A O 1
ATOM 5546 N N . TYR A 1 695 ? 4.264 7.411 22.909 1.00 90.38 695 TYR A N 1
ATOM 5547 C CA . TYR A 1 695 ? 5.293 6.915 23.831 1.00 90.38 695 TYR A CA 1
ATOM 5548 C C . TYR A 1 695 ? 6.515 7.850 23.918 1.00 90.38 695 TYR A C 1
ATOM 5550 O O . TYR A 1 695 ? 6.862 8.352 24.998 1.00 90.38 695 TYR A O 1
ATOM 5558 N N . TYR A 1 696 ? 7.146 8.163 22.779 1.00 88.94 696 TYR A N 1
ATOM 5559 C CA . TYR A 1 696 ? 8.313 9.051 22.765 1.00 88.94 696 TYR A CA 1
ATOM 5560 C C . TYR A 1 696 ? 7.944 10.501 23.094 1.00 88.94 696 TYR A C 1
ATOM 5562 O O . TYR A 1 696 ? 8.741 11.212 23.708 1.00 88.94 696 TYR A O 1
ATOM 5570 N N . SER A 1 697 ? 6.723 10.948 22.776 1.00 86.75 697 SER A N 1
ATOM 5571 C CA . SER A 1 697 ? 6.213 12.253 23.217 1.00 86.75 697 SER A CA 1
ATOM 5572 C C . SER A 1 697 ? 6.172 12.367 24.737 1.00 86.75 697 SER A C 1
ATOM 5574 O O . SER A 1 697 ? 6.607 13.385 25.281 1.00 86.75 697 SER A O 1
ATOM 5576 N N . ASN A 1 698 ? 5.668 11.335 25.415 1.00 84.00 698 ASN A N 1
ATOM 5577 C CA . ASN A 1 698 ? 5.582 11.289 26.871 1.00 84.00 698 ASN A CA 1
ATOM 5578 C C . ASN A 1 698 ? 6.982 11.278 27.500 1.00 84.00 698 ASN A C 1
ATOM 5580 O O . ASN A 1 698 ? 7.255 12.050 28.421 1.00 84.00 698 ASN A O 1
ATOM 5584 N N . LYS A 1 699 ? 7.910 10.497 26.927 1.00 79.94 699 LYS A N 1
ATOM 5585 C CA . LYS A 1 699 ? 9.305 10.407 27.390 1.00 79.94 699 LYS A CA 1
ATOM 5586 C C . LYS A 1 699 ? 10.041 11.738 27.233 1.00 79.94 699 LYS A C 1
ATOM 5588 O O . LYS A 1 699 ? 10.738 12.181 28.142 1.00 79.94 699 LYS A O 1
ATOM 5593 N N . GLN A 1 700 ? 9.844 12.405 26.098 1.00 74.62 700 GLN A N 1
ATOM 5594 C CA . GLN A 1 700 ? 10.437 13.706 25.808 1.00 74.62 700 GLN A CA 1
ATOM 5595 C C . GLN A 1 700 ? 9.934 14.796 26.770 1.00 74.62 700 GLN A C 1
ATOM 5597 O O . GLN A 1 700 ? 10.725 15.600 27.263 1.00 74.62 700 GLN A O 1
ATOM 5602 N N . ARG A 1 701 ? 8.627 14.825 27.066 1.00 70.56 701 ARG A N 1
ATOM 5603 C CA . ARG A 1 701 ? 8.038 15.790 28.013 1.00 70.56 701 ARG A CA 1
ATOM 5604 C C . ARG A 1 701 ? 8.632 15.657 29.412 1.00 70.56 701 ARG A C 1
ATOM 5606 O O . ARG A 1 701 ? 8.957 16.671 30.013 1.00 70.56 701 ARG A O 1
ATOM 5613 N N . SER A 1 702 ? 8.865 14.429 29.873 1.00 60.03 702 SER A N 1
ATOM 5614 C CA . SER A 1 702 ? 9.517 14.181 31.162 1.00 60.03 702 SER A CA 1
ATOM 5615 C C . SER A 1 702 ? 10.968 14.679 31.227 1.00 60.03 702 SER A C 1
ATOM 5617 O O . SER A 1 702 ? 11.449 14.958 32.318 1.00 60.03 702 SER A O 1
ATOM 5619 N N . ARG A 1 703 ? 11.675 14.782 30.091 1.00 59.59 703 ARG A N 1
ATOM 5620 C CA . ARG A 1 703 ? 13.107 15.138 30.043 1.00 59.59 703 ARG A CA 1
ATOM 5621 C C . ARG A 1 703 ? 13.395 16.642 29.952 1.00 59.59 703 ARG A C 1
ATOM 5623 O O . ARG A 1 703 ? 14.471 17.055 30.362 1.00 59.59 703 ARG A O 1
ATOM 5630 N N . TYR A 1 704 ? 12.493 17.456 29.387 1.00 53.75 704 TYR A N 1
ATOM 5631 C CA . TYR A 1 704 ? 12.853 18.811 28.907 1.00 53.75 704 TYR A CA 1
ATOM 5632 C C . TYR A 1 704 ? 12.092 19.994 29.513 1.00 53.75 704 TYR A C 1
ATOM 5634 O O . TYR A 1 704 ? 12.394 21.153 29.196 1.00 53.75 704 TYR A O 1
ATOM 5642 N N . THR A 1 705 ? 11.097 19.747 30.359 1.00 53.81 705 THR A N 1
ATOM 5643 C CA . THR A 1 705 ? 10.353 20.827 31.016 1.00 53.81 705 THR A CA 1
ATOM 5644 C C . THR A 1 705 ? 10.828 21.008 32.450 1.00 53.81 705 THR A C 1
ATOM 5646 O O . THR A 1 705 ? 10.472 20.213 33.316 1.00 53.81 705 THR A O 1
ATOM 5649 N N . THR A 1 706 ? 11.541 22.103 32.709 1.00 51.16 706 THR A N 1
ATOM 5650 C CA . THR A 1 706 ? 11.445 22.797 33.995 1.00 51.16 706 THR A CA 1
ATOM 5651 C C . THR A 1 706 ? 9.987 23.232 34.116 1.00 51.16 706 THR A C 1
ATOM 5653 O O . THR A 1 706 ? 9.470 23.973 33.277 1.00 51.16 706 THR A O 1
ATOM 5656 N N . ALA A 1 707 ? 9.243 22.624 35.030 1.00 49.84 707 ALA A N 1
ATOM 5657 C CA . ALA A 1 707 ? 7.816 22.869 35.125 1.00 49.84 707 ALA A CA 1
ATOM 5658 C C . ALA A 1 707 ? 7.582 24.256 35.736 1.00 49.84 707 ALA A C 1
ATOM 5660 O O . ALA A 1 707 ? 7.703 24.435 36.940 1.00 49.84 707 ALA A O 1
ATOM 5661 N N . ASN A 1 708 ? 7.222 25.234 34.906 1.00 50.66 708 ASN A N 1
ATOM 5662 C CA . ASN A 1 708 ? 7.011 26.613 35.363 1.00 50.66 708 ASN A CA 1
ATOM 5663 C C . ASN A 1 708 ? 5.664 26.800 36.095 1.00 50.66 708 ASN A C 1
ATOM 5665 O O . ASN A 1 708 ? 5.396 27.870 36.629 1.00 50.66 708 ASN A O 1
ATOM 5669 N N . THR A 1 709 ? 4.788 25.784 36.105 1.00 58.84 709 THR A N 1
ATOM 5670 C CA . THR A 1 709 ? 3.474 25.825 36.772 1.00 58.84 709 THR A CA 1
ATOM 5671 C C . THR A 1 709 ? 3.116 24.479 37.410 1.00 58.84 709 THR A C 1
ATOM 5673 O O . THR A 1 709 ? 3.403 23.419 36.848 1.00 58.84 709 THR A O 1
ATOM 5676 N N . GLY A 1 710 ? 2.406 24.499 38.547 1.00 57.91 710 GLY A N 1
ATOM 5677 C CA . GLY A 1 710 ? 1.989 23.279 39.262 1.00 57.91 710 GLY A CA 1
ATOM 5678 C C . GLY A 1 710 ? 1.139 22.315 38.420 1.00 57.91 710 GLY A C 1
ATOM 5679 O O . GLY A 1 710 ? 1.273 21.100 38.537 1.00 57.91 710 GLY A O 1
ATOM 5680 N N . LYS A 1 711 ? 0.333 22.829 37.477 1.00 68.25 711 LYS A N 1
ATOM 5681 C CA . LYS A 1 711 ? -0.419 21.990 36.524 1.00 68.25 711 LYS A CA 1
ATOM 5682 C C . LYS A 1 711 ? 0.515 21.188 35.612 1.00 68.25 711 LYS A C 1
ATOM 5684 O O . LYS A 1 711 ? 0.248 20.022 35.344 1.00 68.25 711 LYS A O 1
ATOM 5689 N N . GLN A 1 712 ? 1.614 21.782 35.154 1.00 65.81 712 GLN A N 1
ATOM 5690 C CA . GLN A 1 712 ? 2.558 21.124 34.252 1.00 65.81 712 GLN A CA 1
ATOM 5691 C C . GLN A 1 712 ? 3.348 20.012 34.958 1.00 65.81 712 GLN A C 1
ATOM 5693 O O . GLN A 1 712 ? 3.563 18.962 34.360 1.00 65.81 712 GLN A O 1
ATOM 5698 N N . VAL A 1 713 ? 3.676 20.190 36.245 1.00 66.88 713 VAL A N 1
ATOM 5699 C CA . VAL A 1 713 ? 4.268 19.135 37.093 1.00 66.88 713 VAL A CA 1
ATOM 5700 C C . VAL A 1 713 ? 3.351 17.912 37.167 1.00 66.88 713 VAL A C 1
ATOM 5702 O O . VAL A 1 713 ? 3.796 16.792 36.928 1.00 66.88 713 VAL A O 1
ATOM 5705 N N . ILE A 1 714 ? 2.061 18.125 37.453 1.00 71.56 714 ILE A N 1
ATOM 5706 C CA . ILE A 1 714 ? 1.061 17.049 37.573 1.00 71.56 714 ILE A CA 1
ATOM 5707 C C . ILE A 1 714 ? 0.889 16.305 36.242 1.00 71.56 714 ILE A C 1
ATOM 5709 O O . ILE A 1 714 ? 0.803 15.079 36.210 1.00 71.56 714 ILE A O 1
ATOM 5713 N N . TRP A 1 715 ? 0.861 17.032 35.125 1.00 68.12 715 TRP A N 1
ATOM 5714 C CA . TRP A 1 715 ? 0.773 16.420 33.799 1.00 68.12 715 TRP A CA 1
ATOM 5715 C C . TRP A 1 715 ? 2.024 15.607 33.446 1.00 68.12 715 TRP A C 1
ATOM 5717 O O . TRP A 1 715 ? 1.904 14.509 32.905 1.00 68.12 715 TRP A O 1
ATOM 5727 N N . ASN A 1 716 ? 3.213 16.112 33.770 1.00 73.75 716 ASN A N 1
ATOM 5728 C CA . ASN A 1 716 ? 4.467 15.407 33.517 1.00 73.75 716 ASN A CA 1
ATOM 5729 C C . ASN A 1 716 ? 4.591 14.136 34.360 1.00 73.75 716 ASN A C 1
ATOM 5731 O O . ASN A 1 716 ? 4.961 13.097 33.821 1.00 73.75 716 ASN A O 1
ATOM 5735 N N . SER A 1 717 ? 4.230 14.192 35.646 1.00 73.88 717 SER A N 1
ATOM 5736 C CA . SER A 1 717 ? 4.253 13.015 36.521 1.00 73.88 717 SER A CA 1
ATOM 5737 C C . SER A 1 717 ? 3.229 11.961 36.095 1.00 73.88 717 SER A C 1
ATOM 5739 O O . SER A 1 717 ? 3.523 10.771 36.142 1.00 73.88 717 SER A O 1
ATOM 5741 N N . TYR A 1 718 ? 2.057 12.371 35.596 1.00 78.31 718 TYR A N 1
ATOM 5742 C CA . TYR A 1 718 ? 1.088 11.447 35.001 1.00 78.31 718 TYR A CA 1
ATOM 5743 C C . TYR A 1 718 ? 1.662 10.713 33.779 1.00 78.31 718 TYR A C 1
ATOM 5745 O O . TYR A 1 718 ? 1.575 9.490 33.708 1.00 78.31 718 TYR A O 1
ATOM 5753 N N . PHE A 1 719 ? 2.275 11.428 32.831 1.00 78.88 719 PHE A N 1
ATOM 5754 C CA . PHE A 1 719 ? 2.858 10.799 31.640 1.00 78.88 719 PHE A CA 1
ATOM 5755 C C . PHE A 1 719 ? 4.104 9.959 31.945 1.00 78.88 719 PHE A C 1
ATOM 5757 O O . PHE A 1 719 ? 4.326 8.954 31.272 1.00 78.88 719 PHE A O 1
ATOM 5764 N N . ALA A 1 720 ? 4.889 10.336 32.958 1.00 75.88 720 ALA A N 1
ATOM 5765 C CA . ALA A 1 720 ? 5.987 9.514 33.458 1.00 75.88 720 ALA A CA 1
ATOM 5766 C C . ALA A 1 720 ? 5.459 8.172 33.988 1.00 75.88 720 ALA A C 1
ATOM 5768 O O . ALA A 1 720 ? 5.901 7.133 33.512 1.00 75.88 720 ALA A O 1
ATOM 5769 N N . LYS A 1 721 ? 4.415 8.187 34.830 1.00 79.38 721 LYS A N 1
ATOM 5770 C CA . LYS A 1 721 ? 3.755 6.966 35.330 1.00 79.38 721 LYS A CA 1
ATOM 5771 C C . LYS A 1 721 ? 3.190 6.082 34.217 1.00 79.38 721 LYS A C 1
ATOM 5773 O O . LYS A 1 721 ? 3.297 4.865 34.288 1.00 79.38 721 LYS A O 1
ATOM 5778 N N . VAL A 1 722 ? 2.601 6.682 33.180 1.00 77.75 722 VAL A N 1
ATOM 5779 C CA . VAL A 1 722 ? 2.116 5.944 31.995 1.00 77.75 722 VAL A CA 1
ATOM 5780 C C . VAL A 1 722 ? 3.261 5.241 31.260 1.00 77.75 722 VAL A C 1
ATOM 5782 O O . VAL A 1 722 ? 3.084 4.139 30.751 1.00 77.75 722 VAL A O 1
ATOM 5785 N N . ASN A 1 723 ? 4.431 5.873 31.178 1.00 80.06 723 ASN A N 1
ATOM 5786 C CA . ASN A 1 723 ? 5.600 5.261 30.557 1.00 80.06 723 ASN A CA 1
ATOM 5787 C C . ASN A 1 723 ? 6.261 4.208 31.455 1.00 80.06 723 ASN A C 1
ATOM 5789 O O . ASN A 1 723 ? 6.749 3.214 30.933 1.00 80.06 723 ASN A O 1
ATOM 5793 N N . GLU A 1 724 ? 6.270 4.411 32.773 1.00 78.25 724 GLU A N 1
ATOM 5794 C CA . GLU A 1 724 ? 6.749 3.429 33.757 1.00 78.25 724 GLU A CA 1
ATOM 5795 C C . GLU A 1 724 ? 5.880 2.167 33.772 1.00 78.25 724 GLU A C 1
ATOM 5797 O O . GLU A 1 724 ? 6.392 1.077 33.986 1.00 78.25 724 GLU A O 1
ATOM 5802 N N . SER A 1 725 ? 4.580 2.291 33.481 1.00 78.44 725 SER A N 1
ATOM 5803 C CA . SER A 1 725 ? 3.664 1.151 33.368 1.00 78.44 725 SER A CA 1
ATOM 5804 C C . SER A 1 725 ? 3.806 0.355 32.062 1.00 78.44 725 SER A C 1
ATOM 5806 O O . SER A 1 725 ? 2.969 -0.499 31.776 1.00 78.44 725 SER A O 1
ATOM 5808 N N . VAL A 1 726 ? 4.774 0.683 31.200 1.00 80.75 726 VAL A N 1
ATOM 5809 C CA . VAL A 1 726 ? 5.038 -0.079 29.972 1.00 80.75 726 VAL A CA 1
ATOM 5810 C C . VAL A 1 726 ? 5.962 -1.241 30.319 1.00 80.75 726 VAL A C 1
ATOM 5812 O O . VAL A 1 726 ? 7.161 -1.046 30.484 1.00 80.75 726 VAL A O 1
ATOM 5815 N N . ASP A 1 727 ? 5.391 -2.445 30.404 1.00 71.75 727 ASP A N 1
ATOM 5816 C CA . ASP A 1 727 ? 6.111 -3.654 30.838 1.00 71.75 727 ASP A CA 1
ATOM 5817 C C . ASP A 1 727 ? 7.206 -4.083 29.845 1.00 71.75 727 ASP A C 1
ATOM 5819 O O . ASP A 1 727 ? 8.261 -4.570 30.237 1.00 71.75 727 ASP A O 1
ATOM 5823 N N . SER A 1 728 ? 6.948 -3.928 28.543 1.00 69.62 728 SER A N 1
ATOM 5824 C CA . SER A 1 728 ? 7.886 -4.266 27.469 1.00 69.62 728 SER A CA 1
ATOM 5825 C C . SER A 1 728 ? 7.643 -3.390 26.242 1.00 69.62 728 SER A C 1
ATOM 5827 O O . SER A 1 728 ? 6.506 -3.082 25.877 1.00 69.62 728 SER A O 1
ATOM 5829 N N . ILE A 1 729 ? 8.739 -2.954 25.625 1.00 76.62 729 ILE A N 1
ATOM 5830 C CA . ILE A 1 729 ? 8.752 -2.290 24.319 1.00 76.62 729 ILE A CA 1
ATOM 5831 C C . ILE A 1 729 ? 9.109 -3.376 23.297 1.00 76.62 729 ILE A C 1
ATOM 5833 O O . ILE A 1 729 ? 9.930 -4.235 23.629 1.00 76.62 729 ILE A O 1
ATOM 5837 N N . PRO A 1 730 ? 8.533 -3.368 22.081 1.00 75.12 730 PRO A N 1
ATOM 5838 C CA . PRO A 1 730 ? 8.918 -4.326 21.054 1.00 75.12 730 PRO A CA 1
ATOM 5839 C C . PRO A 1 730 ? 10.430 -4.278 20.798 1.00 75.12 730 PRO A C 1
ATOM 5841 O O . PRO A 1 730 ? 11.031 -3.205 20.851 1.00 75.12 730 PRO A O 1
ATOM 5844 N N . SER A 1 731 ? 11.034 -5.442 20.550 1.00 73.56 731 SER A N 1
ATOM 5845 C CA . SER A 1 731 ? 12.492 -5.609 20.454 1.00 73.56 731 SER A CA 1
ATOM 5846 C C . SER A 1 731 ? 13.115 -4.974 19.208 1.00 73.56 731 SER A C 1
ATOM 5848 O O . SER A 1 731 ? 14.316 -4.726 19.186 1.00 73.56 731 SER A O 1
ATOM 5850 N N . PHE A 1 732 ? 12.312 -4.691 18.185 1.00 79.62 732 PHE A N 1
ATOM 5851 C CA . PHE A 1 732 ? 12.766 -4.090 16.936 1.00 79.62 732 PHE A CA 1
ATOM 5852 C C . PHE A 1 732 ? 12.839 -2.558 17.010 1.00 79.62 732 PHE A C 1
ATOM 5854 O O . PHE A 1 732 ? 12.073 -1.897 17.722 1.00 79.62 732 PHE A O 1
ATOM 5861 N N . ASP A 1 733 ? 13.761 -1.975 16.244 1.00 85.44 733 ASP A N 1
ATOM 5862 C CA . ASP A 1 733 ? 14.001 -0.536 16.229 1.00 85.44 733 ASP A CA 1
ATOM 5863 C C . ASP A 1 733 ? 13.042 0.228 15.284 1.00 85.44 733 ASP A C 1
ATOM 5865 O O . ASP A 1 733 ? 12.248 -0.334 14.522 1.00 85.44 733 ASP A O 1
ATOM 5869 N N . LEU A 1 734 ? 13.077 1.565 15.357 1.00 91.19 734 LEU A N 1
ATOM 5870 C CA . LEU A 1 734 ? 12.220 2.424 14.526 1.00 91.19 734 LEU A CA 1
ATOM 5871 C C . LEU A 1 734 ? 12.570 2.350 13.036 1.00 91.19 734 LEU A C 1
ATOM 5873 O O . LEU A 1 734 ? 11.700 2.595 12.196 1.00 91.19 734 LEU A O 1
ATOM 5877 N N . LEU A 1 735 ? 13.834 2.070 12.711 1.00 90.88 735 LEU A N 1
ATOM 5878 C CA . LEU A 1 735 ? 14.293 1.980 11.333 1.00 90.88 735 LEU A CA 1
ATOM 5879 C C . LEU A 1 735 ? 13.786 0.693 10.681 1.00 90.88 735 LEU A C 1
ATOM 5881 O O . LEU A 1 735 ? 13.253 0.755 9.577 1.00 90.88 735 LEU A O 1
ATOM 5885 N N . TRP A 1 736 ? 13.846 -0.427 11.397 1.00 91.12 736 TRP A N 1
ATOM 5886 C CA . TRP A 1 736 ? 13.255 -1.704 11.020 1.00 91.12 736 TRP A CA 1
ATOM 5887 C C . TRP A 1 736 ? 11.744 -1.588 10.844 1.00 91.12 736 TRP A C 1
ATOM 5889 O O . TRP A 1 736 ? 11.214 -2.052 9.838 1.00 91.12 736 TRP A O 1
ATOM 5899 N N . LEU A 1 737 ? 11.040 -0.891 11.747 1.00 91.00 737 LEU A N 1
ATOM 5900 C CA . LEU A 1 737 ? 9.599 -0.659 11.591 1.00 91.00 737 LEU A CA 1
ATOM 5901 C C . LEU A 1 737 ? 9.286 0.146 10.319 1.00 91.00 737 LEU A C 1
ATOM 5903 O O . LEU A 1 737 ? 8.297 -0.124 9.631 1.00 91.00 737 LEU A O 1
ATOM 5907 N N . PHE A 1 738 ? 10.112 1.148 10.002 1.00 93.38 738 PHE A N 1
ATOM 5908 C CA . PHE A 1 738 ? 9.970 1.915 8.767 1.00 93.38 738 PHE A CA 1
ATOM 5909 C C . PHE A 1 738 ? 10.266 1.052 7.536 1.00 93.38 738 PHE A C 1
ATOM 5911 O O . PHE A 1 738 ? 9.448 1.054 6.618 1.00 93.38 738 PHE A O 1
ATOM 5918 N N . LYS A 1 739 ? 11.353 0.267 7.555 1.00 90.38 739 LYS A N 1
ATOM 5919 C CA . LYS A 1 739 ? 11.711 -0.693 6.501 1.00 90.38 739 LYS A CA 1
ATOM 5920 C C . LYS A 1 739 ? 10.579 -1.686 6.251 1.00 90.38 739 LYS A C 1
ATOM 5922 O O . LYS A 1 739 ? 10.103 -1.766 5.125 1.00 90.38 739 LYS A O 1
ATOM 5927 N N . SER A 1 740 ? 10.091 -2.340 7.301 1.00 87.75 740 SER A N 1
ATOM 5928 C CA . SER A 1 740 ? 9.004 -3.321 7.229 1.00 87.75 740 SER A CA 1
ATOM 5929 C C . SER A 1 740 ? 7.767 -2.725 6.565 1.00 87.75 740 SER A C 1
ATOM 5931 O O . SER A 1 740 ? 7.194 -3.303 5.653 1.00 87.75 740 SER A O 1
ATOM 5933 N N . MET A 1 741 ? 7.399 -1.498 6.947 1.00 89.75 741 MET A N 1
ATOM 5934 C CA . MET A 1 741 ? 6.254 -0.810 6.356 1.00 89.75 741 MET A CA 1
ATOM 5935 C C . MET A 1 741 ? 6.466 -0.450 4.877 1.00 89.75 741 MET A C 1
ATOM 5937 O O . MET A 1 741 ? 5.544 -0.602 4.076 1.00 89.75 741 MET A O 1
ATOM 5941 N N . THR A 1 742 ? 7.617 0.124 4.509 1.00 89.12 742 THR A N 1
ATOM 5942 C CA . THR A 1 742 ? 7.805 0.709 3.168 1.00 89.12 742 THR A CA 1
ATOM 5943 C C . THR A 1 742 ? 8.388 -0.253 2.146 1.00 89.12 742 THR A C 1
ATOM 5945 O O . THR A 1 742 ? 8.046 -0.140 0.975 1.00 89.12 742 THR A O 1
ATOM 5948 N N . VAL A 1 743 ? 9.272 -1.153 2.573 1.00 82.31 743 VAL A N 1
ATOM 5949 C CA . VAL A 1 743 ? 9.999 -2.098 1.718 1.00 82.31 743 VAL A CA 1
ATOM 5950 C C . VAL A 1 743 ? 9.281 -3.444 1.714 1.00 82.31 743 VAL A C 1
ATOM 5952 O O . VAL A 1 743 ? 8.834 -3.872 0.653 1.00 82.31 743 VAL A O 1
ATOM 5955 N N . ASP A 1 744 ? 9.089 -4.054 2.886 1.00 79.62 744 ASP A N 1
ATOM 5956 C CA . ASP A 1 744 ? 8.622 -5.446 2.976 1.00 79.62 744 ASP A CA 1
ATOM 5957 C C . ASP A 1 744 ? 7.110 -5.568 2.703 1.00 79.62 744 ASP A C 1
ATOM 5959 O O . ASP A 1 744 ? 6.682 -6.353 1.853 1.00 79.62 744 ASP A O 1
ATOM 5963 N N . ASP A 1 745 ? 6.301 -4.716 3.341 1.00 80.25 745 ASP A N 1
ATOM 5964 C CA . ASP A 1 745 ? 4.842 -4.663 3.157 1.00 80.25 745 ASP A CA 1
ATOM 5965 C C . ASP A 1 745 ? 4.404 -3.676 2.061 1.00 80.25 745 ASP A C 1
ATOM 5967 O O . ASP A 1 745 ? 3.219 -3.580 1.719 1.00 80.25 745 ASP A O 1
ATOM 5971 N N . ASN A 1 746 ? 5.351 -2.914 1.502 1.00 84.69 746 ASN A N 1
ATOM 5972 C CA . ASN A 1 746 ? 5.136 -1.973 0.401 1.00 84.69 746 ASN A CA 1
ATOM 5973 C C . ASN A 1 746 ? 3.921 -1.032 0.614 1.00 84.69 746 ASN A C 1
ATOM 5975 O O . ASN A 1 746 ? 3.061 -0.809 -0.256 1.00 84.69 746 ASN A O 1
ATOM 5979 N N . VAL A 1 747 ? 3.826 -0.444 1.808 1.00 87.94 747 VAL A N 1
ATOM 5980 C CA . VAL A 1 747 ? 2.746 0.466 2.193 1.00 87.94 747 VAL A CA 1
ATOM 5981 C C . VAL A 1 747 ? 3.119 1.911 1.875 1.00 87.94 747 VAL A C 1
ATOM 5983 O O . VAL A 1 747 ? 3.940 2.518 2.551 1.00 87.94 747 VAL A O 1
ATOM 5986 N N . LEU A 1 748 ? 2.409 2.523 0.918 1.00 89.69 748 LEU A N 1
ATOM 5987 C CA . LEU A 1 748 ? 2.563 3.950 0.602 1.00 89.69 748 LEU A CA 1
ATOM 5988 C C . LEU A 1 748 ? 2.040 4.848 1.740 1.00 89.69 748 LEU A C 1
ATOM 5990 O O . LEU A 1 748 ? 0.806 4.888 1.930 1.00 89.69 748 LEU A O 1
ATOM 5994 N N . PRO A 1 749 ? 2.908 5.601 2.446 1.00 90.62 749 PRO A N 1
ATOM 5995 C CA . PRO A 1 749 ? 2.501 6.520 3.500 1.00 90.62 749 PRO A CA 1
ATOM 5996 C C . PRO A 1 749 ? 1.882 7.793 2.913 1.00 90.62 749 PRO A C 1
ATOM 5998 O O . PRO A 1 749 ? 2.210 8.229 1.812 1.00 90.62 749 PRO A O 1
ATOM 6001 N N . THR A 1 750 ? 0.978 8.420 3.662 1.00 88.50 750 THR A N 1
ATOM 6002 C CA . THR A 1 750 ? 0.456 9.752 3.314 1.00 88.50 750 THR A CA 1
ATOM 6003 C C . THR A 1 750 ? 1.373 10.843 3.865 1.00 88.50 750 THR A C 1
ATOM 6005 O O . THR A 1 750 ? 2.102 10.609 4.831 1.00 88.50 750 THR A O 1
ATOM 6008 N N . ALA A 1 751 ? 1.279 12.069 3.339 1.00 86.38 751 ALA A N 1
ATOM 6009 C CA . ALA A 1 751 ? 2.005 13.215 3.895 1.00 86.38 751 ALA A CA 1
ATOM 6010 C C . ALA A 1 751 ? 1.689 13.441 5.392 1.00 86.38 751 ALA A C 1
ATOM 6012 O O . ALA A 1 751 ? 2.553 13.831 6.176 1.00 86.38 751 ALA A O 1
ATOM 6013 N N . GLY A 1 752 ? 0.454 13.146 5.818 1.00 88.62 752 GLY A N 1
ATOM 6014 C CA . GLY A 1 752 ? 0.058 13.184 7.228 1.00 88.62 752 GLY A CA 1
ATOM 6015 C C . GLY A 1 752 ? 0.742 12.114 8.083 1.00 88.62 752 GLY A C 1
ATOM 6016 O O . GLY A 1 752 ? 1.158 12.408 9.201 1.00 88.62 752 GLY A O 1
ATOM 6017 N N . LEU A 1 753 ? 0.899 10.893 7.560 1.00 91.88 753 LEU A N 1
ATOM 6018 C CA . LEU A 1 753 ? 1.617 9.822 8.254 1.00 91.88 753 LEU A CA 1
ATOM 6019 C C . LEU A 1 753 ? 3.116 10.133 8.360 1.00 91.88 753 LEU A C 1
ATOM 6021 O O . LEU A 1 753 ? 3.686 9.966 9.433 1.00 91.88 753 LEU A O 1
ATOM 6025 N N . TYR A 1 754 ? 3.730 10.688 7.312 1.00 93.50 754 TYR A N 1
ATOM 6026 C CA . TYR A 1 754 ? 5.129 11.125 7.361 1.00 93.50 754 TYR A CA 1
ATOM 6027 C C . TYR A 1 754 ? 5.409 12.140 8.468 1.00 93.50 754 TYR A C 1
ATOM 6029 O O . TYR A 1 754 ? 6.430 12.039 9.141 1.00 93.50 754 TYR A O 1
ATOM 6037 N N . LYS A 1 755 ? 4.480 13.064 8.744 1.00 91.88 755 LYS A N 1
ATOM 6038 C CA . LYS A 1 755 ? 4.602 13.991 9.884 1.00 91.88 755 LYS A CA 1
ATOM 6039 C C . LYS A 1 755 ? 4.684 13.259 11.227 1.00 91.88 755 LYS A C 1
ATOM 6041 O O . LYS A 1 755 ? 5.435 13.681 12.103 1.00 91.88 755 LYS A O 1
ATOM 6046 N N . ILE A 1 756 ? 3.939 12.163 11.384 1.00 94.12 756 ILE A N 1
ATOM 6047 C CA . ILE A 1 756 ? 3.974 11.321 12.590 1.00 94.12 756 ILE A CA 1
ATOM 6048 C C . ILE A 1 756 ? 5.299 10.557 12.655 1.00 94.12 756 ILE A C 1
ATOM 6050 O O . ILE A 1 756 ? 5.934 10.556 13.706 1.00 94.12 756 ILE A O 1
ATOM 6054 N N . ILE A 1 757 ? 5.746 9.967 11.543 1.00 95.69 757 ILE A N 1
ATOM 6055 C CA . ILE A 1 757 ? 7.015 9.226 11.451 1.00 95.69 757 ILE A CA 1
ATOM 6056 C C . ILE A 1 757 ? 8.191 10.144 11.803 1.00 95.69 757 ILE A C 1
ATOM 6058 O O . ILE A 1 757 ? 8.902 9.883 12.770 1.00 95.69 757 ILE A O 1
ATOM 6062 N N . ILE A 1 758 ? 8.334 11.271 11.099 1.00 95.00 758 ILE A N 1
ATOM 6063 C CA . ILE A 1 758 ? 9.378 12.280 11.337 1.00 95.00 758 ILE A CA 1
ATOM 6064 C C . ILE A 1 758 ? 9.343 12.748 12.796 1.00 95.00 758 ILE A C 1
ATOM 6066 O O . ILE A 1 758 ? 10.364 12.741 13.482 1.00 95.00 758 ILE A O 1
ATOM 6070 N N . GLY A 1 759 ? 8.153 13.083 13.309 1.00 93.06 759 GLY A N 1
ATOM 6071 C CA . GLY A 1 759 ? 7.982 13.466 14.707 1.00 93.06 759 GLY A CA 1
ATOM 6072 C C . GLY A 1 759 ? 8.417 12.373 15.687 1.00 93.06 759 GLY A C 1
ATOM 6073 O O . GLY A 1 759 ? 9.004 12.691 16.718 1.00 93.06 759 GLY A O 1
ATOM 6074 N N . THR A 1 760 ? 8.180 11.101 15.367 1.00 94.56 760 THR A N 1
ATOM 6075 C CA . THR A 1 760 ? 8.581 9.951 16.191 1.00 94.56 760 THR A CA 1
ATOM 6076 C C . THR A 1 760 ? 10.101 9.815 16.244 1.00 94.56 760 THR A C 1
ATOM 6078 O O . THR A 1 760 ? 10.649 9.780 17.344 1.00 94.56 760 THR A O 1
ATOM 6081 N N . PHE A 1 761 ? 10.790 9.841 15.096 1.00 94.31 761 PHE A N 1
ATOM 6082 C CA . PHE A 1 761 ? 12.261 9.809 15.034 1.00 94.31 761 PHE A CA 1
ATOM 6083 C C . PHE A 1 761 ? 12.890 10.973 15.813 1.00 94.31 761 PHE A C 1
ATOM 6085 O O . PHE A 1 761 ? 13.771 10.762 16.647 1.00 94.31 761 PHE A O 1
ATOM 6092 N N . MET A 1 762 ? 12.374 12.194 15.628 1.00 92.12 762 MET A N 1
ATOM 6093 C CA . MET A 1 762 ? 12.852 13.382 16.347 1.00 92.12 762 MET A CA 1
ATOM 6094 C C . MET A 1 762 ? 12.639 13.279 17.864 1.00 92.12 762 MET A C 1
ATOM 6096 O O . MET A 1 762 ? 13.499 13.681 18.644 1.00 92.12 762 MET A O 1
ATOM 6100 N N . LYS A 1 763 ? 11.494 12.746 18.307 1.00 89.25 763 LYS A N 1
ATOM 6101 C CA . LYS A 1 763 ? 11.171 12.568 19.735 1.00 89.25 763 LYS A CA 1
ATOM 6102 C C . LYS A 1 763 ? 11.972 11.448 20.387 1.00 89.25 763 LYS A C 1
ATOM 6104 O O . LYS A 1 763 ? 12.302 11.554 21.566 1.00 89.25 763 LYS A O 1
ATOM 6109 N N . ALA A 1 764 ? 12.278 10.401 19.627 1.00 88.69 764 ALA A N 1
ATOM 6110 C CA . ALA A 1 764 ? 13.188 9.341 20.036 1.00 88.69 764 ALA A CA 1
ATOM 6111 C C . ALA A 1 764 ? 14.648 9.822 20.106 1.00 88.69 764 ALA A C 1
ATOM 6113 O O . ALA A 1 764 ? 15.452 9.208 20.801 1.00 88.69 764 ALA A O 1
ATOM 6114 N N . GLY A 1 765 ? 14.978 10.931 19.430 1.00 86.06 765 GLY A N 1
ATOM 6115 C CA . GLY A 1 765 ? 16.340 11.449 19.308 1.00 86.06 765 GLY A CA 1
ATOM 6116 C C . GLY A 1 765 ? 17.174 10.718 18.252 1.00 86.06 765 GLY A C 1
ATOM 6117 O O . GLY A 1 765 ? 18.392 10.869 18.238 1.00 86.06 765 GLY A O 1
ATOM 6118 N N . ASN A 1 766 ? 16.542 9.937 17.370 1.00 89.69 766 ASN A N 1
ATOM 6119 C CA . ASN A 1 766 ? 17.223 9.214 16.298 1.00 89.69 766 ASN A CA 1
ATOM 6120 C C . ASN A 1 766 ? 17.394 10.124 15.069 1.00 89.69 766 ASN A C 1
ATOM 6122 O O . ASN A 1 766 ? 16.672 10.023 14.076 1.00 89.69 766 ASN A O 1
ATOM 6126 N N . TRP A 1 767 ? 18.340 11.057 15.179 1.00 90.88 767 TRP A N 1
ATOM 6127 C CA . TRP A 1 767 ? 18.687 12.009 14.120 1.00 90.88 767 TRP A CA 1
ATOM 6128 C C . TRP A 1 767 ? 19.522 11.378 12.996 1.00 90.88 767 TRP A C 1
ATOM 6130 O O . TRP A 1 767 ? 19.500 11.894 11.884 1.00 90.88 767 TRP A O 1
ATOM 6140 N N . ASN A 1 768 ? 20.188 10.247 13.259 1.00 91.56 768 ASN A N 1
ATOM 6141 C CA . ASN A 1 768 ? 21.014 9.523 12.285 1.00 91.56 768 ASN A CA 1
ATOM 6142 C C . ASN A 1 768 ? 20.181 8.879 11.168 1.00 91.56 768 ASN A C 1
ATOM 6144 O O . ASN A 1 768 ? 20.572 8.916 10.007 1.00 91.56 768 ASN A O 1
ATOM 6148 N N . ALA A 1 769 ? 19.014 8.322 11.507 1.00 92.00 769 ALA A N 1
ATOM 6149 C CA . ALA A 1 769 ? 18.129 7.670 10.540 1.00 92.00 769 ALA A CA 1
ATOM 6150 C C . ALA A 1 769 ? 17.254 8.652 9.738 1.00 92.00 769 ALA A C 1
ATOM 6152 O O . ALA A 1 769 ? 16.756 8.319 8.661 1.00 92.00 769 ALA A O 1
ATOM 6153 N N . LEU A 1 770 ? 17.044 9.868 10.255 1.00 92.88 770 LEU A N 1
ATOM 6154 C CA . LEU A 1 770 ? 16.121 10.838 9.667 1.00 92.88 770 LEU A CA 1
ATOM 6155 C C . LEU A 1 770 ? 16.485 11.254 8.222 1.00 92.88 770 LEU A C 1
ATOM 6157 O O . LEU A 1 770 ? 15.556 11.346 7.418 1.00 92.88 770 LEU A O 1
ATOM 6161 N N . PRO A 1 771 ? 17.768 11.457 7.845 1.00 92.56 771 PRO A N 1
ATOM 6162 C CA . PRO A 1 771 ? 18.165 11.688 6.457 1.00 92.56 771 PRO A CA 1
ATOM 6163 C C . PRO A 1 771 ? 17.635 10.623 5.495 1.00 92.56 771 PRO A C 1
ATOM 6165 O O . PRO A 1 771 ? 16.958 10.964 4.531 1.00 92.56 771 PRO A O 1
ATOM 6168 N N . ALA A 1 772 ? 17.846 9.341 5.805 1.00 91.25 772 ALA A N 1
ATOM 6169 C CA . ALA A 1 772 ? 17.407 8.241 4.953 1.00 91.25 772 ALA A CA 1
ATOM 6170 C C . ALA A 1 772 ? 15.871 8.201 4.817 1.00 91.25 772 ALA A C 1
ATOM 6172 O O . ALA A 1 772 ? 15.343 8.041 3.717 1.00 91.25 772 ALA A O 1
ATOM 6173 N N . VAL A 1 773 ? 15.134 8.454 5.908 1.00 93.56 773 VAL A N 1
ATOM 6174 C CA . VAL A 1 773 ? 13.658 8.542 5.895 1.00 93.56 773 VAL A CA 1
ATOM 6175 C C . VAL A 1 773 ? 13.156 9.697 5.017 1.00 93.56 773 VAL A C 1
ATOM 6177 O O . VAL A 1 773 ? 12.188 9.528 4.268 1.00 93.56 773 VAL A O 1
ATOM 6180 N N . LEU A 1 774 ? 13.791 10.871 5.096 1.00 92.56 774 LEU A N 1
ATOM 6181 C CA . LEU A 1 774 ? 13.434 12.039 4.282 1.00 92.56 774 LEU A CA 1
ATOM 6182 C C . LEU A 1 774 ? 13.759 11.820 2.801 1.00 92.56 774 LEU A C 1
ATOM 6184 O O . LEU A 1 774 ? 12.964 12.206 1.942 1.00 92.56 774 LEU A O 1
ATOM 6188 N N . THR A 1 775 ? 14.871 11.147 2.504 1.00 90.31 775 THR A N 1
ATOM 6189 C CA . THR A 1 775 ? 15.218 10.750 1.139 1.00 90.31 775 THR A CA 1
ATOM 6190 C C . THR A 1 775 ? 14.196 9.763 0.585 1.00 90.31 775 THR A C 1
ATOM 6192 O O . THR A 1 775 ? 13.672 10.004 -0.493 1.00 90.31 775 THR A O 1
ATOM 6195 N N . VAL A 1 776 ? 13.779 8.728 1.326 1.00 91.50 776 VAL A N 1
ATOM 6196 C CA . VAL A 1 776 ? 12.694 7.828 0.872 1.00 91.50 776 VAL A CA 1
ATOM 6197 C C . VAL A 1 776 ? 11.392 8.602 0.618 1.00 91.50 776 VAL A C 1
ATOM 6199 O O . VAL A 1 776 ? 10.724 8.392 -0.398 1.00 91.50 776 VAL A O 1
ATOM 6202 N N . MET A 1 777 ? 11.033 9.537 1.506 1.00 92.31 777 MET A N 1
ATOM 6203 C CA . MET A 1 777 ? 9.838 10.377 1.355 1.00 92.31 777 MET A CA 1
ATOM 6204 C C . MET A 1 777 ? 9.843 11.169 0.037 1.00 92.31 777 MET A C 1
ATOM 6206 O O . MET A 1 777 ? 8.844 11.170 -0.687 1.00 92.31 777 MET A O 1
ATOM 6210 N N . SER A 1 778 ? 10.957 11.831 -0.272 1.00 89.62 778 SER A N 1
ATOM 6211 C CA . SER A 1 778 ? 11.096 12.727 -1.425 1.00 89.62 778 SER A CA 1
ATOM 6212 C C . SER A 1 778 ? 11.449 11.993 -2.719 1.00 89.62 778 SER A C 1
ATOM 6214 O O . SER A 1 778 ? 10.863 12.254 -3.774 1.00 89.62 778 SER A O 1
ATOM 6216 N N . ASP A 1 779 ? 12.408 11.078 -2.656 1.00 87.31 779 ASP A N 1
ATOM 6217 C CA . ASP A 1 779 ? 13.083 10.519 -3.825 1.00 87.31 779 ASP A CA 1
ATOM 6218 C C . ASP A 1 779 ? 12.450 9.212 -4.302 1.00 87.31 779 ASP A C 1
ATOM 6220 O O . ASP A 1 779 ? 12.514 8.923 -5.493 1.00 87.31 779 ASP A O 1
ATOM 6224 N N . VAL A 1 780 ? 11.754 8.480 -3.425 1.00 88.94 780 VAL A N 1
ATOM 6225 C CA . VAL A 1 780 ? 10.983 7.282 -3.798 1.00 88.94 780 VAL A CA 1
ATOM 6226 C C . VAL A 1 780 ? 9.498 7.627 -3.894 1.00 88.94 780 VAL A C 1
ATOM 6228 O O . VAL A 1 780 ? 8.897 7.566 -4.968 1.00 88.94 780 VAL A O 1
ATOM 6231 N N . HIS A 1 781 ? 8.894 8.072 -2.790 1.00 91.62 781 HIS A N 1
ATOM 6232 C CA . HIS A 1 781 ? 7.449 8.316 -2.727 1.00 91.62 781 HIS A CA 1
ATOM 6233 C C . HIS A 1 781 ? 7.009 9.650 -3.345 1.00 91.62 781 HIS A C 1
ATOM 6235 O O . HIS A 1 781 ? 5.808 9.891 -3.474 1.00 91.62 781 HIS A O 1
ATOM 6241 N N . GLY A 1 782 ? 7.941 10.518 -3.753 1.00 87.12 782 GLY A N 1
ATOM 6242 C CA . GLY A 1 782 ? 7.623 11.767 -4.449 1.00 87.12 782 GLY A CA 1
ATOM 6243 C C . GLY A 1 782 ? 6.844 12.780 -3.602 1.00 87.12 782 GLY A C 1
ATOM 6244 O O . GLY A 1 782 ? 6.099 13.592 -4.159 1.00 87.12 782 GLY A O 1
ATOM 6245 N N . ILE A 1 783 ? 6.971 12.721 -2.271 1.00 89.38 783 ILE A N 1
ATOM 6246 C CA . ILE A 1 783 ? 6.354 13.665 -1.333 1.00 89.38 783 ILE A CA 1
ATOM 6247 C C . ILE A 1 783 ? 7.401 14.732 -0.977 1.00 89.38 783 ILE A C 1
ATOM 6249 O O . ILE A 1 783 ? 8.374 14.419 -0.289 1.00 89.38 783 ILE A O 1
ATOM 6253 N N . PRO A 1 784 ? 7.231 15.991 -1.418 1.00 86.50 784 PRO A N 1
ATOM 6254 C CA . PRO A 1 784 ? 8.213 17.036 -1.159 1.00 86.50 784 PRO A CA 1
ATOM 6255 C C . PRO A 1 784 ? 8.229 17.446 0.318 1.00 86.50 784 PRO A C 1
ATOM 6257 O O . PRO A 1 784 ? 7.206 17.411 1.010 1.00 86.50 784 PRO A O 1
ATOM 6260 N N . VAL A 1 785 ? 9.393 17.893 0.793 1.00 85.75 785 VAL A N 1
ATOM 6261 C CA . VAL A 1 785 ? 9.528 18.521 2.113 1.00 85.75 785 VAL A CA 1
ATOM 6262 C C . VAL A 1 785 ? 8.942 19.931 2.042 1.00 85.75 785 VAL A C 1
ATOM 6264 O O . VAL A 1 785 ? 9.574 20.853 1.536 1.00 85.75 785 VAL A O 1
ATOM 6267 N N . ASP A 1 786 ? 7.713 20.103 2.534 1.00 83.81 786 ASP A N 1
ATOM 6268 C CA . ASP A 1 786 ? 7.087 21.424 2.604 1.00 83.81 786 ASP A CA 1
ATOM 6269 C C . ASP A 1 786 ? 7.749 22.320 3.676 1.00 83.81 786 ASP A C 1
ATOM 6271 O O . ASP A 1 786 ? 8.419 21.854 4.606 1.00 83.81 786 ASP A O 1
ATOM 6275 N N . ALA A 1 787 ? 7.531 23.636 3.583 1.00 82.38 787 ALA A N 1
ATOM 6276 C CA . ALA A 1 787 ? 8.084 24.601 4.538 1.00 82.38 787 ALA A CA 1
ATOM 6277 C C . ALA A 1 787 ? 7.642 24.334 5.993 1.00 82.38 787 ALA A C 1
ATOM 6279 O O . ALA A 1 787 ? 8.361 24.669 6.936 1.00 82.38 787 ALA A O 1
ATOM 6280 N N . LYS A 1 788 ? 6.474 23.704 6.199 1.00 84.44 788 LYS A N 1
ATOM 6281 C CA . LYS A 1 788 ? 5.953 23.377 7.535 1.00 84.44 788 LYS A CA 1
ATOM 6282 C C . LYS A 1 788 ? 6.740 22.230 8.168 1.00 84.44 788 LYS A C 1
ATOM 6284 O O . LYS A 1 788 ? 7.094 22.324 9.340 1.00 84.44 788 LYS A O 1
ATOM 6289 N N . ILE A 1 789 ? 7.013 21.167 7.413 1.00 86.94 789 ILE A N 1
ATOM 6290 C CA . ILE A 1 789 ? 7.832 20.027 7.831 1.00 86.94 789 ILE A CA 1
ATOM 6291 C C . ILE A 1 789 ? 9.265 20.496 8.066 1.00 86.94 789 ILE A C 1
ATOM 6293 O O . ILE A 1 789 ? 9.819 20.205 9.122 1.00 86.94 789 ILE A O 1
ATOM 6297 N N . ALA A 1 790 ? 9.837 21.279 7.148 1.00 87.31 790 ALA A N 1
ATOM 6298 C CA . ALA A 1 790 ? 11.179 21.828 7.321 1.00 87.31 790 ALA A CA 1
ATOM 6299 C C . ALA A 1 790 ? 11.289 22.679 8.595 1.00 87.31 790 ALA A C 1
ATOM 6301 O O . ALA A 1 790 ? 12.150 22.422 9.431 1.00 87.31 790 ALA A O 1
ATOM 6302 N N . SER A 1 791 ? 10.373 23.634 8.802 1.00 84.88 791 SER A N 1
ATOM 6303 C CA . SER A 1 791 ? 10.344 24.453 10.021 1.00 84.88 791 SER A CA 1
ATOM 6304 C C . SER A 1 791 ? 10.186 23.594 11.282 1.00 84.88 791 SER A C 1
ATOM 6306 O O . SER A 1 791 ? 10.892 23.807 12.267 1.00 84.88 791 SER A O 1
ATOM 6308 N N . TYR A 1 792 ? 9.327 22.569 11.246 1.00 88.38 792 TYR A N 1
ATOM 6309 C CA . TYR A 1 792 ? 9.169 21.625 12.352 1.00 88.38 792 TYR A CA 1
ATOM 6310 C C . TYR A 1 792 ? 10.479 20.896 12.688 1.00 88.38 792 TYR A C 1
ATOM 6312 O O . TYR A 1 792 ? 10.856 20.835 13.861 1.00 88.38 792 TYR A O 1
ATOM 6320 N N . ILE A 1 793 ? 11.196 20.404 11.671 1.00 90.25 793 ILE A N 1
ATOM 6321 C CA . ILE A 1 793 ? 12.498 19.746 11.831 1.00 90.25 793 ILE A CA 1
ATOM 6322 C C . ILE A 1 793 ? 13.523 20.722 12.413 1.00 90.25 793 ILE A C 1
ATOM 6324 O O . ILE A 1 793 ? 14.147 20.394 13.420 1.00 90.25 793 ILE A O 1
ATOM 6328 N N . LEU A 1 794 ? 13.643 21.939 11.868 1.00 87.88 794 LEU A N 1
ATOM 6329 C CA . LEU A 1 794 ? 14.592 22.945 12.363 1.00 87.88 794 LEU A CA 1
ATOM 6330 C C . LEU A 1 794 ? 14.324 23.347 13.820 1.00 87.88 794 LEU A C 1
ATOM 6332 O O . LEU A 1 794 ? 15.256 23.480 14.612 1.00 87.88 794 LEU A O 1
ATOM 6336 N N . VAL A 1 795 ? 13.055 23.490 14.219 1.00 87.50 795 VAL A N 1
ATOM 6337 C CA . VAL A 1 795 ? 12.694 23.725 15.628 1.00 87.50 795 VAL A CA 1
ATOM 6338 C C . VAL A 1 795 ? 13.117 22.544 16.505 1.00 87.50 795 VAL A C 1
ATOM 6340 O O . VAL A 1 795 ? 13.571 22.745 17.634 1.00 87.50 795 VAL A O 1
ATOM 6343 N N . GLY A 1 796 ? 12.984 21.312 16.011 1.00 86.81 796 GLY A N 1
ATOM 6344 C CA . GLY A 1 796 ? 13.479 20.125 16.702 1.00 86.81 796 GLY A CA 1
ATOM 6345 C C . GLY A 1 796 ? 15.002 20.096 16.828 1.00 86.81 796 GLY A C 1
ATOM 6346 O O . GLY A 1 796 ? 15.494 19.827 17.921 1.00 86.81 796 GLY A O 1
ATOM 6347 N N . LEU A 1 797 ? 15.734 20.444 15.764 1.00 88.44 797 LEU A N 1
ATOM 6348 C CA . LEU A 1 797 ? 17.198 20.542 15.770 1.00 88.44 797 LEU A CA 1
ATOM 6349 C C . LEU A 1 797 ? 17.674 21.589 16.778 1.00 88.44 797 LEU A C 1
ATOM 6351 O O . LEU A 1 797 ? 18.526 21.290 17.609 1.00 88.44 797 LEU A O 1
ATOM 6355 N N . LYS A 1 798 ? 17.054 22.778 16.786 1.00 88.19 798 LYS A N 1
ATOM 6356 C CA . LYS A 1 798 ? 17.307 23.819 17.793 1.00 88.19 798 LYS A CA 1
ATOM 6357 C C . LYS A 1 798 ? 17.137 23.276 19.211 1.00 88.19 798 LYS A C 1
ATOM 6359 O O . LYS A 1 798 ? 17.989 23.493 20.067 1.00 88.19 798 LYS A O 1
ATOM 6364 N N . ARG A 1 799 ? 16.036 22.564 19.477 1.00 86.38 799 ARG A N 1
ATOM 6365 C CA . ARG A 1 799 ? 15.782 21.966 20.798 1.00 86.38 799 ARG A CA 1
ATOM 6366 C C . ARG A 1 799 ? 16.836 20.925 21.155 1.00 86.38 799 ARG A C 1
ATOM 6368 O O . ARG A 1 799 ? 17.323 20.956 22.278 1.00 86.38 799 ARG A O 1
ATOM 6375 N N . GLN A 1 800 ? 17.197 20.041 20.227 1.00 86.94 800 GLN A N 1
ATOM 6376 C CA . GLN A 1 800 ? 18.225 19.030 20.466 1.00 86.94 800 GLN A CA 1
ATOM 6377 C C . GLN A 1 800 ? 19.594 19.665 20.727 1.00 86.94 800 GLN A C 1
ATOM 6379 O O . GLN A 1 800 ? 20.289 19.242 21.644 1.00 86.94 800 GLN A O 1
ATOM 6384 N N . PHE A 1 801 ? 19.960 20.700 19.969 1.00 86.75 801 PHE A N 1
ATOM 6385 C CA . PHE A 1 801 ? 21.190 21.454 20.188 1.00 86.75 801 PHE A CA 1
ATOM 6386 C C . PHE A 1 801 ? 21.235 22.030 21.604 1.00 86.75 801 PHE A C 1
ATOM 6388 O O . PHE A 1 801 ? 22.181 21.767 22.338 1.00 86.75 801 PHE A O 1
ATOM 6395 N N . ILE A 1 802 ? 20.179 22.744 22.016 1.00 85.06 802 ILE A N 1
ATOM 6396 C CA . ILE A 1 802 ? 20.085 23.332 23.361 1.00 85.06 802 ILE A CA 1
ATOM 6397 C C . ILE A 1 802 ? 20.229 22.253 24.434 1.00 85.06 802 ILE A C 1
ATOM 6399 O O . ILE A 1 802 ? 20.899 22.467 25.432 1.00 85.06 802 ILE A O 1
ATOM 6403 N N . VAL A 1 803 ? 19.623 21.085 24.232 1.00 83.75 803 VAL A N 1
ATOM 6404 C CA . VAL A 1 803 ? 19.719 19.960 25.170 1.00 83.75 803 VAL A CA 1
ATOM 6405 C C . VAL A 1 803 ? 21.144 19.442 25.296 1.00 83.75 803 VAL A C 1
ATOM 6407 O O . VAL A 1 803 ? 21.623 19.277 26.415 1.00 83.75 803 VAL A O 1
ATOM 6410 N N . ASN A 1 804 ? 21.803 19.183 24.167 1.00 84.94 804 ASN A N 1
ATOM 6411 C CA . ASN A 1 804 ? 23.181 18.703 24.161 1.00 84.94 804 ASN A CA 1
ATOM 6412 C C . ASN A 1 804 ? 24.100 19.725 24.845 1.00 84.94 804 ASN A C 1
ATOM 6414 O O . ASN A 1 804 ? 24.995 19.347 25.592 1.00 84.94 804 ASN A O 1
ATOM 6418 N N . GLU A 1 805 ? 23.848 21.015 24.620 1.00 85.06 805 GLU A N 1
ATOM 6419 C CA . GLU A 1 805 ? 24.654 22.087 25.190 1.00 85.06 805 GLU A CA 1
ATOM 6420 C C . GLU A 1 805 ? 24.424 22.268 26.688 1.00 85.06 805 GLU A C 1
ATOM 6422 O O . GLU A 1 805 ? 25.386 22.360 27.439 1.00 85.06 805 GLU A O 1
ATOM 6427 N N . VAL A 1 806 ? 23.174 22.201 27.154 1.00 83.50 806 VAL A N 1
ATOM 6428 C CA . VAL A 1 806 ? 22.864 22.170 28.592 1.00 83.50 806 VAL A CA 1
ATOM 6429 C C . VAL A 1 806 ? 23.579 21.001 29.268 1.00 83.50 806 VAL A C 1
ATOM 6431 O O . VAL A 1 806 ? 24.168 21.178 30.329 1.00 83.50 806 VAL A O 1
ATOM 6434 N N . GLN A 1 807 ? 23.572 19.815 28.651 1.00 84.06 807 GLN A N 1
ATOM 6435 C CA . GLN A 1 807 ? 24.288 18.653 29.182 1.00 84.06 807 GLN A CA 1
ATOM 6436 C C . GLN A 1 807 ? 25.804 18.878 29.233 1.00 84.06 807 GLN A C 1
ATOM 6438 O O . GLN A 1 807 ? 26.427 18.495 30.218 1.00 84.06 807 GLN A O 1
ATOM 6443 N N . ARG A 1 808 ? 26.394 19.527 28.220 1.00 83.88 808 ARG A N 1
ATOM 6444 C CA . ARG A 1 808 ? 27.819 19.901 28.223 1.00 83.88 808 ARG A CA 1
ATOM 6445 C C . ARG A 1 808 ? 28.141 20.922 29.315 1.00 83.88 808 ARG A C 1
ATOM 6447 O O . ARG A 1 808 ? 29.120 20.727 30.027 1.00 83.88 808 ARG A O 1
ATOM 6454 N N . CYS A 1 809 ? 27.313 21.953 29.492 1.00 82.19 809 CYS A N 1
ATOM 6455 C CA . CYS A 1 809 ? 27.482 22.945 30.556 1.00 82.19 809 CYS A CA 1
ATOM 6456 C C . CYS A 1 809 ? 27.423 22.301 31.947 1.00 82.19 809 CYS A C 1
ATOM 6458 O O . CYS A 1 809 ? 28.312 22.535 32.755 1.00 82.19 809 CYS A O 1
ATOM 6460 N N . LEU A 1 810 ? 26.430 21.442 32.201 1.00 81.75 810 LEU A N 1
ATOM 6461 C CA . LEU A 1 810 ? 26.286 20.742 33.484 1.00 81.75 810 LEU A CA 1
ATOM 6462 C C . LEU A 1 810 ? 27.400 19.712 33.729 1.00 81.75 810 LEU A C 1
ATOM 6464 O O . LEU A 1 810 ? 27.765 19.464 34.873 1.00 81.75 810 LEU A O 1
ATOM 6468 N N . ALA A 1 811 ? 27.941 19.097 32.673 1.00 83.50 811 ALA A N 1
ATOM 6469 C CA . ALA A 1 811 ? 29.091 18.204 32.792 1.00 83.50 811 ALA A CA 1
ATOM 6470 C C . ALA A 1 811 ? 30.393 18.967 33.093 1.00 83.50 811 ALA A C 1
ATOM 6472 O O . ALA A 1 811 ? 31.247 18.446 33.806 1.00 83.50 811 ALA A O 1
ATOM 6473 N N . ALA A 1 812 ? 30.543 20.183 32.557 1.00 85.56 812 ALA A N 1
ATOM 6474 C CA . ALA A 1 812 ? 31.691 21.049 32.816 1.00 85.56 812 ALA A CA 1
ATOM 6475 C C . ALA A 1 812 ? 31.638 21.685 34.216 1.00 85.56 812 ALA A C 1
ATOM 6477 O O . ALA A 1 812 ? 32.666 21.767 34.884 1.00 85.56 812 ALA A O 1
ATOM 6478 N N . ASP A 1 813 ? 30.450 22.094 34.671 1.00 83.50 813 ASP A N 1
ATOM 6479 C CA . ASP A 1 813 ? 30.211 22.578 36.031 1.00 83.50 813 ASP A CA 1
ATOM 6480 C C . ASP A 1 813 ? 28.886 22.031 36.604 1.00 83.50 813 ASP A C 1
ATOM 6482 O O . ASP A 1 813 ? 27.809 22.583 36.346 1.00 83.50 813 ASP A O 1
ATOM 6486 N N . PRO A 1 814 ? 28.947 20.981 37.446 1.00 82.06 814 PRO A N 1
ATOM 6487 C CA . PRO A 1 814 ? 27.765 20.382 38.066 1.00 82.06 814 PRO A CA 1
ATOM 6488 C C . PRO A 1 814 ? 26.999 21.299 39.030 1.00 82.06 814 PRO A C 1
ATOM 6490 O O . PRO A 1 814 ? 25.894 20.944 39.438 1.00 82.06 814 PRO A O 1
ATOM 6493 N N . LYS A 1 815 ? 27.575 22.439 39.447 1.00 81.31 815 LYS A N 1
ATOM 6494 C CA . LYS A 1 815 ? 26.931 23.391 40.370 1.00 81.31 815 LYS A CA 1
ATOM 6495 C C . LYS A 1 815 ? 26.089 24.449 39.657 1.00 81.31 815 LYS A C 1
ATOM 6497 O O . LYS A 1 815 ? 25.341 25.160 40.326 1.00 81.31 815 LYS A O 1
ATOM 6502 N N . THR A 1 816 ? 26.209 24.565 38.335 1.00 79.50 816 THR A N 1
ATOM 6503 C CA . THR A 1 816 ? 25.436 25.520 37.537 1.00 79.50 816 THR A CA 1
ATOM 6504 C C . THR A 1 816 ? 23.942 25.166 37.572 1.00 79.50 816 THR A C 1
ATOM 6506 O O . THR A 1 816 ? 23.566 24.011 37.361 1.00 79.50 816 THR A O 1
ATOM 6509 N N . ASP A 1 817 ? 23.074 26.157 37.808 1.00 82.19 817 ASP A N 1
ATOM 6510 C CA . ASP A 1 817 ? 21.624 25.950 37.756 1.00 82.19 817 ASP A CA 1
ATOM 6511 C C . ASP A 1 817 ? 21.157 25.619 36.325 1.00 82.19 817 ASP A C 1
ATOM 6513 O O . ASP A 1 817 ? 21.658 26.139 35.325 1.00 82.19 817 ASP A O 1
ATOM 6517 N N . ILE A 1 818 ? 20.143 24.759 36.211 1.00 77.56 818 ILE A N 1
ATOM 6518 C CA . ILE A 1 818 ? 19.597 24.293 34.929 1.00 77.56 818 ILE A CA 1
ATOM 6519 C C . ILE A 1 818 ? 19.040 25.466 34.110 1.00 77.56 818 ILE A C 1
ATOM 6521 O O . ILE A 1 818 ? 19.094 25.440 32.875 1.00 77.56 818 ILE A O 1
ATOM 6525 N N . VAL A 1 819 ? 18.491 26.491 34.772 1.00 81.00 819 VAL A N 1
ATOM 6526 C CA . VAL A 1 819 ? 17.949 27.683 34.104 1.00 81.00 819 VAL A CA 1
ATOM 6527 C C . VAL A 1 819 ? 19.069 28.490 33.448 1.00 81.00 819 VAL A C 1
ATOM 6529 O O . VAL A 1 819 ? 18.948 28.856 32.274 1.00 81.00 819 VAL A O 1
ATOM 6532 N N . ASP A 1 820 ? 20.180 28.681 34.155 1.00 81.50 820 ASP A N 1
ATOM 6533 C CA . ASP A 1 820 ? 21.345 29.417 33.661 1.00 81.50 820 ASP A CA 1
ATOM 6534 C C . ASP A 1 820 ? 22.046 28.663 32.528 1.00 81.50 820 ASP A C 1
ATOM 6536 O O . ASP A 1 820 ? 22.286 29.237 31.460 1.00 81.50 820 ASP A O 1
ATOM 6540 N N . ALA A 1 821 ? 22.253 27.349 32.683 1.00 81.44 821 ALA A N 1
ATOM 6541 C CA . ALA A 1 821 ? 22.787 26.490 31.624 1.00 81.44 821 ALA A CA 1
ATOM 6542 C C . ALA A 1 821 ? 21.930 26.556 30.346 1.00 81.44 821 ALA A C 1
ATOM 6544 O O . ALA A 1 821 ? 22.444 26.598 29.226 1.00 81.44 821 ALA A O 1
ATOM 6545 N N . ARG A 1 822 ? 20.599 26.612 30.491 1.00 82.88 822 ARG A N 1
ATOM 6546 C CA . ARG A 1 822 ? 19.671 26.727 29.357 1.00 82.88 822 ARG A CA 1
ATOM 6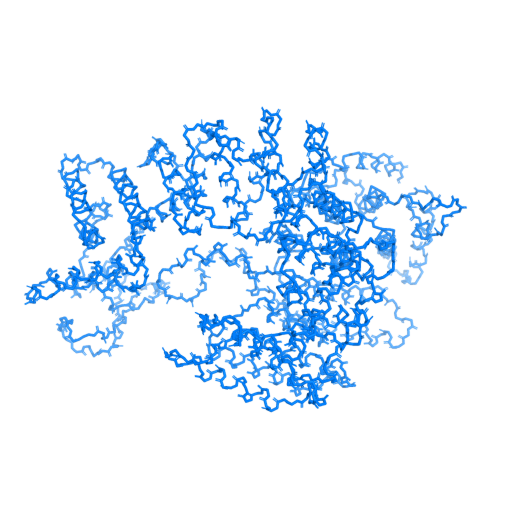547 C C . ARG A 1 822 ? 19.719 28.100 28.695 1.00 82.88 822 ARG A C 1
ATOM 6549 O O . ARG A 1 822 ? 19.621 28.172 27.468 1.00 82.88 822 ARG A O 1
ATOM 6556 N N . SER A 1 823 ? 19.857 29.168 29.476 1.00 83.19 823 SER A N 1
ATOM 6557 C CA . SER A 1 823 ? 20.031 30.529 28.959 1.00 83.19 823 SER A CA 1
ATOM 6558 C C . SER A 1 823 ? 21.321 30.638 28.136 1.00 83.19 823 SER A C 1
ATOM 6560 O O . SER A 1 823 ? 21.287 31.082 26.984 1.00 83.19 823 SER A O 1
ATOM 6562 N N . ALA A 1 824 ? 22.430 30.110 28.666 1.00 84.06 824 ALA A N 1
ATOM 6563 C CA . ALA A 1 824 ? 23.716 30.048 27.975 1.00 84.06 824 ALA A CA 1
ATOM 6564 C C . ALA A 1 824 ? 23.636 29.232 26.672 1.00 84.06 824 ALA A C 1
ATOM 6566 O O . ALA A 1 824 ? 24.029 29.718 25.610 1.00 84.06 824 ALA A O 1
ATOM 6567 N N . ALA A 1 825 ? 23.027 28.043 26.709 1.00 85.12 825 ALA A N 1
ATOM 6568 C CA . ALA A 1 825 ? 22.807 27.211 25.525 1.00 85.12 825 ALA A CA 1
ATOM 6569 C C . ALA A 1 825 ? 21.955 27.911 24.446 1.00 85.12 825 ALA A C 1
ATOM 6571 O O . ALA A 1 825 ? 22.215 27.787 23.244 1.00 85.12 825 ALA A O 1
ATOM 6572 N N . GLN A 1 826 ? 20.937 28.678 24.854 1.00 86.38 826 GLN A N 1
ATOM 6573 C CA . GLN A 1 826 ? 20.110 29.457 23.932 1.00 86.38 826 GLN A CA 1
ATOM 6574 C C . GLN A 1 826 ? 20.895 30.614 23.296 1.00 86.38 826 GLN A C 1
ATOM 6576 O O . GLN A 1 826 ? 20.722 30.873 22.100 1.00 86.38 826 GLN A O 1
ATOM 6581 N N . ALA A 1 827 ? 21.759 31.287 24.061 1.00 85.94 827 ALA A N 1
ATOM 6582 C CA . ALA A 1 827 ? 22.651 32.325 23.552 1.00 85.94 827 ALA A CA 1
ATOM 6583 C C . ALA A 1 827 ? 23.682 31.750 22.566 1.00 85.94 827 ALA A C 1
ATOM 6585 O O . ALA A 1 827 ? 23.854 32.305 21.480 1.00 85.94 827 ALA A O 1
ATOM 6586 N N . ALA A 1 828 ? 24.277 30.596 22.883 1.00 84.88 828 ALA A N 1
ATOM 6587 C CA . ALA A 1 828 ? 25.211 29.888 22.010 1.00 84.88 828 ALA A CA 1
ATOM 6588 C C . ALA A 1 828 ? 24.567 29.505 20.668 1.00 84.88 828 ALA A C 1
ATOM 6590 O O . ALA A 1 828 ? 25.143 29.750 19.608 1.00 84.88 828 ALA A O 1
ATOM 6591 N N . TYR A 1 829 ? 23.334 28.984 20.687 1.00 86.00 829 TYR A N 1
ATOM 6592 C CA . TYR A 1 829 ? 22.595 28.710 19.453 1.00 86.00 829 TYR A CA 1
ATOM 6593 C C . TYR A 1 829 ? 22.366 29.984 18.627 1.00 86.00 829 TYR A C 1
ATOM 6595 O O . TYR A 1 829 ? 22.605 29.995 17.422 1.00 86.00 829 TYR A O 1
ATOM 6603 N N . ASN A 1 830 ? 21.940 31.078 19.267 1.00 86.12 830 ASN A N 1
ATOM 6604 C CA . ASN A 1 830 ? 21.710 32.348 18.574 1.00 86.12 830 ASN A CA 1
ATOM 6605 C C . ASN A 1 830 ? 23.002 32.907 17.957 1.00 86.12 830 ASN A C 1
ATOM 6607 O O . ASN A 1 830 ? 22.953 33.482 16.871 1.00 86.12 830 ASN A O 1
ATOM 6611 N N . GLN A 1 831 ? 24.150 32.720 18.613 1.00 85.25 831 GLN A N 1
ATOM 6612 C CA . GLN A 1 831 ? 25.449 33.092 18.056 1.00 85.25 831 GLN A CA 1
ATOM 6613 C C . GLN A 1 831 ? 25.782 32.250 16.818 1.00 85.25 831 GLN A C 1
ATOM 6615 O O . GLN A 1 831 ? 26.067 32.808 15.767 1.00 85.25 831 GLN A O 1
ATOM 6620 N N . ARG A 1 832 ? 25.600 30.925 16.877 1.00 83.00 832 ARG A N 1
ATOM 6621 C CA . ARG A 1 832 ? 25.808 30.026 15.725 1.00 83.00 832 ARG A CA 1
ATOM 6622 C C . ARG A 1 832 ? 24.891 30.349 14.536 1.00 83.00 832 ARG A C 1
ATOM 6624 O O . ARG A 1 832 ? 25.277 30.144 13.386 1.00 83.00 832 ARG A O 1
ATOM 6631 N N . VAL A 1 833 ? 23.684 30.860 14.795 1.00 84.19 833 VAL A N 1
ATOM 6632 C CA . VAL A 1 833 ? 22.783 31.377 13.750 1.00 84.19 833 VAL A CA 1
ATOM 6633 C C . VAL A 1 833 ? 23.344 32.660 13.122 1.00 84.19 833 VAL A C 1
ATOM 6635 O O . VAL A 1 833 ? 23.335 32.785 11.897 1.00 84.19 833 VAL A O 1
ATOM 6638 N N . LYS A 1 834 ? 23.884 33.594 13.922 1.00 83.62 834 LYS A N 1
ATOM 6639 C CA . LYS A 1 834 ? 24.576 34.794 13.403 1.00 83.62 834 LYS A CA 1
ATOM 6640 C C . LYS A 1 834 ? 25.801 34.428 12.566 1.00 83.62 834 LYS A C 1
ATOM 6642 O O . LYS A 1 834 ? 26.011 35.020 11.510 1.00 83.62 834 LYS A O 1
ATOM 6647 N N . ASP A 1 835 ? 26.534 33.403 12.990 1.00 80.25 835 ASP A N 1
ATOM 6648 C CA . ASP A 1 835 ? 27.710 32.871 12.295 1.00 80.25 835 ASP A CA 1
ATOM 6649 C C . ASP A 1 835 ? 27.341 32.061 11.033 1.00 80.25 835 ASP A C 1
ATOM 6651 O O . ASP A 1 835 ? 28.217 31.545 10.343 1.00 80.25 835 ASP A O 1
ATOM 6655 N N . LYS A 1 836 ? 26.044 31.957 10.700 1.00 78.94 836 LYS A N 1
ATOM 6656 C CA . LYS A 1 836 ? 25.498 31.228 9.541 1.00 78.94 836 LYS A CA 1
ATOM 6657 C C . LYS A 1 836 ? 25.816 29.725 9.536 1.00 78.94 836 LYS A C 1
ATOM 6659 O O . LYS A 1 836 ? 25.801 29.098 8.477 1.00 78.94 836 LYS A O 1
ATOM 6664 N N . ILE A 1 837 ? 26.073 29.145 10.710 1.00 75.56 837 ILE A N 1
ATOM 6665 C CA . ILE A 1 837 ? 26.297 27.701 10.885 1.00 75.56 837 ILE A CA 1
ATOM 6666 C C . ILE A 1 837 ? 24.958 26.956 10.900 1.00 75.56 837 ILE A C 1
ATOM 6668 O O . ILE A 1 837 ? 24.838 25.908 10.270 1.00 75.56 837 ILE A O 1
ATOM 6672 N N . PHE A 1 838 ? 23.959 27.525 11.580 1.00 79.62 838 PHE A N 1
ATOM 6673 C CA . PHE A 1 838 ? 22.573 27.054 11.553 1.00 79.62 838 PHE A CA 1
ATOM 6674 C C . PHE A 1 838 ? 21.663 28.102 10.917 1.00 79.62 838 PHE A C 1
ATOM 6676 O O . PHE A 1 838 ? 21.870 29.307 11.083 1.00 79.62 838 PHE A O 1
ATOM 6683 N N . ARG A 1 839 ? 20.605 27.656 10.239 1.00 77.62 839 ARG A N 1
ATOM 6684 C CA . ARG A 1 839 ? 19.525 28.546 9.793 1.00 77.62 839 ARG A CA 1
ATOM 6685 C C . ARG A 1 839 ? 18.528 28.822 10.913 1.00 77.62 839 ARG A C 1
ATOM 6687 O O . ARG A 1 839 ? 18.163 27.932 11.678 1.00 77.62 839 ARG A O 1
ATOM 6694 N N . ASP A 1 840 ? 18.021 30.054 10.960 1.00 73.56 840 ASP A N 1
ATOM 6695 C CA . ASP A 1 840 ? 16.926 30.412 11.863 1.00 73.56 840 ASP A CA 1
ATOM 6696 C C . ASP A 1 840 ? 15.614 29.737 11.402 1.00 73.56 840 ASP A C 1
ATOM 6698 O O . ASP A 1 840 ? 15.154 30.008 10.284 1.00 73.56 840 ASP A O 1
ATOM 6702 N N . PRO A 1 841 ? 14.959 28.916 12.250 1.00 69.50 841 PRO A N 1
ATOM 6703 C CA . PRO A 1 841 ? 13.686 28.268 11.932 1.00 69.50 841 PRO A CA 1
ATOM 6704 C C . PRO A 1 841 ? 12.564 29.221 11.485 1.00 69.50 841 PRO A C 1
ATOM 6706 O O . PRO A 1 841 ? 11.650 28.797 10.773 1.00 69.50 841 PRO A O 1
ATOM 6709 N N . HIS A 1 842 ? 12.611 30.493 11.898 1.00 66.88 842 HIS A N 1
ATOM 6710 C CA . HIS A 1 842 ? 11.589 31.498 11.589 1.00 66.88 842 HIS A CA 1
ATOM 6711 C C . HIS A 1 842 ? 11.762 32.141 10.206 1.00 66.88 842 HIS A C 1
ATOM 6713 O O . HIS A 1 842 ? 10.795 32.657 9.644 1.00 66.88 842 HIS A O 1
ATOM 6719 N N . THR A 1 843 ? 12.953 32.049 9.610 1.00 66.50 843 THR A N 1
ATOM 6720 C CA . THR A 1 843 ? 13.223 32.603 8.270 1.00 66.50 843 THR A CA 1
ATOM 6721 C C . THR A 1 843 ? 12.551 31.818 7.142 1.00 66.50 843 THR A C 1
ATOM 6723 O O . THR A 1 843 ? 12.321 32.374 6.073 1.00 66.50 843 THR A O 1
ATOM 6726 N N . LEU A 1 844 ? 12.167 30.558 7.386 1.00 61.91 844 LEU A N 1
ATOM 6727 C CA . LEU A 1 844 ? 11.481 29.702 6.408 1.00 61.91 844 LEU A CA 1
ATOM 6728 C C . LEU A 1 844 ? 9.962 29.929 6.327 1.00 61.91 844 LEU A C 1
ATOM 6730 O O . LEU A 1 844 ? 9.326 29.472 5.381 1.00 61.91 844 LEU A O 1
ATOM 6734 N N . VAL A 1 845 ? 9.369 30.589 7.328 1.00 54.09 845 VAL A N 1
ATOM 6735 C CA . VAL A 1 845 ? 7.910 30.795 7.443 1.00 54.09 845 VAL A CA 1
ATOM 6736 C C . VAL A 1 845 ? 7.512 32.238 7.106 1.00 54.09 845 VAL A C 1
ATOM 6738 O O . VAL A 1 845 ? 6.330 32.528 6.928 1.00 54.09 845 VAL A O 1
ATOM 6741 N N . ALA A 1 846 ? 8.482 33.152 6.999 1.00 49.81 846 ALA A N 1
ATOM 6742 C CA . ALA A 1 846 ? 8.214 34.542 6.656 1.00 49.81 846 ALA A CA 1
ATOM 6743 C C . ALA A 1 846 ? 7.570 34.646 5.256 1.00 49.81 846 ALA A C 1
ATOM 6745 O O . ALA A 1 846 ? 8.042 33.988 4.322 1.00 49.81 846 ALA A O 1
ATOM 6746 N N . PRO A 1 847 ? 6.508 35.461 5.083 1.00 46.91 847 PRO A N 1
ATOM 6747 C CA . PRO A 1 847 ? 5.921 35.686 3.770 1.00 46.91 847 PRO A CA 1
ATOM 6748 C C . PRO A 1 847 ? 6.997 36.248 2.831 1.00 46.91 847 PRO A C 1
ATOM 6750 O O . PRO A 1 847 ? 7.808 37.081 3.252 1.00 46.91 847 PRO A O 1
ATOM 6753 N N . PRO A 1 848 ? 7.051 35.778 1.576 1.00 49.72 848 PRO A N 1
ATOM 6754 C CA . PRO A 1 848 ? 8.119 36.150 0.668 1.00 49.72 848 PRO A CA 1
ATOM 6755 C C . PRO A 1 848 ? 8.098 37.654 0.427 1.00 49.72 848 PRO A C 1
ATOM 6757 O O . PRO A 1 848 ? 7.114 38.191 -0.078 1.00 49.72 848 PRO A O 1
ATOM 6760 N N . LYS A 1 849 ? 9.201 38.335 0.758 1.00 49.66 849 LYS A N 1
ATOM 6761 C CA . LYS A 1 849 ? 9.326 39.792 0.582 1.00 49.66 849 LYS A CA 1
ATOM 6762 C C . LYS A 1 849 ? 9.162 40.235 -0.885 1.00 49.66 849 LYS A C 1
ATOM 6764 O O . LYS A 1 849 ? 8.811 41.384 -1.109 1.00 49.66 849 LYS A O 1
ATOM 6769 N N . ASN A 1 850 ? 9.327 39.315 -1.847 1.00 48.38 850 ASN A N 1
ATOM 6770 C CA . ASN A 1 850 ? 9.279 39.569 -3.295 1.00 48.38 850 ASN A CA 1
ATOM 6771 C C . ASN A 1 850 ? 8.299 38.650 -4.068 1.00 48.38 850 ASN A C 1
ATOM 6773 O O . ASN A 1 850 ? 8.496 38.401 -5.253 1.00 48.38 850 ASN A O 1
ATOM 6777 N N . GLY A 1 851 ? 7.281 38.065 -3.424 1.00 44.00 851 GLY A N 1
ATOM 6778 C CA . GLY A 1 851 ? 6.286 37.215 -4.110 1.00 44.00 851 GLY A CA 1
ATOM 6779 C C . GLY A 1 851 ? 6.766 35.819 -4.556 1.00 44.00 851 GLY A C 1
ATOM 6780 O O . GLY A 1 851 ? 5.937 34.971 -4.874 1.00 44.00 851 GLY A O 1
ATOM 6781 N N . GLN A 1 852 ? 8.069 35.527 -4.509 1.00 42.75 852 GLN A N 1
ATOM 6782 C CA . GLN A 1 852 ? 8.617 34.175 -4.670 1.00 42.75 852 GLN A CA 1
ATOM 6783 C C . GLN A 1 852 ? 8.779 33.509 -3.304 1.00 42.75 852 GLN A C 1
ATOM 6785 O O . GLN A 1 852 ? 9.612 33.938 -2.506 1.00 42.75 852 GLN A O 1
ATOM 6790 N N . ALA A 1 853 ? 7.970 32.483 -3.018 1.00 48.44 853 ALA A N 1
ATOM 6791 C CA . ALA A 1 853 ? 8.125 31.664 -1.816 1.00 48.44 853 ALA A CA 1
ATOM 6792 C C . ALA A 1 853 ? 9.579 31.158 -1.712 1.00 48.44 853 ALA A C 1
ATOM 6794 O O . ALA A 1 853 ? 10.119 30.724 -2.730 1.00 48.44 853 ALA A O 1
ATOM 6795 N N . PRO A 1 854 ? 10.225 31.214 -0.530 1.00 52.75 854 PRO A N 1
ATOM 6796 C CA . PRO A 1 854 ? 11.569 30.674 -0.377 1.00 52.75 854 PRO A CA 1
ATOM 6797 C C . PRO A 1 854 ? 11.556 29.196 -0.771 1.00 52.75 854 PRO A C 1
ATOM 6799 O O . PRO A 1 854 ? 10.767 28.414 -0.238 1.00 52.75 854 PRO A O 1
ATOM 6802 N N . GLU A 1 855 ? 12.405 28.825 -1.728 1.00 58.16 855 GLU A N 1
ATOM 6803 C CA . GLU A 1 855 ? 12.540 27.446 -2.179 1.00 58.16 855 GLU A CA 1
ATOM 6804 C C . GLU A 1 855 ? 13.172 26.628 -1.047 1.00 58.16 855 GLU A C 1
ATOM 6806 O O . GLU A 1 855 ? 14.375 26.683 -0.782 1.00 58.16 855 GLU A O 1
ATOM 6811 N N . VAL A 1 856 ? 12.325 25.936 -0.287 1.00 64.88 856 VAL A N 1
ATOM 6812 C CA . VAL A 1 856 ? 12.765 24.998 0.742 1.00 64.88 856 VAL A CA 1
ATOM 6813 C C . VAL A 1 856 ? 13.044 23.673 0.052 1.00 64.88 856 VAL A C 1
ATOM 6815 O O . VAL A 1 856 ? 12.116 22.972 -0.348 1.00 64.88 856 VAL A O 1
ATOM 6818 N N . THR A 1 857 ? 14.322 23.338 -0.091 1.00 73.50 857 THR A N 1
ATOM 6819 C CA . THR A 1 857 ? 14.762 22.058 -0.645 1.00 73.50 857 THR A CA 1
ATOM 6820 C C . THR A 1 857 ? 15.061 21.055 0.466 1.00 73.50 857 THR A C 1
ATOM 6822 O O . THR A 1 857 ? 15.387 21.421 1.601 1.00 73.50 857 THR A O 1
ATOM 6825 N N . LEU A 1 858 ? 14.956 19.768 0.130 1.00 83.12 858 LEU A N 1
ATOM 6826 C CA . LEU A 1 858 ? 15.385 18.664 0.989 1.00 83.12 858 LEU A CA 1
ATOM 6827 C C . LEU A 1 858 ? 16.842 18.862 1.451 1.00 83.12 858 LEU A C 1
ATOM 6829 O O . LEU A 1 858 ? 17.128 18.722 2.639 1.00 83.12 858 LEU A O 1
ATOM 6833 N N . ASP A 1 859 ? 17.723 19.292 0.546 1.00 83.12 859 ASP A N 1
ATOM 6834 C CA . ASP A 1 859 ? 19.158 19.486 0.793 1.00 83.12 859 ASP A CA 1
ATOM 6835 C C . ASP A 1 859 ? 19.444 20.472 1.928 1.00 83.12 859 ASP A C 1
ATOM 6837 O O . ASP A 1 859 ? 20.356 20.263 2.729 1.00 83.12 859 ASP A O 1
ATOM 6841 N N . ILE A 1 860 ? 18.636 21.535 2.048 1.00 82.94 860 ILE A N 1
ATOM 6842 C CA . ILE A 1 860 ? 18.762 22.500 3.147 1.00 82.94 860 ILE A CA 1
ATOM 6843 C C . ILE A 1 860 ? 18.508 21.804 4.485 1.00 82.94 860 ILE A C 1
ATOM 6845 O O . ILE A 1 860 ? 19.268 21.993 5.429 1.00 82.94 860 ILE A O 1
ATOM 6849 N N . VAL A 1 861 ? 17.456 20.990 4.578 1.00 86.75 861 VAL A N 1
ATOM 6850 C CA . VAL A 1 861 ? 17.112 20.280 5.818 1.00 86.75 861 VAL A CA 1
ATOM 6851 C C . VAL A 1 861 ? 18.160 19.216 6.144 1.00 86.75 861 VAL A C 1
ATOM 6853 O O . VAL A 1 861 ? 18.581 19.111 7.295 1.00 86.75 861 VAL A O 1
ATOM 6856 N N . LEU A 1 862 ? 18.618 18.467 5.138 1.00 89.31 862 LEU A N 1
ATOM 6857 C CA . LEU A 1 862 ? 19.662 17.453 5.294 1.00 89.31 862 LEU A CA 1
ATOM 6858 C C . LEU A 1 862 ? 20.972 18.064 5.798 1.00 89.31 862 LEU A C 1
ATOM 6860 O O . LEU A 1 862 ? 21.561 17.542 6.745 1.00 89.31 862 LEU A O 1
ATOM 6864 N N . LYS A 1 863 ? 21.387 19.207 5.237 1.00 87.88 863 LYS A N 1
ATOM 6865 C CA . LYS A 1 863 ? 22.571 19.946 5.689 1.00 87.88 863 LYS A CA 1
ATOM 6866 C C . LYS A 1 863 ? 22.485 20.297 7.175 1.00 87.88 863 LYS A C 1
ATOM 6868 O O . LYS A 1 863 ? 23.439 20.064 7.906 1.00 87.88 863 LYS A O 1
ATOM 6873 N N . GLU A 1 864 ? 21.355 20.830 7.635 1.00 87.62 864 GLU A N 1
ATOM 6874 C CA . GLU A 1 864 ? 21.180 21.238 9.038 1.00 87.62 864 GLU A CA 1
ATOM 6875 C C . GLU A 1 864 ? 21.200 20.035 9.999 1.00 87.62 864 GLU A C 1
ATOM 6877 O O . GLU A 1 864 ? 21.778 20.126 11.085 1.00 87.62 864 GLU A O 1
ATOM 6882 N N . ILE A 1 865 ? 20.627 18.892 9.593 1.00 90.00 865 ILE A N 1
ATOM 6883 C CA . ILE A 1 865 ? 20.706 17.641 10.366 1.00 90.00 865 ILE A CA 1
ATOM 6884 C C . ILE A 1 865 ? 22.164 17.183 10.473 1.00 90.00 865 ILE A C 1
ATOM 6886 O O . ILE A 1 865 ? 22.646 16.940 11.579 1.00 90.00 865 ILE A O 1
ATOM 6890 N N . LEU A 1 866 ? 22.887 17.108 9.352 1.00 89.38 866 LEU A N 1
ATOM 6891 C CA . LEU A 1 866 ? 24.291 16.693 9.341 1.00 89.38 866 LEU A CA 1
ATOM 6892 C C . LEU A 1 866 ? 25.187 17.638 10.154 1.00 89.38 866 LEU A C 1
ATOM 6894 O O . LEU A 1 866 ? 26.068 17.167 10.868 1.00 89.38 866 LEU A O 1
ATOM 6898 N N . THR A 1 867 ? 24.949 18.952 10.111 1.00 87.56 867 THR A N 1
ATOM 6899 C CA . THR A 1 867 ? 25.672 19.921 10.951 1.00 87.56 867 THR A CA 1
ATOM 6900 C C . THR A 1 867 ? 25.473 19.627 12.440 1.00 87.56 867 THR A C 1
ATOM 6902 O O . THR A 1 867 ? 26.438 19.668 13.205 1.00 87.56 867 THR A O 1
ATOM 6905 N N . LEU A 1 868 ? 24.252 19.278 12.871 1.00 87.56 868 LEU A N 1
ATOM 6906 C CA . LEU A 1 868 ? 24.003 18.865 14.257 1.00 87.56 868 LEU A CA 1
ATOM 6907 C C . LEU A 1 868 ? 24.735 17.560 14.603 1.00 87.56 868 LEU A C 1
ATOM 6909 O O . LEU A 1 868 ? 25.330 17.468 15.675 1.00 87.56 868 LEU A O 1
ATOM 6913 N N . LEU A 1 869 ? 24.709 16.562 13.717 1.00 88.88 869 LEU A N 1
ATOM 6914 C CA . LEU A 1 869 ? 25.398 15.288 13.947 1.00 88.88 869 LEU A CA 1
ATOM 6915 C C . LEU A 1 869 ? 26.916 15.482 14.046 1.00 88.88 869 LEU A C 1
ATOM 6917 O O . LEU A 1 869 ? 27.548 14.956 14.961 1.00 88.88 869 LEU A O 1
ATOM 6921 N N . LYS A 1 870 ? 27.489 16.328 13.184 1.00 86.62 870 LYS A N 1
ATOM 6922 C CA . LYS A 1 870 ? 28.905 16.707 13.236 1.00 86.62 870 LYS A CA 1
ATOM 6923 C C . LYS A 1 870 ? 29.252 17.441 14.530 1.00 86.62 870 LYS A C 1
ATOM 6925 O O . LYS A 1 870 ? 30.324 17.242 15.086 1.00 86.62 870 LYS A O 1
ATOM 6930 N N . TYR A 1 871 ? 28.333 18.257 15.044 1.00 83.12 871 TYR A N 1
ATOM 6931 C CA . TYR A 1 871 ? 28.491 18.905 16.345 1.00 83.12 871 TYR A CA 1
ATOM 6932 C C . TYR A 1 871 ? 28.488 17.908 17.515 1.00 83.12 871 TYR A C 1
ATOM 6934 O O . TYR A 1 871 ? 29.210 18.093 18.500 1.00 83.12 871 TYR A O 1
ATOM 6942 N N . GLN A 1 872 ? 27.665 16.859 17.429 1.00 84.38 872 GLN A N 1
ATOM 6943 C CA . GLN A 1 872 ? 27.610 15.793 18.430 1.00 84.38 872 GLN A CA 1
ATOM 6944 C C . GLN A 1 872 ? 28.863 14.914 18.393 1.00 84.38 872 GLN A C 1
ATOM 6946 O O . GLN A 1 872 ? 29.381 14.579 19.456 1.00 84.38 872 GLN A O 1
ATOM 6951 N N . ASN A 1 873 ? 29.363 14.593 17.196 1.00 84.25 873 ASN A N 1
ATOM 6952 C CA . ASN A 1 873 ? 30.578 13.812 16.992 1.00 84.25 873 ASN A CA 1
ATOM 6953 C C . ASN A 1 873 ? 31.480 14.439 15.905 1.00 84.25 873 ASN A C 1
ATOM 6955 O O . ASN A 1 873 ? 31.349 14.109 14.722 1.00 84.25 873 ASN A O 1
ATOM 6959 N N . PRO A 1 874 ? 32.431 15.314 16.286 1.00 81.00 874 PRO A N 1
ATOM 6960 C CA . PRO A 1 874 ? 33.312 15.996 15.334 1.00 81.00 874 PRO A CA 1
ATOM 6961 C C . PRO A 1 874 ? 34.221 15.056 14.534 1.00 81.00 874 PRO A C 1
ATOM 6963 O O . PRO A 1 874 ? 34.614 15.390 13.414 1.00 81.00 874 PRO A O 1
ATOM 6966 N N . TYR A 1 875 ? 34.534 13.875 15.070 1.00 81.06 875 TYR A N 1
ATOM 6967 C CA . TYR A 1 875 ? 35.460 12.920 14.455 1.00 81.06 875 TYR A CA 1
ATOM 6968 C C . TYR A 1 875 ? 34.810 12.052 13.375 1.00 81.06 875 TYR A C 1
ATOM 6970 O O . TYR A 1 875 ? 35.516 11.471 12.553 1.00 81.06 875 TYR A O 1
ATOM 6978 N N . ASP A 1 876 ? 33.477 11.993 13.322 1.00 82.00 876 ASP A N 1
ATOM 6979 C CA . ASP A 1 876 ? 32.775 11.254 12.277 1.00 82.00 876 ASP A CA 1
ATOM 6980 C C . ASP A 1 876 ? 32.745 12.079 10.981 1.00 82.00 876 ASP A C 1
ATOM 6982 O O . ASP A 1 876 ? 31.965 13.019 10.814 1.00 82.00 876 ASP A O 1
ATOM 6986 N N . VAL A 1 877 ? 33.693 11.809 10.083 1.00 77.31 877 VAL A N 1
ATOM 6987 C CA . VAL A 1 877 ? 33.804 12.483 8.776 1.00 77.31 877 VAL A CA 1
ATOM 6988 C C . VAL A 1 877 ? 32.850 11.868 7.752 1.00 77.31 877 VAL A C 1
ATOM 6990 O O . VAL A 1 877 ? 32.354 12.578 6.878 1.00 77.31 877 VAL A O 1
ATOM 6993 N N . ASN A 1 878 ? 32.570 10.571 7.876 1.00 79.50 878 ASN A N 1
ATOM 6994 C CA . ASN A 1 878 ? 31.797 9.818 6.891 1.00 79.50 878 ASN A CA 1
ATOM 6995 C C . ASN A 1 878 ? 30.320 9.685 7.266 1.00 79.50 878 ASN A C 1
ATOM 6997 O O . ASN A 1 878 ? 29.531 9.267 6.427 1.00 79.50 878 ASN A O 1
ATOM 7001 N N . PHE A 1 879 ? 29.934 10.063 8.487 1.00 86.31 879 PHE A N 1
ATOM 7002 C CA . PHE A 1 879 ? 28.586 9.870 9.012 1.00 86.31 879 PHE A CA 1
ATOM 7003 C C . PHE A 1 879 ? 28.170 8.394 8.928 1.00 86.31 879 PHE A C 1
ATOM 7005 O O . PHE A 1 879 ? 27.111 8.070 8.389 1.00 86.31 879 PHE A O 1
ATOM 7012 N N . SER A 1 880 ? 29.014 7.486 9.435 1.00 84.81 880 SER A N 1
ATOM 7013 C CA . SER A 1 880 ? 28.865 6.032 9.244 1.00 84.81 880 SER A CA 1
ATOM 7014 C C . SER A 1 880 ? 27.475 5.515 9.632 1.00 84.81 880 SER A C 1
ATOM 7016 O O . SER A 1 880 ? 26.876 4.763 8.871 1.00 84.81 880 SER A O 1
ATOM 7018 N N . SER A 1 881 ? 26.908 5.981 10.751 1.00 86.62 881 SER A N 1
ATOM 7019 C CA . SER A 1 881 ? 25.553 5.587 11.177 1.00 86.62 881 SER A CA 1
ATOM 7020 C C . SER A 1 881 ? 24.442 6.122 10.265 1.00 86.62 881 SER A C 1
ATOM 7022 O O . SER A 1 881 ? 23.367 5.534 10.190 1.00 86.62 881 SER A O 1
ATOM 7024 N N . VAL A 1 882 ? 24.671 7.243 9.573 1.00 87.44 882 VAL A N 1
ATOM 7025 C CA . VAL A 1 882 ? 23.739 7.745 8.551 1.00 87.44 882 VAL A CA 1
ATOM 7026 C C . VAL A 1 882 ? 23.811 6.839 7.324 1.00 87.44 882 VAL A C 1
ATOM 7028 O O . VAL A 1 882 ? 22.773 6.407 6.834 1.00 87.44 882 VAL A O 1
ATOM 7031 N N . ILE A 1 883 ? 25.018 6.494 6.863 1.00 87.00 883 ILE A N 1
ATOM 7032 C CA . ILE A 1 883 ? 25.227 5.577 5.729 1.00 87.00 883 ILE A CA 1
ATOM 7033 C C . ILE A 1 883 ? 24.628 4.192 6.019 1.00 87.00 883 ILE A C 1
ATOM 7035 O O . ILE A 1 883 ? 23.950 3.623 5.166 1.00 87.00 883 ILE A O 1
ATOM 7039 N N . GLU A 1 884 ? 24.807 3.674 7.232 1.00 87.81 884 GLU A N 1
ATOM 7040 C CA . GLU A 1 884 ? 24.198 2.420 7.687 1.00 87.81 884 GLU A CA 1
ATOM 7041 C C . GLU A 1 884 ? 22.663 2.474 7.641 1.00 87.81 884 GLU A C 1
ATOM 7043 O O . GLU A 1 884 ? 22.015 1.510 7.222 1.00 87.81 884 GLU A O 1
ATOM 7048 N N . ALA A 1 885 ? 22.069 3.626 7.980 1.00 88.12 885 ALA A N 1
ATOM 7049 C CA . ALA A 1 885 ? 20.628 3.818 7.871 1.00 88.12 885 ALA A CA 1
ATOM 7050 C C . ALA A 1 885 ? 20.138 3.823 6.411 1.00 88.12 885 ALA A C 1
ATOM 7052 O O . ALA A 1 885 ? 19.072 3.279 6.124 1.00 88.12 885 ALA A O 1
ATOM 7053 N N . PHE A 1 886 ? 20.915 4.384 5.476 1.00 88.44 886 PHE A N 1
ATOM 7054 C CA . PHE A 1 886 ? 20.637 4.276 4.036 1.00 88.44 886 PHE A CA 1
ATOM 7055 C C . PHE A 1 886 ? 20.715 2.824 3.552 1.00 88.44 886 PHE A C 1
ATOM 7057 O O . PHE A 1 886 ? 19.801 2.364 2.865 1.00 88.44 886 PHE A O 1
ATOM 7064 N N . GLY A 1 887 ? 21.756 2.090 3.963 1.00 84.81 887 GLY A N 1
ATOM 7065 C CA . GLY A 1 887 ? 21.930 0.673 3.635 1.00 84.81 887 GLY A CA 1
ATOM 7066 C C . GLY A 1 887 ? 20.780 -0.195 4.149 1.00 84.81 887 GLY A C 1
ATOM 7067 O O . GLY A 1 887 ? 20.228 -0.997 3.399 1.00 84.81 887 GLY A O 1
ATOM 7068 N N . SER A 1 888 ? 20.345 0.037 5.389 1.00 85.56 888 SER A N 1
ATOM 7069 C CA . SER A 1 888 ? 19.195 -0.651 5.993 1.00 85.56 888 SER A CA 1
ATOM 7070 C C . SER A 1 888 ? 17.887 -0.427 5.225 1.00 85.56 888 SER A C 1
ATOM 7072 O O . SER A 1 888 ? 17.062 -1.335 5.149 1.00 85.56 888 SER A O 1
ATOM 7074 N N . LEU A 1 889 ? 17.697 0.756 4.628 1.00 84.50 889 LEU A N 1
ATOM 7075 C CA . LEU A 1 889 ? 16.529 1.088 3.795 1.00 84.50 889 LEU A CA 1
ATOM 7076 C C . LEU A 1 889 ? 16.724 0.781 2.304 1.00 84.50 889 LEU A C 1
ATOM 7078 O O . LEU A 1 889 ? 15.883 1.158 1.483 1.00 84.50 889 LEU A O 1
ATOM 7082 N N . GLU A 1 890 ? 17.825 0.112 1.955 1.00 82.62 890 GLU A N 1
ATOM 7083 C CA . GLU A 1 890 ? 18.170 -0.276 0.585 1.00 82.62 890 GLU A CA 1
ATOM 7084 C C . GLU A 1 890 ? 18.193 0.919 -0.384 1.00 82.62 890 GLU A C 1
ATOM 7086 O O . GLU A 1 890 ? 17.845 0.801 -1.559 1.00 82.62 890 GLU A O 1
ATOM 7091 N N . GLN A 1 891 ? 18.589 2.094 0.116 1.00 82.38 891 GLN A N 1
ATOM 7092 C CA . GLN A 1 891 ? 18.723 3.319 -0.669 1.00 82.38 891 GLN A CA 1
ATOM 7093 C C . GLN A 1 891 ? 20.194 3.645 -0.924 1.00 82.38 891 GLN A C 1
ATOM 7095 O O . GLN A 1 891 ? 21.042 3.458 -0.051 1.00 82.38 891 GLN A O 1
ATOM 7100 N N . SER A 1 892 ? 20.495 4.190 -2.107 1.00 76.31 892 SER A N 1
ATOM 7101 C CA . SER A 1 892 ? 21.843 4.685 -2.400 1.00 76.31 892 SER A CA 1
ATOM 7102 C C . SER A 1 892 ? 22.093 6.021 -1.680 1.00 76.31 892 SER A C 1
ATOM 7104 O O . SER A 1 892 ? 21.267 6.932 -1.797 1.00 76.31 892 SER A O 1
ATOM 7106 N N . PRO A 1 893 ? 23.224 6.182 -0.966 1.00 74.44 893 PRO A N 1
ATOM 7107 C CA . PRO A 1 893 ? 23.604 7.442 -0.331 1.00 74.44 893 PRO A CA 1
ATOM 7108 C C . PRO A 1 893 ? 24.208 8.459 -1.319 1.00 74.44 893 PRO A C 1
ATOM 7110 O O . PRO A 1 893 ? 24.680 9.508 -0.888 1.00 74.44 893 PRO A O 1
ATOM 7113 N N . GLU A 1 894 ? 24.223 8.183 -2.629 1.00 72.69 894 GLU A N 1
ATOM 7114 C CA . GLU A 1 894 ? 24.839 9.049 -3.651 1.00 72.69 894 GLU A CA 1
ATOM 7115 C C . GLU A 1 894 ? 24.349 10.502 -3.598 1.00 72.69 894 GLU A C 1
ATOM 7117 O O . GLU A 1 894 ? 25.156 11.423 -3.723 1.00 72.69 894 GLU A O 1
ATOM 7122 N N . SER A 1 895 ? 23.060 10.726 -3.320 1.00 66.00 895 SER A N 1
ATOM 7123 C CA . SER A 1 895 ? 22.496 12.079 -3.199 1.00 66.00 895 SER A CA 1
ATOM 7124 C C . SER A 1 895 ? 23.051 12.873 -2.008 1.00 66.00 895 SER A C 1
ATOM 7126 O O . SER A 1 895 ? 22.967 14.098 -1.993 1.00 66.00 895 SER A O 1
ATOM 7128 N N . MET A 1 896 ? 23.672 12.207 -1.030 1.00 74.81 896 MET A N 1
ATOM 7129 C CA . MET A 1 896 ? 24.246 12.830 0.165 1.00 74.81 896 MET A CA 1
ATOM 7130 C C . MET A 1 896 ? 25.720 13.214 0.007 1.00 74.81 896 MET A C 1
ATOM 7132 O O . MET A 1 896 ? 26.225 13.988 0.823 1.00 74.81 896 MET A O 1
ATOM 7136 N N . ALA A 1 897 ? 26.427 12.699 -1.004 1.00 78.75 897 ALA A N 1
ATOM 7137 C CA . ALA A 1 897 ? 27.879 12.854 -1.125 1.00 78.75 897 ALA A CA 1
ATOM 7138 C C . ALA A 1 897 ? 28.311 14.333 -1.184 1.00 78.75 897 ALA A C 1
ATOM 7140 O O . ALA A 1 897 ? 29.231 14.759 -0.475 1.00 78.75 897 ALA A O 1
ATOM 7141 N N . GLU A 1 898 ? 27.597 15.145 -1.967 1.00 78.44 898 GLU A N 1
ATOM 7142 C CA . GLU A 1 898 ? 27.851 16.585 -2.077 1.00 78.44 898 GLU A CA 1
ATOM 7143 C C . GLU A 1 898 ? 27.532 17.326 -0.772 1.00 78.44 898 GLU A C 1
ATOM 7145 O O . GLU A 1 898 ? 28.317 18.166 -0.318 1.00 78.44 898 GLU A O 1
ATOM 7150 N N . THR A 1 899 ? 26.414 16.981 -0.120 1.00 80.81 899 THR A N 1
ATOM 7151 C CA . THR A 1 899 ? 26.008 17.599 1.151 1.00 80.81 899 THR A CA 1
ATOM 7152 C C . THR A 1 899 ? 27.002 17.279 2.271 1.00 80.81 899 THR A C 1
ATOM 7154 O O . THR A 1 899 ? 27.406 18.185 3.001 1.00 80.81 899 THR A O 1
ATOM 7157 N N . ILE A 1 900 ? 27.460 16.026 2.376 1.00 83.31 900 ILE A N 1
ATOM 7158 C CA . ILE A 1 900 ? 28.470 15.583 3.352 1.00 83.31 900 ILE A CA 1
ATOM 7159 C C . ILE A 1 900 ? 29.789 16.335 3.140 1.00 83.31 900 ILE A C 1
ATOM 7161 O O . ILE A 1 900 ? 30.340 16.901 4.088 1.00 83.31 900 ILE A O 1
ATOM 7165 N N . SER A 1 901 ? 30.273 16.410 1.893 1.00 80.56 901 SER A N 1
ATOM 7166 C CA . SER A 1 901 ? 31.499 17.149 1.551 1.00 80.56 901 SER A CA 1
ATOM 7167 C C . SER A 1 901 ? 31.404 18.621 1.964 1.00 80.56 901 SER A C 1
ATOM 7169 O O . SER A 1 901 ? 32.333 19.184 2.553 1.00 80.56 901 SER A O 1
ATOM 7171 N N . HIS A 1 902 ? 30.254 19.246 1.710 1.00 80.44 902 HIS A N 1
ATOM 7172 C CA . HIS A 1 902 ? 30.013 20.637 2.064 1.00 80.44 902 HIS A CA 1
ATOM 7173 C C . HIS A 1 902 ? 29.944 20.867 3.584 1.00 80.44 902 HIS A C 1
ATOM 7175 O O . HIS A 1 902 ? 30.548 21.821 4.082 1.00 80.44 902 HIS A O 1
ATOM 7181 N N . VAL A 1 903 ? 29.259 20.001 4.339 1.00 81.44 903 VAL A N 1
ATOM 7182 C CA . VAL A 1 903 ? 29.176 20.093 5.810 1.00 81.44 903 VAL A CA 1
ATOM 7183 C C . VAL A 1 903 ? 30.557 19.934 6.437 1.00 81.44 903 VAL A C 1
ATOM 7185 O O . VAL A 1 903 ? 30.949 20.772 7.249 1.00 81.44 903 VAL A O 1
ATOM 7188 N N . ASN A 1 904 ? 31.339 18.945 5.998 1.00 81.75 904 ASN A N 1
ATOM 7189 C CA . ASN A 1 904 ? 32.707 18.763 6.477 1.00 81.75 904 ASN A CA 1
ATOM 7190 C C . ASN A 1 904 ? 33.559 20.015 6.209 1.00 81.75 904 ASN A C 1
ATOM 7192 O O . ASN A 1 904 ? 34.195 20.529 7.122 1.00 81.75 904 ASN A O 1
ATOM 7196 N N . LYS A 1 905 ? 33.510 20.612 5.013 1.00 77.69 905 LYS A N 1
ATOM 7197 C CA . LYS A 1 905 ? 34.261 21.855 4.731 1.00 77.69 905 LYS A CA 1
ATOM 7198 C C . LYS A 1 905 ? 33.826 23.053 5.586 1.00 77.69 905 LYS A C 1
ATOM 7200 O O . LYS A 1 905 ? 34.650 23.913 5.888 1.00 77.69 905 LYS A O 1
ATOM 7205 N N . THR A 1 906 ? 32.544 23.127 5.937 1.00 71.00 906 THR A N 1
ATOM 7206 C CA . THR A 1 906 ? 31.964 24.276 6.653 1.00 71.00 906 THR A CA 1
ATOM 7207 C C . THR A 1 906 ? 32.195 24.186 8.162 1.00 71.00 906 THR A C 1
ATOM 7209 O O . THR A 1 906 ? 32.461 25.203 8.794 1.00 71.00 906 THR A O 1
ATOM 7212 N N . VAL A 1 907 ? 32.117 22.982 8.738 1.00 63.94 907 VAL A N 1
ATOM 7213 C CA . VAL A 1 907 ? 32.205 22.770 10.192 1.00 63.94 907 VAL A CA 1
ATOM 7214 C C . VAL A 1 907 ? 33.647 22.568 10.665 1.00 63.94 907 VAL A C 1
ATOM 7216 O O . VAL A 1 907 ? 33.976 23.062 11.729 1.00 63.94 907 VAL A O 1
ATOM 7219 N N . THR A 1 908 ? 34.538 21.960 9.869 1.00 54.31 908 THR A N 1
ATOM 7220 C CA . THR A 1 908 ? 35.949 21.701 10.269 1.00 54.31 908 THR A CA 1
ATOM 7221 C C . THR A 1 908 ? 36.806 22.977 10.391 1.00 54.31 908 THR A C 1
ATOM 7223 O O . THR A 1 908 ? 37.983 22.909 10.725 1.00 54.31 908 THR A O 1
ATOM 7226 N N . LYS A 1 909 ? 36.242 24.158 10.105 1.00 45.81 909 LYS A N 1
ATOM 7227 C CA . LYS A 1 909 ? 36.886 25.463 10.334 1.00 45.81 909 LYS A CA 1
ATOM 7228 C C . LYS A 1 909 ? 36.656 26.026 11.751 1.00 45.81 909 LYS A C 1
ATOM 7230 O O . LYS A 1 909 ? 37.141 27.121 12.024 1.00 45.81 909 LYS A O 1
ATOM 7235 N N . TYR A 1 910 ? 35.940 25.305 12.616 1.00 40.94 910 TYR A N 1
ATOM 7236 C CA . TYR A 1 910 ? 35.538 25.698 13.974 1.00 40.94 910 TYR A CA 1
ATOM 7237 C C . TYR A 1 910 ? 35.650 24.516 14.933 1.00 40.94 910 TYR A C 1
ATOM 7239 O O . TYR A 1 910 ? 35.669 24.781 16.155 1.00 40.94 910 TYR A O 1
#

Sequence (910 aa):
MGILNSSQAKRAAMLGVLERRVMVAGRGKWRLGVRMYRRGPHLPQLGGDAGPGAEIMLGGKDPQEVEKGLRRLGFEQVEGESAGAGTPLFLDYLRHCSAGFKSSKRNLGALERAFKEGDPKEDKRPLLFSYFLHEAELEVRRLHSHSPAEINERVAAQSGALVEGAWGSEDALEQCVLNSWAVENPQNNYMVHTDALLTVLHSLLLDPSFKPREDAVSMDGLVEAFELAKSIPHRARRLQGIMSAGKLIYGSGKVRMDPVNESFYINALLAFGEHRDAYALFRSRCDKFHEKWWHTLGLNVCLASNNLRGFKRLLQETDARFPDSAPYLDIKVLRFAIKKFLKVDNMAMTTELTNRFLQIVKLRGLSAVNTENARFEMFHNDDEANTYLNRVEVPTQHDFTAIINYFVHKKNTAMVERLFRTYVALPNVNKDYNDFILRTNLNLLRDFTALSKALQRGKQSASTEENSKILEDEFNRIVASYDTSDPVVKDLLFKNMNDLISHRSLSHAMATILNKKVAAETNSGDTTASPSTKSEQYRTLLDSLLTTHRDDEAMQVLHTLEQNFAATGGSAVPKVNAHHYAVFIEHYCKRINYSRNRKSLTHDQYVQDILQRMNSLNVPYNAVFISRLLKYYRSRNNLSNCFKIIQSLFPGEESGTSAKPASDTILPDIKADMFARRELNSLLYSEIWRVYYDYYSNKQRSRYTTANTGKQVIWNSYFAKVNESVDSIPSFDLLWLFKSMTVDDNVLPTAGLYKIIIGTFMKAGNWNALPAVLTVMSDVHGIPVDAKIASYILVGLKRQFIVNEVQRCLAADPKTDIVDARSAAQAAYNQRVKDKIFRDPHTLVAPPKNGQAPEVTLDIVLKEILTLLKYQNPYDVNFSSVIEAFGSLEQSPESMAETISHVNKTVTKY

pLDDT: mean 72.03, std 17.8, range [21.19, 95.69]

Organism: Maudiozyma humilis (NCBI:txid51915)

InterPro domains:
  IPR011990 Tetratricopeptide-like helical domain superfamily [G3DSA:1.25.40.10] (533-838)
  IPR051114 Mitochondrial RNA Processing CCM1 [PTHR47934] (533-811)

Foldseek 3Di:
DDPPDPPQVVVCVLVQFFDFDDQDPDDQKTKGWGFGADDDPPDDDDDDDDDHGDIDIQMDSDVVSSVVVVVVSVGDDDDPLQPAPLHPLNLLLQVLLQFLDPVSVVLSVVLNVCSVVDDSPDRSLLSLLVSLLVVLLVLLVVVVPDPLVVQLCSSVVRLVVLLVPDPDDPVSVSSVSSSVVLVPPSSPSSRVSLVVSLVVLVVLVVDPPDAQPVDSHHLVSLVSQLVSLCSRPDVVSSLSSNQSSVCNNVVNVPDDDDPLSLLSNLVSCLVLQVLPVSLVSLVVCVVPDLALLSLLSNLVSLLSLLQLLSNVVSVVVSCVSCVVCPPAHPLVSLLSNLLQCLQQVVVPVNVVSVVSVLVLCVVQNEAQDPVPVPDDDDDPDPVSVSCVSPDRDRHYPVSLLSSLVSCLQSLVLVVNLVSLLSVLPGDPPRDDLLCSCLSNLVLLALACVQVVVSNPPDDDDPSSVVSSVVNRVSSVVLNVLDPCVPPVSNVLGDHHPSRCSVPVLSSVLVSLVRVVSVCVVPDPDPPCPDLVSQQVNLLSVLLVCLVVVVPVVSVVSVVVLLVVLPDPDDDPHHHDALSSLLSLLQSLLVVCVPDPCVPDPVSVVVNVVSVVSCVVSVHDHALSSLLSVLSSCVSSLQLQVNQVSVCVVQPDPVCPDPPDPPPPDPDPPPCCPSVVLVRDAQSNLLSNLVSLLLLLVLVLLLPQDPDPDPVSVVVNVVSVVSNVPNPDHRPDDLLVSVLCQCRVSNYQHHPVSLLSSLSSCLSVVVLLLNLLSQCCCCRRNVHFCDLVNLLVLLVSLLSVQLVVQLVVVCVVPVPDDSVVSSVVSNVVVVVCCVVVLGPDSVVQVDDDPVNDRPPDHSLNSVLRSVSSVCVVPVPPLPSVSSVVSCVSNVHDCVVCPVSSVVSNVVNVVD

Mean predicted aligned error: 16.07 Å

Nearest PDB structures (foldseek):
  5a7d-assembly4_D  TM=3.863E-01  e=1.160E+00  Drosophila melanogaster
  4wnd-assembly1_A  TM=3.636E-01  e=1.565E+00  Homo sapiens
  8j8q-assembly1_C  TM=1.279E-01  e=1.323E-01  Saccharomyces eubayanus
  8glv-assembly1_Lf  TM=2.289E-01  e=2.744E+00  Chlamydomonas reinhardtii
  4wnf-assembly1_A  TM=3.381E-01  e=9.799E+00  Homo sapiens